Protein AF-0000000087746654 (afdb_homodimer)

Organism: NCBI:txid2094150

InterPro domains:
  IPR013449 Rhamnulokinase [cd07771] (8-468)
  IPR018484 Carbohydrate kinase FGGY, N-terminal [PF00370] (8-254)
  IPR018485 Carbohydrate kinase FGGY, C-terminal [PF02782] (263-451)
  IPR043129 ATPase, nucleotide binding domain [SSF53067] (8-256)
  IPR043129 ATPase, nucleotide binding domain [SSF53067] (260-476)

pLDDT: mean 94.72, std 6.48, range [24.34, 98.94]

Solvent-accessible surface area (backbone atoms only — not comparable to full-atom values): 47956 Å² total; per-residue (Å²): 128,82,76,60,76,71,44,34,35,37,29,35,43,32,55,84,58,38,35,36,28,31,44,32,40,38,57,83,58,36,53,48,77,42,83,74,32,75,48,75,56,69,73,41,76,47,70,95,38,34,24,40,47,59,65,47,53,51,49,53,50,47,54,30,45,25,53,48,29,54,54,28,55,77,68,74,51,64,61,68,33,35,27,40,22,13,60,60,30,42,44,33,30,19,18,73,69,60,43,48,13,28,64,22,58,34,66,75,33,69,82,22,70,63,27,55,64,60,58,32,72,81,43,48,65,66,59,54,30,70,52,22,24,38,45,87,51,35,46,27,27,48,30,40,48,42,52,57,57,74,51,76,56,41,34,79,73,60,27,48,36,46,22,42,52,37,32,39,54,45,20,57,43,36,72,40,66,34,33,42,42,30,27,46,27,49,16,58,41,26,16,71,85,80,71,39,70,36,63,68,63,30,49,72,51,74,45,57,73,80,34,38,34,54,78,38,54,63,36,38,72,63,39,35,40,30,72,68,55,17,64,73,22,61,37,64,75,39,35,33,33,37,19,37,23,14,32,66,43,8,24,58,58,24,46,57,60,91,63,85,43,40,32,39,29,45,25,37,59,45,27,37,41,31,38,79,34,77,59,76,76,72,50,71,65,37,58,76,71,42,34,23,38,24,38,45,72,96,66,25,18,38,40,29,36,86,35,54,30,43,42,61,55,58,51,29,55,77,68,43,87,88,50,59,89,47,67,68,60,40,57,59,29,33,77,74,38,82,69,79,40,67,56,66,58,69,42,75,68,62,71,73,46,98,45,50,58,56,42,52,38,50,51,20,54,76,70,74,38,68,62,68,80,50,69,28,26,49,44,30,23,52,45,50,20,49,30,53,50,49,36,54,52,49,54,55,44,60,73,68,44,96,58,66,70,64,34,36,37,26,23,24,68,49,37,71,38,60,64,54,47,42,47,31,7,38,66,56,66,33,43,26,36,26,35,37,55,58,14,36,51,47,15,28,46,48,32,48,34,37,56,66,68,74,35,86,50,71,66,53,42,24,52,30,33,43,64,44,50,69,71,48,78,29,63,52,117,128,83,76,60,76,72,45,33,35,37,27,36,44,32,54,85,58,37,35,36,28,30,44,32,39,36,57,84,59,35,54,47,77,43,83,74,32,75,48,75,54,70,74,40,74,45,68,94,37,34,23,40,47,57,66,46,53,52,49,52,49,48,54,29,47,25,54,49,30,54,53,29,54,77,68,74,50,65,62,66,34,35,28,41,22,14,62,60,30,40,45,33,29,20,17,73,70,60,42,50,14,27,65,22,57,35,66,74,32,70,83,23,72,62,27,55,63,62,58,32,72,82,46,48,65,67,58,55,30,69,52,21,25,38,45,87,51,34,46,27,25,48,31,38,48,44,53,57,57,73,50,75,55,41,35,79,73,59,29,49,36,47,22,43,52,36,33,40,56,44,20,58,44,35,73,40,64,34,31,44,42,30,28,44,28,49,16,58,41,26,16,72,88,80,71,40,70,35,65,68,62,31,49,74,52,75,46,57,74,79,35,38,33,54,78,38,55,63,38,38,74,62,39,35,40,31,71,68,53,17,66,73,24,65,37,66,76,38,36,34,32,38,18,38,23,14,31,65,44,7,24,58,57,24,46,58,62,91,64,85,44,40,32,40,30,44,25,36,58,45,27,39,41,30,36,77,33,78,58,77,75,72,50,71,64,38,59,75,70,44,35,24,36,24,38,46,71,96,67,26,17,37,41,28,36,86,34,56,29,43,43,60,56,57,52,30,56,78,67,42,86,86,51,58,88,48,65,70,61,41,57,59,29,33,76,74,39,83,68,79,42,64,57,66,58,71,42,75,70,62,70,74,48,98,44,50,57,57,43,51,38,51,53,21,54,76,70,74,38,70,62,68,81,50,68,27,26,49,46,31,24,52,48,51,21,50,30,54,50,49,37,54,53,49,54,54,45,60,74,69,45,95,58,65,70,64,34,36,38,27,24,23,66,47,37,72,39,59,66,53,46,41,47,32,6,39,66,57,65,33,41,26,36,25,35,36,58,60,15,36,51,47,15,28,46,46,33,48,34,37,56,68,66,74,36,86,48,71,68,52,42,24,51,31,31,43,62,44,50,69,71,49,77,31,63,54,114

Foldseek 3Di:
DPQPDKAKAWEWEAEPFKIWIWIWIDRLFAIDIDTQAIDTWDWDDDPLFTFGPLVVVLVRVLVSLLSVLVVQVVVVHAHQAYEYAYAAQWKFFAAPVLHGLDTIGDLLTCLLPCLLVVLCVVPPLLRLCLQQVAFDDSSANLSVLLSVLVDPDGRSNRGQAIEISRQSSVCVFFVFFEHEQQRVSSRSQAGLVVSGGHQVSQVSSPHGPSNGHHYDYFLDFRGFGDPVSCVSSVHPGHTYTHHNRHLVLLLVLLFLDPDQQAWEWAADQKTKIFHKAQGDQRDDLSSVVRWGWGDHHPNITTIIDIFRHCVLVVQQQVVAPPADPDPQRLLVLLVVDDFPAEDRRPPPLCSDHPHSLVSQQVRCVVVVGDRDDHSNSSSNRRLLNRLLVNQVRVVSNCVRPPHHHAEYEYEADCLVSPVSQQSNQQSNQHKYKGDDRPSSSLSRVLSVCCSVVSAPDSVRSSSNSNVHIDIDIHHHD/DPQPDKAWAWEWEAEPFKIWIWIWIDRLFAIDIDTQAIDTWDWDDDPLFTFGPLVVVLVRVLVSLLSVLVVQVVVVHAHQAYEYAYAAQWKFFAAPVLHGLDTIGDLLICLQPCLLVVLCVVPPLLRLCLQQVAFDDSSANLSVLLSVLVDPDGRSNRGQAIEISRQSSVCVFFVFFEHEQQRVSNRSQAGLVVSGGHQVSQVSSPHGPSNGHHYDYFLDFRGFGDPVSCVSSVHPGHTYTHHNRHLVLLLVLLFLDPDQQAWEWAADQKTKIFHKDQGDQRDDLSSVVRWGWGDHHPNITTTIDIFRHCVLVVQQQVVAPPADPDPQRLLVLLVVDDFPAEDRRPPPLCSDHPHSLVSQQVRCVVVVGDRDDHSNSSSNRRLLNRLLVNQVRVVSNCVRDPHHHAEYEYEADCLVSPVSQQSNQQSNQHKYKGDDRPSSSLSRVLSVCCSVVSAPDSVRSSSNSNVHIDIDIHHHD

Nearest PDB structures (foldseek):
  2cgk-assembly1_A  TM=9.360E-01  e=9.079E-51  Escherichia coli BL21(DE3)
  3gbt-assembly1_A  TM=8.347E-01  e=9.481E-30  Lactobacillus acidophilus NCFM
  3ll3-assembly1_B  TM=8.205E-01  e=1.567E-28  Lactobacillus acidophilus
  3ifr-assembly3_A  TM=8.026E-01  e=4.079E-25  Rhodospirillum rubrum ATCC 11170
  3ifr-assembly3_B-2  TM=7.801E-01  e=1.234E-23  Rhodospirillum rubrum ATCC 11170

Secondary structure (DSSP, 8-state):
------EEEEEEEE-SSEEEEEEEEE-SS-EEEEEEEEEE---EEETTEEE--HHHHHHHHHHHHHHHHHHHHHHT--EEEEEEEB-SS-EEEE-TTSSEEEPPBPTT-GGGTTHHHHHTTTS-HHHHHHHH-----TTSHHHHHHHHTTSSSSHHHH-SEEEEHHHHHHHHHHS--EEEHHHHTTSS-EETTTTEE-HHHHHHTT--GGGS-EEE-TTEEEEE--HHHHHHH---SPEEEE---BHHHHHHHT---SSS-EEEEEESSEEEEEEEESS---SHHHHHHT-EEEE-STT-EEEEEEEE-THHHHHHHHH-TTS-SSHHHHHHGGGG--------TT-GGGSS-S-HHHHHHHHHHHTT-PPP-SHHHHHHHHHHHHHHHHHHHHHHHHHH-SS---EEEEESGGGG-HHHHHHHHHHHTS-EEE--TTHHHHHHHHHHHHHTTSS-SHHHHHHHHHHT---EEE---/------EEEEEEEE-SSEEEEEEEEE-SS-EEEEEEEEEE---EEETTEEE--HHHHHHHHHHHHHHHHHHHHHHT--EEEEEEEB-SS-EEEE-TTSSEEEPPBPTT-GGGTTHHHHHTTTS-HHHHHHHH-----TTSHHHHHHHHTTSSSSHHHH-SEEEEHHHHHHHHHHS--EEEHHHHTTSS-EETTTTEE-HHHHHHTT--GGGS-EEE-TTEEEEE--HHHHHHH---SPEEEE---BHHHHHHHT---SSS-EEEEEESSEEEEEEEESS---SHHHHHHT-EEEE-STT-EEEEEEEE-THHHHHHHHH-TTS-SSHHHHHHGGGG--------TT-GGGSS-S-HHHHHHHHHHHTT-PPP-SHHHHHHHHHHHHHHHHHHHHHHHHHH-SS---EEEEESGGGG-HHHHHHHHHHHTS-EEE--TTHHHHHHHHHHHHHTTSS-SHHHHHHHHHHT---EEE---

Structure (mmCIF, N/CA/C/O backbone):
data_AF-0000000087746654-model_v1
#
loop_
_entity.id
_entity.type
_entity.pdbx_description
1 polymer Rhamnulokinase
#
loop_
_atom_site.group_PDB
_atom_site.id
_atom_site.type_symbol
_atom_site.label_atom_id
_atom_site.label_alt_id
_atom_site.label_comp_id
_atom_site.label_asym_id
_atom_site.label_entity_id
_atom_site.label_seq_id
_atom_site.pdbx_PDB_ins_code
_atom_site.Cartn_x
_atom_site.Cartn_y
_atom_site.Cartn_z
_atom_site.occupancy
_atom_site.B_iso_or_equiv
_atom_site.auth_seq_id
_atom_site.auth_comp_id
_atom_site.auth_asym_id
_atom_site.auth_atom_id
_atom_site.pdbx_PDB_model_num
ATOM 1 N N . MET A 1 1 ? 26.562 40.656 -13.406 1 24.64 1 MET A N 1
ATOM 2 C CA . MET A 1 1 ? 25.766 39.906 -12.438 1 24.64 1 MET A CA 1
ATOM 3 C C . MET A 1 1 ? 25.656 38.438 -12.836 1 24.64 1 MET A C 1
ATOM 5 O O . MET A 1 1 ? 25.188 38.125 -13.922 1 24.64 1 MET A O 1
ATOM 9 N N . LYS A 1 2 ? 26.484 37.531 -12.555 1 35.69 2 LYS A N 1
ATOM 10 C CA . LYS A 1 2 ? 26.578 36.156 -13.008 1 35.69 2 LYS A CA 1
ATOM 11 C C . LYS A 1 2 ? 25.219 35.469 -12.969 1 35.69 2 LYS A C 1
ATOM 13 O O . LYS A 1 2 ? 24.547 35.438 -11.938 1 35.69 2 LYS A O 1
ATOM 18 N N . THR A 1 3 ? 24.359 35.5 -13.898 1 41.47 3 THR A N 1
ATOM 19 C CA . THR A 1 3 ? 23.078 34.812 -14.07 1 41.47 3 THR A CA 1
ATOM 20 C C . THR A 1 3 ? 23.062 33.469 -13.328 1 41.47 3 THR A C 1
ATOM 22 O O . THR A 1 3 ? 23.766 32.531 -13.719 1 41.47 3 THR A O 1
ATOM 25 N N . GLU A 1 4 ? 22.906 33.469 -12.094 1 54.59 4 GLU A N 1
ATOM 26 C CA . GLU A 1 4 ? 23.016 32.219 -11.352 1 54.59 4 GLU A CA 1
ATOM 27 C C . GLU A 1 4 ? 22.141 31.141 -11.969 1 54.59 4 GLU A C 1
ATOM 29 O O . GLU A 1 4 ? 21.016 31.406 -12.398 1 54.59 4 GLU A O 1
ATOM 34 N N . SER A 1 5 ? 22.688 29.953 -12.469 1 75.19 5 SER A N 1
ATOM 35 C CA . SER A 1 5 ? 22.109 28.828 -13.188 1 75.19 5 SER A CA 1
ATOM 36 C C . SER A 1 5 ? 20.938 28.234 -12.43 1 75.19 5 SER A C 1
ATOM 38 O O . SER A 1 5 ? 20.922 28.203 -11.195 1 75.19 5 SER A O 1
ATOM 40 N N . ALA A 1 6 ? 19.703 28.141 -13.008 1 90.88 6 ALA A N 1
ATOM 41 C CA . ALA A 1 6 ? 18.469 27.547 -12.523 1 90.88 6 ALA A CA 1
ATOM 42 C C . ALA A 1 6 ? 18.734 26.219 -11.828 1 90.88 6 ALA A C 1
ATOM 44 O O . ALA A 1 6 ? 19.594 25.438 -12.258 1 90.88 6 ALA A O 1
ATOM 45 N N . THR A 1 7 ? 18.234 26.156 -10.578 1 96.94 7 THR A N 1
ATOM 46 C CA . THR A 1 7 ? 18.391 24.922 -9.82 1 96.94 7 THR A CA 1
ATOM 47 C C . THR A 1 7 ? 17.031 24.266 -9.602 1 96.94 7 THR A C 1
ATOM 49 O O . THR A 1 7 ? 16 24.938 -9.586 1 96.94 7 THR A O 1
ATOM 52 N N . TYR A 1 8 ? 17.016 22.938 -9.453 1 98.31 8 TYR A N 1
ATOM 53 C CA . TYR A 1 8 ? 15.773 22.172 -9.344 1 98.31 8 TYR A CA 1
ATOM 54 C C . TYR A 1 8 ? 15.68 21.469 -7.992 1 98.31 8 TYR A C 1
ATOM 56 O O . TYR A 1 8 ? 16.688 20.953 -7.48 1 98.31 8 TYR A O 1
ATOM 64 N N . TYR A 1 9 ? 14.516 21.453 -7.418 1 98.75 9 TYR A N 1
ATOM 65 C CA . TYR A 1 9 ? 14.195 20.812 -6.148 1 98.75 9 TYR A CA 1
ATOM 66 C C . TYR A 1 9 ? 12.906 20.016 -6.254 1 98.75 9 TYR A C 1
ATOM 68 O O . TYR A 1 9 ? 12.023 20.344 -7.055 1 98.75 9 TYR A O 1
ATOM 76 N N . ILE A 1 10 ? 12.789 18.953 -5.484 1 98.88 10 ILE A N 1
ATOM 77 C CA . ILE A 1 10 ? 11.578 18.141 -5.484 1 98.88 10 ILE A CA 1
ATOM 78 C C . ILE A 1 10 ? 10.898 18.234 -4.125 1 98.88 10 ILE A C 1
ATOM 80 O O . ILE A 1 10 ? 11.523 17.984 -3.09 1 98.88 10 ILE A O 1
ATOM 84 N N . ALA A 1 11 ? 9.633 18.594 -4.102 1 98.81 11 ALA A N 1
ATOM 85 C CA . ALA A 1 11 ? 8.82 18.656 -2.885 1 98.81 11 ALA A CA 1
ATOM 86 C C . ALA A 1 11 ? 7.754 17.562 -2.881 1 98.81 11 ALA A C 1
ATOM 88 O O . ALA A 1 11 ? 7.004 17.422 -3.85 1 98.81 11 ALA A O 1
ATOM 89 N N . VAL A 1 12 ? 7.734 16.766 -1.838 1 98.75 12 VAL A N 1
ATOM 90 C CA . VAL A 1 12 ? 6.66 15.82 -1.565 1 98.75 12 VAL A CA 1
ATOM 91 C C . VAL A 1 12 ? 5.723 16.391 -0.505 1 98.75 12 VAL A C 1
ATOM 93 O O . VAL A 1 12 ? 6.121 16.594 0.643 1 98.75 12 VAL A O 1
ATOM 96 N N . ASP A 1 13 ? 4.523 16.656 -0.899 1 97.31 13 ASP A N 1
ATOM 97 C CA . ASP A 1 13 ? 3.512 17.234 -0.02 1 97.31 13 ASP A CA 1
ATOM 98 C C . ASP A 1 13 ? 2.359 16.25 0.202 1 97.31 13 ASP A C 1
ATOM 100 O O . ASP A 1 13 ? 1.564 16 -0.708 1 97.31 13 ASP A O 1
ATOM 104 N N . LEU A 1 14 ? 2.299 15.75 1.446 1 96.62 14 LEU A N 1
ATOM 105 C CA . LEU A 1 14 ? 1.273 14.766 1.77 1 96.62 14 LEU A CA 1
ATOM 106 C C . LEU A 1 14 ? 0.285 15.32 2.789 1 96.62 14 LEU A C 1
ATOM 108 O O . LEU A 1 14 ? 0.62 15.469 3.967 1 96.62 14 LEU A O 1
ATOM 112 N N . GLY A 1 15 ? -0.923 15.57 2.348 1 90 15 GLY A N 1
ATOM 113 C CA . GLY A 1 15 ? -2.014 15.852 3.268 1 90 15 GLY A CA 1
ATOM 114 C C . GLY A 1 15 ? -2.725 14.602 3.752 1 90 15 GLY A C 1
ATOM 115 O O . GLY A 1 15 ? -2.322 13.484 3.426 1 90 15 GLY A O 1
ATOM 116 N N . ALA A 1 16 ? -3.775 14.758 4.477 1 82.5 16 ALA A N 1
ATOM 117 C CA . ALA A 1 16 ? -4.48 13.633 5.074 1 82.5 16 ALA A CA 1
ATOM 118 C C . ALA A 1 16 ? -5.332 12.906 4.035 1 82.5 16 ALA A C 1
ATOM 120 O O . ALA A 1 16 ? -5.742 11.766 4.25 1 82.5 16 ALA A O 1
ATOM 121 N N . THR A 1 17 ? -5.57 13.5 2.902 1 83.12 17 THR A N 1
ATOM 122 C CA . THR A 1 17 ? -6.453 12.852 1.935 1 83.12 17 THR A CA 1
ATOM 123 C C . THR A 1 17 ? -5.719 12.602 0.618 1 83.12 17 THR A C 1
ATOM 125 O O . THR A 1 17 ? -6.094 11.711 -0.146 1 83.12 17 THR A O 1
ATOM 128 N N . SER A 1 18 ? -4.773 13.484 0.338 1 90.19 18 SER A N 1
ATOM 129 C CA . SER A 1 18 ? -4.082 13.359 -0.942 1 90.19 18 SER A CA 1
ATOM 130 C C . SER A 1 18 ? -2.613 13.742 -0.816 1 90.19 18 SER A C 1
ATOM 132 O O . SER A 1 18 ? -2.205 14.344 0.183 1 90.19 18 SER A O 1
ATOM 134 N N . GLY A 1 19 ? -1.846 13.328 -1.785 1 94.69 19 GLY A N 1
ATOM 135 C CA . GLY A 1 19 ? -0.432 13.656 -1.878 1 94.69 19 GLY A CA 1
ATOM 136 C C . GLY A 1 19 ? -0.018 14.133 -3.258 1 94.69 19 GLY A C 1
ATOM 137 O O . GLY A 1 19 ? -0.709 13.867 -4.242 1 94.69 19 GLY A O 1
ATOM 138 N N . ARG A 1 20 ? 1.024 14.867 -3.291 1 96.5 20 ARG A N 1
ATOM 139 C CA . ARG A 1 20 ? 1.541 15.336 -4.574 1 96.5 20 ARG A CA 1
ATOM 140 C C . ARG A 1 20 ? 3.061 15.461 -4.539 1 96.5 20 ARG A C 1
ATOM 142 O O . ARG A 1 20 ? 3.65 15.656 -3.477 1 96.5 20 ARG A O 1
ATOM 149 N N . LEU A 1 21 ? 3.633 15.289 -5.664 1 98.31 21 LEU A N 1
ATOM 150 C CA . LEU A 1 21 ? 5.047 15.555 -5.898 1 98.31 21 LEU A CA 1
ATOM 151 C C . LEU A 1 21 ? 5.23 16.719 -6.871 1 98.31 21 LEU A C 1
ATOM 153 O O . LEU A 1 21 ? 4.629 16.719 -7.949 1 98.31 21 LEU A O 1
ATOM 157 N N . ILE A 1 22 ? 6.039 17.656 -6.48 1 98.19 22 ILE A N 1
ATOM 158 C CA . ILE A 1 22 ? 6.195 18.906 -7.203 1 98.19 22 ILE A CA 1
ATOM 159 C C . ILE A 1 22 ? 7.668 19.125 -7.566 1 98.19 22 ILE A C 1
ATOM 161 O O . ILE A 1 22 ? 8.555 18.922 -6.73 1 98.19 22 ILE A O 1
ATOM 165 N N . LEU A 1 23 ? 7.922 19.422 -8.766 1 98.56 23 LEU A N 1
ATOM 166 C CA . LEU A 1 23 ? 9.234 19.891 -9.195 1 98.56 23 LEU A CA 1
ATOM 167 C C . LEU A 1 23 ? 9.297 21.422 -9.156 1 98.56 23 LEU A C 1
ATOM 169 O O . LEU A 1 23 ? 8.461 22.094 -9.75 1 98.56 23 LEU A O 1
ATOM 173 N N . ALA A 1 24 ? 10.242 21.953 -8.461 1 98.19 24 ALA A N 1
ATOM 174 C CA . ALA A 1 24 ? 10.398 23.391 -8.32 1 98.19 24 ALA A CA 1
ATOM 175 C C . ALA A 1 24 ? 11.68 23.875 -8.992 1 98.19 24 ALA A C 1
ATOM 177 O O . ALA A 1 24 ? 12.727 23.234 -8.875 1 98.19 24 ALA A O 1
ATOM 178 N N . LEU A 1 25 ? 11.531 24.938 -9.75 1 97.94 25 LEU A N 1
ATOM 179 C CA . LEU A 1 25 ? 12.656 25.641 -10.359 1 97.94 25 LEU A CA 1
ATOM 180 C C . LEU A 1 25 ? 12.914 26.969 -9.656 1 97.94 25 LEU A C 1
ATOM 182 O O . LEU A 1 25 ? 11.992 27.766 -9.469 1 97.94 25 LEU A O 1
ATOM 186 N N . PHE A 1 26 ? 14.117 27.172 -9.172 1 97.75 26 PHE A N 1
ATOM 187 C CA . PHE A 1 26 ? 14.539 28.438 -8.602 1 97.75 26 PHE A CA 1
ATOM 188 C C . PHE A 1 26 ? 15.508 29.156 -9.539 1 97.75 26 PHE A C 1
ATOM 190 O O . PHE A 1 26 ? 16.562 28.609 -9.875 1 97.75 26 PHE A O 1
ATOM 197 N N . ASP A 1 27 ? 15.18 30.375 -9.938 1 96.25 27 ASP A N 1
ATOM 198 C CA . ASP A 1 27 ? 16 31.078 -10.922 1 96.25 27 ASP A CA 1
ATOM 199 C C . ASP A 1 27 ? 16.859 32.156 -10.258 1 96.25 27 ASP A C 1
ATOM 201 O O . ASP A 1 27 ? 17.453 33 -10.945 1 96.25 27 ASP A O 1
ATOM 205 N N . GLY A 1 28 ? 16.828 32.125 -8.953 1 94 28 GLY A N 1
ATOM 206 C CA . GLY A 1 28 ? 17.594 33.125 -8.227 1 94 28 GLY A CA 1
ATOM 207 C C . GLY A 1 28 ? 16.719 34.188 -7.594 1 94 28 GLY A C 1
ATOM 208 O O . GLY A 1 28 ? 17.156 34.938 -6.695 1 94 28 GLY A O 1
ATOM 209 N N . GLU A 1 29 ? 15.477 34.281 -8.07 1 93.69 29 GLU A N 1
ATOM 210 C CA . GLU A 1 29 ? 14.57 35.312 -7.57 1 93.69 29 GLU A CA 1
ATOM 211 C C . GLU A 1 29 ? 13.211 34.719 -7.188 1 93.69 29 GLU A C 1
ATOM 213 O O . GLU A 1 29 ? 12.625 35.094 -6.18 1 93.69 29 GLU A O 1
ATOM 218 N N . LYS A 1 30 ? 12.758 33.875 -8.031 1 95.06 30 LYS A N 1
ATOM 219 C CA . LYS A 1 30 ? 11.43 33.312 -7.805 1 95.06 30 LYS A CA 1
ATOM 220 C C . LYS A 1 30 ? 11.438 31.812 -8 1 95.06 30 LYS A C 1
ATOM 222 O O . LYS A 1 30 ? 12.344 31.266 -8.625 1 95.06 30 LYS A O 1
ATOM 227 N N . ILE A 1 31 ? 10.438 31.156 -7.406 1 96.69 31 ILE A N 1
ATOM 228 C CA . ILE A 1 31 ? 10.219 29.719 -7.527 1 96.69 31 ILE A CA 1
ATOM 229 C C . ILE A 1 31 ? 9.031 29.453 -8.453 1 96.69 31 ILE A C 1
ATOM 231 O O . ILE A 1 31 ? 7.965 30.047 -8.297 1 96.69 31 ILE A O 1
ATOM 235 N N . SER A 1 32 ? 9.25 28.672 -9.445 1 96.38 32 SER A N 1
ATOM 236 C CA . SER A 1 32 ? 8.172 28.141 -10.273 1 96.38 32 SER A CA 1
ATOM 237 C C . SER A 1 32 ? 7.984 26.641 -10.039 1 96.38 32 SER A C 1
ATOM 239 O O . SER A 1 32 ? 8.961 25.906 -9.883 1 96.38 32 SER A O 1
ATOM 241 N N . THR A 1 33 ? 6.746 26.25 -10.016 1 95.94 33 THR A N 1
ATOM 242 C CA . THR A 1 33 ? 6.492 24.859 -9.648 1 95.94 33 THR A CA 1
ATOM 243 C C . THR A 1 33 ? 5.703 24.141 -10.742 1 95.94 33 THR A C 1
ATOM 245 O O . THR A 1 33 ? 4.98 24.781 -11.508 1 95.94 33 THR A O 1
ATOM 248 N N . GLU A 1 34 ? 5.902 22.922 -10.836 1 96.75 34 GLU A N 1
ATOM 249 C CA . GLU A 1 34 ? 5.168 22.016 -11.711 1 96.75 34 GLU A CA 1
ATOM 250 C C . GLU A 1 34 ? 4.762 20.734 -10.977 1 96.75 34 GLU A C 1
ATOM 252 O O . GLU A 1 34 ? 5.613 20.031 -10.438 1 96.75 34 GLU A O 1
ATOM 257 N N . GLU A 1 35 ? 3.475 20.516 -10.906 1 97 35 GLU A N 1
ATOM 258 C CA . GLU A 1 35 ? 2.992 19.266 -10.32 1 97 35 GLU A CA 1
ATOM 259 C C . GLU A 1 35 ? 3.26 18.078 -11.25 1 97 35 GLU A C 1
ATOM 261 O O . GLU A 1 35 ? 2.789 18.062 -12.391 1 97 35 GLU A O 1
ATOM 266 N N . LEU A 1 36 ? 4.004 17.078 -10.734 1 97.94 36 LEU A N 1
ATOM 267 C CA . LEU A 1 36 ? 4.418 15.953 -11.57 1 97.94 36 LEU A CA 1
ATOM 268 C C . LEU A 1 36 ? 3.531 14.734 -11.312 1 97.94 36 LEU A C 1
ATOM 270 O O . LEU A 1 36 ? 3.387 13.875 -12.18 1 97.94 36 LEU A O 1
ATOM 274 N N . HIS A 1 37 ? 3.078 14.617 -10.117 1 97.62 37 HIS A N 1
ATOM 275 C CA . HIS A 1 37 ? 2.332 13.438 -9.688 1 97.62 37 HIS A CA 1
ATOM 276 C C . HIS A 1 37 ? 1.358 13.781 -8.562 1 97.62 37 HIS A C 1
ATOM 278 O O . HIS A 1 37 ? 1.709 14.516 -7.637 1 97.62 37 HIS A O 1
ATOM 284 N N . ARG A 1 38 ? 0.123 13.391 -8.648 1 96.5 38 ARG A N 1
ATOM 285 C CA . ARG A 1 38 ? -0.919 13.539 -7.645 1 96.5 38 ARG A CA 1
ATOM 286 C C . ARG A 1 38 ? -1.633 12.219 -7.383 1 96.5 38 ARG A C 1
ATOM 288 O O . ARG A 1 38 ? -1.876 11.445 -8.312 1 96.5 38 ARG A O 1
ATOM 295 N N . PHE A 1 39 ? -1.962 11.914 -6.129 1 94.75 39 PHE A N 1
ATOM 296 C CA . PHE A 1 39 ? -2.623 10.656 -5.801 1 94.75 39 PHE A CA 1
ATOM 297 C C . PHE A 1 39 ? -3.459 10.797 -4.535 1 94.75 39 PHE A C 1
ATOM 299 O O . PHE A 1 39 ? -3.186 11.664 -3.695 1 94.75 39 PHE A O 1
ATOM 306 N N . LYS A 1 40 ? -4.449 9.969 -4.383 1 91.12 40 LYS A N 1
ATOM 307 C CA . LYS A 1 40 ? -5.207 9.812 -3.146 1 91.12 40 LYS A CA 1
ATOM 308 C C . LYS A 1 40 ? -4.645 8.68 -2.297 1 91.12 40 LYS A C 1
ATOM 310 O O . LYS A 1 40 ? -3.975 7.781 -2.814 1 91.12 40 LYS A O 1
ATOM 315 N N . HIS A 1 41 ? -4.75 8.758 -1.062 1 90.06 41 HIS A N 1
ATOM 316 C CA . HIS A 1 41 ? -4.363 7.656 -0.188 1 90.06 41 HIS A CA 1
ATOM 317 C C . HIS A 1 41 ? -5.379 7.453 0.93 1 90.06 41 HIS A C 1
ATOM 319 O O . HIS A 1 41 ? -5.238 8.023 2.014 1 90.06 41 HIS A O 1
ATOM 325 N N . PRO A 1 42 ? -6.316 6.594 0.728 1 88.88 42 PRO A N 1
ATOM 326 C CA . PRO A 1 42 ? -7.398 6.34 1.685 1 88.88 42 PRO A CA 1
ATOM 327 C C . PRO A 1 42 ? -6.93 5.547 2.904 1 88.88 42 PRO A C 1
ATOM 329 O O . PRO A 1 42 ? -5.852 4.949 2.879 1 88.88 42 PRO A O 1
ATOM 332 N N . MET A 1 43 ? -7.723 5.629 3.924 1 92.5 43 MET A N 1
ATOM 333 C CA . MET A 1 43 ? -7.516 4.793 5.102 1 92.5 43 MET A CA 1
ATOM 334 C C . MET A 1 43 ? -7.918 3.35 4.824 1 92.5 43 MET A C 1
ATOM 336 O O . MET A 1 43 ? -8.852 3.096 4.059 1 92.5 43 MET A O 1
ATOM 340 N N . LEU A 1 44 ? -7.246 2.453 5.434 1 95.69 44 LEU A N 1
ATOM 341 C CA . LEU A 1 44 ? -7.523 1.034 5.238 1 95.69 44 LEU A CA 1
ATOM 342 C C . LEU A 1 44 ? -8.117 0.419 6.504 1 95.69 44 LEU A C 1
ATOM 344 O O . LEU A 1 44 ? -7.508 0.484 7.574 1 95.69 44 LEU A O 1
ATOM 348 N N . PRO A 1 45 ? -9.305 -0.169 6.406 1 95.75 45 PRO A N 1
ATOM 349 C CA . PRO A 1 45 ? -9.828 -0.91 7.555 1 95.75 45 PRO A CA 1
ATOM 350 C C . PRO A 1 45 ? -9.188 -2.287 7.711 1 95.75 45 PRO A C 1
ATOM 352 O O . PRO A 1 45 ? -9.305 -3.129 6.816 1 95.75 45 PRO A O 1
ATOM 355 N N . ILE A 1 46 ? -8.492 -2.527 8.742 1 94.69 46 ILE A N 1
ATOM 356 C CA . ILE A 1 46 ? -7.852 -3.799 9.055 1 94.69 46 ILE A CA 1
ATOM 357 C C . ILE A 1 46 ? -8.062 -4.133 10.531 1 94.69 46 ILE A C 1
ATOM 359 O O . ILE A 1 46 ? -7.75 -3.324 11.406 1 94.69 46 ILE A O 1
ATOM 363 N N . ALA A 1 47 ? -8.602 -5.305 10.859 1 93.5 47 ALA A N 1
ATOM 364 C CA . ALA A 1 47 ? -8.773 -5.801 12.227 1 93.5 47 ALA A CA 1
ATOM 365 C C . ALA A 1 47 ? -9.477 -4.773 13.102 1 93.5 47 ALA A C 1
ATOM 367 O O . ALA A 1 47 ? -9 -4.441 14.188 1 93.5 47 ALA A O 1
ATOM 368 N N . ASP A 1 48 ? -10.492 -4.113 12.625 1 91.88 48 ASP A N 1
ATOM 369 C CA . ASP A 1 48 ? -11.406 -3.223 13.328 1 91.88 48 ASP A CA 1
ATOM 370 C C . ASP A 1 48 ? -10.742 -1.877 13.617 1 91.88 48 ASP A C 1
ATOM 372 O O . ASP A 1 48 ? -11.18 -1.147 14.516 1 91.88 48 ASP A O 1
ATOM 376 N N . HIS A 1 49 ? -9.648 -1.608 12.938 1 95.06 49 HIS A N 1
ATOM 377 C CA . HIS A 1 49 ? -8.969 -0.322 13.031 1 95.06 49 HIS A CA 1
ATOM 378 C C . HIS A 1 49 ? -8.75 0.295 11.656 1 95.06 49 HIS A C 1
ATOM 380 O O . HIS A 1 49 ? -8.969 -0.362 10.633 1 95.06 49 HIS A O 1
ATOM 386 N N . LEU A 1 50 ? -8.414 1.531 11.648 1 95.5 50 LEU A N 1
ATOM 387 C CA . LEU A 1 50 ? -8.086 2.252 10.43 1 95.5 50 LEU A CA 1
ATOM 388 C C . LEU A 1 50 ? -6.586 2.543 10.359 1 95.5 50 LEU A C 1
ATOM 390 O O . LEU A 1 50 ? -6.004 3.043 11.32 1 95.5 50 LEU A O 1
ATOM 394 N N . PHE A 1 51 ? -5.973 2.207 9.188 1 97.5 51 PHE A N 1
ATOM 395 C CA . PHE A 1 51 ? -4.527 2.354 9.047 1 97.5 51 PHE A CA 1
ATOM 396 C C . PHE A 1 51 ? -4.188 3.182 7.812 1 97.5 51 PHE A C 1
ATOM 398 O O . PHE A 1 51 ? -4.969 3.242 6.863 1 97.5 51 PHE A O 1
ATOM 405 N N . TRP A 1 52 ? -3.002 3.836 7.918 1 97.5 52 TRP A N 1
ATOM 406 C CA . TRP A 1 52 ? -2.395 4.41 6.723 1 97.5 52 TRP A CA 1
ATOM 407 C C . TRP A 1 52 ? -1.616 3.357 5.945 1 97.5 52 TRP A C 1
ATOM 409 O O . TRP A 1 52 ? -0.923 2.525 6.535 1 97.5 52 TRP A O 1
ATOM 419 N N . ASN A 1 53 ? -1.774 3.352 4.668 1 96.94 53 ASN A N 1
ATOM 420 C CA . ASN A 1 53 ? -0.985 2.5 3.783 1 96.94 53 ASN A CA 1
ATOM 421 C C . ASN A 1 53 ? 0.393 3.098 3.514 1 96.94 53 ASN A C 1
ATOM 423 O O . ASN A 1 53 ? 0.695 3.488 2.385 1 96.94 53 ASN A O 1
ATOM 427 N N . LEU A 1 54 ? 1.239 3.055 4.516 1 97.94 54 LEU A N 1
ATOM 428 C CA . LEU A 1 54 ? 2.562 3.66 4.43 1 97.94 54 LEU A CA 1
ATOM 429 C C . LEU A 1 54 ? 3.336 3.113 3.234 1 97.94 54 LEU A C 1
ATOM 431 O O . LEU A 1 54 ? 3.936 3.879 2.475 1 97.94 54 LEU A O 1
ATOM 435 N N . PRO A 1 55 ? 3.385 1.783 2.994 1 97.81 55 PRO A N 1
ATOM 436 C CA . PRO A 1 55 ? 4.062 1.318 1.782 1 97.81 55 PRO A CA 1
ATOM 437 C C . PRO A 1 55 ? 3.439 1.879 0.505 1 97.81 55 PRO A C 1
ATOM 439 O O . PRO A 1 55 ? 4.145 2.094 -0.486 1 97.81 55 PRO A O 1
ATOM 442 N N . GLY A 1 56 ? 2.152 2.064 0.527 1 97 56 GLY A N 1
ATOM 443 C CA . GLY A 1 56 ? 1.495 2.697 -0.604 1 97 56 GLY A CA 1
ATOM 444 C C . GLY A 1 56 ? 1.946 4.129 -0.833 1 97 56 GLY A C 1
ATOM 445 O O . GLY A 1 56 ? 2.162 4.543 -1.974 1 97 56 GLY A O 1
ATOM 446 N N . LEU A 1 57 ? 2.021 4.867 0.278 1 98.12 57 LEU A N 1
ATOM 447 C CA . LEU A 1 57 ? 2.559 6.223 0.186 1 98.12 57 LEU A CA 1
ATOM 448 C C . LEU A 1 57 ? 3.969 6.207 -0.394 1 98.12 57 LEU A C 1
ATOM 450 O O . LEU A 1 57 ? 4.289 7.008 -1.276 1 98.12 57 LEU A O 1
ATOM 454 N N . TYR A 1 58 ? 4.766 5.336 0.102 1 98.56 58 TYR A N 1
ATOM 455 C CA . TYR A 1 58 ? 6.137 5.172 -0.366 1 98.56 58 TYR A CA 1
ATOM 456 C C . TYR A 1 58 ? 6.172 4.871 -1.859 1 98.56 58 TYR A C 1
ATOM 458 O O . TYR A 1 58 ? 6.949 5.473 -2.604 1 98.56 58 TYR A O 1
ATOM 466 N N . HIS A 1 59 ? 5.316 4 -2.303 1 97.44 59 HIS A N 1
ATOM 467 C CA . HIS A 1 59 ? 5.234 3.646 -3.715 1 97.44 59 HIS A CA 1
ATOM 468 C C . HIS A 1 59 ? 4.887 4.859 -4.57 1 97.44 59 HIS A C 1
ATOM 470 O O . HIS A 1 59 ? 5.465 5.059 -5.641 1 97.44 59 HIS A O 1
ATOM 476 N N . GLU A 1 60 ? 3.893 5.613 -4.137 1 97.75 60 GLU A N 1
ATOM 477 C CA . GLU A 1 60 ? 3.49 6.805 -4.875 1 97.75 60 GLU A CA 1
ATOM 478 C C . GLU A 1 60 ? 4.633 7.816 -4.957 1 97.75 60 GLU A C 1
ATOM 480 O O . GLU A 1 60 ? 4.809 8.477 -5.98 1 97.75 60 GLU A O 1
ATOM 485 N N . ILE A 1 61 ? 5.359 7.945 -3.881 1 98.62 61 ILE A N 1
ATOM 486 C CA . ILE A 1 61 ? 6.516 8.836 -3.877 1 98.62 61 ILE A CA 1
ATOM 487 C C . ILE A 1 61 ? 7.543 8.352 -4.895 1 98.62 61 ILE A C 1
ATOM 489 O O . ILE A 1 61 ? 8.062 9.141 -5.684 1 98.62 61 ILE A O 1
ATOM 493 N N . LEU A 1 62 ? 7.863 7.066 -4.93 1 98.25 62 LEU A N 1
ATOM 494 C CA . LEU A 1 62 ? 8.812 6.504 -5.883 1 98.25 62 LEU A CA 1
ATOM 495 C C . LEU A 1 62 ? 8.359 6.754 -7.316 1 98.25 62 LEU A C 1
ATOM 497 O O . LEU A 1 62 ? 9.172 7.066 -8.188 1 98.25 62 LEU A O 1
ATOM 501 N N . THR A 1 63 ? 7.102 6.57 -7.535 1 97.38 63 THR A N 1
ATOM 502 C CA . THR A 1 63 ? 6.527 6.82 -8.852 1 97.38 63 THR A CA 1
ATOM 503 C C . THR A 1 63 ? 6.75 8.273 -9.266 1 97.38 63 THR A C 1
ATOM 505 O O . THR A 1 63 ? 7.156 8.547 -10.398 1 97.38 63 THR A O 1
ATOM 508 N N . GLY A 1 64 ? 6.434 9.188 -8.352 1 98.31 64 GLY A N 1
ATOM 509 C CA . GLY A 1 64 ? 6.664 10.594 -8.625 1 98.31 64 GLY A CA 1
ATOM 510 C C . GLY A 1 64 ? 8.125 10.93 -8.852 1 98.31 64 GLY A C 1
ATOM 511 O O . GLY A 1 64 ? 8.461 11.75 -9.703 1 98.31 64 GLY A O 1
ATOM 512 N N . LEU A 1 65 ? 9 10.336 -8.07 1 98.69 65 LEU A N 1
ATOM 513 C CA . LEU A 1 65 ? 10.438 10.57 -8.211 1 98.69 65 LEU A CA 1
ATOM 514 C C . LEU A 1 65 ? 10.938 10.062 -9.555 1 98.69 65 LEU A C 1
ATOM 516 O O . LEU A 1 65 ? 11.82 10.672 -10.164 1 98.69 65 LEU A O 1
ATOM 520 N N . LYS A 1 66 ? 10.477 8.938 -9.984 1 97.44 66 LYS A N 1
ATOM 521 C CA . LYS A 1 66 ? 10.828 8.438 -11.305 1 97.44 66 LYS A CA 1
ATOM 522 C C . LYS A 1 66 ? 10.422 9.422 -12.398 1 97.44 66 LYS A C 1
ATOM 524 O O . LYS A 1 66 ? 11.195 9.688 -13.32 1 97.44 66 LYS A O 1
ATOM 529 N N . THR A 1 67 ? 9.203 9.953 -12.305 1 98 67 THR A N 1
ATOM 530 C CA . THR A 1 67 ? 8.719 10.961 -13.242 1 98 67 THR A CA 1
ATOM 531 C C . THR A 1 67 ? 9.602 12.203 -13.219 1 98 67 THR A C 1
ATOM 533 O O . THR A 1 67 ? 9.906 12.781 -14.266 1 98 67 THR A O 1
ATOM 536 N N . ALA A 1 68 ? 9.992 12.578 -12.031 1 98.5 68 ALA A N 1
ATOM 537 C CA . ALA A 1 68 ? 10.883 13.727 -11.883 1 98.5 68 ALA A CA 1
ATOM 538 C C . ALA A 1 68 ? 12.219 13.469 -12.586 1 98.5 68 ALA A C 1
ATOM 540 O O . ALA A 1 68 ? 12.766 14.359 -13.234 1 98.5 68 ALA A O 1
ATOM 541 N N . ALA A 1 69 ? 12.734 12.305 -12.406 1 98.06 69 ALA A N 1
ATOM 542 C CA . ALA A 1 69 ? 13.992 11.938 -13.047 1 98.06 69 ALA A CA 1
ATOM 543 C C . ALA A 1 69 ? 13.898 12.055 -14.562 1 98.06 69 ALA A C 1
ATOM 545 O O . ALA A 1 69 ? 14.805 12.578 -15.211 1 98.06 69 ALA A O 1
ATOM 546 N N . GLU A 1 70 ? 12.859 11.516 -15.117 1 96.62 70 GLU A N 1
ATOM 547 C CA . GLU A 1 70 ? 12.641 11.586 -16.562 1 96.62 70 GLU A CA 1
ATOM 548 C C . GLU A 1 70 ? 12.594 13.031 -17.031 1 96.62 70 GLU A C 1
ATOM 550 O O . GLU A 1 70 ? 13.211 13.375 -18.047 1 96.62 70 GLU A O 1
ATOM 555 N N . LYS A 1 71 ? 11.828 13.836 -16.328 1 97.38 71 LYS A N 1
ATOM 556 C CA . LYS A 1 71 ? 11.711 15.25 -16.672 1 97.38 71 LYS A CA 1
ATOM 557 C C . LYS A 1 71 ? 13.062 15.945 -16.594 1 97.38 71 LYS A C 1
ATOM 559 O O . LYS A 1 71 ? 13.438 16.703 -17.484 1 97.38 71 LYS A O 1
ATOM 564 N N . LEU A 1 72 ? 13.773 15.758 -15.539 1 97.75 72 LEU A N 1
ATOM 565 C CA . LEU A 1 72 ? 15.078 16.375 -15.328 1 97.75 72 LEU A CA 1
ATOM 566 C C . LEU A 1 72 ? 16.078 15.938 -16.391 1 97.75 72 LEU A C 1
ATOM 568 O O . LEU A 1 72 ? 16.844 16.75 -16.906 1 97.75 72 LEU A O 1
ATOM 572 N N . ASN A 1 73 ? 16.047 14.672 -16.734 1 95.56 73 ASN A N 1
ATOM 573 C CA . ASN A 1 73 ? 16.906 14.164 -17.797 1 95.56 73 ASN A CA 1
ATOM 574 C C . ASN A 1 73 ? 16.641 14.867 -19.125 1 95.56 73 ASN A C 1
ATOM 576 O O . ASN A 1 73 ? 17.562 15.195 -19.859 1 95.56 73 ASN A O 1
ATOM 580 N N . SER A 1 74 ? 15.383 15.062 -19.438 1 96.12 74 SER A N 1
ATOM 581 C CA . SER A 1 74 ? 15.016 15.742 -20.672 1 96.12 74 SER A CA 1
ATOM 582 C C . SER A 1 74 ? 15.508 17.188 -20.688 1 96.12 74 SER A C 1
ATOM 584 O O . SER A 1 74 ? 15.742 17.766 -21.75 1 96.12 74 SER A O 1
ATOM 586 N N . LEU A 1 75 ? 15.711 17.75 -19.531 1 94.81 75 LEU A N 1
ATOM 587 C CA . LEU A 1 75 ? 16.172 19.125 -19.406 1 94.81 75 LEU A CA 1
ATOM 588 C C . LEU A 1 75 ? 17.688 19.188 -19.234 1 94.81 75 LEU A C 1
ATOM 590 O O . LEU A 1 75 ? 18.266 20.266 -19.188 1 94.81 75 LEU A O 1
ATOM 594 N N . GLY A 1 76 ? 18.312 18.016 -19.109 1 95.19 76 GLY A N 1
ATOM 595 C CA . GLY A 1 76 ? 19.734 17.984 -18.828 1 95.19 76 GLY A CA 1
ATOM 596 C C . GLY A 1 76 ? 20.078 18.547 -17.453 1 95.19 76 GLY A C 1
ATOM 597 O O . GLY A 1 76 ? 21.125 19.188 -17.281 1 95.19 76 GLY A O 1
ATOM 598 N N . ALA A 1 77 ? 19.188 18.406 -16.516 1 96.25 77 ALA A N 1
ATOM 599 C CA . ALA A 1 77 ? 19.359 18.953 -15.172 1 96.25 77 ALA A CA 1
ATOM 600 C C . ALA A 1 77 ? 19.328 17.859 -14.109 1 96.25 77 ALA A C 1
ATOM 602 O O . ALA A 1 77 ? 19.094 16.688 -14.43 1 96.25 77 ALA A O 1
ATOM 603 N N . LYS A 1 78 ? 19.656 18.219 -12.867 1 96.44 78 LYS A N 1
ATOM 604 C CA . LYS A 1 78 ? 19.594 17.328 -11.711 1 96.44 78 LYS A CA 1
ATOM 605 C C . LYS A 1 78 ? 18.875 17.984 -10.539 1 96.44 78 LYS A C 1
ATOM 607 O O . LYS A 1 78 ? 18.922 19.219 -10.391 1 96.44 78 LYS A O 1
ATOM 612 N N . ALA A 1 79 ? 18.25 17.219 -9.797 1 97.88 79 ALA A N 1
ATOM 613 C CA . ALA A 1 79 ? 17.656 17.75 -8.578 1 97.88 79 ALA A CA 1
ATOM 614 C C . ALA A 1 79 ? 18.703 18 -7.508 1 97.88 79 ALA A C 1
ATOM 616 O O . ALA A 1 79 ? 19.609 17.188 -7.312 1 97.88 79 ALA A O 1
ATOM 617 N N . ARG A 1 80 ? 18.578 19.125 -6.812 1 98.06 80 ARG A N 1
ATOM 618 C CA . ARG A 1 80 ? 19.516 19.469 -5.742 1 98.06 80 ARG A CA 1
ATOM 619 C C . ARG A 1 80 ? 19.156 18.734 -4.449 1 98.06 80 ARG A C 1
ATOM 621 O O . ARG A 1 80 ? 20.031 18.359 -3.676 1 98.06 80 ARG A O 1
ATOM 628 N N . SER A 1 81 ? 17.859 18.547 -4.211 1 98.81 81 SER A N 1
ATOM 629 C CA . SER A 1 81 ? 17.422 17.875 -2.998 1 98.81 81 SER A CA 1
ATOM 630 C C . SER A 1 81 ? 15.938 17.531 -3.066 1 98.81 81 SER A C 1
ATOM 632 O O . SER A 1 81 ? 15.242 17.953 -3.988 1 98.81 81 SER A O 1
ATOM 634 N N . ILE A 1 82 ? 15.508 16.688 -2.133 1 98.94 82 ILE A N 1
ATOM 635 C CA . ILE A 1 82 ? 14.125 16.266 -1.942 1 98.94 82 ILE A CA 1
ATOM 636 C C . ILE A 1 82 ? 13.672 16.625 -0.527 1 98.94 82 ILE A C 1
ATOM 638 O O . ILE A 1 82 ? 14.414 16.422 0.437 1 98.94 82 ILE A O 1
ATOM 642 N N . GLY A 1 83 ? 12.516 17.172 -0.357 1 98.88 83 GLY A N 1
ATOM 643 C CA . GLY A 1 83 ? 11.898 17.422 0.937 1 98.88 83 GLY A CA 1
ATOM 644 C C . GLY A 1 83 ? 10.516 16.797 1.066 1 98.88 83 GLY A C 1
ATOM 645 O O . GLY A 1 83 ? 9.742 16.797 0.11 1 98.88 83 GLY A O 1
ATOM 646 N N . ILE A 1 84 ? 10.164 16.297 2.262 1 98.94 84 ILE A N 1
ATOM 647 C CA . ILE A 1 84 ? 8.891 15.625 2.49 1 98.94 84 ILE A CA 1
ATOM 648 C C . ILE A 1 84 ? 8.172 16.281 3.672 1 98.94 84 ILE A C 1
ATOM 650 O O . ILE A 1 84 ? 8.742 16.406 4.758 1 98.94 84 ILE A O 1
ATOM 654 N N . ASP A 1 85 ? 6.961 16.703 3.496 1 98.62 85 ASP A N 1
ATOM 655 C CA . ASP A 1 85 ? 6.102 17.156 4.586 1 98.62 85 ASP A CA 1
ATOM 656 C C . ASP A 1 85 ? 4.785 16.375 4.605 1 98.62 85 ASP A C 1
ATOM 658 O O . ASP A 1 85 ? 4.336 15.875 3.572 1 98.62 85 ASP A O 1
ATOM 662 N N . THR A 1 86 ? 4.262 16.156 5.746 1 98 86 THR A N 1
ATOM 663 C CA . THR A 1 86 ? 3.01 15.43 5.918 1 98 86 THR A CA 1
ATOM 664 C C . THR A 1 86 ? 2.16 16.062 7.016 1 98 86 THR A C 1
ATOM 666 O O . THR A 1 86 ? 2.555 17.062 7.609 1 98 86 THR A O 1
ATOM 669 N N . TRP A 1 87 ? 0.979 15.453 7.281 1 96.25 87 TRP A N 1
ATOM 670 C CA . TRP A 1 87 ? 0.194 15.797 8.461 1 96.25 87 TRP A CA 1
ATOM 671 C C . TRP A 1 87 ? 0.926 15.391 9.734 1 96.25 87 TRP A C 1
ATOM 673 O O . TRP A 1 87 ? 1.943 14.695 9.68 1 96.25 87 TRP A O 1
ATOM 683 N N . GLY A 1 88 ? 0.45 15.789 10.867 1 96.62 88 GLY A N 1
ATOM 684 C CA . GLY A 1 88 ? 1.138 15.555 12.133 1 96.62 88 GLY A CA 1
ATOM 685 C C . GLY A 1 88 ? 0.542 14.422 12.938 1 96.62 88 GLY A C 1
ATOM 686 O O . GLY A 1 88 ? -0.432 13.797 12.516 1 96.62 88 GLY A O 1
ATOM 687 N N . CYS A 1 89 ? 1.21 14.039 14.008 1 97.88 89 CYS A N 1
ATOM 688 C CA . CYS A 1 89 ? 0.75 13.234 15.133 1 97.88 89 CYS A CA 1
ATOM 689 C C . CYS A 1 89 ? 0.949 11.75 14.859 1 97.88 89 CYS A C 1
ATOM 691 O O . CYS A 1 89 ? 1.321 10.992 15.758 1 97.88 89 CYS A O 1
ATOM 693 N N . ASP A 1 90 ? 0.669 11.258 13.648 1 98.31 90 ASP A N 1
ATOM 694 C CA . ASP A 1 90 ? 0.736 9.82 13.391 1 98.31 90 ASP A CA 1
ATOM 695 C C . ASP A 1 90 ? 2.186 9.352 13.281 1 98.31 90 ASP A C 1
ATOM 697 O O . ASP A 1 90 ? 3.059 10.102 12.852 1 98.31 90 ASP A O 1
ATOM 701 N N . VAL A 1 91 ? 2.416 8.117 13.648 1 98.69 91 VAL A N 1
ATOM 702 C CA . VAL A 1 91 ? 3.771 7.578 13.672 1 98.69 91 VAL A CA 1
ATOM 703 C C . VAL A 1 91 ? 3.787 6.191 13.031 1 98.69 91 VAL A C 1
ATOM 705 O O . VAL A 1 91 ? 2.764 5.504 12.992 1 98.69 91 VAL A O 1
ATOM 708 N N . ALA A 1 92 ? 4.898 5.824 12.539 1 98.56 92 ALA A N 1
ATOM 709 C CA . ALA A 1 92 ? 5.168 4.512 11.953 1 98.56 92 ALA A CA 1
ATOM 710 C C . ALA A 1 92 ? 6.141 3.717 12.812 1 98.56 92 ALA A C 1
ATOM 712 O O . ALA A 1 92 ? 6.855 4.289 13.641 1 98.56 92 ALA A O 1
ATOM 713 N N . TYR A 1 93 ? 6.18 2.42 12.641 1 98.31 93 TYR A N 1
ATOM 714 C CA . TYR A 1 93 ? 6.949 1.497 13.469 1 98.31 93 TYR A CA 1
ATOM 715 C C . TYR A 1 93 ? 7.91 0.674 12.617 1 98.31 93 TYR A C 1
ATOM 717 O O . TYR A 1 93 ? 7.527 0.143 11.57 1 98.31 93 TYR A O 1
ATOM 725 N N . PHE A 1 94 ? 9.141 0.549 13.07 1 98.19 94 PHE A N 1
ATOM 726 C CA . PHE A 1 94 ? 10.148 -0.185 12.312 1 98.19 94 PHE A CA 1
ATOM 727 C C . PHE A 1 94 ? 10.875 -1.181 13.203 1 98.19 94 PHE A C 1
ATOM 729 O O . PHE A 1 94 ? 11.172 -0.884 14.359 1 98.19 94 PHE A O 1
ATOM 736 N N . HIS A 1 95 ? 11.164 -2.381 12.664 1 96.88 95 HIS A N 1
ATOM 737 C CA . HIS A 1 95 ? 12.031 -3.348 13.336 1 96.88 95 HIS A CA 1
ATOM 738 C C . HIS A 1 95 ? 13.477 -2.865 13.367 1 96.88 95 HIS A C 1
ATOM 740 O O . HIS A 1 95 ? 13.82 -1.875 12.719 1 96.88 95 HIS A O 1
ATOM 746 N N . ALA A 1 96 ? 14.273 -3.598 14.078 1 94.12 96 ALA A N 1
ATOM 747 C CA . ALA A 1 96 ? 15.688 -3.242 14.234 1 94.12 96 ALA A CA 1
ATOM 748 C C . ALA A 1 96 ? 16.438 -3.334 12.906 1 94.12 96 ALA A C 1
ATOM 750 O O . ALA A 1 96 ? 17.406 -2.619 12.688 1 94.12 96 ALA A O 1
ATOM 751 N N . ASP A 1 97 ? 15.922 -4.121 11.945 1 92.62 97 ASP A N 1
ATOM 752 C CA . ASP A 1 97 ? 16.609 -4.32 10.672 1 92.62 97 ASP A CA 1
ATOM 753 C C . ASP A 1 97 ? 16.188 -3.273 9.648 1 92.62 97 ASP A C 1
ATOM 755 O O . ASP A 1 97 ? 16.594 -3.336 8.484 1 92.62 97 ASP A O 1
ATOM 759 N N . GLY A 1 98 ? 15.336 -2.352 10.062 1 94.75 98 GLY A N 1
ATOM 760 C CA . GLY A 1 98 ? 14.945 -1.252 9.195 1 94.75 98 GLY A CA 1
ATOM 761 C C . GLY A 1 98 ? 13.664 -1.52 8.438 1 94.75 98 GLY A C 1
ATOM 762 O O . GLY A 1 98 ? 13.172 -0.654 7.703 1 94.75 98 GLY A O 1
ATOM 763 N N . THR A 1 99 ? 13.062 -2.721 8.617 1 95.56 99 THR A N 1
ATOM 764 C CA . THR A 1 99 ? 11.828 -3.053 7.922 1 95.56 99 THR A CA 1
ATOM 765 C C . THR A 1 99 ? 10.617 -2.629 8.742 1 95.56 99 THR A C 1
ATOM 767 O O . THR A 1 99 ? 10.75 -2.281 9.922 1 95.56 99 THR A O 1
ATOM 770 N N . LEU A 1 100 ? 9.469 -2.572 8.148 1 97.38 100 LEU A N 1
ATOM 771 C CA . LEU A 1 100 ? 8.242 -2.119 8.797 1 97.38 100 LEU A CA 1
ATOM 772 C C . LEU A 1 100 ? 7.785 -3.121 9.852 1 97.38 100 LEU A C 1
ATOM 774 O O . LEU A 1 100 ? 7.797 -4.332 9.609 1 97.38 100 LEU A O 1
ATOM 778 N N . ALA A 1 101 ? 7.375 -2.684 10.984 1 97.31 101 ALA A N 1
ATOM 779 C CA . ALA A 1 101 ? 6.906 -3.539 12.07 1 97.31 101 ALA A CA 1
ATOM 780 C C . ALA A 1 101 ? 5.387 -3.48 12.195 1 97.31 101 ALA A C 1
ATOM 782 O O . ALA A 1 101 ? 4.812 -4.094 13.102 1 97.31 101 ALA A O 1
ATOM 783 N N . GLY A 1 102 ? 4.766 -2.807 11.352 1 96.25 102 GLY A N 1
ATOM 784 C CA . GLY A 1 102 ? 3.326 -2.596 11.305 1 96.25 102 GLY A CA 1
ATOM 785 C C . GLY A 1 102 ? 2.928 -1.358 10.523 1 96.25 102 GLY A C 1
ATOM 786 O O . GLY A 1 102 ? 3.789 -0.629 10.023 1 96.25 102 GLY A O 1
ATOM 787 N N . LEU A 1 103 ? 1.615 -1.146 10.383 1 97.44 103 LEU A N 1
ATOM 788 C CA . LEU A 1 103 ? 1.118 0.045 9.703 1 97.44 103 LEU A CA 1
ATOM 789 C C . LEU A 1 103 ? 0.798 1.148 10.703 1 97.44 103 LEU A C 1
ATOM 791 O O . LEU A 1 103 ? 0.437 0.867 11.852 1 97.44 103 LEU A O 1
ATOM 795 N N . PRO A 1 104 ? 0.973 2.41 10.297 1 97.75 104 PRO A N 1
ATOM 796 C CA . PRO A 1 104 ? 0.557 3.504 11.18 1 97.75 104 PRO A CA 1
ATOM 797 C C . PRO A 1 104 ? -0.956 3.559 11.375 1 97.75 104 PRO A C 1
ATO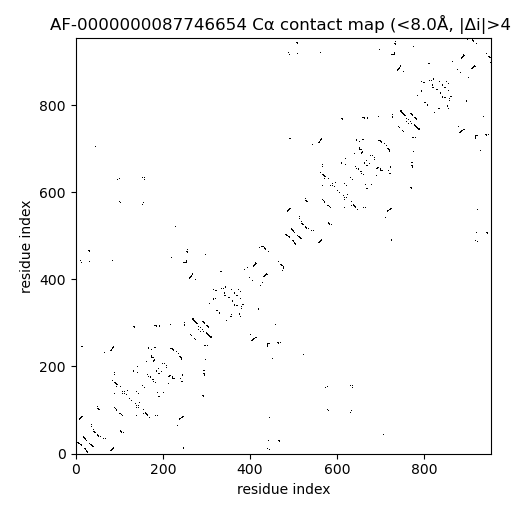M 799 O O . PRO A 1 104 ? -1.711 3.553 10.398 1 97.75 104 PRO A O 1
ATOM 802 N N . TYR A 1 105 ? -1.37 3.637 12.625 1 97.12 105 TYR A N 1
ATOM 803 C CA . TYR A 1 105 ? -2.771 3.936 12.891 1 97.12 105 TYR A CA 1
ATOM 804 C C . TYR A 1 105 ? -3.16 5.293 12.32 1 97.12 105 TYR A C 1
ATOM 806 O O . TYR A 1 105 ? -2.385 6.25 12.391 1 97.12 105 TYR A O 1
ATOM 814 N N . CYS A 1 106 ? -4.324 5.363 11.773 1 96.25 106 CYS A N 1
ATOM 815 C CA . CYS A 1 106 ? -4.887 6.656 11.398 1 96.25 106 CYS A CA 1
ATOM 816 C C . CYS A 1 106 ? -5.379 7.418 12.625 1 96.25 106 CYS A C 1
ATOM 818 O O . CYS A 1 106 ? -6.043 6.848 13.484 1 96.25 106 CYS A O 1
ATOM 820 N N . TYR A 1 107 ? -5.059 8.711 12.648 1 94.56 107 TYR A N 1
ATOM 821 C CA . TYR A 1 107 ? -5.508 9.523 13.773 1 94.56 107 TYR A CA 1
ATOM 822 C C . TYR A 1 107 ? -7.031 9.578 13.836 1 94.56 107 TYR A C 1
ATOM 824 O O . TYR A 1 107 ? -7.605 9.977 14.852 1 94.56 107 TYR A O 1
ATOM 832 N N . ARG A 1 108 ? -7.715 9.148 12.812 1 91.56 108 ARG A N 1
ATOM 833 C CA . ARG A 1 108 ? -9.172 9.141 12.773 1 91.56 108 ARG A CA 1
ATOM 834 C C . ARG A 1 108 ? -9.734 7.844 13.359 1 91.56 108 ARG A C 1
ATOM 836 O O . ARG A 1 108 ? -10.945 7.699 13.516 1 91.56 108 ARG A O 1
ATOM 843 N N . ASP A 1 109 ? -8.852 6.863 13.625 1 93.31 109 ASP A N 1
ATOM 844 C CA . ASP A 1 109 ? -9.312 5.625 14.258 1 93.31 109 ASP A CA 1
ATOM 845 C C . ASP A 1 109 ? -9.922 5.898 15.625 1 93.31 109 ASP A C 1
ATOM 847 O O . ASP A 1 109 ? -9.383 6.68 16.406 1 93.31 109 ASP A O 1
ATOM 851 N N . PRO A 1 110 ? -10.992 5.281 15.969 1 90.94 110 PRO A N 1
ATOM 852 C CA . PRO A 1 110 ? -11.688 5.582 17.219 1 90.94 110 PRO A CA 1
ATOM 853 C C . PRO A 1 110 ? -11 4.973 18.438 1 90.94 110 PRO A C 1
ATOM 855 O O . PRO A 1 110 ? -11.445 5.176 19.578 1 90.94 110 PRO A O 1
ATOM 858 N N . HIS A 1 111 ? -9.945 4.258 18.266 1 91.62 111 HIS A N 1
ATOM 859 C CA . HIS A 1 111 ? -9.312 3.549 19.375 1 91.62 111 HIS A CA 1
ATOM 860 C C . HIS A 1 111 ? -8.805 4.523 20.438 1 91.62 111 HIS A C 1
ATOM 862 O O . HIS A 1 111 ? -8.555 4.137 21.578 1 91.62 111 HIS A O 1
ATOM 868 N N . THR A 1 112 ? -8.68 5.828 20.109 1 94.75 112 THR A N 1
ATOM 869 C CA . THR A 1 112 ? -8.141 6.797 21.062 1 94.75 112 THR A CA 1
ATOM 870 C C . THR A 1 112 ? -9.266 7.609 21.703 1 94.75 112 THR A C 1
ATOM 872 O O . THR A 1 112 ? -9.008 8.555 22.453 1 94.75 112 THR A O 1
ATOM 875 N N . THR A 1 113 ? -10.516 7.301 21.391 1 92.88 113 THR A N 1
ATOM 876 C CA . THR A 1 113 ? -11.625 8.039 21.984 1 92.88 113 THR A CA 1
ATOM 877 C C . THR A 1 113 ? -11.547 8.023 23.5 1 92.88 113 THR A C 1
ATOM 879 O O . THR A 1 113 ? -11.508 6.949 24.109 1 92.88 113 THR A O 1
ATOM 882 N N . GLY A 1 114 ? -11.422 9.133 24.125 1 94.88 114 GLY A N 1
ATOM 883 C CA . GLY A 1 114 ? -11.375 9.266 25.578 1 94.88 114 GLY A CA 1
ATOM 884 C C . GLY A 1 114 ? -9.977 9.117 26.141 1 94.88 114 GLY A C 1
ATOM 885 O O . GLY A 1 114 ? -9.789 9.102 27.359 1 94.88 114 GLY A O 1
ATOM 886 N N . ALA A 1 115 ? -9.023 9.031 25.297 1 96.06 115 ALA A N 1
ATOM 887 C CA . ALA A 1 115 ? -7.66 8.734 25.719 1 96.06 115 ALA A CA 1
ATOM 888 C C . ALA A 1 115 ? -7.086 9.867 26.578 1 96.06 115 ALA A C 1
ATOM 890 O O . ALA A 1 115 ? -6.309 9.617 27.5 1 96.06 115 ALA A O 1
ATOM 891 N N . VAL A 1 116 ? -7.406 11.156 26.281 1 97.25 116 VAL A N 1
ATOM 892 C CA . VAL A 1 116 ? -6.922 12.289 27.062 1 97.25 116 VAL A CA 1
ATOM 893 C C . VAL A 1 116 ? -7.34 12.133 28.516 1 97.25 116 VAL A C 1
ATOM 895 O O . VAL A 1 116 ? -6.504 12.219 29.422 1 97.25 116 VAL A O 1
ATOM 898 N N . ASP A 1 117 ? -8.633 11.836 28.719 1 97.06 117 ASP A N 1
ATOM 899 C CA . ASP A 1 117 ? -9.156 11.703 30.062 1 97.06 117 ASP A CA 1
ATOM 900 C C . ASP A 1 117 ? -8.523 10.516 30.797 1 97.06 117 ASP A C 1
ATOM 902 O O . ASP A 1 117 ? -8.172 10.617 31.969 1 97.06 117 ASP A O 1
ATOM 906 N N . LYS A 1 118 ? -8.375 9.422 30.094 1 96.94 118 LYS A N 1
ATOM 907 C CA . LYS A 1 118 ? -7.785 8.227 30.703 1 96.94 118 LYS A CA 1
ATOM 908 C C . LYS A 1 118 ? -6.336 8.469 31.109 1 96.94 118 LYS A C 1
ATOM 910 O O . LYS A 1 118 ? -5.926 8.109 32.219 1 96.94 118 LYS A O 1
ATOM 915 N N . PHE A 1 119 ? -5.543 9.016 30.266 1 97.81 119 PHE A N 1
ATOM 916 C CA . PHE A 1 119 ? -4.145 9.32 30.547 1 97.81 119 PHE A CA 1
ATOM 917 C C . PHE A 1 119 ? -4.027 10.281 31.719 1 97.81 119 PHE A C 1
ATOM 919 O O . PHE A 1 119 ? -3.154 10.125 32.562 1 97.81 119 PHE A O 1
ATOM 926 N N . CYS A 1 120 ? -4.898 11.289 31.766 1 97.12 120 CYS A N 1
ATOM 927 C CA . CYS A 1 120 ? -4.789 12.383 32.719 1 97.12 120 CYS A CA 1
ATOM 928 C C . CYS A 1 120 ? -5.336 11.977 34.094 1 97.12 120 CYS A C 1
ATOM 930 O O . CYS A 1 120 ? -5.324 12.773 35.031 1 97.12 120 CYS A O 1
ATOM 932 N N . GLU A 1 121 ? -5.82 10.773 34.188 1 96.31 121 GLU A N 1
ATOM 933 C CA . GLU A 1 121 ? -6.129 10.234 35.5 1 96.31 121 GLU A CA 1
ATOM 934 C C . GLU A 1 121 ? -4.875 10.164 36.375 1 96.31 121 GLU A C 1
ATOM 936 O O . GLU A 1 121 ? -4.949 10.32 37.594 1 96.31 121 GLU A O 1
ATOM 941 N N . ASP A 1 122 ? -3.734 9.992 35.781 1 93.19 122 ASP A N 1
ATOM 942 C CA . ASP A 1 122 ? -2.482 9.812 36.5 1 93.19 122 ASP A CA 1
ATOM 943 C C . ASP A 1 122 ? -1.628 11.078 36.469 1 93.19 122 ASP A C 1
ATOM 945 O O . ASP A 1 122 ? -0.707 11.25 37.25 1 93.19 122 ASP A O 1
ATOM 949 N N . MET A 1 123 ? -1.845 11.93 35.531 1 96.56 123 MET A N 1
ATOM 950 C CA . MET A 1 123 ? -1.176 13.219 35.344 1 96.56 123 MET A CA 1
ATOM 951 C C . MET A 1 123 ? -2.164 14.289 34.906 1 96.56 123 MET A C 1
ATOM 953 O O . MET A 1 123 ? -2.779 14.172 33.844 1 96.56 123 MET A O 1
ATOM 957 N N . SER A 1 124 ? -2.283 15.281 35.625 1 97.25 124 SER A N 1
ATOM 958 C CA . SER A 1 124 ? -3.326 16.266 35.344 1 97.25 124 SER A CA 1
ATOM 959 C C . SER A 1 124 ? -3.133 16.922 33.969 1 97.25 124 SER A C 1
ATOM 961 O O . SER A 1 124 ? -2.004 17.031 33.5 1 97.25 124 SER A O 1
ATOM 963 N N . LYS A 1 125 ? -4.203 17.406 33.375 1 97.94 125 LYS A N 1
ATOM 964 C CA . LYS A 1 125 ? -4.148 18.141 32.125 1 97.94 125 LYS A CA 1
ATOM 965 C C . LYS A 1 125 ? -3.281 19.391 32.25 1 97.94 125 LYS A C 1
ATOM 967 O O . LYS A 1 125 ? -2.561 19.75 31.328 1 97.94 125 LYS A O 1
ATOM 972 N N . GLU A 1 126 ? -3.334 20.047 33.375 1 97.75 126 GLU A N 1
ATOM 973 C CA . GLU A 1 126 ? -2.541 21.25 33.625 1 97.75 126 GLU A CA 1
ATOM 974 C C . GLU A 1 126 ? -1.047 20.953 33.562 1 97.75 126 GLU A C 1
ATOM 976 O O . GLU A 1 126 ? -0.286 21.703 32.938 1 97.75 126 GLU A O 1
ATOM 981 N N . THR A 1 127 ? -0.695 19.844 34.156 1 98 127 THR A N 1
ATOM 982 C CA . THR A 1 127 ? 0.71 19.453 34.156 1 98 127 THR A CA 1
ATOM 983 C C . THR A 1 127 ? 1.179 19.141 32.719 1 98 127 THR A C 1
ATOM 985 O O . THR A 1 127 ? 2.248 19.578 32.312 1 98 127 THR A O 1
ATOM 988 N N . VAL A 1 128 ? 0.366 18.328 32 1 98.38 128 VAL A N 1
ATOM 989 C CA . VAL A 1 128 ? 0.714 17.953 30.656 1 98.38 128 VAL A CA 1
ATOM 990 C C . VAL A 1 128 ? 0.82 19.188 29.766 1 98.38 128 VAL A C 1
ATOM 992 O O . VAL A 1 128 ? 1.784 19.344 29.016 1 98.38 128 VAL A O 1
ATOM 995 N N . TYR A 1 129 ? -0.154 20.094 29.859 1 98.44 129 TYR A N 1
ATOM 996 C CA . TYR A 1 129 ? -0.135 21.328 29.078 1 98.44 129 TYR A CA 1
ATOM 997 C C . TYR A 1 129 ? 1.057 22.188 29.469 1 98.44 129 TYR A C 1
ATOM 999 O O . TYR A 1 129 ? 1.667 22.844 28.625 1 98.44 129 TYR A O 1
ATOM 1007 N N . GLY A 1 130 ? 1.354 22.25 30.734 1 98.25 130 GLY A N 1
ATOM 1008 C CA . GLY A 1 130 ? 2.498 23.016 31.203 1 98.25 130 GLY A CA 1
ATOM 1009 C C . GLY A 1 130 ? 3.811 22.562 30.594 1 98.25 130 GLY A C 1
ATOM 1010 O O . GLY A 1 130 ? 4.707 23.391 30.375 1 98.25 130 GLY A O 1
ATOM 1011 N N . LYS A 1 131 ? 3.883 21.297 30.359 1 97.94 131 LYS A N 1
ATOM 1012 C CA . LYS A 1 131 ? 5.109 20.734 29.812 1 97.94 131 LYS A CA 1
ATOM 1013 C C . LYS A 1 131 ? 5.18 20.953 28.297 1 97.94 131 LYS A C 1
ATOM 1015 O O . LYS A 1 131 ? 6.262 21.156 27.75 1 97.94 131 LYS A O 1
ATOM 1020 N N . THR A 1 132 ? 4.016 20.875 27.641 1 98.31 132 THR A N 1
ATOM 1021 C CA . THR A 1 132 ? 4.082 20.75 26.188 1 98.31 132 THR A CA 1
ATOM 1022 C C . THR A 1 132 ? 3.387 21.922 25.5 1 98.31 132 THR A C 1
ATOM 1024 O O . THR A 1 132 ? 3.703 22.25 24.359 1 98.31 132 THR A O 1
ATOM 1027 N N . GLY A 1 133 ? 2.344 22.5 26.234 1 98.38 133 GLY A N 1
ATOM 1028 C CA . GLY A 1 133 ? 1.563 23.578 25.656 1 98.38 133 GLY A CA 1
ATOM 1029 C C . GLY A 1 133 ? 0.777 23.156 24.422 1 98.38 133 GLY A C 1
ATOM 1030 O O . GLY A 1 133 ? 0.518 23.969 23.531 1 98.38 133 GLY A O 1
ATOM 1031 N N . ILE A 1 134 ? 0.408 21.906 24.281 1 98.5 134 ILE A N 1
ATOM 1032 C CA . ILE A 1 134 ? -0.246 21.391 23.078 1 98.5 134 ILE A CA 1
ATOM 1033 C C . ILE A 1 134 ? -1.735 21.188 23.344 1 98.5 134 ILE A C 1
ATOM 1035 O O . ILE A 1 134 ? -2.121 20.719 24.422 1 98.5 134 ILE A O 1
ATOM 1039 N N . GLN A 1 135 ? -2.549 21.625 22.391 1 97.38 135 GLN A N 1
ATOM 1040 C CA . GLN A 1 135 ? -3.988 21.391 22.422 1 97.38 135 GLN A CA 1
ATOM 1041 C C . GLN A 1 135 ? -4.301 19.922 22.672 1 97.38 135 GLN A C 1
ATOM 1043 O O . GLN A 1 135 ? -3.678 19.031 22.078 1 97.38 135 GLN A O 1
ATOM 1048 N N . PHE A 1 136 ? -5.262 19.719 23.578 1 97 136 PHE A N 1
ATOM 1049 C CA . PHE A 1 136 ? -5.656 18.359 23.891 1 97 136 PHE A CA 1
ATOM 1050 C C . PHE A 1 136 ? -6.59 17.812 22.812 1 97 136 PHE A C 1
ATOM 1052 O O . PHE A 1 136 ? -7.68 18.344 22.594 1 97 136 PHE A O 1
ATOM 1059 N N . MET A 1 137 ? -6.121 16.906 22.172 1 94.94 137 MET A N 1
ATOM 1060 C CA . MET A 1 137 ? -6.895 16.094 21.234 1 94.94 137 MET A CA 1
ATOM 1061 C C . MET A 1 137 ? -6.613 14.609 21.453 1 94.94 137 MET A C 1
ATOM 1063 O O . MET A 1 137 ? -5.465 14.211 21.672 1 94.94 137 MET A O 1
ATOM 1067 N N . ASP A 1 138 ? -7.582 13.781 21.328 1 95.19 138 ASP A N 1
ATOM 1068 C CA . ASP A 1 138 ? -7.48 12.359 21.656 1 95.19 138 ASP A CA 1
ATOM 1069 C C . ASP A 1 138 ? -6.434 11.672 20.766 1 95.19 138 ASP A C 1
ATOM 1071 O O . ASP A 1 138 ? -5.828 10.68 21.172 1 95.19 138 ASP A O 1
ATOM 1075 N N . PHE A 1 139 ? -6.164 12.281 19.609 1 95.31 139 PHE A N 1
ATOM 1076 C CA . PHE A 1 139 ? -5.324 11.562 18.656 1 95.31 139 PHE A CA 1
ATOM 1077 C C . PHE A 1 139 ? -3.895 12.086 18.703 1 95.31 139 PHE A C 1
ATOM 1079 O O . PHE A 1 139 ? -3.078 11.742 17.828 1 95.31 139 PHE A O 1
ATOM 1086 N N . ASN A 1 140 ? -3.574 12.984 19.656 1 98.25 140 ASN A N 1
ATOM 1087 C CA . ASN A 1 140 ? -2.166 13.344 19.781 1 98.25 140 ASN A CA 1
ATOM 1088 C C . ASN A 1 140 ? -1.286 12.102 19.938 1 98.25 140 ASN A C 1
ATOM 1090 O O . ASN A 1 140 ? -1.737 11.078 20.438 1 98.25 140 ASN A O 1
ATOM 1094 N N . THR A 1 141 ? -0.042 12.188 19.531 1 98.69 141 THR A N 1
ATOM 1095 C CA . THR A 1 141 ? 0.873 11.047 19.531 1 98.69 141 THR A CA 1
ATOM 1096 C C . THR A 1 141 ? 0.96 10.422 20.906 1 98.69 141 THR A C 1
ATOM 1098 O O . THR A 1 141 ? 0.936 9.195 21.047 1 98.69 141 THR A O 1
ATOM 1101 N N . LEU A 1 142 ? 1.078 11.25 21.938 1 98.69 142 LEU A N 1
ATOM 1102 C CA . LEU A 1 142 ? 1.166 10.781 23.312 1 98.69 142 LEU A CA 1
ATOM 1103 C C . LEU A 1 142 ? 0.016 9.836 23.641 1 98.69 142 LEU A C 1
ATOM 1105 O O . LEU A 1 142 ? 0.235 8.75 24.188 1 98.69 142 LEU A O 1
ATOM 1109 N N . PHE A 1 143 ? -1.164 10.188 23.312 1 98.38 143 PHE A N 1
ATOM 1110 C CA . PHE A 1 143 ? -2.35 9.43 23.688 1 98.38 143 PHE A CA 1
ATOM 1111 C C . PHE A 1 143 ? -2.516 8.211 22.781 1 98.38 143 PHE A C 1
ATOM 1113 O O . PHE A 1 143 ? -3.008 7.168 23.219 1 98.38 143 PHE A O 1
ATOM 1120 N N . GLN A 1 144 ? -2.146 8.367 21.5 1 98 144 GLN A N 1
ATOM 1121 C CA . GLN A 1 144 ? -2.119 7.191 20.625 1 98 144 GLN A CA 1
ATOM 1122 C C . GLN A 1 144 ? -1.202 6.113 21.203 1 98 144 GLN A C 1
ATOM 1124 O O . GLN A 1 144 ? -1.608 4.957 21.344 1 98 144 GLN A O 1
ATOM 1129 N N . LEU A 1 145 ? 0.043 6.48 21.531 1 98.31 145 LEU A N 1
ATOM 1130 C CA . LEU A 1 145 ? 1.028 5.527 22.031 1 98.31 145 LEU A CA 1
ATOM 1131 C C . LEU A 1 145 ? 0.616 4.973 23.391 1 98.31 145 LEU A C 1
ATOM 1133 O O . LEU A 1 145 ? 0.852 3.799 23.688 1 98.31 145 LEU A O 1
ATOM 1137 N N . TYR A 1 146 ? 0.008 5.836 24.234 1 98 146 TYR A N 1
ATOM 1138 C CA . TYR A 1 146 ? -0.541 5.398 25.5 1 98 146 TYR A CA 1
ATOM 1139 C C . TYR A 1 146 ? -1.583 4.305 25.312 1 98 146 TYR A C 1
ATOM 1141 O O . TYR A 1 146 ? -1.56 3.281 26 1 98 146 TYR A O 1
ATOM 1149 N N . THR A 1 147 ? -2.49 4.523 24.344 1 96.94 147 THR A N 1
ATOM 1150 C CA . THR A 1 147 ? -3.592 3.607 24.078 1 96.94 147 THR A CA 1
ATOM 1151 C C . THR A 1 147 ? -3.076 2.301 23.484 1 96.94 147 THR A C 1
ATOM 1153 O O . THR A 1 147 ? -3.438 1.217 23.953 1 96.94 147 THR A O 1
ATOM 1156 N N . ILE A 1 148 ? -2.205 2.361 22.516 1 95.56 148 ILE A N 1
ATOM 1157 C CA . ILE A 1 148 ? -1.672 1.195 21.812 1 95.56 148 ILE A CA 1
ATOM 1158 C C . ILE A 1 148 ? -0.78 0.392 22.75 1 95.56 148 ILE A C 1
ATOM 1160 O O . ILE A 1 148 ? -0.76 -0.84 22.703 1 95.56 148 ILE A O 1
ATOM 1164 N N . GLY A 1 149 ? -0.097 1.075 23.672 1 95.06 149 GLY A N 1
ATOM 1165 C CA . GLY A 1 149 ? 0.875 0.459 24.562 1 95.06 149 GLY A CA 1
ATOM 1166 C C . GLY A 1 149 ? 0.238 -0.397 25.641 1 95.06 149 GLY A C 1
ATOM 1167 O O . GLY A 1 149 ? 0.919 -1.191 26.281 1 95.06 149 GLY A O 1
ATOM 1168 N N . LYS A 1 150 ? -1.058 -0.32 25.797 1 91.81 150 LYS A N 1
ATOM 1169 C CA . LYS A 1 150 ? -1.757 -1.089 26.828 1 91.81 150 LYS A CA 1
ATOM 1170 C C . LYS A 1 150 ? -1.843 -2.564 26.438 1 91.81 150 LYS A C 1
ATOM 1172 O O . LYS A 1 150 ? -1.939 -3.432 27.312 1 91.81 150 LYS A O 1
ATOM 1177 N N . ASP A 1 151 ? -1.839 -2.766 25.141 1 86.62 151 ASP A N 1
ATOM 1178 C CA . ASP A 1 151 ? -1.9 -4.141 24.656 1 86.62 151 ASP A CA 1
ATOM 1179 C C . ASP A 1 151 ? -0.523 -4.625 24.219 1 86.62 151 ASP A C 1
ATOM 1181 O O . ASP A 1 151 ? 0.321 -3.826 23.797 1 86.62 151 ASP A O 1
ATOM 1185 N N . GLN A 1 152 ? -0.397 -5.945 24.359 1 84.75 152 GLN A N 1
ATOM 1186 C CA . GLN A 1 152 ? 0.855 -6.555 23.922 1 84.75 152 GLN A CA 1
ATOM 1187 C C . GLN A 1 152 ? 0.7 -7.219 22.547 1 84.75 152 GLN A C 1
ATOM 1189 O O . GLN A 1 152 ? -0.418 -7.387 22.062 1 84.75 152 GLN A O 1
ATOM 1194 N N . GLY A 1 153 ? 1.803 -7.504 22.016 1 86 153 GLY A N 1
ATOM 1195 C CA . GLY A 1 153 ? 1.777 -8.25 20.766 1 86 153 GLY A CA 1
ATOM 1196 C C . GLY A 1 153 ? 1.342 -7.414 19.578 1 86 153 GLY A C 1
ATOM 1197 O O . GLY A 1 153 ? 0.638 -7.902 18.688 1 86 153 GLY A O 1
ATOM 1198 N N . ASN A 1 154 ? 1.595 -6.125 19.594 1 91.5 154 ASN A N 1
ATOM 1199 C CA . ASN A 1 154 ? 1.291 -5.211 18.5 1 91.5 154 ASN A CA 1
ATOM 1200 C C . ASN A 1 154 ? 2.549 -4.52 17.969 1 91.5 154 ASN A C 1
ATOM 1202 O O . ASN A 1 154 ? 3.662 -4.871 18.375 1 91.5 154 ASN A O 1
ATOM 1206 N N . ALA A 1 155 ? 2.389 -3.639 17.062 1 93.81 155 ALA A N 1
ATOM 1207 C CA . ALA A 1 155 ? 3.498 -3.002 16.359 1 93.81 155 ALA A CA 1
ATOM 1208 C C . ALA A 1 155 ? 4.383 -2.215 17.328 1 93.81 155 ALA A C 1
ATOM 1210 O O . ALA A 1 155 ? 5.609 -2.215 17.188 1 93.81 155 ALA A O 1
ATOM 1211 N N . LEU A 1 156 ? 3.764 -1.538 18.312 1 95.69 156 LEU A N 1
ATOM 1212 C CA . LEU A 1 156 ? 4.52 -0.701 19.25 1 95.69 156 LEU A CA 1
ATOM 1213 C C . LEU A 1 156 ? 5.48 -1.544 20.078 1 95.69 156 LEU A C 1
ATOM 1215 O O . LEU A 1 156 ? 6.656 -1.201 20.219 1 95.69 156 LEU A O 1
ATOM 1219 N N . HIS A 1 157 ? 5.043 -2.658 20.594 1 93.12 157 HIS A N 1
ATOM 1220 C CA . HIS A 1 157 ? 5.84 -3.523 21.453 1 93.12 157 HIS A CA 1
ATOM 1221 C C . HIS A 1 157 ? 6.953 -4.203 20.672 1 93.12 157 HIS A C 1
ATOM 1223 O O . HIS A 1 157 ? 8.039 -4.449 21.203 1 93.12 157 HIS A O 1
ATOM 1229 N N . ASN A 1 158 ? 6.707 -4.469 19.453 1 92.38 158 ASN A N 1
ATOM 1230 C CA . ASN A 1 158 ? 7.617 -5.312 18.688 1 92.38 158 ASN A CA 1
ATOM 1231 C C . ASN A 1 158 ? 8.523 -4.48 17.781 1 92.38 158 ASN A C 1
ATOM 1233 O O . ASN A 1 158 ? 9.305 -5.035 17 1 92.38 158 ASN A O 1
ATOM 1237 N N . SER A 1 159 ? 8.453 -3.16 17.859 1 95.12 159 SER A N 1
ATOM 1238 C CA . SER A 1 159 ? 9.273 -2.307 17.016 1 95.12 159 SER A CA 1
ATOM 1239 C C . SER A 1 159 ? 10.508 -1.811 17.75 1 95.12 159 SER A C 1
ATOM 1241 O O . SER A 1 159 ? 10.547 -1.81 18.984 1 95.12 159 SER A O 1
ATOM 1243 N N . ASP A 1 160 ? 11.516 -1.459 16.984 1 96.31 160 ASP A N 1
ATOM 1244 C CA . ASP A 1 160 ? 12.734 -0.828 17.484 1 96.31 160 ASP A CA 1
ATOM 1245 C C . ASP A 1 160 ? 12.633 0.694 17.406 1 96.31 160 ASP A C 1
ATOM 1247 O O . ASP A 1 160 ? 13.016 1.393 18.344 1 96.31 160 ASP A O 1
ATOM 1251 N N . LYS A 1 161 ? 12.094 1.241 16.312 1 98 161 LYS A N 1
ATOM 1252 C CA . LYS A 1 161 ? 12 2.684 16.109 1 98 161 LYS A CA 1
ATOM 1253 C C . LYS A 1 161 ? 10.555 3.115 15.875 1 98 161 LYS A C 1
ATOM 1255 O O . LYS A 1 161 ? 9.789 2.414 15.211 1 98 161 LYS A O 1
ATOM 1260 N N . ILE A 1 162 ? 10.25 4.234 16.391 1 98.75 162 ILE A N 1
ATOM 1261 C CA . ILE A 1 162 ? 9.008 4.961 16.172 1 98.75 162 ILE A CA 1
ATOM 1262 C C . ILE A 1 162 ? 9.289 6.273 15.453 1 98.75 162 ILE A C 1
ATOM 1264 O O . ILE A 1 162 ? 10.016 7.129 15.969 1 98.75 162 ILE A O 1
ATOM 1268 N N . LEU A 1 163 ? 8.773 6.445 14.266 1 98.88 163 LEU A N 1
ATOM 1269 C CA . LEU A 1 163 ? 9.078 7.629 13.469 1 98.88 163 LEU A CA 1
ATOM 1270 C C . LEU A 1 163 ? 7.793 8.312 12.992 1 98.88 163 LEU A C 1
ATOM 1272 O O . LEU A 1 163 ? 6.828 7.637 12.625 1 98.88 163 LEU A O 1
ATOM 1276 N N . PHE A 1 164 ? 7.797 9.641 13.047 1 98.88 164 PHE A N 1
ATOM 1277 C CA . PHE A 1 164 ? 6.68 10.359 12.453 1 98.88 164 PHE A CA 1
ATOM 1278 C C . PHE A 1 164 ? 6.621 10.117 10.945 1 98.88 164 PHE A C 1
ATOM 1280 O O . PHE A 1 164 ? 7.625 9.742 10.336 1 98.88 164 PHE A O 1
ATOM 1287 N N . ILE A 1 165 ? 5.551 10.383 10.289 1 98.75 165 ILE A N 1
ATOM 1288 C CA . ILE A 1 165 ? 5.277 9.93 8.93 1 98.75 165 ILE A CA 1
ATOM 1289 C C . ILE A 1 165 ? 6.305 10.523 7.969 1 98.75 165 ILE A C 1
ATOM 1291 O O . ILE A 1 165 ? 6.879 9.812 7.141 1 98.75 165 ILE A O 1
ATOM 1295 N N . PRO A 1 166 ? 6.617 11.875 7.957 1 98.81 166 PRO A N 1
ATOM 1296 C CA . PRO A 1 166 ? 7.629 12.359 7.016 1 98.81 166 PRO A CA 1
ATOM 1297 C C . PRO A 1 166 ? 9.008 11.758 7.27 1 98.81 166 PRO A C 1
ATOM 1299 O O . PRO A 1 166 ? 9.766 11.523 6.324 1 98.81 166 PRO A O 1
ATOM 1302 N N . ASP A 1 167 ? 9.312 11.5 8.523 1 98.88 167 ASP A N 1
ATOM 1303 C CA . ASP A 1 167 ? 10.594 10.906 8.898 1 98.88 167 ASP A CA 1
ATOM 1304 C C . ASP A 1 167 ? 10.656 9.43 8.508 1 98.88 167 ASP A C 1
ATOM 1306 O O . ASP A 1 167 ? 11.711 8.922 8.133 1 98.88 167 ASP A O 1
ATOM 1310 N N . ALA A 1 168 ? 9.523 8.773 8.711 1 98.81 168 ALA A N 1
ATOM 1311 C CA . ALA A 1 168 ? 9.43 7.383 8.289 1 98.81 168 ALA A CA 1
ATOM 1312 C C . ALA A 1 168 ? 9.703 7.25 6.789 1 98.81 168 ALA A C 1
ATOM 1314 O O . ALA A 1 168 ? 10.445 6.359 6.367 1 98.81 168 ALA A O 1
ATOM 1315 N N . LEU A 1 169 ? 9.094 8.117 6 1 98.88 169 LEU A N 1
ATOM 1316 C CA . LEU A 1 169 ? 9.273 8.086 4.555 1 98.88 169 LEU A CA 1
ATOM 1317 C C . LEU A 1 169 ? 10.711 8.43 4.18 1 98.88 169 LEU A C 1
ATOM 1319 O O . LEU A 1 169 ? 11.289 7.805 3.287 1 98.88 169 LEU A O 1
ATOM 1323 N N . ALA A 1 170 ? 11.297 9.375 4.871 1 98.88 170 ALA A N 1
ATOM 1324 C CA . ALA A 1 170 ? 12.703 9.703 4.652 1 98.88 170 ALA A CA 1
ATOM 1325 C C . ALA A 1 170 ? 13.602 8.516 5.016 1 98.88 170 ALA A C 1
ATOM 1327 O O . ALA A 1 170 ? 14.578 8.242 4.324 1 98.88 170 ALA A O 1
ATOM 1328 N N . TYR A 1 171 ? 13.289 7.883 6.145 1 98.69 171 TYR A N 1
ATOM 1329 C CA . TYR A 1 171 ? 14.031 6.703 6.574 1 98.69 171 TYR A CA 1
ATOM 1330 C C . TYR A 1 171 ? 14 5.617 5.504 1 98.69 171 TYR A C 1
ATOM 1332 O O . TYR A 1 171 ? 15.016 4.984 5.219 1 98.69 171 TYR A O 1
ATOM 1340 N N . MET A 1 172 ? 12.875 5.391 4.902 1 98.44 172 MET A N 1
ATOM 1341 C CA . MET A 1 172 ? 12.695 4.371 3.871 1 98.44 172 MET A CA 1
ATOM 1342 C C . MET A 1 172 ? 13.461 4.734 2.605 1 98.44 172 MET A C 1
ATOM 1344 O O . MET A 1 172 ? 13.922 3.85 1.879 1 98.44 172 MET A O 1
ATOM 1348 N N . LEU A 1 173 ? 13.656 6.031 2.314 1 98.56 173 LEU A N 1
ATOM 1349 C CA . LEU A 1 173 ? 14.367 6.492 1.125 1 98.56 173 LEU A CA 1
ATOM 1350 C C . LEU A 1 173 ? 15.875 6.473 1.347 1 98.56 173 LEU A C 1
ATOM 1352 O O . LEU A 1 173 ? 16.641 6.312 0.397 1 98.56 173 LEU A O 1
ATOM 1356 N N . THR A 1 174 ? 16.359 6.656 2.643 1 98.25 174 THR A N 1
ATOM 1357 C CA . THR A 1 174 ? 17.766 6.977 2.85 1 98.25 174 THR A CA 1
ATOM 1358 C C . THR A 1 174 ? 18.422 5.957 3.777 1 98.25 174 THR A C 1
ATOM 1360 O O . THR A 1 174 ? 19.656 5.84 3.807 1 98.25 174 THR A O 1
ATOM 1363 N N . GLY A 1 175 ? 17.609 5.371 4.66 1 97.44 175 GLY A N 1
ATOM 1364 C CA . GLY A 1 175 ? 18.156 4.484 5.672 1 97.44 175 GLY A CA 1
ATOM 1365 C C . GLY A 1 175 ? 18.531 5.203 6.957 1 97.44 175 GLY A C 1
ATOM 1366 O O . GLY A 1 175 ? 18.984 4.574 7.918 1 97.44 175 GLY A O 1
ATOM 1367 N N . GLU A 1 176 ? 18.25 6.547 7.023 1 98.19 176 GLU A N 1
ATOM 1368 C CA . GLU A 1 176 ? 18.625 7.328 8.195 1 98.19 176 GLU A CA 1
ATOM 1369 C C . GLU A 1 176 ? 17.391 7.766 8.984 1 98.19 176 GLU A C 1
ATOM 1371 O O . GLU A 1 176 ? 16.516 8.445 8.445 1 98.19 176 GLU A O 1
ATOM 1376 N N . ALA A 1 177 ? 17.359 7.395 10.242 1 98.31 177 ALA A N 1
ATOM 1377 C CA . ALA A 1 177 ? 16.219 7.711 11.086 1 98.31 177 ALA A CA 1
ATOM 1378 C C . ALA A 1 177 ? 16.422 9.039 11.82 1 98.31 177 ALA A C 1
ATOM 1380 O O . ALA A 1 177 ? 17.406 9.211 12.539 1 98.31 177 ALA A O 1
ATOM 1381 N N . VAL A 1 178 ? 15.547 9.945 11.625 1 98.75 178 VAL A N 1
ATOM 1382 C CA . VAL A 1 178 ? 15.57 11.219 12.336 1 98.75 178 VAL A CA 1
ATOM 1383 C C . VAL A 1 178 ? 14.188 11.5 12.93 1 98.75 178 VAL A C 1
ATOM 1385 O O . VAL A 1 178 ? 13.234 10.766 12.664 1 98.75 178 VAL A O 1
ATOM 1388 N N . THR A 1 179 ? 14.086 12.422 13.805 1 98.75 179 THR A N 1
ATOM 1389 C CA . THR A 1 179 ? 12.875 13.039 14.336 1 98.75 179 THR A CA 1
ATOM 1390 C C . THR A 1 179 ? 12.898 14.555 14.117 1 98.75 179 THR A C 1
ATOM 1392 O O . THR A 1 179 ? 13.547 15.281 14.867 1 98.75 179 THR A O 1
ATOM 1395 N N . GLU A 1 180 ? 12.25 14.992 13.078 1 98.75 180 GLU A N 1
ATOM 1396 C CA . GLU A 1 180 ? 12.281 16.406 12.727 1 98.75 180 GLU A CA 1
ATOM 1397 C C . GLU A 1 180 ? 11.422 17.234 13.688 1 98.75 180 GLU A C 1
ATOM 1399 O O . GLU A 1 180 ? 10.336 16.797 14.078 1 98.75 180 GLU A O 1
ATOM 1404 N N . TYR A 1 181 ? 11.812 18.344 14.031 1 98.56 181 TYR A N 1
ATOM 1405 C CA . TYR A 1 181 ? 11.344 19.125 15.164 1 98.56 181 TYR A CA 1
ATOM 1406 C C . TYR A 1 181 ? 9.891 19.547 14.977 1 98.56 181 TYR A C 1
ATOM 1408 O O . TYR A 1 181 ? 9.078 19.422 15.898 1 98.56 181 TYR A O 1
ATOM 1416 N N . THR A 1 182 ? 9.5 20.062 13.836 1 98.56 182 THR A N 1
ATOM 1417 C CA . THR A 1 182 ? 8.172 20.625 13.656 1 98.56 182 THR A CA 1
ATOM 1418 C C . THR A 1 182 ? 7.102 19.547 13.773 1 98.56 182 THR A C 1
ATOM 1420 O O . THR A 1 182 ? 6.062 19.75 14.398 1 98.56 182 THR A O 1
ATOM 1423 N N . VAL A 1 183 ? 7.355 18.422 13.219 1 98.62 183 VAL A N 1
ATOM 1424 C CA . VAL A 1 183 ? 6.367 17.359 13.305 1 98.62 183 VAL A CA 1
ATOM 1425 C C . VAL A 1 183 ? 6.383 16.75 14.703 1 98.62 183 VAL A C 1
ATOM 1427 O O . VAL A 1 183 ? 5.336 16.359 15.227 1 98.62 183 VAL A O 1
ATOM 1430 N N . ALA A 1 184 ? 7.547 16.641 15.312 1 98.75 184 ALA A N 1
ATOM 1431 C CA . ALA A 1 184 ? 7.641 16.156 16.688 1 98.75 184 ALA A CA 1
ATOM 1432 C C . ALA A 1 184 ? 6.867 17.078 17.641 1 98.75 184 ALA A C 1
ATOM 1434 O O . ALA A 1 184 ? 6.305 16.609 18.641 1 98.75 184 ALA A O 1
ATOM 1435 N N . SER A 1 185 ? 6.809 18.328 17.312 1 98.56 185 SER A N 1
ATOM 1436 C CA . SER A 1 185 ? 6.176 19.297 18.203 1 98.56 185 SER A CA 1
ATOM 1437 C C . SER A 1 185 ? 4.664 19.125 18.219 1 98.56 185 SER A C 1
ATOM 1439 O O . SER A 1 185 ? 3.984 19.656 19.109 1 98.56 185 SER A O 1
ATOM 1441 N N . THR A 1 186 ? 4.09 18.375 17.297 1 98.44 186 THR A N 1
ATOM 1442 C CA . THR A 1 186 ? 2.654 18.125 17.281 1 98.44 186 THR A CA 1
ATOM 1443 C C . THR A 1 186 ? 2.293 16.984 18.234 1 98.44 186 THR A C 1
ATOM 1445 O O . THR A 1 186 ? 1.114 16.75 18.5 1 98.44 186 THR A O 1
ATOM 1448 N N . SER A 1 187 ? 3.189 16.344 18.891 1 98.69 187 SER A N 1
ATOM 1449 C CA . SER A 1 187 ? 3.059 15.008 19.469 1 98.69 187 SER A CA 1
ATOM 1450 C C . SER A 1 187 ? 2.447 15.07 20.875 1 98.69 187 SER A C 1
ATOM 1452 O O . SER A 1 187 ? 1.968 14.055 21.391 1 98.69 187 SER A O 1
ATOM 1454 N N . GLN A 1 188 ? 2.496 16.266 21.531 1 98.69 188 GLN A N 1
ATOM 1455 C CA . GLN A 1 188 ? 2.199 16.391 22.953 1 98.69 188 GLN A CA 1
ATOM 1456 C C . GLN A 1 188 ? 3.219 15.625 23.797 1 98.69 188 GLN A C 1
ATOM 1458 O O . GLN A 1 188 ? 2.91 15.18 24.906 1 98.69 188 GLN A O 1
ATOM 1463 N N . ILE A 1 189 ? 4.406 15.422 23.25 1 98.75 189 ILE A N 1
ATOM 1464 C CA . ILE A 1 189 ? 5.523 14.82 23.969 1 98.75 189 ILE A CA 1
ATOM 1465 C C . ILE A 1 189 ? 6.691 15.805 24.031 1 98.75 189 ILE A C 1
ATOM 1467 O O . ILE A 1 189 ? 7.406 15.875 25.031 1 98.75 189 ILE A O 1
ATOM 1471 N N . LEU A 1 190 ? 6.883 16.562 22.969 1 98.56 190 LEU A N 1
ATOM 1472 C CA . LEU A 1 190 ? 7.984 17.5 22.875 1 98.56 190 LEU A CA 1
ATOM 1473 C C . LEU A 1 190 ? 7.742 18.703 23.797 1 98.56 190 LEU A C 1
ATOM 1475 O O . LEU A 1 190 ? 6.637 19.25 23.828 1 98.56 190 LEU A O 1
ATOM 1479 N N . ASN A 1 191 ? 8.711 19.016 24.562 1 97.81 191 ASN A N 1
ATOM 1480 C CA . ASN A 1 191 ? 8.727 20.203 25.391 1 97.81 191 ASN A CA 1
ATOM 1481 C C . ASN A 1 191 ? 9.32 21.406 24.641 1 97.81 191 ASN A C 1
ATOM 1483 O O . ASN A 1 191 ? 10.523 21.438 24.375 1 97.81 191 ASN A O 1
ATOM 1487 N N . PRO A 1 192 ? 8.469 22.359 24.312 1 96.69 192 PRO A N 1
ATOM 1488 C CA . PRO A 1 192 ? 8.961 23.469 23.469 1 96.69 192 PRO A CA 1
ATOM 1489 C C . PRO A 1 192 ? 9.961 24.359 24.188 1 96.69 192 PRO A C 1
ATOM 1491 O O . PRO A 1 192 ? 10.68 25.125 23.547 1 96.69 192 PRO A O 1
ATOM 1494 N N . THR A 1 193 ? 10.023 24.312 25.484 1 93.38 193 THR A N 1
ATOM 1495 C CA . THR A 1 193 ? 10.977 25.094 26.25 1 93.38 193 THR A CA 1
ATOM 1496 C C . THR A 1 193 ? 12.375 24.484 26.188 1 93.38 193 THR A C 1
ATOM 1498 O O . THR A 1 193 ? 13.359 25.203 26 1 93.38 193 THR A O 1
ATOM 1501 N N . THR A 1 194 ? 12.469 23.203 26.281 1 93.88 194 THR A N 1
ATOM 1502 C CA . THR A 1 194 ? 13.766 22.531 26.25 1 93.88 194 THR A CA 1
ATOM 1503 C C . THR A 1 194 ? 14.148 22.141 24.828 1 93.88 194 THR A C 1
ATOM 1505 O O . THR A 1 194 ? 15.32 21.906 24.531 1 93.88 194 THR A O 1
ATOM 1508 N N . GLY A 1 195 ? 13.125 22.016 24.031 1 94.44 195 GLY A N 1
ATOM 1509 C CA . GLY A 1 195 ? 13.359 21.594 22.656 1 94.44 195 GLY A CA 1
ATOM 1510 C C . GLY A 1 195 ? 13.586 20.094 22.531 1 94.44 195 GLY A C 1
ATOM 1511 O O . GLY A 1 195 ? 14.07 19.625 21.5 1 94.44 195 GLY A O 1
ATOM 1512 N N . ARG A 1 196 ? 13.273 19.312 23.562 1 96.25 196 ARG A N 1
ATOM 1513 C CA . ARG A 1 196 ? 13.484 17.875 23.594 1 96.25 196 ARG A CA 1
ATOM 1514 C C . ARG A 1 196 ? 12.188 17.141 23.922 1 96.25 196 ARG A C 1
ATOM 1516 O O . ARG A 1 196 ? 11.219 17.75 24.375 1 96.25 196 ARG A O 1
ATOM 1523 N N . LEU A 1 197 ? 12.203 15.836 23.641 1 98.25 197 LEU A N 1
ATOM 1524 C CA . LEU A 1 197 ? 11.078 15.031 24.109 1 98.25 197 LEU A CA 1
ATOM 1525 C C . LEU A 1 197 ? 11.078 14.938 25.625 1 98.25 197 LEU A C 1
ATOM 1527 O O . LEU A 1 197 ? 12.133 14.773 26.25 1 98.25 197 LEU A O 1
ATOM 1531 N N . ASP A 1 198 ? 9.93 15.102 26.203 1 98.44 198 ASP A N 1
ATOM 1532 C CA . ASP A 1 198 ? 9.812 15.133 27.656 1 98.44 198 ASP A CA 1
ATOM 1533 C C . ASP A 1 198 ? 10.008 13.742 28.25 1 98.44 198 ASP A C 1
ATOM 1535 O O . ASP A 1 198 ? 9.195 12.844 28.016 1 98.44 198 ASP A O 1
ATOM 1539 N N . ASP A 1 199 ? 10.977 13.562 29.109 1 97.69 199 ASP A N 1
ATOM 1540 C CA . ASP A 1 199 ? 11.359 12.266 29.641 1 97.69 199 ASP A CA 1
ATOM 1541 C C . ASP A 1 199 ? 10.258 11.695 30.531 1 97.69 199 ASP A C 1
ATOM 1543 O O . ASP A 1 199 ? 10.031 10.484 30.562 1 97.69 199 ASP A O 1
ATOM 1547 N N . GLU A 1 200 ? 9.656 12.531 31.328 1 97.81 200 GLU A N 1
ATOM 1548 C CA . GLU A 1 200 ? 8.609 12.062 32.219 1 97.81 200 GLU A CA 1
ATOM 1549 C C . GLU A 1 200 ? 7.398 11.555 31.453 1 97.81 200 GLU A C 1
ATOM 1551 O O . GLU A 1 200 ? 6.812 10.531 31.812 1 97.81 200 GLU A O 1
ATOM 1556 N N . LEU A 1 201 ? 6.992 12.281 30.422 1 98.44 201 LEU A N 1
ATOM 1557 C CA . LEU A 1 201 ? 5.875 11.844 29.594 1 98.44 201 LEU A CA 1
ATOM 1558 C C . LEU A 1 201 ? 6.203 10.523 28.891 1 98.44 201 LEU A C 1
ATOM 1560 O O . LEU A 1 201 ? 5.363 9.625 28.828 1 98.44 201 LEU A O 1
ATOM 1564 N N . LEU A 1 202 ? 7.406 10.398 28.359 1 98.31 202 LEU A N 1
ATOM 1565 C CA . LEU A 1 202 ? 7.836 9.156 27.703 1 98.31 202 LEU A CA 1
ATOM 1566 C C . LEU A 1 202 ? 7.809 7.996 28.703 1 98.31 202 LEU A C 1
ATOM 1568 O O . LEU A 1 202 ? 7.297 6.918 28.375 1 98.31 202 LEU A O 1
ATOM 1572 N N . ALA A 1 203 ? 8.328 8.227 29.891 1 97.5 203 ALA A N 1
ATOM 1573 C CA . ALA A 1 203 ? 8.367 7.188 30.906 1 97.5 203 ALA A CA 1
ATOM 1574 C C . ALA A 1 203 ? 6.965 6.719 31.266 1 97.5 203 ALA A C 1
ATOM 1576 O O . ALA A 1 203 ? 6.746 5.535 31.531 1 97.5 203 ALA A O 1
ATOM 1577 N N . ARG A 1 204 ? 6.047 7.613 31.25 1 96.62 204 ARG A N 1
ATOM 1578 C CA . ARG A 1 204 ? 4.672 7.309 31.625 1 96.62 204 ARG A CA 1
ATOM 1579 C C . ARG A 1 204 ? 4.031 6.348 30.625 1 96.62 204 ARG A C 1
ATOM 1581 O O . ARG A 1 204 ? 3.113 5.602 30.984 1 96.62 204 ARG A O 1
ATOM 1588 N N . ILE A 1 205 ? 4.516 6.371 29.406 1 96.62 205 ILE A N 1
ATOM 1589 C CA . ILE A 1 205 ? 3.932 5.477 28.422 1 96.62 205 ILE A CA 1
ATOM 1590 C C . ILE A 1 205 ? 4.914 4.355 28.094 1 96.62 205 ILE A C 1
ATOM 1592 O O . ILE A 1 205 ? 4.785 3.682 27.062 1 96.62 205 ILE A O 1
ATOM 1596 N N . GLY A 1 206 ? 5.941 4.207 28.922 1 95.75 206 GLY A N 1
ATOM 1597 C CA . GLY A 1 206 ? 6.859 3.086 28.828 1 95.75 206 GLY A CA 1
ATOM 1598 C C . GLY A 1 206 ? 7.844 3.213 27.688 1 95.75 206 GLY A C 1
ATOM 1599 O O . GLY A 1 206 ? 8.297 2.207 27.141 1 95.75 206 GLY A O 1
ATOM 1600 N N . LEU A 1 207 ? 8.117 4.43 27.281 1 97.56 207 LEU A N 1
ATOM 1601 C CA . LEU A 1 207 ? 9.023 4.656 26.156 1 97.56 207 LEU A CA 1
ATOM 1602 C C . LEU A 1 207 ? 10.203 5.523 26.594 1 97.56 207 LEU A C 1
ATOM 1604 O O . LEU A 1 207 ? 10.227 6.039 27.703 1 97.56 207 LEU A O 1
ATOM 1608 N N . SER A 1 208 ? 11.219 5.578 25.812 1 97.38 208 SER A N 1
ATOM 1609 C CA . SER A 1 208 ? 12.383 6.441 25.984 1 97.38 208 SER A CA 1
ATOM 1610 C C . SER A 1 208 ? 12.789 7.086 24.656 1 97.38 208 SER A C 1
ATOM 1612 O O . SER A 1 208 ? 12.312 6.684 23.594 1 97.38 208 SER A O 1
ATOM 1614 N N . GLU A 1 209 ? 13.562 8.07 24.75 1 96.38 209 GLU A N 1
ATOM 1615 C CA . GLU A 1 209 ? 13.945 8.859 23.594 1 96.38 209 GLU A CA 1
ATOM 1616 C C . GLU A 1 209 ? 14.641 8 22.531 1 96.38 209 GLU A C 1
ATOM 1618 O O . GLU A 1 209 ? 14.523 8.266 21.344 1 96.38 209 GLU A O 1
ATOM 1623 N N . ASP A 1 210 ? 15.312 6.922 22.969 1 96.06 210 ASP A N 1
ATOM 1624 C CA . ASP A 1 210 ? 16.094 6.09 22.047 1 96.06 210 ASP A CA 1
ATOM 1625 C C . ASP A 1 210 ? 15.18 5.309 21.109 1 96.06 210 ASP A C 1
ATOM 1627 O O . ASP A 1 210 ? 15.641 4.754 20.109 1 96.06 210 ASP A O 1
ATOM 1631 N N . ARG A 1 211 ? 13.867 5.285 21.422 1 97.69 211 ARG A N 1
ATOM 1632 C CA . ARG A 1 211 ? 12.891 4.609 20.562 1 97.69 211 ARG A CA 1
ATOM 1633 C C . ARG A 1 211 ? 12.578 5.445 19.328 1 97.69 211 ARG A C 1
ATOM 1635 O O . ARG A 1 211 ? 11.961 4.953 18.391 1 97.69 211 ARG A O 1
ATOM 1642 N N . PHE A 1 212 ? 13.023 6.68 19.359 1 98.38 212 PHE A N 1
ATOM 1643 C CA . PHE A 1 212 ? 12.797 7.594 18.25 1 98.38 212 PHE A CA 1
ATOM 1644 C C . PHE A 1 212 ? 14.094 7.848 17.484 1 98.38 212 PHE A C 1
ATOM 1646 O O . PHE A 1 212 ? 15.125 7.238 17.781 1 98.38 212 PHE A O 1
ATOM 1653 N N . GLY A 1 213 ? 14.094 8.594 16.422 1 97.81 213 GLY A N 1
ATOM 1654 C CA . GLY A 1 213 ? 15.289 9.016 15.719 1 97.81 213 GLY A CA 1
ATOM 1655 C C . GLY A 1 213 ? 15.961 10.219 16.359 1 97.81 213 GLY A C 1
ATOM 1656 O O . GLY A 1 213 ? 15.438 10.797 17.312 1 97.81 213 GLY A O 1
ATOM 1657 N N . LYS A 1 214 ? 17.078 10.602 15.852 1 97.81 214 LYS A N 1
ATOM 1658 C CA . LYS A 1 214 ? 17.766 11.805 16.297 1 97.81 214 LYS A CA 1
ATOM 1659 C C . LYS A 1 214 ? 16.938 13.055 16.031 1 97.81 214 LYS A C 1
ATOM 1661 O O . LYS A 1 214 ? 16.438 13.25 14.922 1 97.81 214 LYS A O 1
ATOM 1666 N N . LEU A 1 215 ? 16.75 13.852 17.078 1 98.19 215 LEU A N 1
ATOM 1667 C CA . LEU A 1 215 ? 16.031 15.109 16.922 1 98.19 215 LEU A CA 1
ATOM 1668 C C . LEU A 1 215 ? 16.828 16.078 16.047 1 98.19 215 LEU A C 1
ATOM 1670 O O . LEU A 1 215 ? 18 16.312 16.297 1 98.19 215 LEU A O 1
ATOM 1674 N N . VAL A 1 216 ? 16.219 16.594 15 1 98.25 216 VAL A N 1
ATOM 1675 C CA . VAL A 1 216 ? 16.891 17.516 14.086 1 98.25 216 VAL A CA 1
ATOM 1676 C C . VAL A 1 216 ? 15.977 18.688 13.758 1 98.25 216 VAL A C 1
ATOM 1678 O O . VAL A 1 216 ? 14.758 18.594 13.93 1 98.25 216 VAL A O 1
ATOM 1681 N N . ASN A 1 217 ? 16.547 19.781 13.32 1 97.44 217 ASN A N 1
ATOM 1682 C CA . ASN A 1 217 ? 15.797 20.953 12.906 1 97.44 217 ASN A CA 1
ATOM 1683 C C . ASN A 1 217 ? 15.602 21 11.391 1 97.44 217 ASN A C 1
ATOM 1685 O O . ASN A 1 217 ? 16.312 20.312 10.656 1 97.44 217 ASN A O 1
ATOM 1689 N N . PRO A 1 218 ? 14.57 21.781 10.906 1 97.5 218 PRO A N 1
ATOM 1690 C CA . PRO A 1 218 ? 14.438 21.953 9.453 1 97.5 218 PRO A CA 1
ATOM 1691 C C . PRO A 1 218 ? 15.734 22.422 8.797 1 97.5 218 PRO A C 1
ATOM 1693 O O . PRO A 1 218 ? 16.438 23.281 9.352 1 97.5 218 PRO A O 1
ATOM 1696 N N . GLY A 1 219 ? 16.031 21.859 7.652 1 97.06 219 GLY A N 1
ATOM 1697 C CA . GLY A 1 219 ? 17.25 22.188 6.949 1 97.06 219 GLY A CA 1
ATOM 1698 C C . GLY A 1 219 ? 18.328 21.125 7.09 1 97.06 219 GLY A C 1
ATOM 1699 O O . GLY A 1 219 ? 19.312 21.125 6.34 1 97.06 219 GLY A O 1
ATOM 1700 N N . HIS A 1 220 ? 18.156 20.219 7.98 1 98.06 220 HIS A N 1
ATOM 1701 C CA . HIS A 1 220 ? 19.125 19.156 8.219 1 98.06 220 HIS A CA 1
ATOM 1702 C C . HIS A 1 220 ? 19.156 18.172 7.047 1 98.06 220 HIS A C 1
ATOM 1704 O O . HIS A 1 220 ? 18.109 17.75 6.547 1 98.06 220 HIS A O 1
ATOM 1710 N N . ARG A 1 221 ? 20.344 17.875 6.594 1 98.62 221 ARG A N 1
ATOM 1711 C CA . ARG A 1 221 ? 20.5 16.812 5.605 1 98.62 221 ARG A CA 1
ATOM 1712 C C . ARG A 1 221 ? 20.359 15.438 6.25 1 98.62 221 ARG A C 1
ATOM 1714 O O . ARG A 1 221 ? 21.219 15.008 7.012 1 98.62 221 ARG A O 1
ATOM 1721 N N . ILE A 1 222 ? 19.359 14.703 5.969 1 98.69 222 ILE A N 1
ATOM 1722 C CA . ILE A 1 222 ? 19.078 13.406 6.574 1 98.69 222 ILE A CA 1
ATOM 1723 C C . ILE A 1 222 ? 20.031 12.359 6.004 1 98.69 222 ILE A C 1
ATOM 1725 O O . ILE A 1 222 ? 20.703 11.648 6.754 1 98.69 222 ILE A O 1
ATOM 1729 N N . GLY A 1 223 ? 20.109 12.281 4.715 1 98.38 223 GLY A N 1
ATOM 1730 C CA . GLY A 1 223 ? 20.891 11.344 3.93 1 98.38 223 GLY A CA 1
ATOM 1731 C C . GLY A 1 223 ? 20.641 11.445 2.439 1 98.38 223 GLY A C 1
ATOM 1732 O O . GLY A 1 223 ? 20.031 12.414 1.975 1 98.38 223 GLY A O 1
ATOM 1733 N N . SER A 1 224 ? 21.172 10.492 1.723 1 98.25 224 SER A N 1
ATOM 1734 C CA . SER A 1 224 ? 20.938 10.422 0.284 1 98.25 224 SER A CA 1
ATOM 1735 C C . SER A 1 224 ? 20.109 9.195 -0.08 1 98.25 224 SER A C 1
ATOM 1737 O O . SER A 1 224 ? 20 8.25 0.704 1 98.25 224 SER A O 1
ATOM 1739 N N . LEU A 1 225 ? 19.438 9.281 -1.248 1 98.44 225 LEU A N 1
ATOM 1740 C CA . LEU A 1 225 ? 18.672 8.133 -1.723 1 98.44 225 LEU A CA 1
ATOM 1741 C C . LEU A 1 225 ? 19.516 6.867 -1.719 1 98.44 225 LEU A C 1
ATOM 1743 O O . LEU A 1 225 ? 20.688 6.902 -2.109 1 98.44 225 LEU A O 1
ATOM 1747 N N . THR A 1 226 ? 19.016 5.738 -1.248 1 97.25 226 THR A N 1
ATOM 1748 C CA . THR A 1 226 ? 19.719 4.461 -1.254 1 97.25 226 THR A CA 1
ATOM 1749 C C . THR A 1 226 ? 20.016 4.012 -2.682 1 97.25 226 THR A C 1
ATOM 1751 O O . THR A 1 226 ? 19.359 4.449 -3.625 1 97.25 226 THR A O 1
ATOM 1754 N N . PRO A 1 227 ? 20.984 3.066 -2.863 1 95.19 227 PRO A N 1
ATOM 1755 C CA . PRO A 1 227 ? 21.297 2.568 -4.203 1 95.19 227 PRO A CA 1
ATOM 1756 C C . PRO A 1 227 ? 20.078 1.961 -4.906 1 95.19 227 PRO A C 1
ATOM 1758 O O . PRO A 1 227 ? 19.875 2.18 -6.102 1 95.19 227 PRO A O 1
ATOM 1761 N N . ALA A 1 228 ? 19.297 1.244 -4.223 1 93.56 228 ALA A N 1
ATOM 1762 C CA . ALA A 1 228 ? 18.109 0.618 -4.805 1 93.56 228 ALA A CA 1
ATOM 1763 C C . ALA A 1 228 ? 17.125 1.669 -5.305 1 93.56 228 ALA A C 1
ATOM 1765 O O . ALA A 1 228 ? 16.531 1.519 -6.375 1 93.56 228 ALA A O 1
ATOM 1766 N N . VAL A 1 229 ? 16.938 2.723 -4.477 1 96.62 229 VAL A N 1
ATOM 1767 C CA . VAL A 1 229 ? 16.016 3.793 -4.855 1 96.62 229 VAL A CA 1
ATOM 1768 C C . VAL A 1 229 ? 16.578 4.559 -6.051 1 96.62 229 VAL A C 1
ATOM 1770 O O . VAL A 1 229 ? 15.828 4.941 -6.957 1 96.62 229 VAL A O 1
ATOM 1773 N N . GLN A 1 230 ? 17.922 4.766 -6.047 1 96.69 230 GLN A N 1
ATOM 1774 C CA . GLN A 1 230 ? 18.578 5.414 -7.18 1 96.69 230 GLN A CA 1
ATOM 1775 C C . GLN A 1 230 ? 18.312 4.652 -8.477 1 96.69 230 GLN A C 1
ATOM 1777 O O . GLN A 1 230 ? 17.938 5.25 -9.484 1 96.69 230 GLN A O 1
ATOM 1782 N N . GLN A 1 231 ? 18.453 3.408 -8.438 1 90.94 231 GLN A N 1
ATOM 1783 C CA . GLN A 1 231 ? 18.281 2.564 -9.617 1 90.94 231 GLN A CA 1
ATOM 1784 C C . GLN A 1 231 ? 16.828 2.568 -10.094 1 90.94 231 GLN A C 1
ATOM 1786 O O . GLN A 1 231 ? 16.562 2.691 -11.289 1 90.94 231 GLN A O 1
ATOM 1791 N N . LEU A 1 232 ? 15.938 2.469 -9.211 1 91.94 232 LEU A N 1
ATOM 1792 C CA . LEU A 1 232 ? 14.516 2.383 -9.531 1 91.94 232 LEU A CA 1
ATOM 1793 C C . LEU A 1 232 ? 14.016 3.695 -10.125 1 91.94 232 LEU A C 1
ATOM 1795 O O . LEU A 1 232 ? 13.203 3.691 -11.055 1 91.94 232 LEU A O 1
ATOM 1799 N N . THR A 1 233 ? 14.422 4.805 -9.555 1 95.31 233 THR A N 1
ATOM 1800 C CA . THR A 1 233 ? 13.867 6.098 -9.938 1 95.31 233 THR A CA 1
ATOM 1801 C C . THR A 1 233 ? 14.672 6.715 -11.078 1 95.31 233 THR A C 1
ATOM 1803 O O . THR A 1 233 ? 14.164 7.566 -11.812 1 95.31 233 THR A O 1
ATOM 1806 N N . GLY A 1 234 ? 15.898 6.293 -11.148 1 93.94 234 GLY A N 1
ATOM 1807 C CA . GLY A 1 234 ? 16.781 6.938 -12.102 1 93.94 234 GLY A CA 1
ATOM 1808 C C . GLY A 1 234 ? 17.375 8.242 -11.586 1 93.94 234 GLY A C 1
ATOM 1809 O O . GLY A 1 234 ? 18.016 8.977 -12.344 1 93.94 234 GLY A O 1
ATOM 1810 N N . LEU A 1 235 ? 17.094 8.25 -10.219 1 93.75 235 LEU A N 1
ATOM 1811 C CA . LEU A 1 235 ? 17.656 9.438 -9.594 1 93.75 235 LEU A CA 1
ATOM 1812 C C . LEU A 1 235 ? 19.047 9.133 -9.016 1 93.75 235 LEU A C 1
ATOM 1814 O O . LEU A 1 235 ? 19.312 7.996 -8.617 1 93.75 235 LEU A O 1
ATOM 1818 N N . GLY A 1 236 ? 20.141 9.703 -9.203 1 94.12 236 GLY A N 1
ATOM 1819 C CA . GLY A 1 236 ? 21.438 9.609 -8.562 1 94.12 236 GLY A CA 1
ATOM 1820 C C . GLY A 1 236 ? 21.391 9.812 -7.062 1 94.12 236 GLY A C 1
ATOM 1821 O O . GLY A 1 236 ? 20.359 9.57 -6.43 1 94.12 236 GLY A O 1
ATOM 1822 N N . GLU A 1 237 ? 22.375 10.117 -6.48 1 96.56 237 GLU A N 1
ATOM 1823 C CA . GLU A 1 237 ? 22.516 10.281 -5.035 1 96.56 237 GLU A CA 1
ATOM 1824 C C . GLU A 1 237 ? 21.969 11.625 -4.574 1 96.56 237 GLU A C 1
ATOM 1826 O O . GLU A 1 237 ? 22.656 12.391 -3.906 1 96.56 237 GLU A O 1
ATOM 1831 N N . VAL A 1 238 ? 20.734 11.836 -4.77 1 98.25 238 VAL A N 1
ATOM 1832 C CA . VAL A 1 238 ? 20.094 13.086 -4.402 1 98.25 238 VAL A CA 1
ATOM 1833 C C . VAL A 1 238 ? 19.891 13.141 -2.889 1 98.25 238 VAL A C 1
ATOM 1835 O O . VAL A 1 238 ? 19.359 12.195 -2.295 1 98.25 238 VAL A O 1
ATOM 1838 N N . PRO A 1 239 ? 20.281 14.203 -2.201 1 98.62 239 PRO A N 1
ATOM 1839 C CA . PRO A 1 239 ? 20.062 14.328 -0.756 1 98.62 239 PRO A CA 1
ATOM 1840 C C . PRO A 1 239 ? 18.609 14.539 -0.388 1 98.62 239 PRO A C 1
ATOM 1842 O O . PRO A 1 239 ? 17.875 15.219 -1.108 1 98.62 239 PRO A O 1
ATOM 1845 N N . VAL A 1 240 ? 18.203 13.977 0.714 1 98.88 240 VAL A N 1
ATOM 1846 C CA . VAL A 1 240 ? 16.906 14.242 1.331 1 98.88 240 VAL A CA 1
ATOM 1847 C C . VAL A 1 240 ? 17.078 15.18 2.523 1 98.88 240 VAL A C 1
ATOM 1849 O O . VAL A 1 240 ? 17.906 14.922 3.408 1 98.88 240 VAL A O 1
ATOM 1852 N N . ILE A 1 241 ? 16.312 16.281 2.504 1 98.88 241 ILE A N 1
ATOM 1853 C CA . ILE A 1 241 ? 16.438 17.312 3.516 1 98.88 241 ILE A CA 1
ATOM 1854 C C . ILE A 1 241 ? 15.219 17.281 4.438 1 98.88 241 ILE A C 1
ATOM 1856 O O . ILE A 1 241 ? 14.078 17.156 3.975 1 98.88 241 ILE A O 1
ATOM 1860 N N . ALA A 1 242 ? 15.516 17.25 5.75 1 98.69 242 ALA A N 1
ATOM 1861 C CA . ALA A 1 242 ? 14.422 17.5 6.688 1 98.69 242 ALA A CA 1
ATOM 1862 C C . ALA A 1 242 ? 13.883 18.922 6.535 1 98.69 242 ALA A C 1
ATOM 1864 O O . ALA A 1 242 ? 14.469 19.875 7.051 1 98.69 242 ALA A O 1
ATOM 1865 N N . VAL A 1 243 ? 12.859 19.031 5.84 1 98.5 243 VAL A N 1
ATOM 1866 C CA . VAL A 1 243 ? 12.219 20.344 5.789 1 98.5 243 VAL A CA 1
ATOM 1867 C C . VAL A 1 243 ? 11.344 20.547 7.023 1 98.5 243 VAL A C 1
ATOM 1869 O O . VAL A 1 243 ? 11.586 19.938 8.07 1 98.5 243 VAL A O 1
ATOM 1872 N N . ALA A 1 244 ? 10.414 21.531 7.043 1 98.12 244 ALA A N 1
ATOM 1873 C CA . ALA A 1 244 ? 9.375 21.5 8.07 1 98.12 244 ALA A CA 1
ATOM 1874 C C . ALA A 1 244 ? 8.406 20.344 7.848 1 98.12 244 ALA A C 1
ATOM 1876 O O . ALA A 1 244 ? 7.48 20.453 7.043 1 98.12 244 ALA A O 1
ATOM 1877 N N . GLY A 1 245 ? 8.672 19.312 8.602 1 98.19 245 GLY A N 1
ATOM 1878 C CA . GLY A 1 245 ? 8.016 18.047 8.344 1 98.19 245 GLY A CA 1
ATOM 1879 C C . GLY A 1 245 ? 6.508 18.109 8.508 1 98.19 245 GLY A C 1
ATOM 1880 O O . GLY A 1 245 ? 5.773 17.344 7.871 1 98.19 245 GLY A O 1
ATOM 1881 N N . HIS A 1 246 ? 6.027 18.938 9.414 1 98.25 246 HIS A N 1
ATOM 1882 C CA . HIS A 1 246 ? 4.594 19.203 9.5 1 98.25 246 HIS A CA 1
ATOM 1883 C C . HIS A 1 246 ? 4.133 20.109 8.367 1 98.25 246 HIS A C 1
ATOM 1885 O O . HIS A 1 246 ? 4.637 21.219 8.211 1 98.25 246 HIS A O 1
ATOM 1891 N N . ASP A 1 247 ? 3.207 19.688 7.582 1 96.44 247 ASP A N 1
ATOM 1892 C CA . ASP A 1 247 ? 2.799 20.406 6.379 1 96.44 247 ASP A CA 1
ATOM 1893 C C . ASP A 1 247 ? 2.338 21.828 6.719 1 96.44 247 ASP A C 1
ATOM 1895 O O . ASP A 1 247 ? 2.607 22.766 5.969 1 96.44 247 ASP A O 1
ATOM 1899 N N . THR A 1 248 ? 1.719 22 7.879 1 95.69 248 THR A N 1
ATOM 1900 C CA . THR A 1 248 ? 1.302 23.344 8.273 1 95.69 248 THR A CA 1
ATOM 1901 C C . THR A 1 248 ? 2.516 24.234 8.531 1 95.69 248 THR A C 1
ATOM 1903 O O . THR A 1 248 ? 2.479 25.438 8.258 1 95.69 248 THR A O 1
ATOM 1906 N N . ALA A 1 249 ? 3.543 23.688 9.133 1 97.19 249 ALA A N 1
ATOM 1907 C CA . ALA A 1 249 ? 4.766 24.469 9.344 1 97.19 249 ALA A CA 1
ATOM 1908 C C . ALA A 1 249 ? 5.371 24.906 8.016 1 97.19 249 ALA A C 1
ATOM 1910 O O . ALA A 1 249 ? 5.812 26.047 7.871 1 97.19 249 ALA A O 1
ATOM 1911 N N . SER A 1 250 ? 5.406 24 7.086 1 96.94 250 SER A N 1
ATOM 1912 C CA . SER A 1 250 ? 5.859 24.359 5.746 1 96.94 250 SER A CA 1
ATOM 1913 C C . SER A 1 250 ? 4.969 25.438 5.133 1 96.94 250 SER A C 1
ATOM 1915 O O . SER A 1 250 ? 5.465 26.391 4.527 1 96.94 250 SER A O 1
ATOM 1917 N N . ALA A 1 251 ? 3.684 25.297 5.285 1 95.31 251 ALA A N 1
ATOM 1918 C CA . ALA A 1 251 ? 2.744 26.281 4.734 1 95.31 251 ALA A CA 1
ATOM 1919 C C . ALA A 1 251 ? 2.982 27.656 5.324 1 95.31 251 ALA A C 1
ATOM 1921 O O . ALA A 1 251 ? 2.945 28.672 4.605 1 95.31 251 ALA A O 1
ATOM 1922 N N . VAL A 1 252 ? 3.211 27.719 6.605 1 94.56 252 VAL A N 1
ATOM 1923 C CA . VAL A 1 252 ? 3.4 28.984 7.301 1 94.56 252 VAL A CA 1
ATOM 1924 C C . VAL A 1 252 ? 4.688 29.656 6.82 1 94.56 252 VAL A C 1
ATOM 1926 O O . VAL A 1 252 ? 4.738 30.875 6.66 1 94.56 252 VAL A O 1
ATOM 1929 N N . ILE A 1 253 ? 5.695 28.891 6.609 1 94.25 253 ILE A N 1
ATOM 1930 C CA . ILE A 1 253 ? 6.961 29.406 6.098 1 94.25 253 ILE A CA 1
ATOM 1931 C C . ILE A 1 253 ? 6.738 30.062 4.73 1 94.25 253 ILE A C 1
ATOM 1933 O O . ILE A 1 253 ? 7.383 31.062 4.398 1 94.25 253 ILE A O 1
ATOM 1937 N N . GLY A 1 254 ? 5.797 29.562 3.959 1 92.75 254 GLY A N 1
ATOM 1938 C CA . GLY A 1 254 ? 5.527 30.031 2.611 1 92.75 254 GLY A CA 1
ATOM 1939 C C . GLY A 1 254 ? 4.578 31.219 2.572 1 92.75 254 GLY A C 1
ATOM 1940 O O . GLY A 1 254 ? 4.27 31.734 1.497 1 92.75 254 GLY A O 1
ATOM 1941 N N . VAL A 1 255 ? 4.074 31.672 3.693 1 91.94 255 VAL A N 1
ATOM 1942 C CA . VAL A 1 255 ? 3.145 32.812 3.725 1 91.94 255 VAL A CA 1
ATOM 1943 C C . VAL A 1 255 ? 3.844 34.062 3.232 1 91.94 255 VAL A C 1
ATOM 1945 O O . VAL A 1 255 ? 4.898 34.438 3.748 1 91.94 255 VAL A O 1
ATOM 1948 N N . PRO A 1 256 ? 3.291 34.719 2.223 1 89.94 256 PRO A N 1
ATOM 1949 C CA . PRO A 1 256 ? 3.9 35.938 1.711 1 89.94 256 PRO A CA 1
ATOM 1950 C C . PRO A 1 256 ? 3.555 37.156 2.555 1 89.94 256 PRO A C 1
ATOM 1952 O O . PRO A 1 256 ? 2.98 38.125 2.043 1 89.94 256 PRO A O 1
ATOM 1955 N N . ALA A 1 257 ? 3.957 37.188 3.762 1 86.75 257 ALA A N 1
ATOM 1956 C CA . ALA A 1 257 ? 3.629 38.25 4.684 1 86.75 257 ALA A CA 1
ATOM 1957 C C . ALA A 1 257 ? 4.594 39.438 4.52 1 86.75 257 ALA A C 1
ATOM 1959 O O . ALA A 1 257 ? 5.797 39.219 4.328 1 86.75 257 ALA A O 1
ATOM 1960 N N . LYS A 1 258 ? 4.039 40.562 4.602 1 82.75 258 LYS A N 1
ATOM 1961 C CA . LYS A 1 258 ? 4.836 41.781 4.441 1 82.75 258 LYS A CA 1
ATOM 1962 C C . LYS A 1 258 ? 5.445 42.219 5.77 1 82.75 258 LYS A C 1
ATOM 1964 O O . LYS A 1 258 ? 6.453 42.938 5.789 1 82.75 258 LYS A O 1
ATOM 1969 N N . ASP A 1 259 ? 4.82 41.875 6.809 1 85.06 259 ASP A N 1
ATOM 1970 C CA . ASP A 1 259 ? 5.305 42.188 8.148 1 85.06 259 ASP A CA 1
ATOM 1971 C C . ASP A 1 259 ? 4.871 41.094 9.148 1 85.06 259 ASP A C 1
ATOM 1973 O O . ASP A 1 259 ? 4.391 40.031 8.766 1 85.06 259 ASP A O 1
ATOM 1977 N N . ALA A 1 260 ? 5.125 41.438 10.438 1 85.5 260 ALA A N 1
ATOM 1978 C CA . ALA A 1 260 ? 4.898 40.406 11.461 1 85.5 260 ALA A CA 1
ATOM 1979 C C . ALA A 1 260 ? 3.506 40.562 12.07 1 85.5 260 ALA A C 1
ATOM 1981 O O . ALA A 1 260 ? 3.109 39.75 12.914 1 85.5 260 ALA A O 1
ATOM 1982 N N . ASN A 1 261 ? 2.672 41.469 11.648 1 92 261 ASN A N 1
ATOM 1983 C CA . ASN A 1 261 ? 1.375 41.719 12.266 1 92 261 ASN A CA 1
ATOM 1984 C C . ASN A 1 261 ? 0.246 41.031 11.523 1 92 261 ASN A C 1
ATOM 1986 O O . ASN A 1 261 ? -0.7 41.656 11.062 1 92 261 ASN A O 1
ATOM 1990 N N . PHE A 1 262 ? 0.339 39.781 11.438 1 93.75 262 PHE A N 1
ATOM 1991 C CA . PHE A 1 262 ? -0.673 39 10.742 1 93.75 262 PHE A CA 1
ATOM 1992 C C . PHE A 1 262 ? -0.944 37.688 11.477 1 93.75 262 PHE A C 1
ATOM 1994 O O . PHE A 1 262 ? -0.142 37.281 12.312 1 93.75 262 PHE A O 1
ATOM 2001 N N . ALA A 1 263 ? -2.107 37.125 11.258 1 97 263 ALA A N 1
ATOM 2002 C CA . ALA A 1 263 ? -2.426 35.75 11.555 1 97 263 ALA A CA 1
ATOM 2003 C C . ALA A 1 263 ? -2.516 34.906 10.273 1 97 263 ALA A C 1
ATOM 2005 O O . ALA A 1 263 ? -2.627 35.469 9.18 1 97 263 ALA A O 1
ATOM 2006 N N . TYR A 1 264 ? -2.299 33.688 10.414 1 96.69 264 TYR A N 1
ATOM 2007 C CA . TYR A 1 264 ? -2.465 32.781 9.266 1 96.69 264 TYR A CA 1
ATOM 2008 C C . TYR A 1 264 ? -3.568 31.766 9.523 1 96.69 264 TYR A C 1
ATOM 2010 O O . TYR A 1 264 ? -3.857 31.438 10.68 1 96.69 264 TYR A O 1
ATOM 2018 N N . LEU A 1 265 ? -4.219 31.359 8.484 1 97.25 265 LEU A N 1
ATOM 2019 C CA . LEU A 1 265 ? -5.172 30.25 8.445 1 97.25 265 LEU A CA 1
ATOM 2020 C C . LEU A 1 265 ? -4.805 29.25 7.363 1 97.25 265 LEU A C 1
ATOM 2022 O O . LEU A 1 265 ? -4.961 29.531 6.172 1 97.25 265 LEU A O 1
ATOM 2026 N N . SER A 1 266 ? -4.191 28.141 7.785 1 95.12 266 SER A N 1
ATOM 2027 C CA . SER A 1 266 ? -4.012 27.047 6.852 1 95.12 266 SER A CA 1
ATOM 2028 C C . SER A 1 266 ? -5.312 26.281 6.637 1 95.12 266 SER A C 1
ATOM 2030 O O . SER A 1 266 ? -5.742 25.516 7.504 1 95.12 266 SER A O 1
ATOM 2032 N N . CYS A 1 267 ? -5.895 26.516 5.508 1 91.69 267 CYS A N 1
ATOM 2033 C CA . CYS A 1 267 ? -7.277 26.109 5.262 1 91.69 267 CYS A CA 1
ATOM 2034 C C . CYS A 1 267 ? -7.336 24.891 4.363 1 91.69 267 CYS A C 1
ATOM 2036 O O . CYS A 1 267 ? -7.234 25 3.139 1 91.69 267 CYS A O 1
ATOM 2038 N N . GLY A 1 268 ? -7.543 23.703 4.914 1 88.19 268 GLY A N 1
ATOM 2039 C CA . GLY A 1 268 ? -7.738 22.406 4.258 1 88.19 268 GLY A CA 1
ATOM 2040 C C . GLY A 1 268 ? -8.68 21.5 5.012 1 88.19 268 GLY A C 1
ATOM 2041 O O . GLY A 1 268 ? -9.719 21.938 5.512 1 88.19 268 GLY A O 1
ATOM 2042 N N . THR A 1 269 ? -8.305 20.219 5.039 1 85.31 269 THR A N 1
ATOM 2043 C CA . THR A 1 269 ? -9.094 19.281 5.844 1 85.31 269 THR A CA 1
ATOM 2044 C C . THR A 1 269 ? -9.234 19.797 7.273 1 85.31 269 THR A C 1
ATOM 2046 O O . THR A 1 269 ? -10.32 19.719 7.859 1 85.31 269 THR A O 1
ATOM 2049 N N . TRP A 1 270 ? -8.148 20.281 7.703 1 88.44 270 TRP A N 1
ATOM 2050 C CA . TRP A 1 270 ? -8.109 21.031 8.961 1 88.44 270 TRP A CA 1
ATOM 2051 C C . TRP A 1 270 ? -7.945 22.516 8.703 1 88.44 270 TRP A C 1
ATOM 2053 O O . TRP A 1 270 ? -7.402 22.922 7.672 1 88.44 270 TRP A O 1
ATOM 2063 N N . SER A 1 271 ? -8.492 23.328 9.625 1 93.38 271 SER A N 1
ATOM 2064 C CA . SER A 1 271 ? -8.234 24.766 9.648 1 93.38 271 SER A CA 1
ATOM 2065 C C . SER A 1 271 ? -7.379 25.156 10.844 1 93.38 271 SER A C 1
ATOM 2067 O O . SER A 1 271 ? -7.883 25.234 11.969 1 93.38 271 SER A O 1
ATOM 2069 N N . LEU A 1 272 ? -6.18 25.406 10.555 1 96.44 272 LEU A N 1
ATOM 2070 C CA . LEU A 1 272 ? -5.273 25.812 11.633 1 96.44 272 LEU A CA 1
ATOM 2071 C C . LEU A 1 272 ? -5.07 27.312 11.641 1 96.44 272 LEU A C 1
ATOM 2073 O O . LEU A 1 272 ? -4.469 27.875 10.719 1 96.44 272 LEU A O 1
ATOM 2077 N N . LEU A 1 273 ? -5.562 27.953 12.633 1 97.75 273 LEU A N 1
ATOM 2078 C CA . LEU A 1 273 ? -5.508 29.406 12.781 1 97.75 273 LEU A CA 1
ATOM 2079 C C . LEU A 1 273 ? -4.523 29.797 13.875 1 97.75 273 LEU A C 1
ATOM 2081 O O . LEU A 1 273 ? -4.645 29.359 15.016 1 97.75 273 LEU A O 1
ATOM 2085 N N . GLY A 1 274 ? -3.537 30.609 13.445 1 97.5 274 GLY A N 1
ATOM 2086 C CA . GLY A 1 274 ? -2.545 30.938 14.461 1 97.5 274 GLY A CA 1
ATOM 2087 C C . GLY A 1 274 ? -1.629 32.062 14.047 1 97.5 274 GLY A C 1
ATOM 2088 O O . GLY A 1 274 ? -1.926 32.812 13.102 1 97.5 274 GLY A O 1
ATOM 2089 N N . ILE A 1 275 ? -0.616 32.312 14.875 1 96.88 275 ILE A N 1
ATOM 2090 C CA . ILE A 1 275 ? 0.441 33.312 14.68 1 96.88 275 ILE A CA 1
ATOM 2091 C C . ILE A 1 275 ? 1.802 32.656 14.945 1 96.88 275 ILE A C 1
ATOM 2093 O O . ILE A 1 275 ? 1.878 31.547 15.438 1 96.88 275 ILE A O 1
ATOM 2097 N N . GLU A 1 276 ? 2.801 33.312 14.477 1 94.69 276 GLU A N 1
ATOM 2098 C CA . GLU A 1 276 ? 4.164 32.906 14.82 1 94.69 276 GLU A CA 1
ATOM 2099 C C . GLU A 1 276 ? 4.707 33.75 15.977 1 94.69 276 GLU A C 1
ATOM 2101 O O . GLU A 1 276 ? 4.562 34.969 15.984 1 94.69 276 GLU A O 1
ATOM 2106 N N . THR A 1 277 ? 5.273 33.094 16.969 1 95.38 277 THR A N 1
ATOM 2107 C CA . THR A 1 277 ? 5.855 33.75 18.109 1 95.38 277 THR A CA 1
ATOM 2108 C C . THR A 1 277 ? 7.297 33.312 18.328 1 95.38 277 THR A C 1
ATOM 2110 O O . THR A 1 277 ? 7.676 32.219 17.938 1 95.38 277 THR A O 1
ATOM 2113 N N . PRO A 1 278 ? 8.141 34.156 18.953 1 93 278 PRO A N 1
ATOM 2114 C CA . PRO A 1 278 ? 9.523 33.75 19.203 1 93 278 PRO A CA 1
ATOM 2115 C C . PRO A 1 278 ? 9.648 32.75 20.359 1 93 278 PRO A C 1
ATOM 2117 O O . PRO A 1 278 ? 10.648 32.031 20.438 1 93 278 PRO A O 1
ATOM 2120 N N . LYS A 1 279 ? 8.664 32.781 21.266 1 94.88 279 LYS A N 1
ATOM 2121 C CA . LYS A 1 279 ? 8.633 31.875 22.406 1 94.88 279 LYS A CA 1
ATOM 2122 C C . LYS A 1 279 ? 7.258 31.234 22.578 1 94.88 279 LYS A C 1
ATOM 2124 O O . LYS A 1 279 ? 6.25 31.812 22.156 1 94.88 279 LYS A O 1
ATOM 2129 N N . PRO A 1 280 ? 7.258 30.047 23.188 1 97.25 280 PRO A N 1
ATOM 2130 C CA . PRO A 1 280 ? 5.945 29.453 23.438 1 97.25 280 PRO A CA 1
ATOM 2131 C C . PRO A 1 280 ? 5.094 30.281 24.406 1 97.25 280 PRO A C 1
ATOM 2133 O O . PRO A 1 280 ? 5.633 30.953 25.281 1 97.25 280 PRO A O 1
ATOM 2136 N N . ILE A 1 281 ? 3.811 30.234 24.203 1 97.38 281 ILE A N 1
ATOM 2137 C CA . ILE A 1 281 ? 2.846 30.859 25.094 1 97.38 281 ILE A CA 1
ATOM 2138 C C . ILE A 1 281 ? 2.133 29.781 25.922 1 97.38 281 ILE A C 1
ATOM 2140 O O . ILE A 1 281 ? 1.129 29.219 25.469 1 97.38 281 ILE A O 1
ATOM 2144 N N . ILE A 1 282 ? 2.604 29.547 27.125 1 97.62 282 ILE A N 1
ATOM 2145 C CA . ILE A 1 282 ? 2.047 28.547 28.016 1 97.62 282 ILE A CA 1
ATOM 2146 C C . ILE A 1 282 ? 1.61 29.203 29.328 1 97.62 282 ILE A C 1
ATOM 2148 O O . ILE A 1 282 ? 2.447 29.547 30.156 1 97.62 282 ILE A O 1
ATOM 2152 N N . ASN A 1 283 ? 0.377 29.453 29.484 1 96.69 283 ASN A N 1
ATOM 2153 C CA . ASN A 1 283 ? -0.221 30.078 30.656 1 96.69 283 ASN A CA 1
ATOM 2154 C C . ASN A 1 283 ? -1.663 29.625 30.859 1 96.69 283 ASN A C 1
ATOM 2156 O O . ASN A 1 283 ? -2.152 28.75 30.141 1 96.69 283 ASN A O 1
ATOM 2160 N N . GLU A 1 284 ? -2.336 30.109 31.828 1 96.88 284 GLU A N 1
ATOM 2161 C CA . GLU A 1 284 ? -3.672 29.672 32.219 1 96.88 284 GLU A CA 1
ATOM 2162 C C . GLU A 1 284 ? -4.684 29.922 31.109 1 96.88 284 GLU A C 1
ATOM 2164 O O . GLU A 1 284 ? -5.562 29.094 30.859 1 96.88 284 GLU A O 1
ATOM 2169 N N . LYS A 1 285 ? -4.586 31.047 30.469 1 96.69 285 LYS A N 1
ATOM 2170 C CA . LYS A 1 285 ? -5.523 31.375 29.391 1 96.69 285 LYS A CA 1
ATOM 2171 C C . LYS A 1 285 ? -5.332 30.453 28.203 1 96.69 285 LYS A C 1
ATOM 2173 O O . LYS A 1 285 ? -6.309 29.984 27.609 1 96.69 285 LYS A O 1
ATOM 2178 N N . GLY A 1 286 ? -4.047 30.281 27.828 1 97.06 286 GLY A N 1
ATOM 2179 C CA . GLY A 1 286 ? -3.768 29.344 26.75 1 97.06 286 GLY A CA 1
ATOM 2180 C C . GLY A 1 286 ? -4.312 27.953 27.016 1 97.06 286 GLY A C 1
ATOM 2181 O O . GLY A 1 286 ? -4.848 27.312 26.125 1 97.06 286 GLY A O 1
ATOM 2182 N N . PHE A 1 287 ? -4.156 27.516 28.25 1 97.69 287 PHE A N 1
ATOM 2183 C CA . PHE A 1 287 ? -4.688 26.219 28.672 1 97.69 287 PHE A CA 1
ATOM 2184 C C . PHE A 1 287 ? -6.207 26.203 28.578 1 97.69 287 PHE A C 1
ATOM 2186 O O . PHE A 1 287 ? -6.797 25.266 28.031 1 97.69 287 PHE A O 1
ATOM 2193 N N . ALA A 1 288 ? -6.867 27.25 29.094 1 97.19 288 ALA A N 1
ATOM 2194 C CA . ALA A 1 288 ? -8.32 27.328 29.125 1 97.19 288 ALA A CA 1
ATOM 2195 C C . ALA A 1 288 ? -8.906 27.344 27.719 1 97.19 288 ALA A C 1
ATOM 2197 O O . ALA A 1 288 ? -9.945 26.719 27.469 1 97.19 288 ALA A O 1
ATOM 2198 N N . TYR A 1 289 ? -8.219 28.047 26.812 1 96.69 289 TYR A N 1
ATOM 2199 C CA . TYR A 1 289 ? -8.688 28.141 25.438 1 96.69 289 TYR A CA 1
ATOM 2200 C C . TYR A 1 289 ? -8.203 26.953 24.625 1 96.69 289 TYR A C 1
ATOM 2202 O O . TYR A 1 289 ? -8.609 26.766 23.469 1 96.69 289 TYR A O 1
ATOM 2210 N N . ASN A 1 290 ? -7.344 26.109 25.172 1 96.81 290 ASN A N 1
ATOM 2211 C CA . ASN A 1 290 ? -6.848 24.891 24.562 1 96.81 290 ASN A CA 1
ATOM 2212 C C . ASN A 1 290 ? -6.109 25.156 23.266 1 96.81 290 ASN A C 1
ATOM 2214 O O . ASN A 1 290 ? -6.422 24.562 22.234 1 96.81 290 ASN A O 1
ATOM 2218 N N . PHE A 1 291 ? -5.129 26.109 23.312 1 97.44 291 PHE A N 1
ATOM 2219 C CA . PHE A 1 291 ? -4.27 26.438 22.188 1 97.44 291 PHE A CA 1
ATOM 2220 C C . PHE A 1 291 ? -3.07 25.5 22.125 1 97.44 291 PHE A C 1
ATOM 2222 O O . PHE A 1 291 ? -2.797 24.766 23.078 1 97.44 291 PHE A O 1
ATOM 2229 N N . THR A 1 292 ? -2.43 25.516 21 1 97.44 292 THR A N 1
ATOM 2230 C CA . THR A 1 292 ? -1.293 24.625 20.797 1 97.44 292 THR A CA 1
ATOM 2231 C C . THR A 1 292 ? -0.036 25.422 20.453 1 97.44 292 THR A C 1
ATOM 2233 O O . THR A 1 292 ? -0.111 26.453 19.781 1 97.44 292 THR A O 1
ATOM 2236 N N . ASN A 1 293 ? 1.153 25.062 21 1 98.25 293 ASN A N 1
ATOM 2237 C CA . ASN A 1 293 ? 2.488 25.547 20.672 1 98.25 293 ASN A CA 1
ATOM 2238 C C . ASN A 1 293 ? 3.256 24.547 19.812 1 98.25 293 ASN A C 1
ATOM 2240 O O . ASN A 1 293 ? 3.842 23.594 20.328 1 98.25 293 ASN A O 1
ATOM 2244 N N . GLU A 1 294 ? 3.324 24.766 18.484 1 98.12 294 GLU A N 1
ATOM 2245 C CA . GLU A 1 294 ? 4.07 23.891 17.578 1 98.12 294 GLU A CA 1
ATOM 2246 C C . GLU A 1 294 ? 5.312 24.578 17.031 1 98.12 294 GLU A C 1
ATOM 2248 O O . GLU A 1 294 ? 5.312 25.797 16.844 1 98.12 294 GLU A O 1
ATOM 2253 N N . GLY A 1 295 ? 6.316 23.844 16.828 1 97.06 295 GLY A N 1
ATOM 2254 C CA . GLY A 1 295 ? 7.574 24.406 16.359 1 97.06 295 GLY A CA 1
ATOM 2255 C C . GLY A 1 295 ? 7.52 24.906 14.938 1 97.06 295 GLY A C 1
ATOM 2256 O O . GLY A 1 295 ? 6.738 24.391 14.125 1 97.06 295 GLY A O 1
ATOM 2257 N N . GLY A 1 296 ? 8.297 25.875 14.594 1 94.5 296 GLY A N 1
ATOM 2258 C CA . GLY A 1 296 ? 8.523 26.406 13.25 1 94.5 296 GLY A CA 1
ATOM 2259 C C . GLY A 1 296 ? 9.992 26.453 12.867 1 94.5 296 GLY A C 1
ATOM 2260 O O . GLY A 1 296 ? 10.781 25.609 13.289 1 94.5 296 GLY A O 1
ATOM 2261 N N . LEU A 1 297 ? 10.273 27.344 11.992 1 93.06 297 LEU A N 1
ATOM 2262 C CA . LEU A 1 297 ? 11.641 27.516 11.516 1 93.06 297 LEU A CA 1
ATOM 2263 C C . LEU A 1 297 ? 12.43 28.453 12.43 1 93.06 297 LEU A C 1
ATOM 2265 O O . LEU A 1 297 ? 11.875 29.422 12.953 1 93.06 297 LEU A O 1
ATOM 2269 N N . ASP A 1 298 ? 13.727 28.188 12.68 1 89.69 298 ASP A N 1
ATOM 2270 C CA . ASP A 1 298 ? 14.68 29.031 13.383 1 89.69 298 ASP A CA 1
ATOM 2271 C C . ASP A 1 298 ? 14.195 29.359 14.797 1 89.69 298 ASP A C 1
ATOM 2273 O O . ASP A 1 298 ? 14.297 30.5 15.25 1 89.69 298 ASP A O 1
ATOM 2277 N N . GLY A 1 299 ? 13.562 28.422 15.406 1 89.31 299 GLY A N 1
ATOM 2278 C CA . GLY A 1 299 ? 13.195 28.547 16.812 1 89.31 299 GLY A CA 1
ATOM 2279 C C . GLY A 1 299 ? 11.852 29.219 17.016 1 89.31 299 GLY A C 1
ATOM 2280 O O . GLY A 1 299 ? 11.398 29.375 18.156 1 89.31 299 GLY A O 1
ATOM 2281 N N . THR A 1 300 ? 11.195 29.594 15.93 1 92.56 300 THR A N 1
ATOM 2282 C CA . THR A 1 300 ? 9.867 30.188 16.062 1 92.56 300 THR A CA 1
ATOM 2283 C C . THR A 1 300 ? 8.852 29.141 16.516 1 92.56 300 THR A C 1
ATOM 2285 O O . THR A 1 300 ? 9.07 27.938 16.328 1 92.56 300 THR A O 1
ATOM 2288 N N . ILE A 1 301 ? 7.785 29.641 17.141 1 96.44 301 ILE A N 1
ATOM 2289 C CA . ILE A 1 301 ? 6.668 28.812 17.578 1 96.44 301 ILE A CA 1
ATOM 2290 C C . ILE A 1 301 ? 5.418 29.156 16.766 1 96.44 301 ILE A C 1
ATOM 2292 O O . ILE A 1 301 ? 5.09 30.344 16.594 1 96.44 301 ILE A O 1
ATOM 2296 N N . ARG A 1 302 ? 4.832 28.141 16.188 1 97.25 302 ARG A N 1
ATOM 2297 C CA . ARG A 1 302 ? 3.486 28.328 15.656 1 97.25 302 ARG A CA 1
ATOM 2298 C C . ARG A 1 302 ? 2.434 28.156 16.75 1 97.25 302 ARG A C 1
ATOM 2300 O O . ARG A 1 302 ? 2.078 27.047 17.109 1 97.25 302 ARG A O 1
ATOM 2307 N N . TYR A 1 303 ? 1.965 29.266 17.297 1 98 303 TYR A N 1
ATOM 2308 C CA . TYR A 1 303 ? 0.893 29.281 18.281 1 98 303 TYR A CA 1
ATOM 2309 C C . TYR A 1 303 ? -0.472 29.328 17.609 1 98 303 TYR A C 1
ATOM 2311 O O . TYR A 1 303 ? -0.833 30.328 16.984 1 98 303 TYR A O 1
ATOM 2319 N N . LEU A 1 304 ? -1.208 28.203 17.766 1 98.06 304 LEU A N 1
ATOM 2320 C CA . LEU A 1 304 ? -2.375 28.078 16.891 1 98.06 304 LEU A CA 1
ATOM 2321 C C . LEU A 1 304 ? -3.439 27.188 17.547 1 98.06 304 LEU A C 1
ATOM 2323 O O . LEU A 1 304 ? -3.223 26.641 18.625 1 98.06 304 LEU A O 1
ATOM 2327 N N . LYS A 1 305 ? -4.582 27.219 17 1 96.94 305 LYS A N 1
ATOM 2328 C CA . LYS A 1 305 ? -5.688 26.328 17.328 1 96.94 305 LYS A CA 1
ATOM 2329 C C . LYS A 1 305 ? -6.094 25.469 16.125 1 96.94 305 LYS A C 1
ATOM 2331 O O . LYS A 1 305 ? -6.219 25.984 15.016 1 96.94 305 LYS A O 1
ATOM 2336 N N . ASN A 1 306 ? -6.203 24.156 16.375 1 94.88 306 ASN A N 1
ATOM 2337 C CA . ASN A 1 306 ? -6.719 23.25 15.367 1 94.88 306 ASN A CA 1
ATOM 2338 C C . ASN A 1 306 ? -8.242 23.281 15.305 1 94.88 306 ASN A C 1
ATOM 2340 O O . ASN A 1 306 ? -8.914 23 16.297 1 94.88 306 ASN A O 1
ATOM 2344 N N . ILE A 1 307 ? -8.773 23.656 14.203 1 93.5 307 ILE A N 1
ATOM 2345 C CA . ILE A 1 307 ? -10.203 23.672 13.945 1 93.5 307 ILE A CA 1
ATOM 2346 C C . ILE A 1 307 ? -10.547 22.625 12.891 1 93.5 307 ILE A C 1
ATOM 2348 O O . ILE A 1 307 ? -9.836 22.484 11.898 1 93.5 307 ILE A O 1
ATOM 2352 N N . CYS A 1 308 ? -11.609 21.828 13.219 1 89 308 CYS A N 1
ATOM 2353 C CA . CYS A 1 308 ? -12.062 20.922 12.156 1 89 308 CYS A CA 1
ATOM 2354 C C . CYS A 1 308 ? -12.5 21.719 10.93 1 89 308 CYS A C 1
ATOM 2356 O O . CYS A 1 308 ? -13.477 22.469 10.984 1 89 308 CYS A O 1
ATOM 2358 N N . GLY A 1 309 ? -11.883 21.672 9.891 1 90.19 309 GLY A N 1
ATOM 2359 C CA . GLY A 1 309 ? -12.023 22.562 8.742 1 90.19 309 GLY A CA 1
ATOM 2360 C C . GLY A 1 309 ? -12.906 21.984 7.656 1 90.19 309 GLY A C 1
ATOM 2361 O O . GLY A 1 309 ? -14.047 21.594 7.918 1 90.19 309 GLY A O 1
ATOM 2362 N N . MET A 1 310 ? -12.305 21.938 6.512 1 88.88 310 MET A N 1
ATOM 2363 C CA . MET A 1 310 ? -13.047 21.578 5.309 1 88.88 310 MET A CA 1
ATOM 2364 C C . MET A 1 310 ? -13.383 20.094 5.297 1 88.88 310 MET A C 1
ATOM 2366 O O . MET A 1 310 ? -14.156 19.625 4.457 1 88.88 310 MET A O 1
ATOM 2370 N N . TRP A 1 311 ? -12.945 19.438 6.297 1 89.75 311 TRP A N 1
ATOM 2371 C CA . TRP A 1 311 ? -13.289 18.031 6.477 1 89.75 311 TRP A CA 1
ATOM 2372 C C . TRP A 1 311 ? -14.805 17.844 6.457 1 89.75 311 TRP A C 1
ATOM 2374 O O . TRP A 1 311 ? -15.305 16.922 5.809 1 89.75 311 TRP A O 1
ATOM 2384 N N . ILE A 1 312 ? -15.508 18.688 7.145 1 93.75 312 ILE A N 1
ATOM 2385 C CA . ILE A 1 312 ? -16.953 18.594 7.25 1 93.75 312 ILE A CA 1
ATOM 2386 C C . ILE A 1 312 ? -17.594 18.781 5.875 1 93.75 312 ILE A C 1
ATOM 2388 O O . ILE A 1 312 ? -18.469 18.016 5.48 1 93.75 312 ILE A O 1
ATOM 2392 N N . PHE A 1 313 ? -17.062 19.719 5.156 1 92.25 313 PHE A N 1
ATOM 2393 C CA . PHE A 1 313 ? -17.562 20 3.816 1 92.25 313 PHE A CA 1
ATOM 2394 C C . PHE A 1 313 ? -17.281 18.859 2.865 1 92.25 313 PHE A C 1
ATOM 2396 O O . PHE A 1 313 ? -18.172 18.406 2.131 1 92.25 313 PHE A O 1
ATOM 2403 N N . GLU A 1 314 ? -16.062 18.359 2.895 1 89.12 314 GLU A N 1
ATOM 2404 C CA . GLU A 1 314 ? -15.641 17.281 1.996 1 89.12 314 GLU A CA 1
ATOM 2405 C C . GLU A 1 314 ? -16.438 16 2.24 1 89.12 314 GLU A C 1
ATOM 2407 O O . GLU A 1 314 ? -16.859 15.336 1.293 1 89.12 314 GLU A O 1
ATOM 2412 N N . ARG A 1 315 ? -16.672 15.641 3.467 1 90.06 315 ARG A N 1
ATOM 2413 C CA . ARG A 1 315 ? -17.438 14.453 3.814 1 90.06 315 ARG A CA 1
ATOM 2414 C C . ARG A 1 315 ? -18.906 14.617 3.428 1 90.06 315 ARG A C 1
ATOM 2416 O O . ARG A 1 315 ? -19.531 13.688 2.902 1 90.06 315 ARG A O 1
ATOM 2423 N N . ALA A 1 316 ? -19.453 15.781 3.666 1 93.25 316 ALA A N 1
ATOM 2424 C CA . ALA A 1 316 ? -20.859 16.047 3.346 1 93.25 316 ALA A CA 1
ATOM 2425 C C . ALA A 1 316 ? -21.094 16 1.84 1 93.25 316 ALA A C 1
ATOM 2427 O O . ALA A 1 316 ? -22.109 15.469 1.38 1 93.25 316 ALA A O 1
ATOM 2428 N N . ARG A 1 317 ? -20.172 16.531 1.124 1 91.25 317 ARG A N 1
ATOM 2429 C CA . ARG A 1 317 ? -20.297 16.625 -0.326 1 91.25 317 ARG A CA 1
ATOM 2430 C C . ARG A 1 317 ? -20.453 15.25 -0.954 1 91.25 317 ARG A C 1
ATOM 2432 O O . ARG A 1 317 ? -21.203 15.086 -1.928 1 91.25 317 ARG A O 1
ATOM 2439 N N . THR A 1 318 ? -19.734 14.273 -0.41 1 85.38 318 THR A N 1
ATOM 2440 C CA . THR A 1 318 ? -19.781 12.93 -0.976 1 85.38 318 THR A CA 1
ATOM 2441 C C . THR A 1 318 ? -21.125 12.273 -0.712 1 85.38 318 THR A C 1
ATOM 2443 O O . THR A 1 318 ? -21.484 11.289 -1.37 1 85.38 318 THR A O 1
ATOM 2446 N N . GLU A 1 319 ? -21.859 12.781 0.198 1 89.75 319 GLU A N 1
ATOM 2447 C CA . GLU A 1 319 ? -23.125 12.172 0.613 1 89.75 319 GLU A CA 1
ATOM 2448 C C . GLU A 1 319 ? -24.312 12.875 -0.037 1 89.75 319 GLU A C 1
ATOM 2450 O O . GLU A 1 319 ? -25.422 12.336 -0.054 1 89.75 319 GLU A O 1
ATOM 2455 N N . LEU A 1 320 ? -24.062 14.008 -0.538 1 90.75 320 LEU A N 1
ATOM 2456 C CA . LEU A 1 320 ? -25.156 14.805 -1.085 1 90.75 320 LEU A CA 1
ATOM 2457 C C . LEU A 1 320 ? -25.422 14.445 -2.545 1 90.75 320 LEU A C 1
ATOM 2459 O O . LEU A 1 320 ? -24.641 14.812 -3.426 1 90.75 320 LEU A O 1
ATOM 2463 N N . LYS A 1 321 ? -26.484 13.695 -2.955 1 80 321 LYS A N 1
ATOM 2464 C CA . LYS A 1 321 ? -26.797 13.133 -4.262 1 80 321 LYS A CA 1
ATOM 2465 C C . LYS A 1 321 ? -27.062 14.234 -5.285 1 80 321 LYS A C 1
ATOM 2467 O O . LYS A 1 321 ? -26.688 14.109 -6.453 1 80 321 LYS A O 1
ATOM 2472 N N . ASP A 1 322 ? -27.641 15.375 -4.883 1 82.12 322 ASP A N 1
ATOM 2473 C CA . ASP A 1 322 ? -28.031 16.422 -5.824 1 82.12 322 ASP A CA 1
ATOM 2474 C C . ASP A 1 322 ? -26.984 17.531 -5.875 1 82.12 322 ASP A C 1
ATOM 2476 O O . ASP A 1 322 ? -27.234 18.594 -6.434 1 82.12 322 ASP A O 1
ATOM 2480 N N . ALA A 1 323 ? -25.875 17.25 -5.398 1 84.5 323 ALA A N 1
ATOM 2481 C CA . ALA A 1 323 ? -24.828 18.266 -5.375 1 84.5 323 ALA A CA 1
ATOM 2482 C C . ALA A 1 323 ? -24.109 18.328 -6.719 1 84.5 323 ALA A C 1
ATOM 2484 O O . ALA A 1 323 ? -23.859 17.312 -7.355 1 84.5 323 ALA A O 1
ATOM 2485 N N . PRO A 1 324 ? -23.891 19.562 -7.195 1 87.75 324 PRO A N 1
ATOM 2486 C CA . PRO A 1 324 ? -23.078 19.688 -8.406 1 87.75 324 PRO A CA 1
ATOM 2487 C C . PRO A 1 324 ? -21.719 19.016 -8.281 1 87.75 324 PRO A C 1
ATOM 2489 O O . PRO A 1 324 ? -21.141 18.953 -7.191 1 87.75 324 PRO A O 1
ATOM 2492 N N . ALA A 1 325 ? -21.219 18.516 -9.445 1 78.88 325 ALA A N 1
ATOM 2493 C CA . ALA A 1 325 ? -19.938 17.812 -9.477 1 78.88 325 ALA A CA 1
ATOM 2494 C C . ALA A 1 325 ? -18.781 18.766 -9.227 1 78.88 325 ALA A C 1
ATOM 2496 O O . ALA A 1 325 ? -17.812 18.422 -8.555 1 78.88 325 ALA A O 1
ATOM 2497 N N . SER A 1 326 ? -18.938 19.969 -9.719 1 86.81 326 SER A N 1
ATOM 2498 C CA . SER A 1 326 ? -17.891 20.969 -9.547 1 86.81 326 SER A CA 1
ATOM 2499 C C . SER A 1 326 ? -17.938 21.578 -8.148 1 86.81 326 SER A C 1
ATOM 2501 O O . SER A 1 326 ? -19 22.031 -7.695 1 86.81 326 SER A O 1
ATOM 2503 N N . VAL A 1 327 ? -16.797 21.719 -7.469 1 84.31 327 VAL A N 1
ATOM 2504 C CA . VAL A 1 327 ? -16.719 22.297 -6.133 1 84.31 327 VAL A CA 1
ATOM 2505 C C . VAL A 1 327 ? -17.078 23.781 -6.188 1 84.31 327 VAL A C 1
ATOM 2507 O O . VAL A 1 327 ? -17.75 24.297 -5.285 1 84.31 327 VAL A O 1
ATOM 2510 N N . ALA A 1 328 ? -16.625 24.391 -7.246 1 84.25 328 ALA A N 1
ATOM 2511 C CA . ALA A 1 328 ? -16.922 25.812 -7.406 1 84.25 328 ALA A CA 1
ATOM 2512 C C . ALA A 1 328 ? -18.438 26.047 -7.488 1 84.25 328 ALA A C 1
ATOM 2514 O O . ALA A 1 328 ? -18.953 26.969 -6.867 1 84.25 328 ALA A O 1
ATOM 2515 N N . ASP A 1 329 ? -19.094 25.188 -8.266 1 89.75 329 ASP A N 1
ATOM 2516 C CA . ASP A 1 329 ? -20.531 25.297 -8.406 1 89.75 329 ASP A CA 1
ATOM 2517 C C . ASP A 1 329 ? -21.25 24.969 -7.09 1 89.75 329 ASP A C 1
ATOM 2519 O O . ASP A 1 329 ? -22.25 25.594 -6.754 1 89.75 329 ASP A O 1
ATOM 2523 N N . LEU A 1 330 ? -20.734 24.016 -6.43 1 91 330 LEU A N 1
ATOM 2524 C CA . LEU A 1 330 ? -21.281 23.656 -5.133 1 91 330 LEU A CA 1
ATOM 2525 C C . LEU A 1 330 ? -21.156 24.812 -4.145 1 91 330 LEU A C 1
ATOM 2527 O O . LEU A 1 330 ? -22.109 25.141 -3.438 1 91 330 LEU A O 1
ATOM 2531 N N . CYS A 1 331 ? -20.062 25.469 -4.105 1 89.88 331 CYS A N 1
ATOM 2532 C CA . CYS A 1 331 ? -19.797 26.578 -3.193 1 89.88 331 CYS A CA 1
ATOM 2533 C C . CYS A 1 331 ? -20.719 27.766 -3.506 1 89.88 331 CYS A C 1
ATOM 2535 O O . CYS A 1 331 ? -21.125 28.484 -2.6 1 89.88 331 CYS A O 1
ATOM 2537 N N . ALA A 1 332 ? -21.078 27.906 -4.727 1 89.44 332 ALA A N 1
ATOM 2538 C CA . ALA A 1 332 ? -21.906 29.031 -5.16 1 89.44 332 ALA A CA 1
ATOM 2539 C C . ALA A 1 332 ? -23.328 28.891 -4.609 1 89.44 332 ALA A C 1
ATOM 2541 O O . ALA A 1 332 ? -24.062 29.875 -4.52 1 89.44 332 ALA A O 1
ATOM 2542 N N . LEU A 1 333 ? -23.656 27.719 -4.207 1 91.31 333 LEU A N 1
ATOM 2543 C CA . LEU A 1 333 ? -25 27.484 -3.676 1 91.31 333 LEU A CA 1
ATOM 2544 C C . LEU A 1 333 ? -25.172 28.156 -2.324 1 91.31 333 LEU A C 1
ATOM 2546 O O . LEU A 1 333 ? -26.297 28.312 -1.842 1 91.31 333 LEU A O 1
ATOM 2550 N N . TYR A 1 334 ? -24.094 28.594 -1.798 1 90.81 334 TYR A N 1
ATOM 2551 C CA . TYR A 1 334 ? -24.094 29.266 -0.506 1 90.81 334 TYR A CA 1
ATOM 2552 C C . TYR A 1 334 ? -25.109 30.406 -0.49 1 90.81 334 TYR A C 1
ATOM 2554 O O . TYR A 1 334 ? -25.766 30.656 0.523 1 90.81 334 TYR A O 1
ATOM 2562 N N . THR A 1 335 ? -25.344 31.062 -1.541 1 91.88 335 THR A N 1
ATOM 2563 C CA . THR A 1 335 ? -26.188 32.25 -1.612 1 91.88 335 THR A CA 1
ATOM 2564 C C . THR A 1 335 ? -27.641 31.891 -1.847 1 91.88 335 THR A C 1
ATOM 2566 O O . THR A 1 335 ? -28.516 32.75 -1.795 1 91.88 335 THR A O 1
ATOM 2569 N N . GLU A 1 336 ? -27.922 30.672 -2.025 1 93.62 336 GLU A N 1
ATOM 2570 C CA . GLU A 1 336 ? -29.266 30.266 -2.412 1 93.62 336 GLU A CA 1
ATOM 2571 C C . GLU A 1 336 ? -30.078 29.828 -1.197 1 93.62 336 GLU A C 1
ATOM 2573 O O . GLU A 1 336 ? -31.25 29.453 -1.327 1 93.62 336 GLU A O 1
ATOM 2578 N N . SER A 1 337 ? -29.469 29.828 -0.108 1 94.88 337 SER A N 1
ATOM 2579 C CA . SER A 1 337 ? -30.156 29.438 1.127 1 94.88 337 SER A CA 1
ATOM 2580 C C . SER A 1 337 ? -30.125 30.578 2.148 1 94.88 337 SER A C 1
ATOM 2582 O O . SER A 1 337 ? -29.219 31.406 2.137 1 94.88 337 SER A O 1
ATOM 2584 N N . ASP A 1 338 ? -31.172 30.547 3.064 1 94.31 338 ASP A N 1
ATOM 2585 C CA . ASP A 1 338 ? -31.219 31.562 4.125 1 94.31 338 ASP A CA 1
ATOM 2586 C C . ASP A 1 338 ? -31.141 30.906 5.504 1 94.31 338 ASP A C 1
ATOM 2588 O O . ASP A 1 338 ? -31.422 31.547 6.516 1 94.31 338 ASP A O 1
ATOM 2592 N N . ILE A 1 339 ? -30.734 29.656 5.488 1 96.25 339 ILE A N 1
ATOM 2593 C CA . ILE A 1 339 ? -30.656 28.969 6.77 1 96.25 339 ILE A CA 1
ATOM 2594 C C . ILE A 1 339 ? -29.656 29.672 7.672 1 96.25 339 ILE A C 1
ATOM 2596 O O . ILE A 1 339 ? -28.609 30.156 7.203 1 96.25 339 ILE A O 1
ATOM 2600 N N . ASP A 1 340 ? -30 29.812 8.914 1 95.06 340 ASP A N 1
ATOM 2601 C CA . ASP A 1 340 ? -29.141 30.531 9.844 1 95.06 340 ASP A CA 1
ATOM 2602 C C . ASP A 1 340 ? -28.562 29.594 10.898 1 95.06 340 ASP A C 1
ATOM 2604 O O . ASP A 1 340 ? -27.812 30.016 11.781 1 95.06 340 ASP A O 1
ATOM 2608 N N . SER A 1 341 ? -28.844 28.328 10.812 1 97.5 341 SER A N 1
ATOM 2609 C CA . SER A 1 341 ? -28.297 27.328 11.727 1 97.5 341 SER A CA 1
ATOM 2610 C C . SER A 1 341 ? -26.781 27.234 11.617 1 97.5 341 SER A C 1
ATOM 2612 O O . SER A 1 341 ? -26.219 27.5 10.547 1 97.5 341 SER A O 1
ATOM 2614 N N . THR A 1 342 ? -26.141 27.016 12.781 1 97.25 342 THR A N 1
ATOM 2615 C CA . THR A 1 342 ? -24.688 26.828 12.805 1 97.25 342 THR A CA 1
ATOM 2616 C C . THR A 1 342 ? -24.312 25.609 13.648 1 97.25 342 THR A C 1
ATOM 2618 O O . THR A 1 342 ? -25.109 25.125 14.445 1 97.25 342 THR A O 1
ATOM 2621 N N . ILE A 1 343 ? -23.156 25.109 13.391 1 97.62 343 ILE A N 1
ATOM 2622 C CA . ILE A 1 343 ? -22.594 24.031 14.188 1 97.62 343 ILE A CA 1
ATOM 2623 C C . ILE A 1 343 ? -21.234 24.453 14.742 1 97.62 343 ILE A C 1
ATOM 2625 O O . ILE A 1 343 ? -20.625 25.406 14.258 1 97.62 343 ILE A O 1
ATOM 2629 N N . ASN A 1 344 ? -20.844 23.797 15.859 1 96.75 344 ASN A N 1
ATOM 2630 C CA . ASN A 1 344 ? -19.438 23.859 16.281 1 96.75 344 ASN A CA 1
ATOM 2631 C C . ASN A 1 344 ? -18.594 22.828 15.531 1 96.75 344 ASN A C 1
ATOM 2633 O O . ASN A 1 344 ? -18.672 21.641 15.805 1 96.75 344 ASN A O 1
ATOM 2637 N N . PRO A 1 345 ? -17.75 23.344 14.672 1 95.38 345 PRO A N 1
ATOM 2638 C CA . PRO A 1 345 ? -16.984 22.406 13.844 1 95.38 345 PRO A CA 1
ATOM 2639 C C . PRO A 1 345 ? -16.141 21.453 14.68 1 95.38 345 PRO A C 1
ATOM 2641 O O . PRO A 1 345 ? -15.805 20.359 14.211 1 95.38 345 PRO A O 1
ATOM 2644 N N . ASP A 1 346 ? -15.805 21.797 15.844 1 93.25 346 ASP A N 1
ATOM 2645 C CA . ASP A 1 346 ? -14.891 21 16.656 1 93.25 346 ASP A CA 1
ATOM 2646 C C . ASP A 1 346 ? -15.664 19.969 17.5 1 93.25 346 ASP A C 1
ATOM 2648 O O . ASP A 1 346 ? -15.078 19.281 18.344 1 93.25 346 ASP A O 1
ATOM 2652 N N . ASP A 1 347 ? -16.953 19.969 17.328 1 93.69 347 ASP A N 1
ATOM 2653 C CA . ASP A 1 347 ? -17.734 18.969 18.047 1 93.69 347 ASP A CA 1
ATOM 2654 C C . ASP A 1 347 ? -17.266 17.562 17.75 1 93.69 347 ASP A C 1
ATOM 2656 O O . ASP A 1 347 ? -17.016 17.219 16.594 1 93.69 347 ASP A O 1
ATOM 2660 N N . PRO A 1 348 ? -17.125 16.719 18.797 1 88.5 348 PRO A N 1
ATOM 2661 C CA . PRO A 1 348 ? -16.594 15.359 18.609 1 88.5 348 PRO A CA 1
ATOM 2662 C C . PRO A 1 348 ? -17.422 14.547 17.609 1 88.5 348 PRO A C 1
ATOM 2664 O O . PRO A 1 348 ? -16.891 13.633 16.969 1 88.5 348 PRO A O 1
ATOM 2667 N N . SER A 1 349 ? -18.703 14.875 17.438 1 91.88 349 SER A N 1
ATOM 2668 C CA . SER A 1 349 ? -19.594 14.125 16.547 1 91.88 349 SER A CA 1
ATOM 2669 C C . SER A 1 349 ? -19.172 14.281 15.094 1 91.88 349 SER A C 1
ATOM 2671 O O . SER A 1 349 ? -19.609 13.516 14.227 1 91.88 349 SER A O 1
ATOM 2673 N N . PHE A 1 350 ? -18.234 15.227 14.805 1 92.88 350 PHE A N 1
ATOM 2674 C CA . PHE A 1 350 ? -17.844 15.492 13.422 1 92.88 350 PHE A CA 1
ATOM 2675 C C . PHE A 1 350 ? -16.484 14.891 13.125 1 92.88 350 PHE A C 1
ATOM 2677 O O . PHE A 1 350 ? -15.961 15.023 12.016 1 92.88 350 PHE A O 1
ATOM 2684 N N . ALA A 1 351 ? -15.82 14.25 14.148 1 87.44 351 ALA A N 1
ATOM 2685 C CA . ALA A 1 351 ? -14.484 13.695 13.953 1 87.44 351 ALA A CA 1
ATOM 2686 C C . ALA A 1 351 ? -14.469 12.672 12.828 1 87.44 351 ALA A C 1
ATOM 2688 O O . ALA A 1 351 ? -13.719 12.805 11.859 1 87.44 351 ALA A O 1
ATOM 2689 N N . ASN A 1 352 ? -15.266 11.625 12.852 1 86.31 352 ASN A N 1
ATOM 2690 C CA . ASN A 1 352 ? -15.398 10.617 11.805 1 86.31 352 ASN A CA 1
ATOM 2691 C C . ASN A 1 352 ? -16.719 9.859 11.922 1 86.31 352 ASN A C 1
ATOM 2693 O O . ASN A 1 352 ? -16.734 8.641 12.109 1 86.31 352 ASN A O 1
ATOM 2697 N N . PRO A 1 353 ? -17.812 10.555 11.609 1 89.38 353 PRO A N 1
ATOM 2698 C CA . PRO A 1 353 ? -19.109 9.891 11.711 1 89.38 353 PRO A CA 1
ATOM 2699 C C . PRO A 1 353 ? -19.391 8.969 10.523 1 89.38 353 PRO A C 1
ATOM 2701 O O . PRO A 1 353 ? -18.781 9.109 9.469 1 89.38 353 PRO A O 1
ATOM 2704 N N . ALA A 1 354 ? -20.312 7.996 10.805 1 86.38 354 ALA A N 1
ATOM 2705 C CA . ALA A 1 354 ? -20.766 7.148 9.703 1 86.38 354 ALA A CA 1
ATOM 2706 C C . ALA A 1 354 ? -21.328 7.988 8.562 1 86.38 354 ALA A C 1
ATOM 2708 O O . ALA A 1 354 ? -21.094 7.699 7.391 1 86.38 354 ALA A O 1
ATOM 2709 N N . SER A 1 355 ? -22.094 8.984 8.914 1 92.5 355 SER A N 1
ATOM 2710 C CA . SER A 1 355 ? -22.656 9.953 7.973 1 92.5 355 SER A CA 1
ATOM 2711 C C . SER A 1 355 ? -22.5 11.375 8.484 1 92.5 355 SER A C 1
ATOM 2713 O O . SER A 1 355 ? -23.016 11.727 9.547 1 92.5 355 SER A O 1
ATOM 2715 N N . MET A 1 356 ? -21.812 12.188 7.723 1 95.25 356 MET A N 1
ATOM 2716 C CA . MET A 1 356 ? -21.578 13.562 8.133 1 95.25 356 MET A CA 1
ATOM 2717 C C . MET A 1 356 ? -22.859 14.383 8.062 1 95.25 356 MET A C 1
ATOM 2719 O O . MET A 1 356 ? -23.141 15.195 8.953 1 95.25 356 MET A O 1
ATOM 2723 N N . THR A 1 357 ? -23.641 14.203 7.027 1 96.31 357 THR A N 1
ATOM 2724 C CA . THR A 1 357 ? -24.906 14.93 6.895 1 96.31 357 THR A CA 1
ATOM 2725 C C . THR A 1 357 ? -25.844 14.586 8.039 1 96.31 357 THR A C 1
ATOM 2727 O O . THR A 1 357 ? -26.5 15.477 8.594 1 96.31 357 THR A O 1
ATOM 2730 N N . GLN A 1 358 ? -25.875 13.32 8.398 1 96.5 358 GLN A N 1
ATOM 2731 C CA . GLN A 1 358 ? -26.703 12.922 9.523 1 96.5 358 GLN A CA 1
ATOM 2732 C C . GLN A 1 358 ? -26.203 13.531 10.828 1 96.5 358 GLN A C 1
ATOM 2734 O O . GLN A 1 358 ? -27 13.938 11.68 1 96.5 358 GLN A O 1
ATOM 2739 N N . ALA A 1 359 ? -24.922 13.539 10.984 1 96.94 359 ALA A N 1
ATOM 2740 C CA . ALA A 1 359 ? -24.344 14.141 12.18 1 96.94 359 ALA A CA 1
ATOM 2741 C C . ALA A 1 359 ? -24.719 15.617 12.297 1 96.94 359 ALA A C 1
ATOM 2743 O O . ALA A 1 359 ? -24.984 16.109 13.391 1 96.94 359 ALA A O 1
ATOM 2744 N N . ILE A 1 360 ? -24.734 16.312 11.18 1 97.81 360 ILE A N 1
ATOM 2745 C CA . ILE A 1 360 ? -25.109 17.734 11.141 1 97.81 360 ILE A CA 1
ATOM 2746 C C . ILE A 1 360 ? -26.578 17.875 11.539 1 97.81 360 ILE A C 1
ATOM 2748 O O . ILE A 1 360 ? -26.938 18.734 12.352 1 97.81 360 ILE A O 1
ATOM 2752 N N . CYS A 1 361 ? -27.406 17.047 11 1 97.94 361 CYS A N 1
ATOM 2753 C CA . CYS A 1 361 ? -28.828 17.062 11.328 1 97.94 361 CYS A CA 1
ATOM 2754 C C . CYS A 1 361 ? -29.047 16.812 12.82 1 97.94 361 CYS A C 1
ATOM 2756 O O . CYS A 1 361 ? -29.797 17.531 13.469 1 97.94 361 CYS A O 1
ATOM 2758 N N . ASP A 1 362 ? -28.406 15.812 13.281 1 98.12 362 ASP A N 1
ATOM 2759 C CA . ASP A 1 362 ? -28.547 15.461 14.688 1 98.12 362 ASP A CA 1
ATOM 2760 C C . ASP A 1 362 ? -28.109 16.625 15.586 1 98.12 362 ASP A C 1
ATOM 2762 O O . ASP A 1 362 ? -28.734 16.891 16.609 1 98.12 362 ASP A O 1
ATOM 2766 N N . TYR A 1 363 ? -27.031 17.266 15.234 1 98.12 363 TYR A N 1
ATOM 2767 C CA . TYR A 1 363 ? -26.531 18.406 16 1 98.12 363 TYR A CA 1
ATOM 2768 C C . TYR A 1 363 ? -27.562 19.531 16.031 1 98.12 363 TYR A C 1
ATOM 2770 O O . TYR A 1 363 ? -27.812 20.125 17.094 1 98.12 363 TYR A O 1
ATOM 2778 N N . CYS A 1 364 ? -28.156 19.859 14.906 1 98.12 364 CYS A N 1
ATOM 2779 C CA . CYS A 1 364 ? -29.141 20.922 14.82 1 98.12 364 CYS A CA 1
ATOM 2780 C C . CYS A 1 364 ? -30.375 20.578 15.641 1 98.12 364 CYS A C 1
ATOM 2782 O O . CYS A 1 364 ? -30.922 21.438 16.344 1 98.12 364 CYS A O 1
ATOM 2784 N N . GLU A 1 365 ? -30.766 19.328 15.547 1 97.81 365 GLU A N 1
ATOM 2785 C CA . GLU A 1 365 ? -31.922 18.891 16.312 1 97.81 365 GLU A CA 1
ATOM 2786 C C . GLU A 1 365 ? -31.672 19.016 17.812 1 97.81 365 GLU A C 1
ATOM 2788 O O . GLU A 1 365 ? -32.5 19.578 18.547 1 97.81 365 GLU A O 1
ATOM 2793 N N . ARG A 1 366 ? -30.594 18.5 18.219 1 97.06 366 ARG A N 1
ATOM 2794 C CA . ARG A 1 366 ? -30.312 18.453 19.641 1 97.06 366 ARG A CA 1
ATOM 2795 C C . ARG A 1 366 ? -30.094 19.859 20.203 1 97.06 366 ARG A C 1
ATOM 2797 O O . ARG A 1 366 ? -30.312 20.094 21.391 1 97.06 366 ARG A O 1
ATOM 2804 N N . THR A 1 367 ? -29.688 20.844 19.391 1 97.38 367 THR A N 1
ATOM 2805 C CA . THR A 1 367 ? -29.438 22.203 19.859 1 97.38 367 THR A CA 1
ATOM 2806 C C . THR A 1 367 ? -30.641 23.094 19.562 1 97.38 367 THR A C 1
ATOM 2808 O O . THR A 1 367 ? -30.562 24.312 19.75 1 97.38 367 THR A O 1
ATOM 2811 N N . GLY A 1 368 ? -31.688 22.578 19.016 1 97.25 368 GLY A N 1
ATOM 2812 C CA . GLY A 1 368 ? -32.938 23.312 18.781 1 97.25 368 GLY A CA 1
ATOM 2813 C C . GLY A 1 368 ? -32.875 24.25 17.594 1 97.25 368 GLY A C 1
ATOM 2814 O O . GLY A 1 368 ? -33.531 25.297 17.594 1 97.25 368 GLY A O 1
ATOM 2815 N N . GLN A 1 369 ? -32.031 23.922 16.594 1 98.06 369 GLN A N 1
ATOM 2816 C CA . GLN A 1 369 ? -31.891 24.766 15.398 1 98.06 369 GLN A CA 1
ATOM 2817 C C . GLN A 1 369 ? -32.594 24.156 14.203 1 98.06 369 GLN A C 1
ATOM 2819 O O . GLN A 1 369 ? -33 22.984 14.234 1 98.06 369 GLN A O 1
ATOM 2824 N N . LYS A 1 370 ? -32.844 24.969 13.227 1 97.75 370 LYS A N 1
ATOM 2825 C CA . LYS A 1 370 ? -33.438 24.469 11.984 1 97.75 370 LYS A CA 1
ATOM 2826 C C . LYS A 1 370 ? -32.531 23.453 11.32 1 97.75 370 LYS A C 1
ATOM 2828 O O . LYS A 1 370 ? -31.328 23.672 11.18 1 97.75 370 LYS A O 1
ATOM 2833 N N . VAL A 1 371 ? -33.156 22.375 10.922 1 98.12 371 VAL A N 1
ATOM 2834 C CA . VAL A 1 371 ? -32.406 21.297 10.273 1 98.12 371 VAL A CA 1
ATOM 2835 C C . VAL A 1 371 ? -32.25 21.594 8.789 1 98.12 371 VAL A C 1
ATOM 2837 O O . VAL A 1 371 ? -33.219 21.969 8.125 1 98.12 371 VAL A O 1
ATOM 2840 N N . PRO A 1 372 ? -30.984 21.469 8.227 1 97.62 372 PRO A N 1
ATOM 2841 C CA . PRO A 1 372 ? -30.797 21.688 6.793 1 97.62 372 PRO A CA 1
ATOM 2842 C C . PRO A 1 372 ? -31.5 20.641 5.941 1 97.62 372 PRO A C 1
ATOM 2844 O O . PRO A 1 372 ? -31.578 19.469 6.328 1 97.62 372 PRO A O 1
ATOM 2847 N N . VAL A 1 373 ? -31.969 21.047 4.785 1 94.88 373 VAL A N 1
ATOM 2848 C CA . VAL A 1 373 ? -32.719 20.156 3.912 1 94.88 373 VAL A CA 1
ATOM 2849 C C . VAL A 1 373 ? -32.062 20.109 2.529 1 94.88 373 VAL A C 1
ATOM 2851 O O . VAL A 1 373 ? -31.781 19.031 2.012 1 94.88 373 VAL A O 1
ATOM 2854 N N . THR A 1 374 ? -31.781 21.234 1.985 1 94.5 374 THR A N 1
ATOM 2855 C CA . THR A 1 374 ? -31.234 21.297 0.634 1 94.5 374 THR A CA 1
ATOM 2856 C C . THR A 1 374 ? -29.703 21.281 0.665 1 94.5 374 THR A C 1
ATOM 2858 O O . THR A 1 374 ? -29.094 21.547 1.708 1 94.5 374 THR A O 1
ATOM 2861 N N . VAL A 1 375 ? -29.141 21.016 -0.512 1 95.94 375 VAL A N 1
ATOM 2862 C CA . VAL A 1 375 ? -27.703 21.094 -0.646 1 95.94 375 VAL A CA 1
ATOM 2863 C C . VAL A 1 375 ? -27.219 22.484 -0.262 1 95.94 375 VAL A C 1
ATOM 2865 O O . VAL A 1 375 ? -26.203 22.641 0.432 1 95.94 375 VAL A O 1
ATOM 2868 N N . ALA A 1 376 ? -27.969 23.422 -0.695 1 95.69 376 ALA A N 1
ATOM 2869 C CA . ALA A 1 376 ? -27.625 24.812 -0.399 1 95.69 376 ALA A CA 1
ATOM 2870 C C . ALA A 1 376 ? -27.641 25.062 1.105 1 95.69 376 ALA A C 1
ATOM 2872 O O . ALA A 1 376 ? -26.812 25.828 1.613 1 95.69 376 ALA A O 1
ATOM 2873 N N . ASP A 1 377 ? -28.516 24.469 1.825 1 97 377 ASP A N 1
ATOM 2874 C CA . ASP A 1 377 ? -28.578 24.609 3.277 1 97 377 ASP A CA 1
ATOM 2875 C C . ASP A 1 377 ? -27.297 24.109 3.932 1 97 377 ASP A C 1
ATOM 2877 O O . ASP A 1 377 ? -26.734 24.766 4.809 1 97 377 ASP A O 1
ATOM 2881 N N . TYR A 1 378 ? -26.859 22.953 3.508 1 97 378 TYR A N 1
ATOM 2882 C CA . TYR A 1 378 ? -25.656 22.359 4.078 1 97 378 TYR A CA 1
ATOM 2883 C C . TYR A 1 378 ? -24.438 23.234 3.812 1 97 378 TYR A C 1
ATOM 2885 O O . TYR A 1 378 ? -23.625 23.484 4.711 1 97 378 TYR A O 1
ATOM 2893 N N . VAL A 1 379 ? -24.359 23.703 2.586 1 95.69 379 VAL A N 1
ATOM 2894 C CA . VAL A 1 379 ? -23.203 24.516 2.197 1 95.69 379 VAL A CA 1
ATOM 2895 C C . VAL A 1 379 ? -23.172 25.797 3.027 1 95.69 379 VAL A C 1
ATOM 2897 O O . VAL A 1 379 ? -22.141 26.141 3.607 1 95.69 379 VAL A O 1
ATOM 2900 N N . ARG A 1 380 ? -24.266 26.469 3.125 1 96.25 380 ARG A N 1
ATOM 2901 C CA . ARG A 1 380 ? -24.328 27.719 3.875 1 96.25 380 ARG A CA 1
ATOM 2902 C C . ARG A 1 380 ? -24.047 27.484 5.355 1 96.25 380 ARG A C 1
ATOM 2904 O O . ARG A 1 380 ? -23.297 28.234 5.973 1 96.25 380 ARG A O 1
ATOM 2911 N N . LEU A 1 381 ? -24.672 26.5 5.891 1 97.62 381 LEU A N 1
ATOM 2912 C CA . LEU A 1 381 ? -24.484 26.156 7.297 1 97.62 381 LEU A CA 1
ATOM 2913 C C . LEU A 1 381 ? -23.016 25.906 7.605 1 97.62 381 LEU A C 1
ATOM 2915 O O . LEU A 1 381 ? -22.484 26.438 8.586 1 97.62 381 LEU A O 1
ATOM 2919 N N . ILE A 1 382 ? -22.328 25.125 6.828 1 96.75 382 ILE A N 1
ATOM 2920 C CA . ILE A 1 382 ? -20.938 24.75 7.051 1 96.75 382 ILE A CA 1
ATOM 2921 C C . ILE A 1 382 ? -20.047 26 6.953 1 96.75 382 ILE A C 1
ATOM 2923 O O . ILE A 1 382 ? -19.234 26.25 7.836 1 96.75 382 ILE A O 1
ATOM 2927 N N . PHE A 1 383 ? -20.266 26.844 5.906 1 96.19 383 PHE A N 1
ATOM 2928 C CA . PHE A 1 383 ? -19.406 28 5.688 1 96.19 383 PHE A CA 1
ATOM 2929 C C . PHE A 1 383 ? -19.609 29.031 6.789 1 96.19 383 PHE A C 1
ATOM 2931 O O . PHE A 1 383 ? -18.625 29.594 7.301 1 96.19 383 PHE A O 1
ATOM 2938 N N . ARG A 1 384 ? -20.766 29.234 7.148 1 96.25 384 ARG A N 1
ATOM 2939 C CA . ARG A 1 384 ? -21.047 30.172 8.234 1 96.25 384 ARG A CA 1
ATOM 2940 C C . ARG A 1 384 ? -20.438 29.688 9.547 1 96.25 384 ARG A C 1
ATOM 2942 O O . ARG A 1 384 ? -19.875 30.484 10.297 1 96.25 384 ARG A O 1
ATOM 2949 N N . SER A 1 385 ? -20.625 28.438 9.789 1 97.62 385 SER A N 1
ATOM 2950 C CA . SER A 1 385 ? -20.094 27.859 11.008 1 97.62 385 SER A CA 1
ATOM 2951 C C . SER A 1 385 ? -18.578 28.016 11.07 1 97.62 385 SER A C 1
ATOM 2953 O O . SER A 1 385 ? -18.016 28.344 12.133 1 97.62 385 SER A O 1
ATOM 2955 N N . LEU A 1 386 ? -17.891 27.797 9.969 1 96.81 386 LEU A N 1
ATOM 2956 C CA . LEU A 1 386 ? -16.438 27.922 9.922 1 96.81 386 LEU A CA 1
ATOM 2957 C C . LEU A 1 386 ? -16.031 29.375 10.148 1 96.81 386 LEU A C 1
ATOM 2959 O O . LEU A 1 386 ? -15.148 29.656 10.969 1 96.81 386 LEU A O 1
ATOM 2963 N N . ALA A 1 387 ? -16.688 30.297 9.469 1 96.44 387 ALA A N 1
ATOM 2964 C CA . ALA A 1 387 ? -16.359 31.719 9.602 1 96.44 387 ALA A CA 1
ATOM 2965 C C . ALA A 1 387 ? -16.562 32.188 11.039 1 96.44 387 ALA A C 1
ATOM 2967 O O . ALA A 1 387 ? -15.75 32.938 11.57 1 96.44 387 ALA A O 1
ATOM 2968 N N . LEU A 1 388 ? -17.609 31.75 11.617 1 97.12 388 LEU A N 1
ATOM 2969 C CA . LEU A 1 388 ? -17.906 32.125 12.992 1 97.12 388 LEU A CA 1
ATOM 2970 C C . LEU A 1 388 ? -16.875 31.531 13.953 1 97.12 388 LEU A C 1
ATOM 2972 O O . LEU A 1 388 ? -16.484 32.188 14.922 1 97.12 388 LEU A O 1
ATOM 2976 N N . ARG A 1 389 ? -16.516 30.344 13.711 1 97.44 389 ARG A N 1
ATOM 2977 C CA . ARG A 1 389 ? -15.492 29.719 14.539 1 97.44 389 ARG A CA 1
ATOM 2978 C C . ARG A 1 389 ? -14.156 30.438 14.406 1 97.44 389 ARG A C 1
ATOM 2980 O O . ARG A 1 389 ? -13.438 30.625 15.391 1 97.44 389 ARG A O 1
ATOM 2987 N N . TYR A 1 390 ? -13.805 30.859 13.172 1 97.69 390 TYR A N 1
ATOM 2988 C CA . TYR A 1 390 ? -12.594 31.641 12.961 1 97.69 390 TYR A CA 1
ATOM 2989 C C . TYR A 1 390 ? -12.625 32.938 13.773 1 97.69 390 TYR A C 1
ATOM 2991 O O . TYR A 1 390 ? -11.617 33.312 14.359 1 97.69 390 TYR A O 1
ATOM 2999 N N . LYS A 1 391 ? -13.75 33.562 13.758 1 97.69 391 LYS A N 1
ATOM 3000 C CA . LYS A 1 391 ? -13.922 34.781 14.516 1 97.69 391 LYS A CA 1
ATOM 3001 C C . LYS A 1 391 ? -13.672 34.562 16 1 97.69 391 LYS A C 1
ATOM 3003 O O . LYS A 1 391 ? -12.969 35.312 16.656 1 97.69 391 LYS A O 1
ATOM 3008 N N . GLU A 1 392 ? -14.258 33.562 16.5 1 97.25 392 GLU A N 1
ATOM 3009 C CA . GLU A 1 392 ? -14.102 33.219 17.906 1 97.25 392 GLU A CA 1
ATOM 3010 C C . GLU A 1 392 ? -12.641 32.969 18.25 1 97.25 392 GLU A C 1
ATOM 3012 O O . GLU A 1 392 ? -12.117 33.5 19.219 1 97.25 392 GLU A O 1
ATOM 3017 N N . VAL A 1 393 ? -11.992 32.156 17.5 1 97.25 393 VAL A N 1
ATOM 3018 C CA . VAL A 1 393 ? -10.609 31.75 17.75 1 97.25 393 VAL A CA 1
ATOM 3019 C C . VAL A 1 393 ? -9.688 32.938 17.594 1 97.25 393 VAL A C 1
ATOM 3021 O O . VAL A 1 393 ? -8.75 33.125 18.375 1 97.25 393 VAL A O 1
ATOM 3024 N N . LEU A 1 394 ? -9.938 33.75 16.562 1 97.5 394 LEU A N 1
ATOM 3025 C CA . LEU A 1 394 ? -9.141 34.969 16.391 1 97.5 394 LEU A CA 1
ATOM 3026 C C . LEU A 1 394 ? -9.289 35.875 17.578 1 97.5 394 LEU A C 1
ATOM 3028 O O . LEU A 1 394 ? -8.328 36.562 17.984 1 97.5 394 LEU A O 1
ATOM 3032 N N . GLY A 1 395 ? -10.445 36.031 18.109 1 97.06 395 GLY A N 1
ATOM 3033 C CA . GLY A 1 395 ? -10.656 36.781 19.312 1 97.06 395 GLY A CA 1
ATOM 3034 C C . GLY A 1 395 ? -9.781 36.344 20.469 1 97.06 395 GLY A C 1
ATOM 3035 O O . GLY A 1 395 ? -9.156 37.156 21.141 1 97.06 395 GLY A O 1
ATOM 3036 N N . TRP A 1 396 ? -9.758 35.062 20.688 1 97.19 396 TRP A N 1
ATOM 3037 C CA . TRP A 1 396 ? -8.898 34.5 21.719 1 97.19 396 TRP A CA 1
ATOM 3038 C C . TRP A 1 396 ? -7.43 34.781 21.422 1 97.19 396 TRP A C 1
ATOM 3040 O O . TRP A 1 396 ? -6.66 35.125 22.312 1 97.19 396 TRP A O 1
ATOM 3050 N N . LEU A 1 397 ? -7.086 34.656 20.172 1 96.69 397 LEU A N 1
ATOM 3051 C CA . LEU A 1 397 ? -5.711 34.844 19.734 1 96.69 397 LEU A CA 1
ATOM 3052 C C . LEU A 1 397 ? -5.27 36.281 19.984 1 96.69 397 LEU A C 1
ATOM 3054 O O . LEU A 1 397 ? -4.125 36.531 20.375 1 96.69 397 LEU A O 1
ATOM 3058 N N . ARG A 1 398 ? -6.133 37.219 19.781 1 95.56 398 ARG A N 1
ATOM 3059 C CA . ARG A 1 398 ? -5.832 38.656 20 1 95.56 398 ARG A CA 1
ATOM 3060 C C . ARG A 1 398 ? -5.543 38.906 21.469 1 95.56 398 ARG A C 1
ATOM 3062 O O . ARG A 1 398 ? -4.727 39.781 21.797 1 95.56 398 ARG A O 1
ATOM 3069 N N . GLU A 1 399 ? -6.137 38.156 22.312 1 95.75 399 GLU A N 1
ATOM 3070 C CA . GLU A 1 399 ? -5.895 38.281 23.734 1 95.75 399 GLU A CA 1
ATOM 3071 C C . GLU A 1 399 ? -4.52 37.75 24.125 1 95.75 399 GLU A C 1
ATOM 3073 O O . GLU A 1 399 ? -3.9 38.25 25.078 1 95.75 399 GLU A O 1
ATOM 3078 N N . LEU A 1 400 ? -4.09 36.812 23.422 1 95.75 400 LEU A N 1
ATOM 3079 C CA . LEU A 1 400 ? -2.9 36.062 23.812 1 95.75 400 LEU A CA 1
ATOM 3080 C C . LEU A 1 400 ? -1.681 36.531 23.031 1 95.75 400 LEU A C 1
ATOM 3082 O O . LEU A 1 400 ? -0.543 36.344 23.469 1 95.75 400 LEU A O 1
ATOM 3086 N N . SER A 1 401 ? -1.925 37.125 21.922 1 94.81 401 SER A N 1
ATOM 3087 C CA . SER A 1 401 ? -0.851 37.469 21.016 1 94.81 401 SER A CA 1
ATOM 3088 C C . SER A 1 401 ? -0.035 38.656 21.562 1 94.81 401 SER A C 1
ATOM 3090 O O . SER A 1 401 ? -0.596 39.625 22.078 1 94.81 401 SER A O 1
ATOM 3092 N N . PRO A 1 402 ? 1.3 38.562 21.438 1 92.19 402 PRO A N 1
ATOM 3093 C CA . PRO A 1 402 ? 2.139 39.719 21.828 1 92.19 402 PRO A CA 1
ATOM 3094 C C . PRO A 1 402 ? 2.133 40.844 20.797 1 92.19 402 PRO A C 1
ATOM 3096 O O . PRO A 1 402 ? 2.6 41.938 21.078 1 92.19 402 PRO A O 1
ATOM 3099 N N . LYS A 1 403 ? 1.633 40.562 19.609 1 92 403 LYS A N 1
ATOM 3100 C CA . LYS A 1 403 ? 1.611 41.531 18.531 1 92 403 LYS A CA 1
ATOM 3101 C C . LYS A 1 403 ? 0.186 41.812 18.062 1 92 403 LYS A C 1
ATOM 3103 O O . LYS A 1 403 ? -0.707 40.969 18.266 1 92 403 LYS A O 1
ATOM 3108 N N . GLU A 1 404 ? 0.093 42.938 17.391 1 93.88 404 GLU A N 1
ATOM 3109 C CA . GLU A 1 404 ? -1.193 43.25 16.781 1 93.88 404 GLU A CA 1
ATOM 3110 C C . GLU A 1 404 ? -1.448 42.344 15.562 1 93.88 404 GLU A C 1
ATOM 3112 O O . GLU A 1 404 ? -0.512 41.969 14.859 1 93.88 404 GLU A O 1
ATOM 3117 N N . ILE A 1 405 ? -2.699 42 15.367 1 96.06 405 ILE A N 1
ATOM 3118 C CA . ILE A 1 405 ? -3.127 41.219 14.211 1 96.06 405 ILE A CA 1
ATOM 3119 C C . ILE A 1 405 ? -4.039 42.062 13.328 1 96.06 405 ILE A C 1
ATOM 3121 O O . ILE A 1 405 ? -5.184 42.344 13.688 1 96.06 405 ILE A O 1
ATOM 3125 N N . ASN A 1 406 ? -3.543 42.438 12.172 1 94.56 406 ASN A N 1
ATOM 3126 C CA . ASN A 1 406 ? -4.312 43.344 11.336 1 94.56 406 ASN A CA 1
ATOM 3127 C C . ASN A 1 406 ? -4.703 42.719 10.008 1 94.56 406 ASN A C 1
ATOM 3129 O O . ASN A 1 406 ? -5.504 43.25 9.258 1 94.56 406 ASN A O 1
ATOM 3133 N N . THR A 1 407 ? -4.215 41.562 9.758 1 96 407 THR A N 1
ATOM 3134 C CA . THR A 1 407 ? -4.484 40.875 8.5 1 96 407 THR A CA 1
ATOM 3135 C C . THR A 1 407 ? -4.516 39.344 8.719 1 96 407 THR A C 1
ATOM 3137 O O . THR A 1 407 ? -3.758 38.844 9.539 1 96 407 THR A O 1
ATOM 3140 N N . LEU A 1 408 ? -5.441 38.688 8.047 1 97.5 408 LEU A N 1
ATOM 3141 C CA . LEU A 1 408 ? -5.465 37.25 8.039 1 97.5 408 LEU A CA 1
ATOM 3142 C C . LEU A 1 408 ? -5.008 36.688 6.688 1 97.5 408 LEU A C 1
ATOM 3144 O O . LEU A 1 408 ? -5.641 36.969 5.664 1 97.5 408 LEU A O 1
ATOM 3148 N N . HIS A 1 409 ? -3.896 36.031 6.672 1 96.31 409 HIS A N 1
ATOM 3149 C CA . HIS A 1 409 ? -3.475 35.281 5.484 1 96.31 409 HIS A CA 1
ATOM 3150 C C . HIS A 1 409 ? -4.082 33.906 5.453 1 96.31 409 HIS A C 1
ATOM 3152 O O . HIS A 1 409 ? -3.887 33.125 6.387 1 96.31 409 HIS A O 1
ATOM 3158 N N . VAL A 1 410 ? -4.871 33.594 4.438 1 96.44 410 VAL A N 1
ATOM 3159 C CA . VAL A 1 410 ? -5.434 32.25 4.273 1 96.44 410 VAL A CA 1
ATOM 3160 C C . VAL A 1 410 ? -4.668 31.5 3.188 1 96.44 410 VAL A C 1
ATOM 3162 O O . VAL A 1 410 ? -4.605 31.953 2.041 1 96.44 410 VAL A O 1
ATOM 3165 N N . ILE A 1 411 ? -4.133 30.328 3.584 1 93.5 411 ILE A N 1
ATOM 3166 C CA . ILE A 1 411 ? -3.316 29.562 2.658 1 93.5 411 ILE A CA 1
ATOM 3167 C C . ILE A 1 411 ? -3.889 28.141 2.523 1 93.5 411 ILE A C 1
ATOM 3169 O O . ILE A 1 411 ? -4.703 27.719 3.348 1 93.5 411 ILE A O 1
ATOM 3173 N N . GLY A 1 412 ? -3.492 27.438 1.404 1 88.81 412 GLY A N 1
ATOM 3174 C CA . GLY A 1 412 ? -3.99 26.094 1.155 1 88.81 412 GLY A CA 1
ATOM 3175 C C . GLY A 1 412 ? -5.18 26.062 0.213 1 88.81 412 GLY A C 1
ATOM 3176 O O . GLY A 1 412 ? -5.641 27.094 -0.246 1 88.81 412 GLY A O 1
ATOM 3177 N N . GLY A 1 413 ? -5.711 24.906 0.05 1 84.5 413 GLY A N 1
ATOM 3178 C CA . GLY A 1 413 ? -6.77 24.703 -0.926 1 84.5 413 GLY A CA 1
ATOM 3179 C C . GLY A 1 413 ? -8.039 25.469 -0.601 1 84.5 413 GLY A C 1
ATOM 3180 O O . GLY A 1 413 ? -8.758 25.891 -1.504 1 84.5 413 GLY A O 1
ATOM 3181 N N . GLY A 1 414 ? -8.32 25.656 0.627 1 86.31 414 GLY A N 1
ATOM 3182 C CA . GLY A 1 414 ? -9.516 26.375 1.05 1 86.31 414 GLY A CA 1
ATOM 3183 C C . GLY A 1 414 ? -9.5 27.828 0.65 1 86.31 414 GLY A C 1
ATOM 3184 O O . GLY A 1 414 ? -10.547 28.484 0.62 1 86.31 414 GLY A O 1
ATOM 3185 N N . SER A 1 415 ? -8.352 28.312 0.354 1 90.56 415 SER A N 1
ATOM 3186 C CA . SER A 1 415 ? -8.242 29.719 -0.02 1 90.56 415 SER A CA 1
ATOM 3187 C C . SER A 1 415 ? -8.898 29.984 -1.371 1 90.56 415 SER A C 1
ATOM 3189 O O . SER A 1 415 ? -9.172 31.141 -1.719 1 90.56 415 SER A O 1
ATOM 3191 N N . LEU A 1 416 ? -9.164 28.953 -2.092 1 88.69 416 LEU A N 1
ATOM 3192 C CA . LEU A 1 416 ? -9.781 29.094 -3.406 1 88.69 416 LEU A CA 1
ATOM 3193 C C . LEU A 1 416 ? -11.273 29.359 -3.281 1 88.69 416 LEU A C 1
ATOM 3195 O O . LEU A 1 416 ? -11.922 29.766 -4.25 1 88.69 416 LEU A O 1
ATOM 3199 N N . ASN A 1 417 ? -11.82 29.094 -2.117 1 90.88 417 ASN A N 1
ATOM 3200 C CA . ASN A 1 417 ? -13.242 29.328 -1.888 1 90.88 417 ASN A CA 1
ATOM 3201 C C . ASN A 1 417 ? -13.547 30.797 -1.642 1 90.88 417 ASN A C 1
ATOM 3203 O O . ASN A 1 417 ? -13.562 31.25 -0.495 1 90.88 417 ASN A O 1
ATOM 3207 N N . ALA A 1 418 ? -13.961 31.406 -2.697 1 92.12 418 ALA A N 1
ATOM 3208 C CA . ALA A 1 418 ? -14.156 32.844 -2.645 1 92.12 418 ALA A CA 1
ATOM 3209 C C . ALA A 1 418 ? -15.266 33.219 -1.665 1 92.12 418 ALA A C 1
ATOM 3211 O O . ALA A 1 418 ? -15.195 34.25 -0.989 1 92.12 418 ALA A O 1
ATOM 3212 N N . HIS A 1 419 ? -16.266 32.469 -1.603 1 92.75 419 HIS A N 1
ATOM 3213 C CA . HIS A 1 419 ? -17.391 32.719 -0.711 1 92.75 419 HIS A CA 1
ATOM 3214 C C . HIS A 1 419 ? -16.969 32.625 0.751 1 92.75 419 HIS A C 1
ATOM 3216 O O . HIS A 1 419 ? -17.312 33.5 1.562 1 92.75 419 HIS A O 1
ATOM 3222 N N . LEU A 1 420 ? -16.266 31.625 1.062 1 94.56 420 LEU A N 1
ATOM 3223 C CA . LEU A 1 420 ? -15.781 31.469 2.43 1 94.56 420 LEU A CA 1
ATOM 3224 C C . LEU A 1 420 ? -14.812 32.594 2.793 1 94.56 420 LEU A C 1
ATOM 3226 O O . LEU A 1 420 ? -14.82 33.094 3.924 1 94.56 420 LEU A O 1
ATOM 3230 N N . MET A 1 421 ? -13.953 33 1.857 1 96.25 421 MET A N 1
ATOM 3231 C CA . MET A 1 421 ? -13.008 34.062 2.104 1 96.25 421 MET A CA 1
ATOM 3232 C C . MET A 1 421 ? -13.734 35.375 2.389 1 96.25 421 MET A C 1
ATOM 3234 O O . MET A 1 421 ? -13.391 36.094 3.334 1 96.25 421 MET A O 1
ATOM 3238 N N . GLN A 1 422 ? -14.703 35.656 1.537 1 96 422 GLN A N 1
ATOM 3239 C CA . GLN A 1 422 ? -15.477 36.875 1.734 1 96 422 GLN A CA 1
ATOM 3240 C C . GLN A 1 422 ? -16.219 36.844 3.061 1 96 422 GLN A C 1
ATOM 3242 O O . GLN A 1 422 ? -16.25 37.844 3.793 1 96 422 GLN A O 1
ATOM 3247 N N . LEU A 1 423 ? -16.859 35.75 3.336 1 95.75 423 LEU A N 1
ATOM 3248 C CA . LEU A 1 423 ? -17.578 35.594 4.594 1 95.75 423 LEU A CA 1
ATOM 3249 C C . LEU A 1 423 ? -16.641 35.781 5.785 1 95.75 423 LEU A C 1
ATOM 3251 O O . LEU A 1 423 ? -17.031 36.406 6.781 1 95.75 423 LEU A O 1
ATOM 3255 N N . THR A 1 424 ? -15.469 35.188 5.715 1 97.38 424 THR A N 1
ATOM 3256 C CA . THR A 1 424 ? -14.469 35.312 6.773 1 97.38 424 THR A CA 1
ATOM 3257 C C . THR A 1 424 ? -14.062 36.781 6.977 1 97.38 424 THR A C 1
ATOM 3259 O O . THR A 1 424 ? -14.016 37.25 8.109 1 97.38 424 THR A O 1
ATOM 3262 N N . ALA A 1 425 ? -13.812 37.438 5.906 1 97.88 425 ALA A N 1
ATOM 3263 C CA . ALA A 1 425 ? -13.469 38.875 5.996 1 97.88 425 ALA A CA 1
ATOM 3264 C C . ALA A 1 425 ? -14.594 39.656 6.66 1 97.88 425 ALA A C 1
ATOM 3266 O O . ALA A 1 425 ? -14.336 40.531 7.492 1 97.88 425 ALA A O 1
ATOM 3267 N N . ASN A 1 426 ? -15.812 39.344 6.246 1 97.19 426 ASN A N 1
ATOM 3268 C CA . ASN A 1 426 ? -16.969 40.031 6.812 1 97.19 426 ASN A CA 1
ATOM 3269 C C . ASN A 1 426 ? -17.078 39.812 8.312 1 97.19 426 ASN A C 1
ATOM 3271 O O . ASN A 1 426 ? -17.328 40.75 9.078 1 97.19 426 ASN A O 1
ATOM 3275 N N . GLU A 1 427 ? -16.969 38.594 8.711 1 96.69 427 GLU A N 1
ATOM 3276 C CA . GLU A 1 427 ? -17.141 38.219 10.117 1 96.69 427 GLU A CA 1
ATOM 3277 C C . GLU A 1 427 ? -16.016 38.781 10.977 1 96.69 427 GLU A C 1
ATOM 3279 O O . GLU A 1 427 ? -16.234 39.188 12.117 1 96.69 427 GLU A O 1
ATOM 3284 N N . LEU A 1 428 ? -14.789 38.719 10.461 1 97.38 428 LEU A N 1
ATOM 3285 C CA . LEU A 1 428 ? -13.617 39.094 11.234 1 97.38 428 LEU A CA 1
ATOM 3286 C C . LEU A 1 428 ? -13.453 40.625 11.227 1 97.38 428 LEU A C 1
ATOM 3288 O O . LEU A 1 428 ? -12.727 41.188 12.062 1 97.38 428 LEU A O 1
ATOM 3292 N N . GLN A 1 429 ? -14.047 41.312 10.289 1 96.5 429 GLN A N 1
ATOM 3293 C CA . GLN A 1 429 ? -13.875 42.75 10.094 1 96.5 429 GLN A CA 1
ATOM 3294 C C . GLN A 1 429 ? -12.406 43.094 9.922 1 96.5 429 GLN A C 1
ATOM 3296 O O . GLN A 1 429 ? -11.914 44.031 10.57 1 96.5 429 GLN A O 1
ATOM 3301 N N . MET A 1 430 ? -11.695 42.344 9.148 1 95.94 430 MET A N 1
ATOM 3302 C CA . MET A 1 430 ? -10.289 42.531 8.812 1 95.94 430 MET A CA 1
ATOM 3303 C C . MET A 1 430 ? -9.984 42.031 7.414 1 95.94 430 MET A C 1
ATOM 3305 O O . MET A 1 430 ? -10.68 41.125 6.914 1 95.94 430 MET A O 1
ATOM 3309 N N . PRO A 1 431 ? -8.984 42.594 6.734 1 96.81 431 PRO A N 1
ATOM 3310 C CA . PRO A 1 431 ? -8.625 42.062 5.414 1 96.81 431 PRO A CA 1
ATOM 3311 C C . PRO A 1 431 ? -8.195 40.594 5.453 1 96.81 431 PRO A C 1
ATOM 3313 O O . PRO A 1 431 ? -7.488 40.188 6.371 1 96.81 431 PRO A O 1
ATOM 3316 N N . VAL A 1 432 ? -8.711 39.844 4.516 1 97.69 432 VAL A N 1
ATOM 3317 C CA . VAL A 1 432 ? -8.312 38.469 4.297 1 97.69 432 VAL A CA 1
ATOM 3318 C C . VAL A 1 432 ? -7.531 38.344 2.992 1 97.69 432 VAL A C 1
ATOM 3320 O O . VAL A 1 432 ? -8.047 38.688 1.921 1 97.69 432 VAL A O 1
ATOM 3323 N N . VAL A 1 433 ? -6.273 38 3.105 1 96.38 433 VAL A N 1
ATOM 3324 C CA . VAL A 1 433 ? -5.422 37.781 1.938 1 96.38 433 VAL A CA 1
ATOM 3325 C C . VAL A 1 433 ? -5.367 36.281 1.6 1 96.38 433 VAL A C 1
ATOM 3327 O O . VAL A 1 433 ? -4.758 35.5 2.326 1 96.38 433 VAL A O 1
ATOM 3330 N N . ALA A 1 434 ? -5.973 35.969 0.473 1 95.31 434 ALA A N 1
ATOM 3331 C CA . ALA A 1 434 ? -6.074 34.562 0.069 1 95.31 434 ALA A CA 1
ATOM 3332 C C . ALA A 1 434 ? -4.969 34.188 -0.914 1 95.31 434 ALA A C 1
ATOM 3334 O O . ALA A 1 434 ? -4.742 34.906 -1.898 1 95.31 434 ALA A O 1
ATOM 3335 N N . GLY A 1 435 ? -4.332 33.031 -0.618 1 88.75 435 GLY A N 1
ATOM 3336 C CA . GLY A 1 435 ? -3.254 32.531 -1.464 1 88.75 435 GLY A CA 1
ATOM 3337 C C . GLY A 1 435 ? -1.892 32.594 -0.799 1 88.75 435 GLY A C 1
ATOM 3338 O O . GLY A 1 435 ? -1.695 33.375 0.136 1 88.75 435 GLY A O 1
ATOM 3339 N N . PRO A 1 436 ? -0.943 31.891 -1.338 1 86.81 436 PRO A N 1
ATOM 3340 C CA . PRO A 1 436 ? -1.035 30.969 -2.479 1 86.81 436 PRO A CA 1
ATOM 3341 C C . PRO A 1 436 ? -1.708 29.656 -2.119 1 86.81 436 PRO A C 1
ATOM 3343 O O . PRO A 1 436 ? -1.764 29.281 -0.944 1 86.81 436 PRO A O 1
ATOM 3346 N N . THR A 1 437 ? -2.197 28.922 -3.059 1 84.56 437 THR A N 1
ATOM 3347 C CA . THR A 1 437 ? -2.816 27.625 -2.883 1 84.56 437 THR A CA 1
ATOM 3348 C C . THR A 1 437 ? -1.767 26.562 -2.549 1 84.56 437 THR A C 1
ATOM 3350 O O . THR A 1 437 ? -2.02 25.656 -1.755 1 84.56 437 THR A O 1
ATOM 3353 N N . GLU A 1 438 ? -0.541 26.734 -3.062 1 88.38 438 GLU A N 1
ATOM 3354 C CA . GLU A 1 438 ? 0.522 25.75 -2.867 1 88.38 438 GLU A CA 1
ATOM 3355 C C . GLU A 1 438 ? 1.557 26.25 -1.864 1 88.38 438 GLU A C 1
ATOM 3357 O O . GLU A 1 438 ? 2.762 26.125 -2.088 1 88.38 438 GLU A O 1
ATOM 3362 N N . SER A 1 439 ? 1.058 26.766 -0.795 1 92.81 439 SER A N 1
ATOM 3363 C CA . SER A 1 439 ? 1.947 27.344 0.197 1 92.81 439 SER A CA 1
ATOM 3364 C C . SER A 1 439 ? 2.82 26.297 0.859 1 92.81 439 SER A C 1
ATOM 3366 O O . SER A 1 439 ? 3.969 26.562 1.221 1 92.81 439 SER A O 1
ATOM 3368 N N . THR A 1 440 ? 2.27 25.094 1.063 1 95.31 440 THR A N 1
ATOM 3369 C CA . THR A 1 440 ? 3.033 24.031 1.694 1 95.31 440 THR A CA 1
ATOM 3370 C C . THR A 1 440 ? 4.242 23.656 0.842 1 95.31 440 THR A C 1
ATOM 3372 O O . THR A 1 440 ? 5.363 23.562 1.348 1 95.31 440 THR A O 1
ATOM 3375 N N . ALA A 1 441 ? 4.012 23.484 -0.409 1 95.5 441 ALA A N 1
ATOM 3376 C CA . ALA A 1 441 ? 5.109 23.156 -1.316 1 95.5 441 ALA A CA 1
ATOM 3377 C C . ALA A 1 441 ? 6.129 24.297 -1.369 1 95.5 441 ALA A C 1
ATOM 3379 O O . ALA A 1 441 ? 7.336 24.047 -1.432 1 95.5 441 ALA A O 1
ATOM 3380 N N . LEU A 1 442 ? 5.609 25.5 -1.415 1 96.5 442 LEU A N 1
ATOM 3381 C CA . LEU A 1 442 ? 6.492 26.656 -1.434 1 96.5 442 LEU A CA 1
ATOM 3382 C C . LEU A 1 442 ? 7.387 26.672 -0.197 1 96.5 442 LEU A C 1
ATOM 3384 O O . LEU A 1 442 ? 8.602 26.859 -0.307 1 96.5 442 LEU A O 1
ATOM 3388 N N . GLY A 1 443 ? 6.789 26.516 0.975 1 97 443 GLY A N 1
ATOM 3389 C CA . GLY A 1 443 ? 7.562 26.469 2.205 1 97 443 GLY A CA 1
ATOM 3390 C C . GLY A 1 443 ? 8.57 25.328 2.236 1 97 443 GLY A C 1
ATOM 3391 O O . GLY A 1 443 ? 9.695 25.5 2.703 1 97 443 GLY A O 1
ATOM 3392 N N . ASN A 1 444 ? 8.148 24.172 1.792 1 98.38 444 ASN A N 1
ATOM 3393 C CA . ASN A 1 444 ? 9.031 23.016 1.657 1 98.38 444 ASN A CA 1
ATOM 3394 C C . ASN A 1 444 ? 10.273 23.344 0.838 1 98.38 444 ASN A C 1
ATOM 3396 O O . ASN A 1 444 ? 11.398 23.141 1.299 1 98.38 444 ASN A O 1
ATOM 3400 N N . VAL A 1 445 ? 10.117 23.969 -0.327 1 98.31 445 VAL A N 1
ATOM 3401 C CA . VAL A 1 445 ? 11.211 24.297 -1.239 1 98.31 445 VAL A CA 1
ATOM 3402 C C . VAL A 1 445 ? 12.086 25.391 -0.634 1 98.31 445 VAL A C 1
ATOM 3404 O O . VAL A 1 445 ? 13.305 25.359 -0.783 1 98.31 445 VAL A O 1
ATOM 3407 N N . LEU A 1 446 ? 11.492 26.344 0.016 1 98 446 LEU A N 1
ATOM 3408 C CA . LEU A 1 446 ? 12.25 27.406 0.645 1 98 446 LEU A CA 1
ATOM 3409 C C . LEU A 1 446 ? 13.242 26.844 1.66 1 98 446 LEU A C 1
ATOM 3411 O O . LEU A 1 446 ? 14.383 27.312 1.747 1 98 446 LEU A O 1
ATOM 3415 N N . VAL A 1 447 ? 12.82 25.844 2.455 1 98.12 447 VAL A N 1
ATOM 3416 C CA . VAL A 1 447 ? 13.719 25.234 3.432 1 98.12 447 VAL A CA 1
ATOM 3417 C C . VAL A 1 447 ? 14.836 24.484 2.711 1 98.12 447 VAL A C 1
ATOM 3419 O O . VAL A 1 447 ? 15.984 24.469 3.17 1 98.12 447 VAL A O 1
ATOM 3422 N N . GLN A 1 448 ? 14.484 23.828 1.605 1 98.5 448 GLN A N 1
ATOM 3423 C CA . GLN A 1 448 ? 15.508 23.172 0.796 1 98.5 448 GLN A CA 1
ATOM 3424 C C . GLN A 1 448 ? 16.531 24.188 0.275 1 98.5 448 GLN A C 1
ATOM 3426 O O . GLN A 1 448 ? 17.734 23.922 0.281 1 98.5 448 GLN A O 1
ATOM 3431 N N . LEU A 1 449 ? 16.062 25.375 -0.219 1 97.81 449 LEU A N 1
ATOM 3432 C CA . LEU A 1 449 ? 16.938 26.422 -0.7 1 97.81 449 LEU A CA 1
ATOM 3433 C C . LEU A 1 449 ? 17.891 26.891 0.401 1 97.81 449 LEU A C 1
ATOM 3435 O O . LEU A 1 449 ? 19.078 27.141 0.144 1 97.81 449 LEU A O 1
ATOM 3439 N N . ARG A 1 450 ? 17.328 26.984 1.545 1 96.5 450 ARG A N 1
ATOM 3440 C CA . ARG A 1 450 ? 18.156 27.375 2.684 1 96.5 450 ARG A CA 1
ATOM 3441 C C . ARG A 1 450 ? 19.25 26.344 2.949 1 96.5 450 ARG A C 1
ATOM 3443 O O . ARG A 1 450 ? 20.391 26.703 3.195 1 96.5 450 ARG A O 1
ATOM 3450 N N . ALA A 1 451 ? 18.859 25.094 2.984 1 96.81 451 ALA A N 1
ATOM 3451 C CA . ALA A 1 451 ? 19.812 24.016 3.18 1 96.81 451 ALA A CA 1
ATOM 3452 C C . ALA A 1 451 ? 20.891 24.031 2.102 1 96.81 451 ALA A C 1
ATOM 3454 O O . ALA A 1 451 ? 22.031 23.641 2.35 1 96.81 451 ALA A O 1
ATOM 3455 N N . ASP A 1 452 ? 20.531 24.516 0.918 1 96.62 452 ASP A N 1
ATOM 3456 C CA . ASP A 1 452 ? 21.422 24.609 -0.229 1 96.62 452 ASP A CA 1
ATOM 3457 C C . ASP A 1 452 ? 22.172 25.938 -0.244 1 96.62 452 ASP A C 1
ATOM 3459 O O . ASP A 1 452 ? 22.859 26.266 -1.214 1 96.62 452 ASP A O 1
ATOM 3463 N N . ALA A 1 453 ? 22.016 26.781 0.686 1 95.25 453 ALA A N 1
ATOM 3464 C CA . ALA A 1 453 ? 22.656 28.078 0.861 1 95.25 453 ALA A CA 1
ATOM 3465 C C . ALA A 1 453 ? 22.312 29.031 -0.283 1 95.25 453 ALA A C 1
ATOM 3467 O O . ALA A 1 453 ? 23.141 29.844 -0.696 1 95.25 453 ALA A O 1
ATOM 3468 N N . ARG A 1 454 ? 21.156 28.828 -0.821 1 95.19 454 ARG A N 1
ATOM 3469 C CA . ARG A 1 454 ? 20.703 29.75 -1.865 1 95.19 454 ARG A CA 1
ATOM 3470 C C . ARG A 1 454 ? 19.938 30.922 -1.269 1 95.19 454 ARG A C 1
ATOM 3472 O O . ARG A 1 454 ? 19.781 31.969 -1.914 1 95.19 454 ARG A O 1
ATOM 3479 N N . VAL A 1 455 ? 19.375 30.688 -0.112 1 94 455 VAL A N 1
ATOM 3480 C CA . VAL A 1 455 ? 18.781 31.75 0.703 1 94 455 VAL A CA 1
ATOM 3481 C C . VAL A 1 455 ? 19.344 31.672 2.125 1 94 455 VAL A C 1
ATOM 3483 O O . VAL A 1 455 ? 19.656 30.578 2.615 1 94 455 VAL A O 1
ATOM 3486 N N . SER A 1 456 ? 19.406 32.75 2.789 1 89.94 456 SER A N 1
ATOM 3487 C CA . SER A 1 456 ? 20.156 32.781 4.043 1 89.94 456 SER A CA 1
ATOM 3488 C C . SER A 1 456 ? 19.234 32.656 5.246 1 89.94 456 SER A C 1
ATOM 3490 O O . SER A 1 456 ? 19.516 31.891 6.176 1 89.94 456 SER A O 1
ATOM 3492 N N . ASP A 1 457 ? 18.219 33.531 5.324 1 85.88 457 ASP A N 1
ATOM 3493 C CA . ASP A 1 457 ? 17.391 33.562 6.52 1 85.88 457 ASP A CA 1
ATOM 3494 C C . ASP A 1 457 ? 15.914 33.688 6.16 1 85.88 457 ASP A C 1
ATOM 3496 O O . ASP A 1 457 ? 15.555 33.688 4.98 1 85.88 457 ASP A O 1
ATOM 3500 N N . LEU A 1 458 ? 15.141 33.719 7.188 1 84.38 458 LEU A N 1
ATOM 3501 C CA . LEU A 1 458 ? 13.688 33.75 7.023 1 84.38 458 LEU A CA 1
ATOM 3502 C C . LEU A 1 458 ? 13.25 34.969 6.219 1 84.38 458 LEU A C 1
ATOM 3504 O O . LEU A 1 458 ? 12.297 34.875 5.438 1 84.38 458 LEU A O 1
ATOM 3508 N N . SER A 1 459 ? 13.891 36.062 6.41 1 84.5 459 SER A N 1
ATOM 3509 C CA . SER A 1 459 ? 13.555 37.281 5.684 1 84.5 459 SER A CA 1
ATOM 3510 C C . SER A 1 459 ? 13.734 37.094 4.18 1 84.5 459 SER A C 1
ATOM 3512 O O . SER A 1 459 ? 12.867 37.469 3.395 1 84.5 459 SER A O 1
ATOM 3514 N N . GLU A 1 460 ? 14.836 36.594 3.818 1 90.62 460 GLU A N 1
ATOM 3515 C CA . GLU A 1 460 ? 15.086 36.312 2.404 1 90.62 460 GLU A CA 1
ATOM 3516 C C . GLU A 1 460 ? 14.094 35.312 1.85 1 90.62 460 GLU A C 1
ATOM 3518 O O . GLU A 1 460 ? 13.664 35.406 0.699 1 90.62 460 GLU A O 1
ATOM 3523 N N . MET A 1 461 ? 13.836 34.312 2.609 1 92.75 461 MET A N 1
ATOM 3524 C CA . MET A 1 461 ? 12.859 33.281 2.209 1 92.75 461 MET A CA 1
ATOM 3525 C C . MET A 1 461 ? 11.5 33.906 1.938 1 92.75 461 MET A C 1
ATOM 3527 O O . MET A 1 461 ? 10.844 33.594 0.947 1 92.75 461 MET A O 1
ATOM 3531 N N . ARG A 1 462 ? 11.102 34.812 2.758 1 88.44 462 ARG A N 1
ATOM 3532 C CA . ARG A 1 462 ? 9.82 35.469 2.602 1 88.44 462 ARG A CA 1
ATOM 3533 C C . ARG A 1 462 ? 9.797 36.344 1.342 1 88.44 462 ARG A C 1
ATOM 3535 O O . ARG A 1 462 ? 8.766 36.438 0.676 1 88.44 462 ARG A O 1
ATOM 3542 N N . LYS A 1 463 ? 10.891 36.969 1.084 1 92.25 463 LYS A N 1
ATOM 3543 C CA . LYS A 1 463 ? 10.992 37.75 -0.154 1 92.25 463 LYS A CA 1
ATOM 3544 C C . LYS A 1 463 ? 10.789 36.844 -1.374 1 92.25 463 LYS A C 1
ATOM 3546 O O . LYS A 1 463 ? 10.07 37.219 -2.309 1 92.25 463 LYS A O 1
ATOM 3551 N N . VAL A 1 464 ? 11.461 35.719 -1.355 1 94.44 464 VAL A N 1
ATOM 3552 C CA . VAL A 1 464 ? 11.289 34.781 -2.447 1 94.44 464 VAL A CA 1
ATOM 3553 C C . VAL A 1 464 ? 9.828 34.344 -2.523 1 94.44 464 VAL A C 1
ATOM 3555 O O . VAL A 1 464 ? 9.266 34.219 -3.615 1 94.44 464 VAL A O 1
ATOM 3558 N N . ALA A 1 465 ? 9.188 34.062 -1.396 1 93.5 465 ALA A N 1
ATOM 3559 C CA . ALA A 1 465 ? 7.785 33.688 -1.36 1 93.5 465 ALA A CA 1
ATOM 3560 C C . ALA A 1 465 ? 6.895 34.75 -1.996 1 93.5 465 ALA A C 1
ATOM 3562 O O . ALA A 1 465 ? 5.996 34.406 -2.781 1 93.5 465 ALA A O 1
ATOM 3563 N N . ILE A 1 466 ? 7.16 35.969 -1.662 1 92.38 466 ILE A N 1
ATOM 3564 C CA . ILE A 1 466 ? 6.383 37.094 -2.188 1 92.38 466 ILE A CA 1
ATOM 3565 C C . ILE A 1 466 ? 6.535 37.156 -3.705 1 92.38 466 ILE A C 1
ATOM 3567 O O . ILE A 1 466 ? 5.551 37.312 -4.43 1 92.38 466 ILE A O 1
ATOM 3571 N N . ASN A 1 467 ? 7.707 36.969 -4.141 1 93.38 467 ASN A N 1
ATOM 3572 C CA . ASN A 1 467 ? 8.008 37.062 -5.566 1 93.38 467 ASN A CA 1
ATOM 3573 C C . ASN A 1 467 ? 7.414 35.875 -6.336 1 93.38 467 ASN A C 1
ATOM 3575 O O . ASN A 1 467 ? 7.289 35.938 -7.559 1 93.38 467 ASN A O 1
ATOM 3579 N N . SER A 1 468 ? 7.039 34.875 -5.629 1 93.56 468 SER A N 1
ATOM 3580 C CA . SER A 1 468 ? 6.684 33.594 -6.281 1 93.56 468 SER A CA 1
ATOM 3581 C C . SER A 1 468 ? 5.176 33.406 -6.289 1 93.56 468 SER A C 1
ATOM 3583 O O . SER A 1 468 ? 4.688 32.375 -6.777 1 93.56 468 SER A O 1
ATOM 3585 N N . THR A 1 469 ? 4.438 34.281 -5.715 1 90.88 469 THR A N 1
ATOM 3586 C CA . THR A 1 469 ? 3.025 33.969 -5.504 1 90.88 469 THR A CA 1
ATOM 3587 C C . THR A 1 469 ? 2.156 35.188 -5.883 1 90.88 469 THR A C 1
ATOM 3589 O O . THR A 1 469 ? 2.621 36.312 -5.875 1 90.88 469 THR A O 1
ATOM 3592 N N . GLU A 1 470 ? 0.967 34.812 -6.297 1 88.75 470 GLU A N 1
ATOM 3593 C CA . GLU A 1 470 ? -0.107 35.781 -6.457 1 88.75 470 GLU A CA 1
ATOM 3594 C C . GLU A 1 470 ? -1.199 35.594 -5.41 1 88.75 470 GLU A C 1
ATOM 3596 O O . GLU A 1 470 ? -1.542 34.469 -5.078 1 88.75 470 GLU A O 1
ATOM 3601 N N . THR A 1 471 ? -1.642 36.719 -4.824 1 93.38 471 THR A N 1
ATOM 3602 C CA . THR A 1 471 ? -2.668 36.625 -3.791 1 93.38 471 THR A CA 1
ATOM 3603 C C . THR A 1 471 ? -3.869 37.5 -4.16 1 93.38 471 THR A C 1
ATOM 3605 O O . THR A 1 471 ? -3.77 38.375 -5.023 1 93.38 471 THR A O 1
ATOM 3608 N N . LYS A 1 472 ? -5.027 37.156 -3.605 1 95.44 472 LYS A N 1
ATOM 3609 C CA . LYS A 1 472 ? -6.246 37.938 -3.697 1 95.44 472 LYS A CA 1
ATOM 3610 C C . LYS A 1 472 ? -6.691 38.438 -2.322 1 95.44 472 LYS A C 1
ATOM 3612 O O . LYS A 1 472 ? -6.723 37.656 -1.362 1 95.44 472 LYS A O 1
ATOM 3617 N N . THR A 1 473 ? -7.047 39.719 -2.273 1 96.81 473 THR A N 1
ATOM 3618 C CA . THR A 1 473 ? -7.441 40.312 -0.991 1 96.81 473 THR A CA 1
ATOM 3619 C C . THR A 1 473 ? -8.953 40.531 -0.939 1 96.81 473 THR A C 1
ATOM 3621 O O . THR A 1 473 ? -9.539 41.031 -1.89 1 96.81 473 THR A O 1
ATOM 3624 N N . TYR A 1 474 ? -9.57 40.094 0.097 1 97.69 474 TYR A N 1
ATOM 3625 C CA . TYR A 1 474 ? -10.984 40.312 0.4 1 97.69 474 TYR A CA 1
ATOM 3626 C C . TYR A 1 474 ? -11.141 41.312 1.559 1 97.69 474 TYR A C 1
ATOM 3628 O O . TYR A 1 474 ? -10.594 41.094 2.641 1 97.69 474 TYR A O 1
ATOM 3636 N N . LEU A 1 475 ? -11.898 42.344 1.347 1 97.88 475 LEU A N 1
ATOM 3637 C CA . LEU A 1 475 ? -12.156 43.344 2.387 1 97.88 475 LEU A CA 1
ATOM 3638 C C . LEU A 1 475 ? -13.547 43.125 2.984 1 97.88 475 LEU A C 1
ATOM 3640 O O . LEU A 1 475 ? -14.461 42.688 2.299 1 97.88 475 LEU A O 1
ATOM 3644 N N . PRO A 1 476 ? -13.641 43.531 4.32 1 97.06 476 PRO A N 1
ATOM 3645 C CA . PRO A 1 476 ? -14.977 43.438 4.918 1 97.06 476 PRO A CA 1
ATOM 3646 C C . PRO A 1 476 ? -16.016 44.281 4.164 1 97.06 476 PRO A C 1
ATOM 3648 O O . PRO A 1 476 ? -15.711 45.375 3.703 1 97.06 476 PRO A O 1
ATOM 3651 N N . GLN A 1 477 ? -17.188 43.719 4.012 1 94 477 GLN A N 1
ATOM 3652 C CA . GLN A 1 477 ? -18.328 44.406 3.408 1 94 477 GLN A CA 1
ATOM 3653 C C . GLN A 1 477 ? -19.453 44.594 4.41 1 94 477 GLN A C 1
ATOM 3655 O O . GLN A 1 477 ? -19.609 43.781 5.336 1 94 477 GLN A O 1
ATOM 3660 N N . MET B 1 1 ? -38.812 -26.766 -16.953 1 24.34 1 MET B N 1
ATOM 3661 C CA . MET B 1 1 ? -37.438 -26.703 -16.547 1 24.34 1 MET B CA 1
ATOM 3662 C C . MET B 1 1 ? -37.125 -25.406 -15.789 1 24.34 1 MET B C 1
ATOM 3664 O O . MET B 1 1 ? -37.344 -24.312 -16.328 1 24.34 1 MET B O 1
ATOM 3668 N N . LYS B 1 2 ? -37.312 -25.203 -14.547 1 35.28 2 LYS B N 1
ATOM 3669 C CA . LYS B 1 2 ? -37.25 -23.984 -13.742 1 35.28 2 LYS B CA 1
ATOM 3670 C C . LYS B 1 2 ? -36 -23.172 -14.07 1 35.28 2 LYS B C 1
ATOM 3672 O O . LYS B 1 2 ? -34.906 -23.672 -14.016 1 35.28 2 LYS B O 1
ATOM 3677 N N . THR B 1 3 ? -35.938 -22.312 -15.031 1 41.5 3 THR B N 1
ATOM 3678 C CA . THR B 1 3 ? -34.875 -21.375 -15.414 1 41.5 3 THR B CA 1
ATOM 3679 C C . THR B 1 3 ? -34.062 -20.953 -14.203 1 41.5 3 THR B C 1
ATOM 3681 O O . THR B 1 3 ? -34.562 -20.25 -13.32 1 41.5 3 THR B O 1
ATOM 3684 N N . GLU B 1 4 ? -33.188 -21.734 -13.766 1 54.62 4 GLU B N 1
ATOM 3685 C CA . GLU B 1 4 ? -32.469 -21.406 -12.539 1 54.62 4 GLU B CA 1
ATOM 3686 C C . GLU B 1 4 ? -31.891 -19.984 -12.602 1 54.62 4 GLU B C 1
ATOM 3688 O O . GLU B 1 4 ? -31.375 -19.562 -13.641 1 54.62 4 GLU B O 1
ATOM 3693 N N . SER B 1 5 ? -32.25 -19 -11.703 1 75.5 5 SER B N 1
ATOM 3694 C CA . SER B 1 5 ? -31.953 -17.578 -11.602 1 75.5 5 SER B CA 1
ATOM 3695 C C . SER B 1 5 ? -30.438 -17.344 -11.602 1 75.5 5 SER B C 1
ATOM 3697 O O . SER B 1 5 ? -29.688 -18.141 -11.047 1 75.5 5 SER B O 1
ATOM 3699 N N . ALA B 1 6 ? -29.844 -16.562 -12.562 1 90.94 6 ALA B N 1
ATOM 3700 C CA . ALA B 1 6 ? -28.453 -16.109 -12.703 1 90.94 6 ALA B CA 1
ATOM 3701 C C . ALA B 1 6 ? -27.859 -15.727 -11.352 1 90.94 6 ALA B C 1
ATOM 3703 O O . ALA B 1 6 ? -28.547 -15.133 -10.516 1 90.94 6 ALA B O 1
ATOM 3704 N N . THR B 1 7 ? -26.734 -16.391 -11.055 1 96.94 7 THR B N 1
ATOM 3705 C CA . THR B 1 7 ? -26.047 -16.062 -9.82 1 96.94 7 THR B CA 1
ATOM 3706 C C . THR B 1 7 ? -24.719 -15.375 -10.117 1 96.94 7 THR B C 1
ATOM 3708 O O . THR B 1 7 ? -24.125 -15.578 -11.18 1 96.94 7 THR B O 1
ATOM 3711 N N . TYR B 1 8 ? -24.234 -14.547 -9.195 1 98.31 8 TYR B N 1
ATOM 3712 C CA . TYR B 1 8 ? -23.031 -13.742 -9.391 1 98.31 8 TYR B CA 1
ATOM 3713 C C . TYR B 1 8 ? -21.953 -14.117 -8.391 1 98.31 8 TYR B C 1
ATOM 3715 O O . TYR B 1 8 ? -22.25 -14.383 -7.223 1 98.31 8 TYR B O 1
ATOM 3723 N N . TYR B 1 9 ? -20.734 -14.172 -8.844 1 98.75 9 TYR B N 1
ATOM 3724 C CA . TYR B 1 9 ? -19.547 -14.469 -8.062 1 98.75 9 TYR B CA 1
ATOM 3725 C C . TYR B 1 9 ? -18.422 -13.484 -8.359 1 98.75 9 TYR B C 1
ATOM 3727 O O . TYR B 1 9 ? -18.344 -12.938 -9.461 1 98.75 9 TYR B O 1
ATOM 3735 N N . ILE B 1 10 ? -17.578 -13.234 -7.395 1 98.88 10 ILE B N 1
ATOM 3736 C CA . ILE B 1 10 ? -16.453 -12.328 -7.598 1 98.88 10 ILE B CA 1
ATOM 3737 C C . ILE B 1 10 ? -15.141 -13.094 -7.469 1 98.88 10 ILE B C 1
ATOM 3739 O O . ILE B 1 10 ? -14.914 -13.781 -6.473 1 98.88 10 ILE B O 1
ATOM 3743 N N . ALA B 1 11 ? -14.289 -13.023 -8.469 1 98.81 11 ALA B N 1
ATOM 3744 C CA . ALA B 1 11 ? -12.961 -13.648 -8.469 1 98.81 11 ALA B CA 1
ATOM 3745 C C . ALA B 1 11 ? -11.859 -12.594 -8.398 1 98.81 11 ALA B C 1
ATOM 3747 O O . ALA B 1 11 ? -11.852 -11.648 -9.188 1 98.81 11 ALA B O 1
ATOM 3748 N N . VAL B 1 12 ? -10.992 -12.727 -7.422 1 98.75 12 VAL B N 1
ATOM 3749 C CA . VAL B 1 12 ? -9.766 -11.945 -7.332 1 98.75 12 VAL B CA 1
ATOM 3750 C C . VAL B 1 12 ? -8.586 -12.789 -7.812 1 98.75 12 VAL B C 1
ATOM 3752 O O . VAL B 1 12 ? -8.242 -13.805 -7.199 1 98.75 12 VAL B O 1
ATOM 3755 N N . ASP B 1 13 ? -7.996 -12.375 -8.891 1 97.38 13 ASP B N 1
ATOM 3756 C CA . ASP B 1 13 ? -6.871 -13.078 -9.5 1 97.38 13 ASP B CA 1
ATOM 3757 C C . ASP B 1 13 ? -5.605 -12.227 -9.461 1 97.38 13 ASP B C 1
ATOM 3759 O O . ASP B 1 13 ? -5.496 -11.234 -10.18 1 97.38 13 ASP B O 1
ATOM 3763 N N . LEU B 1 14 ? -4.672 -12.68 -8.609 1 96.69 14 LEU B N 1
ATOM 3764 C CA . LEU B 1 14 ? -3.438 -11.922 -8.438 1 96.69 14 LEU B CA 1
ATOM 3765 C C . LEU B 1 14 ? -2.24 -12.703 -8.961 1 96.69 14 LEU B C 1
ATOM 3767 O O . LEU B 1 14 ? -1.814 -13.68 -8.336 1 96.69 14 LEU B O 1
ATOM 3771 N N . GLY B 1 15 ? -1.677 -12.242 -10.047 1 90.12 15 GLY B N 1
ATOM 3772 C CA . GLY B 1 15 ? -0.389 -12.742 -10.5 1 90.12 15 GLY B CA 1
ATOM 3773 C C . GLY B 1 15 ? 0.786 -11.992 -9.898 1 90.12 15 GLY B C 1
ATOM 3774 O O . GLY B 1 15 ? 0.602 -11.109 -9.062 1 90.12 15 GLY B O 1
ATOM 3775 N N . ALA B 1 16 ? 1.963 -12.297 -10.32 1 82.75 16 ALA B N 1
ATOM 3776 C CA . ALA B 1 16 ? 3.168 -11.711 -9.742 1 82.75 16 ALA B CA 1
ATOM 3777 C C . ALA B 1 16 ? 3.375 -10.281 -10.242 1 82.75 16 ALA B C 1
ATOM 3779 O O . ALA B 1 16 ? 4.137 -9.516 -9.656 1 82.75 16 ALA B O 1
ATOM 3780 N N . THR B 1 17 ? 2.695 -9.875 -11.289 1 83.06 17 THR B N 1
ATOM 3781 C CA . THR B 1 17 ? 2.943 -8.539 -11.828 1 83.06 17 THR B CA 1
ATOM 3782 C C . THR B 1 17 ? 1.671 -7.699 -11.797 1 83.06 17 THR B C 1
ATOM 3784 O O . THR B 1 17 ? 1.735 -6.469 -11.781 1 83.06 17 THR B O 1
ATOM 3787 N N . SER B 1 18 ? 0.547 -8.391 -11.914 1 90.25 18 SER B N 1
ATOM 3788 C CA . SER B 1 18 ? -0.709 -7.648 -11.977 1 90.25 18 SER B CA 1
ATOM 3789 C C . SER B 1 18 ? -1.832 -8.406 -11.273 1 90.25 18 SER B C 1
ATOM 3791 O O . SER B 1 18 ? -1.695 -9.594 -10.984 1 90.25 18 SER B O 1
ATOM 3793 N N . GLY B 1 19 ? -2.875 -7.691 -10.969 1 94.75 19 GLY B N 1
ATOM 3794 C CA . GLY B 1 19 ? -4.074 -8.25 -10.359 1 94.75 19 GLY B CA 1
ATOM 3795 C C . GLY B 1 19 ? -5.352 -7.785 -11.031 1 94.75 19 GLY B C 1
ATOM 3796 O O . GLY B 1 19 ? -5.363 -6.762 -11.711 1 94.75 19 GLY B O 1
ATOM 3797 N N . ARG B 1 20 ? -6.359 -8.57 -10.891 1 96.5 20 ARG B N 1
ATOM 3798 C CA . ARG B 1 20 ? -7.652 -8.188 -11.453 1 96.5 20 ARG B CA 1
ATOM 3799 C C . ARG B 1 20 ? -8.797 -8.719 -10.594 1 96.5 20 ARG B C 1
ATOM 3801 O O . ARG B 1 20 ? -8.648 -9.719 -9.898 1 96.5 20 ARG B O 1
ATOM 3808 N N . LEU B 1 21 ? -9.859 -8.016 -10.633 1 98.31 21 LEU B N 1
ATOM 3809 C CA . LEU B 1 21 ? -11.125 -8.438 -10.047 1 98.31 21 LEU B CA 1
ATOM 3810 C C . LEU B 1 21 ? -12.18 -8.656 -11.133 1 98.31 21 LEU B C 1
ATOM 3812 O O . LEU B 1 21 ? -12.391 -7.785 -11.977 1 98.31 21 LEU B O 1
ATOM 3816 N N . ILE B 1 22 ? -12.812 -9.797 -11.086 1 98.19 22 ILE B N 1
ATOM 3817 C CA . ILE B 1 22 ? -13.719 -10.242 -12.141 1 98.19 22 ILE B CA 1
ATOM 3818 C C . ILE B 1 22 ? -15.094 -10.555 -11.539 1 98.19 22 ILE B C 1
ATOM 3820 O O . ILE B 1 22 ? -15.188 -11.219 -10.508 1 98.19 22 ILE B O 1
ATOM 3824 N N . LEU B 1 23 ? -16.094 -10.039 -12.109 1 98.56 23 LEU B N 1
ATOM 3825 C CA . LEU B 1 23 ? -17.453 -10.445 -11.812 1 98.56 23 LEU B CA 1
ATOM 3826 C C . LEU B 1 23 ? -17.906 -11.555 -12.758 1 98.56 23 LEU B C 1
ATOM 3828 O O . LEU B 1 23 ? -17.828 -11.398 -13.984 1 98.56 23 LEU B O 1
ATOM 3832 N N . ALA B 1 24 ? -18.344 -12.648 -12.227 1 98.19 24 ALA B N 1
ATOM 3833 C CA . ALA B 1 24 ? -18.781 -13.789 -13.023 1 98.19 24 ALA B CA 1
ATOM 3834 C C . ALA B 1 24 ? -20.266 -14.039 -12.852 1 98.19 24 ALA B C 1
ATOM 3836 O O . ALA B 1 24 ? -20.797 -13.953 -11.742 1 98.19 24 ALA B O 1
ATOM 3837 N N . LEU B 1 25 ? -20.906 -14.234 -13.984 1 97.94 25 LEU B N 1
ATOM 3838 C CA . LEU B 1 25 ? -22.312 -14.633 -14.031 1 97.94 25 LEU B CA 1
ATOM 3839 C C . LEU B 1 25 ? -22.453 -16.094 -14.438 1 97.94 25 LEU B C 1
ATOM 3841 O O . LEU B 1 25 ? -21.875 -16.531 -15.438 1 97.94 25 LEU B O 1
ATOM 3845 N N . PHE B 1 26 ? -23.094 -16.891 -13.617 1 97.75 26 PHE B N 1
ATOM 3846 C CA . PHE B 1 26 ? -23.422 -18.266 -13.961 1 97.75 26 PHE B CA 1
ATOM 3847 C C . PHE B 1 26 ? -24.922 -18.422 -14.25 1 97.75 26 PHE B C 1
ATOM 3849 O O . PHE B 1 26 ? -25.75 -18.109 -13.406 1 97.75 26 PHE B O 1
ATOM 3856 N N . ASP B 1 27 ? -25.266 -18.922 -15.422 1 96.25 27 ASP B N 1
ATOM 3857 C CA . ASP B 1 27 ? -26.672 -18.984 -15.82 1 96.25 27 ASP B CA 1
ATOM 3858 C C . ASP B 1 27 ? -27.203 -20.406 -15.711 1 96.25 27 ASP B C 1
ATOM 3860 O O . ASP B 1 27 ? -28.281 -20.703 -16.219 1 96.25 27 ASP B O 1
ATOM 3864 N N . GLY B 1 28 ? -26.391 -21.266 -15.133 1 94 28 GLY B N 1
ATOM 3865 C CA . GLY B 1 28 ? -26.797 -22.656 -15.008 1 94 28 GLY B CA 1
ATOM 3866 C C . GLY B 1 28 ? -26.078 -23.578 -15.969 1 94 28 GLY B C 1
ATOM 3867 O O . GLY B 1 28 ? -26.062 -24.797 -15.773 1 94 28 GLY B O 1
ATOM 3868 N N . GLU B 1 29 ? -25.453 -22.953 -17 1 93.69 29 GLU B N 1
ATOM 3869 C CA . GLU B 1 29 ? -24.766 -23.766 -18 1 93.69 29 GLU B CA 1
ATOM 3870 C C . GLU B 1 29 ? -23.359 -23.219 -18.281 1 93.69 29 GLU B C 1
ATOM 3872 O O . GLU B 1 29 ? -22.422 -24 -18.438 1 93.69 29 GLU B O 1
ATOM 3877 N N . LYS B 1 30 ? -23.297 -21.953 -18.375 1 95.12 30 LYS B N 1
ATOM 3878 C CA . LYS B 1 30 ? -22.016 -21.344 -18.703 1 95.12 30 LYS B CA 1
ATOM 3879 C C . LYS B 1 30 ? -21.703 -20.156 -17.797 1 95.12 30 LYS B C 1
ATOM 3881 O O . LYS B 1 30 ? -22.609 -19.609 -17.156 1 95.12 30 LYS B O 1
ATOM 3886 N N . ILE B 1 31 ? -20.438 -19.812 -17.703 1 96.69 31 ILE B N 1
ATOM 3887 C CA . ILE B 1 31 ? -19.938 -18.672 -16.938 1 96.69 31 ILE B CA 1
ATOM 3888 C C . ILE B 1 31 ? -19.547 -17.547 -17.891 1 96.69 31 ILE B C 1
ATOM 3890 O O . ILE B 1 31 ? -18.828 -17.766 -18.875 1 96.69 31 ILE B O 1
ATOM 3894 N N . SER B 1 32 ? -20.094 -16.391 -17.688 1 96.31 32 SER B N 1
ATOM 3895 C CA . SER B 1 32 ? -19.641 -15.18 -18.359 1 96.31 32 SER B CA 1
ATOM 3896 C C . SER B 1 32 ? -18.938 -14.242 -17.391 1 96.31 32 SER B C 1
ATOM 3898 O O . SER B 1 32 ? -19.359 -14.102 -16.234 1 96.31 32 SER B O 1
ATOM 3900 N N . THR B 1 33 ? -17.891 -13.641 -17.859 1 95.94 33 THR B N 1
ATOM 3901 C CA . THR B 1 33 ? -17.078 -12.844 -16.953 1 95.94 33 THR B CA 1
ATOM 3902 C C . THR B 1 33 ? -16.969 -11.406 -17.438 1 95.94 33 THR B C 1
ATOM 3904 O O . THR B 1 33 ? -17.078 -11.141 -18.641 1 95.94 33 THR B O 1
ATOM 3907 N N . GLU B 1 34 ? -16.828 -10.531 -16.547 1 96.75 34 GLU B N 1
ATOM 3908 C CA . GLU B 1 34 ? -16.562 -9.117 -16.781 1 96.75 34 GLU B CA 1
ATOM 3909 C C . GLU B 1 34 ? -15.445 -8.609 -15.867 1 96.75 34 GLU B C 1
ATOM 3911 O O . GLU B 1 34 ? -15.562 -8.695 -14.641 1 96.75 34 GLU B O 1
ATOM 3916 N N . GLU B 1 35 ? -14.383 -8.133 -16.469 1 97.06 35 GLU B N 1
ATOM 3917 C CA . GLU B 1 35 ? -13.32 -7.512 -15.688 1 97.06 35 GLU B CA 1
ATOM 3918 C C . GLU B 1 35 ? -13.75 -6.148 -15.148 1 97.06 35 GLU B C 1
ATOM 3920 O O . GLU B 1 35 ? -14.086 -5.25 -15.922 1 97.06 35 GLU B O 1
ATOM 3925 N N . LEU B 1 36 ? -13.711 -6 -13.82 1 97.94 36 LEU B N 1
ATOM 3926 C CA . LEU B 1 36 ? -14.203 -4.777 -13.188 1 97.94 36 LEU B CA 1
ATOM 3927 C C . LEU B 1 36 ? -13.047 -3.859 -12.812 1 97.94 36 LEU B C 1
ATOM 3929 O O . LEU B 1 36 ? -13.227 -2.643 -12.703 1 97.94 36 LEU B O 1
ATOM 3933 N N . HIS B 1 37 ? -11.953 -4.441 -12.477 1 97.69 37 HIS B N 1
ATOM 3934 C CA . HIS B 1 37 ? -10.805 -3.697 -11.969 1 97.69 37 HIS B CA 1
ATOM 3935 C C . HIS B 1 37 ? -9.492 -4.41 -12.297 1 97.69 37 HIS B C 1
ATOM 3937 O O . HIS B 1 37 ? -9.398 -5.633 -12.156 1 97.69 37 HIS B O 1
ATOM 3943 N N . ARG B 1 38 ? -8.516 -3.729 -12.828 1 96.56 38 ARG B N 1
ATOM 3944 C CA . ARG B 1 38 ? -7.176 -4.215 -13.117 1 96.56 38 ARG B CA 1
ATOM 3945 C C . ARG B 1 38 ? -6.117 -3.264 -12.57 1 96.56 38 ARG B C 1
ATOM 3947 O O . ARG B 1 38 ? -6.285 -2.043 -12.617 1 96.56 38 ARG B O 1
ATOM 3954 N N . PHE B 1 39 ? -5.027 -3.793 -12.016 1 94.75 39 PHE B N 1
ATOM 3955 C CA . PHE B 1 39 ? -3.984 -2.951 -11.445 1 94.75 39 PHE B CA 1
ATOM 3956 C C . PHE B 1 39 ? -2.633 -3.654 -11.492 1 94.75 39 PHE B C 1
ATOM 3958 O O . PHE B 1 39 ? -2.57 -4.887 -11.531 1 94.75 39 PHE B O 1
ATOM 3965 N N . LYS B 1 40 ? -1.578 -2.902 -11.484 1 91.19 40 LYS B N 1
ATOM 3966 C CA . LYS B 1 40 ? -0.218 -3.398 -11.289 1 91.19 40 LYS B CA 1
ATOM 3967 C C . LYS B 1 40 ? 0.197 -3.326 -9.828 1 91.19 40 LYS B C 1
ATOM 3969 O O . LYS B 1 40 ? -0.363 -2.543 -9.055 1 91.19 40 LYS B O 1
ATOM 3974 N N . HIS B 1 41 ? 1.006 -4.172 -9.406 1 90.19 41 HIS B N 1
ATOM 3975 C CA . HIS B 1 41 ? 1.552 -4.094 -8.055 1 90.19 41 HIS B CA 1
ATOM 3976 C C . HIS B 1 41 ? 3.045 -4.402 -8.047 1 90.19 41 HIS B C 1
ATOM 3978 O O . HIS B 1 41 ? 3.443 -5.551 -7.848 1 90.19 41 HIS B O 1
ATOM 3984 N N . PRO B 1 42 ? 3.861 -3.396 -8.148 1 89.12 42 PRO B N 1
ATOM 3985 C CA . PRO B 1 42 ? 5.316 -3.549 -8.219 1 89.12 42 PRO B CA 1
ATOM 3986 C C . PRO B 1 42 ? 5.934 -3.93 -6.875 1 89.12 42 PRO B C 1
ATOM 3988 O O . PRO B 1 42 ? 5.289 -3.785 -5.832 1 89.12 42 PRO B O 1
ATOM 3991 N N . MET B 1 43 ? 7.113 -4.441 -6.957 1 92.69 43 MET B N 1
ATOM 3992 C CA . MET B 1 43 ? 7.91 -4.695 -5.758 1 92.69 43 MET B CA 1
ATOM 3993 C C . MET B 1 43 ? 8.438 -3.389 -5.172 1 92.69 43 MET B C 1
ATOM 3995 O O . MET B 1 43 ? 8.719 -2.441 -5.906 1 92.69 43 MET B O 1
ATOM 3999 N N . LEU B 1 44 ? 8.57 -3.359 -3.904 1 95.81 44 LEU B N 1
ATOM 4000 C CA . LEU B 1 44 ? 9.047 -2.166 -3.219 1 95.81 44 LEU B CA 1
ATOM 4001 C C . LEU B 1 44 ? 10.43 -2.406 -2.615 1 95.81 44 LEU B C 1
ATOM 4003 O O . LEU B 1 44 ? 10.609 -3.332 -1.821 1 95.81 44 LEU B O 1
ATOM 4007 N N . PRO B 1 45 ? 11.422 -1.595 -2.988 1 95.88 45 PRO B N 1
ATOM 4008 C CA . PRO B 1 45 ? 12.719 -1.688 -2.312 1 95.88 45 PRO B CA 1
ATOM 4009 C C . PRO B 1 45 ? 12.727 -1.011 -0.945 1 95.88 45 PRO B C 1
ATOM 4011 O O . PRO B 1 45 ? 12.5 0.199 -0.851 1 95.88 45 PRO B O 1
ATOM 4014 N N . ILE B 1 46 ? 12.891 -1.722 0.094 1 94.81 46 ILE B N 1
ATOM 4015 C CA . ILE B 1 46 ? 12.961 -1.224 1.464 1 94.81 46 ILE B CA 1
ATOM 4016 C C . ILE B 1 46 ? 14.109 -1.904 2.205 1 94.81 46 ILE B C 1
ATOM 4018 O O . ILE B 1 46 ? 14.188 -3.135 2.248 1 94.81 46 ILE B O 1
ATOM 4022 N N . ALA B 1 47 ? 15.023 -1.152 2.801 1 93.62 47 ALA B N 1
ATOM 4023 C CA . ALA B 1 47 ? 16.109 -1.658 3.633 1 93.62 47 ALA B CA 1
ATOM 4024 C C . ALA B 1 47 ? 16.891 -2.756 2.91 1 93.62 47 ALA B C 1
ATOM 4026 O O . ALA B 1 47 ? 17.109 -3.838 3.463 1 93.62 47 ALA B O 1
ATOM 4027 N N . ASP B 1 48 ? 17.188 -2.619 1.64 1 91.94 48 ASP B N 1
ATOM 4028 C CA . ASP B 1 48 ? 18.047 -3.451 0.808 1 91.94 48 ASP B CA 1
ATOM 4029 C C . ASP B 1 48 ? 17.359 -4.766 0.447 1 91.94 48 ASP B C 1
ATOM 4031 O O . ASP B 1 48 ? 18.016 -5.742 0.095 1 91.94 48 ASP B O 1
ATOM 4035 N N . HIS B 1 49 ? 16.047 -4.812 0.639 1 95.12 49 HIS B N 1
ATOM 4036 C CA . HIS B 1 49 ? 15.25 -5.965 0.242 1 95.12 49 HIS B CA 1
ATOM 4037 C C . HIS B 1 49 ? 14.086 -5.547 -0.641 1 95.12 49 HIS B C 1
ATOM 4039 O O . HIS B 1 49 ? 13.812 -4.355 -0.791 1 95.12 49 HIS B O 1
ATOM 4045 N N . LEU B 1 50 ? 13.477 -6.504 -1.263 1 95.5 50 LEU B N 1
ATOM 4046 C CA . LEU B 1 50 ? 12.281 -6.297 -2.074 1 95.5 50 LEU B CA 1
ATOM 4047 C C . LEU B 1 50 ? 11.055 -6.867 -1.385 1 95.5 50 LEU B C 1
ATOM 4049 O O . LEU B 1 50 ? 11.062 -8.016 -0.93 1 95.5 50 LEU B O 1
ATOM 4053 N N . PHE B 1 51 ? 9.977 -6.027 -1.306 1 97.5 51 PHE B N 1
ATOM 4054 C CA . PHE B 1 51 ? 8.773 -6.438 -0.587 1 97.5 51 PHE B CA 1
ATOM 4055 C C . PHE B 1 51 ? 7.543 -6.297 -1.47 1 97.5 51 PHE B C 1
ATOM 4057 O O . PHE B 1 51 ? 7.531 -5.496 -2.408 1 97.5 51 PHE B O 1
ATOM 4064 N N . TRP B 1 52 ? 6.535 -7.148 -1.127 1 97.5 52 TRP B N 1
ATOM 4065 C CA . TRP B 1 52 ? 5.195 -6.93 -1.666 1 97.5 52 TRP B CA 1
ATOM 4066 C C . TRP B 1 52 ? 4.438 -5.898 -0.839 1 97.5 52 TRP B C 1
ATOM 4068 O O . TRP B 1 52 ? 4.512 -5.902 0.392 1 97.5 52 TRP B O 1
ATOM 4078 N N . ASN B 1 53 ? 3.783 -5.004 -1.495 1 96.94 53 ASN B N 1
ATOM 4079 C CA . ASN B 1 53 ? 2.895 -4.051 -0.84 1 96.94 53 ASN B CA 1
ATOM 4080 C C . ASN B 1 53 ? 1.541 -4.676 -0.517 1 96.94 53 ASN B C 1
ATOM 4082 O O . ASN B 1 53 ? 0.522 -4.297 -1.096 1 96.94 53 ASN B O 1
ATOM 4086 N N . LEU B 1 54 ? 1.529 -5.531 0.476 1 97.94 54 LEU B N 1
ATOM 4087 C CA . LEU B 1 54 ? 0.324 -6.266 0.845 1 97.94 54 LEU B CA 1
ATOM 4088 C C . LEU B 1 54 ? -0.824 -5.312 1.147 1 97.94 54 LEU B C 1
ATOM 4090 O O . LEU B 1 54 ? -1.944 -5.512 0.672 1 97.94 54 LEU B O 1
ATOM 4094 N N . PRO B 1 55 ? -0.632 -4.234 1.943 1 97.75 55 PRO B N 1
ATOM 4095 C CA . PRO B 1 55 ? -1.746 -3.299 2.127 1 97.75 55 PRO B CA 1
ATOM 4096 C C . PRO B 1 55 ? -2.215 -2.676 0.813 1 97.75 55 PRO B C 1
ATOM 4098 O O . PRO B 1 55 ? -3.4 -2.369 0.66 1 97.75 55 PRO B O 1
ATOM 4101 N N . GLY B 1 56 ? -1.295 -2.461 -0.086 1 97 56 GLY B N 1
ATOM 4102 C CA . GLY B 1 56 ? -1.671 -1.975 -1.404 1 97 56 GLY B CA 1
ATOM 4103 C C . GLY B 1 56 ? -2.543 -2.949 -2.174 1 97 56 GLY B C 1
ATOM 4104 O O . GLY B 1 56 ? -3.512 -2.545 -2.82 1 97 56 GLY B O 1
ATOM 4105 N N . LEU B 1 57 ? -2.135 -4.219 -2.123 1 98.12 57 LEU B N 1
ATOM 4106 C CA . LEU B 1 57 ? -2.967 -5.254 -2.729 1 98.12 57 LEU B CA 1
ATOM 4107 C C . LEU B 1 57 ? -4.367 -5.254 -2.121 1 98.12 57 LEU B C 1
ATOM 4109 O O . LEU B 1 57 ? -5.363 -5.32 -2.844 1 98.12 57 LEU B O 1
ATOM 4113 N N . TYR B 1 58 ? -4.414 -5.191 -0.839 1 98.56 58 TYR B N 1
ATOM 4114 C CA . TYR B 1 58 ? -5.672 -5.148 -0.105 1 98.56 58 TYR B CA 1
ATOM 4115 C C . TYR B 1 58 ? -6.52 -3.961 -0.543 1 98.56 58 TYR B C 1
ATOM 4117 O O . TYR B 1 58 ? -7.719 -4.105 -0.794 1 98.56 58 TYR B O 1
ATOM 4125 N N . HIS B 1 59 ? -5.91 -2.826 -0.686 1 97.44 59 HIS B N 1
ATOM 4126 C CA . HIS B 1 59 ? -6.605 -1.623 -1.126 1 97.44 59 HIS B CA 1
ATOM 4127 C C . HIS B 1 59 ? -7.207 -1.811 -2.516 1 97.44 59 HIS B C 1
ATOM 4129 O O . HIS B 1 59 ? -8.344 -1.404 -2.768 1 97.44 59 HIS B O 1
ATOM 4135 N N . GLU B 1 60 ? -6.418 -2.346 -3.426 1 97.75 60 GLU B N 1
ATOM 4136 C CA . GLU B 1 60 ? -6.898 -2.58 -4.785 1 97.75 60 GLU B CA 1
ATOM 4137 C C . GLU B 1 60 ? -8.078 -3.547 -4.789 1 97.75 60 GLU B C 1
ATOM 4139 O O . GLU B 1 60 ? -9.023 -3.379 -5.57 1 97.75 60 GLU B O 1
ATOM 4144 N N . ILE B 1 61 ? -8.008 -4.547 -3.957 1 98.62 61 ILE B N 1
ATOM 4145 C CA . ILE B 1 61 ? -9.109 -5.492 -3.84 1 98.62 61 ILE B CA 1
ATOM 4146 C C . ILE B 1 61 ? -10.359 -4.77 -3.342 1 98.62 61 ILE B C 1
ATOM 4148 O O . ILE B 1 61 ? -11.445 -4.941 -3.896 1 98.62 61 ILE B O 1
ATOM 4152 N N . LEU B 1 62 ? -10.258 -3.934 -2.316 1 98.25 62 LEU B N 1
ATOM 4153 C CA . LEU B 1 62 ? -11.391 -3.178 -1.79 1 98.25 62 LEU B CA 1
ATOM 4154 C C . LEU B 1 62 ? -11.984 -2.279 -2.865 1 98.25 62 LEU B C 1
ATOM 4156 O O . LEU B 1 62 ? -13.211 -2.15 -2.963 1 98.25 62 LEU B O 1
ATOM 4160 N N . THR B 1 63 ? -11.133 -1.662 -3.609 1 97.38 63 THR B N 1
ATOM 4161 C CA . THR B 1 63 ? -11.578 -0.811 -4.707 1 97.38 63 THR B CA 1
ATOM 4162 C C . THR B 1 63 ? -12.406 -1.611 -5.711 1 97.38 63 THR B C 1
ATOM 4164 O O . THR B 1 63 ? -13.469 -1.166 -6.145 1 97.38 63 THR B O 1
ATOM 4167 N N . GLY B 1 64 ? -11.867 -2.764 -6.102 1 98.38 64 GLY B N 1
ATOM 4168 C CA . GLY B 1 64 ? -12.602 -3.631 -7.008 1 98.38 64 GLY B CA 1
ATOM 4169 C C . GLY B 1 64 ? -13.922 -4.117 -6.434 1 98.38 64 GLY B C 1
ATOM 4170 O O . GLY B 1 64 ? -14.914 -4.219 -7.152 1 98.38 64 GLY B O 1
ATOM 4171 N N . LEU B 1 65 ? -13.93 -4.461 -5.168 1 98.69 65 LEU B N 1
ATOM 4172 C CA . LEU B 1 65 ? -15.141 -4.926 -4.508 1 98.69 65 LEU B CA 1
ATOM 4173 C C . LEU B 1 65 ? -16.188 -3.822 -4.465 1 98.69 65 LEU B C 1
ATOM 4175 O O . LEU B 1 65 ? -17.391 -4.094 -4.602 1 98.69 65 LEU B O 1
ATOM 4179 N N . LYS B 1 66 ? -15.797 -2.625 -4.199 1 97.44 66 LYS B N 1
ATOM 4180 C CA . LYS B 1 66 ? -16.719 -1.495 -4.238 1 97.44 66 LYS B CA 1
ATOM 4181 C C . LYS B 1 66 ? -17.359 -1.354 -5.617 1 97.44 66 LYS B C 1
ATOM 4183 O O . LYS B 1 66 ? -18.562 -1.146 -5.73 1 97.44 66 LYS B O 1
ATOM 4188 N N . THR B 1 67 ? -16.547 -1.456 -6.672 1 98 67 THR B N 1
ATOM 4189 C CA . THR B 1 67 ? -17.031 -1.406 -8.047 1 98 67 THR B CA 1
ATOM 4190 C C . THR B 1 67 ? -18.016 -2.535 -8.305 1 98 67 THR B C 1
ATOM 4192 O O . THR B 1 67 ? -19.047 -2.328 -8.969 1 98 67 THR B O 1
ATOM 4195 N N . ALA B 1 68 ? -17.703 -3.684 -7.801 1 98.5 68 ALA B N 1
ATOM 4196 C CA . ALA B 1 68 ? -18.609 -4.824 -7.945 1 98.5 68 ALA B CA 1
ATOM 4197 C C . ALA B 1 68 ? -19.953 -4.555 -7.273 1 98.5 68 ALA B C 1
ATOM 4199 O O . ALA B 1 68 ? -21 -4.895 -7.816 1 98.5 68 ALA B O 1
ATOM 4200 N N . ALA B 1 69 ? -19.891 -4.004 -6.109 1 98.06 69 ALA B N 1
ATOM 4201 C CA . ALA B 1 69 ? -21.109 -3.674 -5.383 1 98.06 69 ALA B CA 1
ATOM 4202 C C . ALA B 1 69 ? -21.984 -2.725 -6.188 1 98.06 69 ALA B C 1
ATOM 4204 O O . ALA B 1 69 ? -23.203 -2.91 -6.266 1 98.06 69 ALA B O 1
ATOM 4205 N N . GLU B 1 70 ? -21.391 -1.69 -6.707 1 96.62 70 GLU B N 1
ATOM 4206 C CA . GLU B 1 70 ? -22.125 -0.725 -7.52 1 96.62 70 GLU B CA 1
ATOM 4207 C C . GLU B 1 70 ? -22.797 -1.402 -8.719 1 96.62 70 GLU B C 1
ATOM 4209 O O . GLU B 1 70 ? -23.969 -1.148 -9.008 1 96.62 70 GLU B O 1
ATOM 4214 N N . LYS B 1 71 ? -22.031 -2.23 -9.398 1 97.38 71 LYS B N 1
ATOM 4215 C CA . LYS B 1 71 ? -22.547 -2.953 -10.555 1 97.38 71 LYS B CA 1
ATOM 4216 C C . LYS B 1 71 ? -23.703 -3.877 -10.156 1 97.38 71 LYS B C 1
ATOM 4218 O O . LYS B 1 71 ? -24.734 -3.914 -10.82 1 97.38 71 LYS B O 1
ATOM 4223 N N . LEU B 1 72 ? -23.531 -4.633 -9.133 1 97.75 72 LEU B N 1
ATOM 4224 C CA . LEU B 1 72 ? -24.547 -5.57 -8.656 1 97.75 72 LEU B CA 1
ATOM 4225 C C . LEU B 1 72 ? -25.812 -4.828 -8.227 1 97.75 72 LEU B C 1
ATOM 4227 O O . LEU B 1 72 ? -26.922 -5.277 -8.508 1 97.75 72 LEU B O 1
ATOM 4231 N N . ASN B 1 73 ? -25.641 -3.711 -7.562 1 95.62 73 ASN B N 1
ATOM 4232 C CA . ASN B 1 73 ? -26.781 -2.893 -7.172 1 95.62 73 ASN B CA 1
ATOM 4233 C C . ASN B 1 73 ? -27.578 -2.428 -8.383 1 95.62 73 ASN B C 1
ATOM 4235 O O . ASN B 1 73 ? -28.812 -2.43 -8.359 1 95.62 73 ASN B O 1
ATOM 4239 N N . SER B 1 74 ? -26.906 -2.014 -9.414 1 96.12 74 SER B N 1
ATOM 4240 C CA . SER B 1 74 ? -27.562 -1.566 -10.633 1 96.12 74 SER B CA 1
ATOM 4241 C C . SER B 1 74 ? -28.344 -2.703 -11.289 1 96.12 74 SER B C 1
ATOM 4243 O O . SER B 1 74 ? -29.328 -2.465 -11.984 1 96.12 74 SER B O 1
ATOM 4245 N N . LEU B 1 75 ? -27.953 -3.916 -11.023 1 94.81 75 LEU B N 1
ATOM 4246 C CA . LEU B 1 75 ? -28.594 -5.094 -11.602 1 94.81 75 LEU B CA 1
ATOM 4247 C C . LEU B 1 75 ? -29.641 -5.668 -10.641 1 94.81 75 LEU B C 1
ATOM 4249 O O . LEU B 1 75 ? -30.344 -6.621 -10.977 1 94.81 75 LEU B O 1
ATOM 4253 N 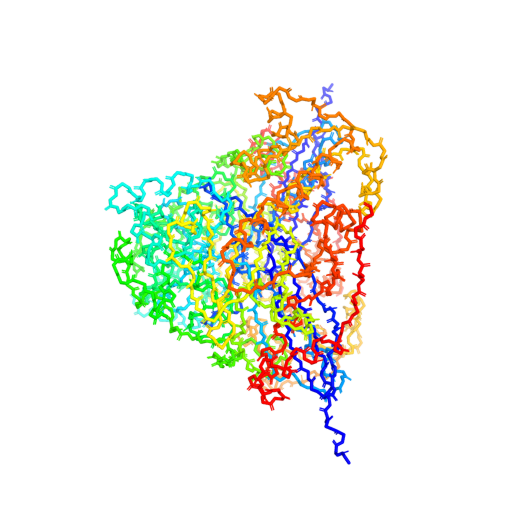N . GLY B 1 76 ? -29.703 -5.105 -9.43 1 95.19 76 GLY B N 1
ATOM 4254 C CA . GLY B 1 76 ? -30.578 -5.664 -8.414 1 95.19 76 GLY B CA 1
ATOM 4255 C C . GLY B 1 76 ? -30.156 -7.055 -7.969 1 95.19 76 GLY B C 1
ATOM 4256 O O . GLY B 1 76 ? -31 -7.898 -7.676 1 95.19 76 GLY B O 1
ATOM 4257 N N . ALA B 1 77 ? -28.891 -7.332 -7.996 1 96.25 77 ALA B N 1
ATOM 4258 C CA . ALA B 1 77 ? -28.359 -8.656 -7.676 1 96.25 77 ALA B CA 1
ATOM 4259 C C . ALA B 1 77 ? -27.375 -8.578 -6.508 1 96.25 77 ALA B C 1
ATOM 4261 O O . ALA B 1 77 ? -27.062 -7.492 -6.016 1 96.25 77 ALA B O 1
ATOM 4262 N N . LYS B 1 78 ? -26.969 -9.742 -5.992 1 96.44 78 LYS B N 1
ATOM 4263 C CA . LYS B 1 78 ? -25.969 -9.867 -4.934 1 96.44 78 LYS B CA 1
ATOM 4264 C C . LYS B 1 78 ? -24.906 -10.906 -5.297 1 96.44 78 LYS B C 1
ATOM 4266 O O . LYS B 1 78 ? -25.188 -11.867 -6.008 1 96.44 78 LYS B O 1
ATOM 4271 N N . ALA B 1 79 ? -23.766 -10.688 -4.832 1 97.88 79 ALA B N 1
ATOM 4272 C CA . ALA B 1 79 ? -22.734 -11.703 -5.016 1 97.88 79 ALA B CA 1
ATOM 4273 C C . ALA B 1 79 ? -22.938 -12.875 -4.066 1 97.88 79 ALA B C 1
ATOM 4275 O O . ALA B 1 79 ? -23.25 -12.688 -2.891 1 97.88 79 ALA B O 1
ATOM 4276 N N . ARG B 1 80 ? -22.734 -14.086 -4.566 1 98.06 80 ARG B N 1
ATOM 4277 C CA . ARG B 1 80 ? -22.875 -15.289 -3.752 1 98.06 80 ARG B CA 1
ATOM 4278 C C . ARG B 1 80 ? -21.609 -15.531 -2.926 1 98.06 80 ARG B C 1
ATOM 4280 O O . ARG B 1 80 ? -21.688 -16.016 -1.794 1 98.06 80 ARG B O 1
ATOM 4287 N N . SER B 1 81 ? -20.453 -15.211 -3.482 1 98.81 81 SER B N 1
ATOM 4288 C CA . SER B 1 81 ? -19.203 -15.414 -2.768 1 98.81 81 SER B CA 1
ATOM 4289 C C . SER B 1 81 ? -18.047 -14.719 -3.473 1 98.81 81 SER B C 1
ATOM 4291 O O . SER B 1 81 ? -18.203 -14.219 -4.586 1 98.81 81 SER B O 1
ATOM 4293 N N . ILE B 1 82 ? -16.938 -14.625 -2.775 1 98.94 82 ILE B N 1
ATOM 4294 C CA . ILE B 1 82 ? -15.672 -14.078 -3.254 1 98.94 82 ILE B CA 1
ATOM 4295 C C . ILE B 1 82 ? -14.578 -15.125 -3.139 1 98.94 82 ILE B C 1
ATOM 4297 O O . ILE B 1 82 ? -14.492 -15.844 -2.135 1 98.94 82 ILE B O 1
ATOM 4301 N N . GLY B 1 83 ? -13.766 -15.312 -4.125 1 98.88 83 GLY B N 1
ATOM 4302 C CA . GLY B 1 83 ? -12.586 -16.156 -4.09 1 98.88 83 GLY B CA 1
ATOM 4303 C C . GLY B 1 83 ? -11.305 -15.43 -4.461 1 98.88 83 GLY B C 1
ATOM 4304 O O . GLY B 1 83 ? -11.305 -14.586 -5.355 1 98.88 83 GLY B O 1
ATOM 4305 N N . ILE B 1 84 ? -10.188 -15.773 -3.818 1 98.94 84 ILE B N 1
ATOM 4306 C CA . ILE B 1 84 ? -8.914 -15.109 -4.059 1 98.94 84 ILE B CA 1
ATOM 4307 C C . ILE B 1 84 ? -7.848 -16.141 -4.398 1 98.94 84 ILE B C 1
ATOM 4309 O O . ILE B 1 84 ? -7.648 -17.109 -3.658 1 98.94 84 ILE B O 1
ATOM 4313 N N . ASP B 1 85 ? -7.16 -15.992 -5.488 1 98.69 85 ASP B N 1
ATOM 4314 C CA . ASP B 1 85 ? -5.988 -16.797 -5.832 1 98.69 85 ASP B CA 1
ATOM 4315 C C . ASP B 1 85 ? -4.781 -15.898 -6.109 1 98.69 85 ASP B C 1
ATOM 4317 O O . ASP B 1 85 ? -4.934 -14.742 -6.512 1 98.69 85 ASP B O 1
ATOM 4321 N N . THR B 1 86 ? -3.639 -16.375 -5.793 1 98 86 THR B N 1
ATOM 4322 C CA . THR B 1 86 ? -2.4 -15.625 -6 1 98 86 THR B CA 1
ATOM 4323 C C . THR B 1 86 ? -1.279 -16.562 -6.453 1 98 86 THR B C 1
ATOM 4325 O O . THR B 1 86 ? -1.489 -17.766 -6.605 1 98 86 THR B O 1
ATOM 4328 N N . TRP B 1 87 ? -0.06 -15.977 -6.648 1 96.31 87 TRP B N 1
ATOM 4329 C CA . TRP B 1 87 ? 1.146 -16.781 -6.824 1 96.31 87 TRP B CA 1
ATOM 4330 C C . TRP B 1 87 ? 1.491 -17.531 -5.551 1 96.31 87 TRP B C 1
ATOM 4332 O O . TRP B 1 87 ? 0.897 -17.297 -4.496 1 96.31 87 TRP B O 1
ATOM 4342 N N . GLY B 1 88 ? 2.418 -18.422 -5.594 1 96.69 88 GLY B N 1
ATOM 4343 C CA . GLY B 1 88 ? 2.734 -19.281 -4.469 1 96.69 88 GLY B CA 1
ATOM 4344 C C . GLY B 1 88 ? 3.986 -18.859 -3.723 1 96.69 88 GLY B C 1
ATOM 4345 O O . GLY B 1 88 ? 4.629 -17.875 -4.09 1 96.69 88 GLY B O 1
ATOM 4346 N N . CYS B 1 89 ? 4.25 -19.484 -2.586 1 97.88 89 CYS B N 1
ATOM 4347 C CA . CYS B 1 89 ? 5.5 -19.547 -1.839 1 97.88 89 CYS B CA 1
ATOM 4348 C C . CYS B 1 89 ? 5.602 -18.391 -0.86 1 97.88 89 CYS B C 1
ATOM 4350 O O . CYS B 1 89 ? 6.082 -18.547 0.263 1 97.88 89 CYS B O 1
ATOM 4352 N N . ASP B 1 90 ? 5.215 -17.156 -1.239 1 98.31 90 ASP B N 1
ATOM 4353 C CA . ASP B 1 90 ? 5.41 -16 -0.365 1 98.31 90 ASP B CA 1
ATOM 4354 C C . ASP B 1 90 ? 4.398 -16 0.778 1 98.31 90 ASP B C 1
ATOM 4356 O O . ASP B 1 90 ? 3.275 -16.484 0.62 1 98.31 90 ASP B O 1
ATOM 4360 N N . VAL B 1 91 ? 4.797 -15.445 1.893 1 98.69 91 VAL B N 1
ATOM 4361 C CA . VAL B 1 91 ? 3.951 -15.453 3.082 1 98.69 91 VAL B CA 1
ATOM 4362 C C . VAL B 1 91 ? 3.938 -14.062 3.719 1 98.69 91 VAL B C 1
ATOM 4364 O O . VAL B 1 91 ? 4.871 -13.281 3.533 1 98.69 91 VAL B O 1
ATOM 4367 N N . ALA B 1 92 ? 2.912 -13.797 4.41 1 98.56 92 ALA B N 1
ATOM 4368 C CA . ALA B 1 92 ? 2.725 -12.562 5.18 1 98.56 92 ALA B CA 1
ATOM 4369 C C . ALA B 1 92 ? 2.744 -12.852 6.68 1 98.56 92 ALA B C 1
ATOM 4371 O O . ALA B 1 92 ? 2.557 -13.992 7.105 1 98.56 92 ALA B O 1
ATOM 4372 N N . TYR B 1 93 ? 2.977 -11.836 7.484 1 98.31 93 TYR B N 1
ATOM 4373 C CA . TYR B 1 93 ? 3.166 -11.945 8.922 1 98.31 93 TYR B CA 1
ATOM 4374 C C . TYR B 1 93 ? 2.164 -11.078 9.68 1 98.31 93 TYR B C 1
ATOM 4376 O O . TYR B 1 93 ? 1.964 -9.914 9.336 1 98.31 93 TYR B O 1
ATOM 4384 N N . PHE B 1 94 ? 1.553 -11.633 10.711 1 98.12 94 PHE B N 1
ATOM 4385 C CA . PHE B 1 94 ? 0.549 -10.898 11.469 1 98.12 94 PHE B CA 1
ATOM 4386 C C . PHE B 1 94 ? 0.824 -11 12.961 1 98.12 94 PHE B C 1
ATOM 4388 O O . PHE B 1 94 ? 1.224 -12.055 13.461 1 98.12 94 PHE B O 1
ATOM 4395 N N . HIS B 1 95 ? 0.621 -9.898 13.695 1 96.81 95 HIS B N 1
ATOM 4396 C CA . HIS B 1 95 ? 0.655 -9.906 15.156 1 96.81 95 HIS B CA 1
ATOM 4397 C C . HIS B 1 95 ? -0.535 -10.664 15.727 1 96.81 95 HIS B C 1
ATOM 4399 O O . HIS B 1 95 ? -1.46 -11.023 15 1 96.81 95 HIS B O 1
ATOM 4405 N N . ALA B 1 96 ? -0.508 -10.844 17.016 1 94.12 96 ALA B N 1
ATOM 4406 C CA . ALA B 1 96 ? -1.557 -11.586 17.703 1 94.12 96 ALA B CA 1
ATOM 4407 C C . ALA B 1 96 ? -2.893 -10.852 17.625 1 94.12 96 ALA B C 1
ATOM 4409 O O . ALA B 1 96 ? -3.955 -11.484 17.641 1 94.12 96 ALA B O 1
ATOM 4410 N N . ASP B 1 97 ? -2.877 -9.523 17.406 1 92.56 97 ASP B N 1
ATOM 4411 C CA . ASP B 1 97 ? -4.105 -8.742 17.391 1 92.56 97 ASP B CA 1
ATOM 4412 C C . ASP B 1 97 ? -4.703 -8.68 15.992 1 92.56 97 ASP B C 1
ATOM 4414 O O . ASP B 1 97 ? -5.691 -7.98 15.766 1 92.56 97 ASP B O 1
ATOM 4418 N N . GLY B 1 98 ? -4.07 -9.359 15.055 1 94.69 98 GLY B N 1
ATOM 4419 C CA . GLY B 1 98 ? -4.609 -9.445 13.703 1 94.69 98 GLY B CA 1
ATOM 4420 C C . GLY B 1 98 ? -4.043 -8.398 12.766 1 94.69 98 GLY B C 1
ATOM 4421 O O . GLY B 1 98 ? -4.363 -8.383 11.578 1 94.69 98 GLY B O 1
ATOM 4422 N N . THR B 1 99 ? -3.164 -7.504 13.273 1 95.56 99 THR B N 1
ATOM 4423 C CA . THR B 1 99 ? -2.572 -6.465 12.438 1 95.56 99 THR B CA 1
ATOM 4424 C C . THR B 1 99 ? -1.287 -6.969 11.781 1 95.56 99 THR B C 1
ATOM 4426 O O . THR B 1 99 ? -0.765 -8.023 12.156 1 95.56 99 THR B O 1
ATOM 4429 N N . LEU B 1 100 ? -0.812 -6.293 10.789 1 97.31 100 LEU B N 1
ATOM 4430 C CA . LEU B 1 100 ? 0.367 -6.699 10.031 1 97.31 100 LEU B CA 1
ATOM 4431 C C . LEU B 1 100 ? 1.629 -6.566 10.883 1 97.31 100 LEU B C 1
ATOM 4433 O O . LEU B 1 100 ? 1.808 -5.57 11.586 1 97.31 100 LEU B O 1
ATOM 4437 N N . ALA B 1 101 ? 2.5 -7.496 10.836 1 97.31 101 ALA B N 1
ATOM 4438 C CA . ALA B 1 101 ? 3.746 -7.488 11.594 1 97.31 101 ALA B CA 1
ATOM 4439 C C . ALA B 1 101 ? 4.938 -7.191 10.688 1 97.31 101 ALA B C 1
ATOM 4441 O O . ALA B 1 101 ? 6.086 -7.199 11.141 1 97.31 101 ALA B O 1
ATOM 4442 N N . GLY B 1 102 ? 4.695 -6.938 9.5 1 96.31 102 GLY B N 1
ATOM 4443 C CA . GLY B 1 102 ? 5.676 -6.656 8.461 1 96.31 102 GLY B CA 1
ATOM 4444 C C . GLY B 1 102 ? 5.152 -6.895 7.059 1 96.31 102 GLY B C 1
ATOM 4445 O O . GLY B 1 102 ? 4.008 -7.32 6.883 1 96.31 102 GLY B O 1
ATOM 4446 N N . LEU B 1 103 ? 5.98 -6.578 6.062 1 97.44 103 LEU B N 1
ATOM 4447 C CA . LEU B 1 103 ? 5.605 -6.824 4.672 1 97.44 103 LEU B CA 1
ATOM 4448 C C . LEU B 1 103 ? 6.148 -8.164 4.195 1 97.44 103 LEU B C 1
ATOM 4450 O O . LEU B 1 103 ? 7.191 -8.625 4.668 1 97.44 103 LEU B O 1
ATOM 4454 N N . PRO B 1 104 ? 5.43 -8.828 3.283 1 97.75 104 PRO B N 1
ATOM 4455 C CA . PRO B 1 104 ? 5.973 -10.055 2.701 1 97.75 104 PRO B CA 1
ATOM 4456 C C . PRO B 1 104 ? 7.203 -9.805 1.834 1 97.75 104 PRO B C 1
ATOM 4458 O O . PRO B 1 104 ? 7.176 -8.945 0.948 1 97.75 104 PRO B O 1
ATOM 4461 N N . TYR B 1 105 ? 8.242 -10.57 2.08 1 97.12 105 TYR B N 1
ATOM 4462 C CA . TYR B 1 105 ? 9.367 -10.57 1.149 1 97.12 105 TYR B CA 1
ATOM 4463 C C . TYR B 1 105 ? 8.93 -11.039 -0.234 1 97.12 105 TYR B C 1
ATOM 4465 O O . TYR B 1 105 ? 8.133 -11.969 -0.358 1 97.12 105 TYR B O 1
ATOM 4473 N N . CYS B 1 106 ? 9.43 -10.406 -1.233 1 96.25 106 CYS B N 1
ATOM 4474 C CA . CYS B 1 106 ? 9.258 -10.898 -2.596 1 96.25 106 CYS B CA 1
ATOM 4475 C C . CYS B 1 106 ? 10.156 -12.102 -2.857 1 96.25 106 CYS B C 1
ATOM 4477 O O . CYS B 1 106 ? 11.336 -12.094 -2.504 1 96.25 106 CYS B O 1
ATOM 4479 N N . TYR B 1 107 ? 9.578 -13.117 -3.506 1 94.5 107 TYR B N 1
ATOM 4480 C CA . TYR B 1 107 ? 10.375 -14.305 -3.822 1 94.5 107 TYR B CA 1
ATOM 4481 C C . TYR B 1 107 ? 11.523 -13.953 -4.762 1 94.5 107 TYR B C 1
ATOM 4483 O O . TYR B 1 107 ? 12.453 -14.742 -4.934 1 94.5 107 TYR B O 1
ATOM 4491 N N . ARG B 1 108 ? 11.531 -12.781 -5.348 1 91.56 108 ARG B N 1
ATOM 4492 C CA . ARG B 1 108 ? 12.594 -12.344 -6.25 1 91.56 108 ARG B CA 1
ATOM 4493 C C . ARG B 1 108 ? 13.727 -11.672 -5.477 1 91.56 108 ARG B C 1
ATOM 4495 O O . ARG B 1 108 ? 14.758 -11.336 -6.055 1 91.56 108 ARG B O 1
ATOM 4502 N N . ASP B 1 109 ? 13.516 -11.43 -4.172 1 93.38 109 ASP B N 1
ATOM 4503 C CA . ASP B 1 109 ? 14.586 -10.859 -3.357 1 93.38 109 ASP B CA 1
ATOM 4504 C C . ASP B 1 109 ? 15.797 -11.781 -3.309 1 93.38 109 ASP B C 1
ATOM 4506 O O . ASP B 1 109 ? 15.648 -13 -3.148 1 93.38 109 ASP B O 1
ATOM 4510 N N . PRO B 1 110 ? 16.969 -11.273 -3.404 1 90.88 110 PRO B N 1
ATOM 4511 C CA . PRO B 1 110 ? 18.172 -12.125 -3.473 1 90.88 110 PRO B CA 1
ATOM 4512 C C . PRO B 1 110 ? 18.562 -12.695 -2.113 1 90.88 110 PRO B C 1
ATOM 4514 O O . PRO B 1 110 ? 19.516 -13.469 -2.02 1 90.88 110 PRO B O 1
ATOM 4517 N N . HIS B 1 111 ? 17.875 -12.375 -1.072 1 91.5 111 HIS B N 1
ATOM 4518 C CA . HIS B 1 111 ? 18.281 -12.789 0.267 1 91.5 111 HIS B CA 1
ATOM 4519 C C . HIS B 1 111 ? 18.266 -14.305 0.404 1 91.5 111 HIS B C 1
ATOM 4521 O O . HIS B 1 111 ? 18.891 -14.859 1.311 1 91.5 111 HIS B O 1
ATOM 4527 N N . THR B 1 112 ? 17.609 -15.047 -0.523 1 94.69 112 THR B N 1
ATOM 4528 C CA . THR B 1 112 ? 17.516 -16.5 -0.412 1 94.69 112 THR B CA 1
ATOM 4529 C C . THR B 1 112 ? 18.516 -17.188 -1.351 1 94.69 112 THR B C 1
ATOM 4531 O O . THR B 1 112 ? 18.516 -18.406 -1.482 1 94.69 112 THR B O 1
ATOM 4534 N N . THR B 1 113 ? 19.344 -16.422 -2.047 1 92.94 113 THR B N 1
ATOM 4535 C CA . THR B 1 113 ? 20.328 -17.031 -2.949 1 92.94 113 THR B CA 1
ATOM 4536 C C . THR B 1 113 ? 21.188 -18.047 -2.209 1 92.94 113 THR B C 1
ATOM 4538 O O . THR B 1 113 ? 21.828 -17.703 -1.208 1 92.94 113 THR B O 1
ATOM 4541 N N . GLY B 1 114 ? 21.172 -19.266 -2.588 1 94.88 114 GLY B N 1
ATOM 4542 C CA . GLY B 1 114 ? 21.984 -20.328 -2.004 1 94.88 114 GLY B CA 1
ATOM 4543 C C . GLY B 1 114 ? 21.328 -20.984 -0.802 1 94.88 114 GLY B C 1
ATOM 4544 O O . GLY B 1 114 ? 21.922 -21.828 -0.139 1 94.88 114 GLY B O 1
ATOM 4545 N N . ALA B 1 115 ? 20.125 -20.641 -0.548 1 96.06 115 ALA B N 1
ATOM 4546 C CA . ALA B 1 115 ? 19.438 -21.078 0.668 1 96.06 115 ALA B CA 1
ATOM 4547 C C . ALA B 1 115 ? 19.219 -22.594 0.647 1 96.06 115 ALA B C 1
ATOM 4549 O O . ALA B 1 115 ? 19.266 -23.25 1.69 1 96.06 115 ALA B O 1
ATOM 4550 N N . VAL B 1 116 ? 18.922 -23.219 -0.532 1 97.31 116 VAL B N 1
ATOM 4551 C CA . VAL B 1 116 ? 18.719 -24.656 -0.641 1 97.31 116 VAL B CA 1
ATOM 4552 C C . VAL B 1 116 ? 19.953 -25.391 -0.142 1 97.31 116 VAL B C 1
ATOM 4554 O O . VAL B 1 116 ? 19.859 -26.281 0.707 1 97.31 116 VAL B O 1
ATOM 4557 N N . ASP B 1 117 ? 21.125 -24.969 -0.647 1 97.06 117 ASP B N 1
ATOM 4558 C CA . ASP B 1 117 ? 22.375 -25.625 -0.281 1 97.06 117 ASP B CA 1
ATOM 4559 C C . ASP B 1 117 ? 22.672 -25.453 1.208 1 97.06 117 ASP B C 1
ATOM 4561 O O . ASP B 1 117 ? 23.094 -26.406 1.873 1 97.06 117 ASP B O 1
ATOM 4565 N N . LYS B 1 118 ? 22.438 -24.266 1.72 1 96.94 118 LYS B N 1
ATOM 4566 C CA . LYS B 1 118 ? 22.703 -24 3.129 1 96.94 118 LYS B CA 1
ATOM 4567 C C . LYS B 1 118 ? 21.797 -24.844 4.031 1 96.94 118 LYS B C 1
ATOM 4569 O O . LYS B 1 118 ? 22.266 -25.422 5.004 1 96.94 118 LYS B O 1
ATOM 4574 N N . PHE B 1 119 ? 20.547 -24.875 3.771 1 97.81 119 PHE B N 1
ATOM 4575 C CA . PHE B 1 119 ? 19.594 -25.672 4.551 1 97.81 119 PHE B CA 1
ATOM 4576 C C . PHE B 1 119 ? 19.953 -27.156 4.504 1 97.81 119 PHE B C 1
ATOM 4578 O O . PHE B 1 119 ? 19.859 -27.844 5.516 1 97.81 119 PHE B O 1
ATOM 4585 N N . CYS B 1 120 ? 20.344 -27.641 3.328 1 97.12 120 CYS B N 1
ATOM 4586 C CA . CYS B 1 120 ? 20.531 -29.078 3.094 1 97.12 120 CYS B CA 1
ATOM 4587 C C . CYS B 1 120 ? 21.891 -29.531 3.629 1 97.12 120 CYS B C 1
ATOM 4589 O O . CYS B 1 120 ? 22.234 -30.719 3.523 1 97.12 120 CYS B O 1
ATOM 4591 N N . GLU B 1 121 ? 22.641 -28.625 4.184 1 96.31 121 GLU B N 1
ATOM 4592 C CA . GLU B 1 121 ? 23.828 -29.047 4.938 1 96.31 121 GLU B CA 1
ATOM 4593 C C . GLU B 1 121 ? 23.438 -29.906 6.133 1 96.31 121 GLU B C 1
ATOM 4595 O O . GLU B 1 121 ? 24.188 -30.797 6.523 1 96.31 121 GLU B O 1
ATOM 4600 N N . ASP B 1 122 ? 22.266 -29.734 6.668 1 93.19 122 ASP B N 1
ATOM 4601 C CA . ASP B 1 122 ? 21.828 -30.422 7.871 1 93.19 122 ASP B CA 1
ATOM 4602 C C . ASP B 1 122 ? 20.812 -31.516 7.531 1 93.19 122 ASP B C 1
ATOM 4604 O O . ASP B 1 122 ? 20.562 -32.406 8.336 1 93.19 122 ASP B O 1
ATOM 4608 N N . MET B 1 123 ? 20.141 -31.438 6.418 1 96.56 123 MET B N 1
ATOM 4609 C CA . MET B 1 123 ? 19.188 -32.406 5.902 1 96.56 123 MET B CA 1
ATOM 4610 C C . MET B 1 123 ? 19.344 -32.594 4.398 1 96.56 123 MET B C 1
ATOM 4612 O O . MET B 1 123 ? 19.203 -31.641 3.633 1 96.56 123 MET B O 1
ATOM 4616 N N . SER B 1 124 ? 19.594 -33.75 4.004 1 97.31 124 SER B N 1
ATOM 4617 C CA . SER B 1 124 ? 19.938 -33.969 2.602 1 97.31 124 SER B CA 1
ATOM 4618 C C . SER B 1 124 ? 18.781 -33.562 1.686 1 97.31 124 SER B C 1
ATOM 4620 O O . SER B 1 124 ? 17.609 -33.656 2.078 1 97.31 124 SER B O 1
ATOM 4622 N N . LYS B 1 125 ? 19.078 -33.219 0.449 1 97.94 125 LYS B N 1
ATOM 4623 C CA . LYS B 1 125 ? 18.062 -32.906 -0.56 1 97.94 125 LYS B CA 1
ATOM 4624 C C . LYS B 1 125 ? 17.156 -34.094 -0.8 1 97.94 125 LYS B C 1
ATOM 4626 O O . LYS B 1 125 ? 15.945 -33.938 -1.005 1 97.94 125 LYS B O 1
ATOM 4631 N N . GLU B 1 126 ? 17.688 -35.281 -0.764 1 97.75 126 GLU B N 1
ATOM 4632 C CA . GLU B 1 126 ? 16.906 -36.5 -0.967 1 97.75 126 GLU B CA 1
ATOM 4633 C C . GLU B 1 126 ? 15.836 -36.656 0.105 1 97.75 126 GLU B C 1
ATOM 4635 O O . GLU B 1 126 ? 14.695 -37 -0.199 1 97.75 126 GLU B O 1
ATOM 4640 N N . THR B 1 127 ? 16.25 -36.375 1.303 1 98 127 THR B N 1
ATOM 4641 C CA . THR B 1 127 ? 15.312 -36.5 2.414 1 98 127 THR B CA 1
ATOM 4642 C C . THR B 1 127 ? 14.195 -35.469 2.281 1 98 127 THR B C 1
ATOM 4644 O O . THR B 1 127 ? 13.016 -35.781 2.451 1 98 127 THR B O 1
ATOM 4647 N N . VAL B 1 128 ? 14.578 -34.219 2.002 1 98.38 128 VAL B N 1
ATOM 4648 C CA . VAL B 1 128 ? 13.602 -33.125 1.866 1 98.38 128 VAL B CA 1
ATOM 4649 C C . VAL B 1 128 ? 12.641 -33.438 0.723 1 98.38 128 VAL B C 1
ATOM 4651 O O . VAL B 1 128 ? 11.422 -33.312 0.875 1 98.38 128 VAL B O 1
ATOM 4654 N N . TYR B 1 129 ? 13.172 -33.875 -0.418 1 98.5 129 TYR B N 1
ATOM 4655 C CA . TYR B 1 129 ? 12.344 -34.219 -1.562 1 98.5 129 TYR B CA 1
ATOM 4656 C C . TYR B 1 129 ? 11.453 -35.406 -1.237 1 98.5 129 TYR B C 1
ATOM 4658 O O . TYR B 1 129 ? 10.297 -35.469 -1.664 1 98.5 129 TYR B O 1
ATOM 4666 N N . GLY B 1 130 ? 11.977 -36.375 -0.541 1 98.25 130 GLY B N 1
ATOM 4667 C CA . GLY B 1 130 ? 11.203 -37.531 -0.143 1 98.25 130 GLY B CA 1
ATOM 4668 C C . GLY B 1 130 ? 9.984 -37.188 0.688 1 98.25 130 GLY B C 1
ATOM 4669 O O . GLY B 1 130 ? 8.945 -37.844 0.59 1 98.25 130 GLY B O 1
ATOM 4670 N N . LYS B 1 131 ? 10.141 -36.156 1.468 1 97.94 131 LYS B N 1
ATOM 4671 C CA . LYS B 1 131 ? 9.047 -35.719 2.34 1 97.94 131 LYS B CA 1
ATOM 4672 C C . LYS B 1 131 ? 8.016 -34.906 1.568 1 97.94 131 LYS B C 1
ATOM 4674 O O . LYS B 1 131 ? 6.816 -35 1.847 1 97.94 131 LYS B O 1
ATOM 4679 N N . THR B 1 132 ? 8.508 -34.094 0.62 1 98.31 132 THR B N 1
ATOM 4680 C CA . THR B 1 132 ? 7.613 -33.062 0.109 1 98.31 132 THR B CA 1
ATOM 4681 C C . THR B 1 132 ? 7.387 -33.25 -1.39 1 98.31 132 THR B C 1
ATOM 4683 O O . THR B 1 132 ? 6.363 -32.812 -1.923 1 98.31 132 THR B O 1
ATOM 4686 N N . GLY B 1 133 ? 8.43 -33.844 -2.09 1 98.38 133 GLY B N 1
ATOM 4687 C CA . GLY B 1 133 ? 8.352 -34 -3.533 1 98.38 133 GLY B CA 1
ATOM 4688 C C . GLY B 1 133 ? 8.312 -32.656 -4.273 1 98.38 133 GLY B C 1
ATOM 4689 O O . GLY B 1 133 ? 7.73 -32.562 -5.355 1 98.38 133 GLY B O 1
ATOM 4690 N N . ILE B 1 134 ? 8.852 -31.594 -3.736 1 98.5 134 ILE B N 1
ATOM 4691 C CA . ILE B 1 134 ? 8.758 -30.25 -4.32 1 98.5 134 ILE B CA 1
ATOM 4692 C C . ILE B 1 134 ? 10.086 -29.891 -4.98 1 98.5 134 ILE B C 1
ATOM 4694 O O . ILE B 1 134 ? 11.156 -30.141 -4.43 1 98.5 134 ILE B O 1
ATOM 4698 N N . GLN B 1 135 ? 9.992 -29.312 -6.18 1 97.44 135 GLN B N 1
ATOM 4699 C CA . GLN B 1 135 ? 11.148 -28.766 -6.891 1 97.44 135 GLN B CA 1
ATOM 4700 C C . GLN B 1 135 ? 11.953 -27.828 -6 1 97.44 135 GLN B C 1
ATOM 4702 O O . GLN B 1 135 ? 11.383 -27 -5.293 1 97.44 135 GLN B O 1
ATOM 4707 N N . PHE B 1 136 ? 13.273 -28.031 -6.059 1 97.06 136 PHE B N 1
ATOM 4708 C CA . PHE B 1 136 ? 14.133 -27.156 -5.266 1 97.06 136 PHE B CA 1
ATOM 4709 C C . PHE B 1 136 ? 14.32 -25.812 -5.953 1 97.06 136 PHE B C 1
ATOM 4711 O O . PHE B 1 136 ? 14.859 -25.75 -7.059 1 97.06 136 PHE B O 1
ATOM 4718 N N . MET B 1 137 ? 13.852 -24.875 -5.352 1 94.94 137 MET B N 1
ATOM 4719 C CA . MET B 1 137 ? 14.086 -23.469 -5.695 1 94.94 137 MET B CA 1
ATOM 4720 C C . MET B 1 137 ? 14.422 -22.656 -4.453 1 94.94 137 MET B C 1
ATOM 4722 O O . MET B 1 137 ? 13.812 -22.844 -3.4 1 94.94 137 MET B O 1
ATOM 4726 N N . ASP B 1 138 ? 15.305 -21.719 -4.551 1 95.19 138 ASP B N 1
ATOM 4727 C CA . ASP B 1 138 ? 15.82 -20.953 -3.41 1 95.19 138 ASP B CA 1
ATOM 4728 C C . ASP B 1 138 ? 14.703 -20.188 -2.711 1 95.19 138 ASP B C 1
ATOM 4730 O O . ASP B 1 138 ? 14.781 -19.922 -1.511 1 95.19 138 ASP B O 1
ATOM 4734 N N . PHE B 1 139 ? 13.625 -19.938 -3.455 1 95.25 139 PHE B N 1
ATOM 4735 C CA . PHE B 1 139 ? 12.625 -19.031 -2.891 1 95.25 139 PHE B CA 1
ATOM 4736 C C . PHE B 1 139 ? 11.438 -19.828 -2.348 1 95.25 139 PHE B C 1
ATOM 4738 O O . PHE B 1 139 ? 10.398 -19.25 -2.008 1 95.25 139 PHE B O 1
ATOM 4745 N N . ASN B 1 140 ? 11.539 -21.172 -2.32 1 98.25 140 ASN B N 1
ATOM 4746 C CA . ASN B 1 140 ? 10.469 -21.891 -1.642 1 98.25 140 ASN B CA 1
ATOM 4747 C C . ASN B 1 140 ? 10.258 -21.375 -0.223 1 98.25 140 ASN B C 1
ATOM 4749 O O . ASN B 1 140 ? 11.188 -20.859 0.403 1 98.25 140 ASN B O 1
ATOM 4753 N N . THR B 1 141 ? 9.055 -21.516 0.302 1 98.69 141 THR B N 1
ATOM 4754 C CA . THR B 1 141 ? 8.695 -20.984 1.607 1 98.69 141 THR B CA 1
ATOM 4755 C C . THR B 1 141 ? 9.648 -21.484 2.686 1 98.69 141 THR B C 1
ATOM 4757 O O . THR B 1 141 ? 10.094 -20.703 3.535 1 98.69 141 THR B O 1
ATOM 4760 N N . LEU B 1 142 ? 9.945 -22.766 2.668 1 98.69 142 LEU B N 1
ATOM 4761 C CA . LEU B 1 142 ? 10.852 -23.375 3.637 1 98.69 142 LEU B CA 1
ATOM 4762 C C . LEU B 1 142 ? 12.172 -22.609 3.703 1 98.69 142 LEU B C 1
ATOM 4764 O O . LEU B 1 142 ? 12.641 -22.266 4.789 1 98.69 142 LEU B O 1
ATOM 4768 N N . PHE B 1 143 ? 12.742 -22.312 2.604 1 98.38 143 PHE B N 1
ATOM 4769 C CA . PHE B 1 143 ? 14.062 -21.703 2.549 1 98.38 143 PHE B CA 1
ATOM 4770 C C . PHE B 1 143 ? 13.984 -20.203 2.854 1 98.38 143 PHE B C 1
ATOM 4772 O O . PHE B 1 143 ? 14.906 -19.641 3.434 1 98.38 143 PHE B O 1
ATOM 4779 N N . GLN B 1 144 ? 12.891 -19.562 2.404 1 97.94 144 GLN B N 1
ATOM 4780 C CA . GLN B 1 144 ? 12.672 -18.188 2.811 1 97.94 144 GLN B CA 1
ATOM 4781 C C . GLN B 1 144 ? 12.633 -18.047 4.332 1 97.94 144 GLN B C 1
ATOM 4783 O O . GLN B 1 144 ? 13.344 -17.234 4.906 1 97.94 144 GLN B O 1
ATOM 4788 N N . LEU B 1 145 ? 11.812 -18.875 4.988 1 98.31 145 LEU B N 1
ATOM 4789 C CA . LEU B 1 145 ? 11.641 -18.812 6.438 1 98.31 145 LEU B CA 1
ATOM 4790 C C . LEU B 1 145 ? 12.93 -19.203 7.152 1 98.31 145 LEU B C 1
ATOM 4792 O O . LEU B 1 145 ? 13.266 -18.641 8.195 1 98.31 145 LEU B O 1
ATOM 4796 N N . TYR B 1 146 ? 13.648 -20.188 6.59 1 97.94 146 TYR B N 1
ATOM 4797 C CA . TYR B 1 146 ? 14.961 -20.578 7.105 1 97.94 146 TYR B CA 1
ATOM 4798 C C . TYR B 1 146 ? 15.914 -19.391 7.105 1 97.94 146 TYR B C 1
ATOM 4800 O O . TYR B 1 146 ? 16.609 -19.141 8.102 1 97.94 146 TYR B O 1
ATOM 4808 N N . THR B 1 147 ? 15.945 -18.656 5.988 1 96.88 147 THR B N 1
ATOM 4809 C CA . THR B 1 147 ? 16.859 -17.547 5.805 1 96.88 147 THR B CA 1
ATOM 4810 C C . THR B 1 147 ? 16.484 -16.375 6.715 1 96.88 147 THR B C 1
ATOM 4812 O O . THR B 1 147 ? 17.344 -15.828 7.418 1 96.88 147 THR B O 1
ATOM 4815 N N . ILE B 1 148 ? 15.227 -16.016 6.777 1 95.5 148 ILE B N 1
ATOM 4816 C CA . ILE B 1 148 ? 14.727 -14.891 7.559 1 95.5 148 ILE B CA 1
ATOM 4817 C C . ILE B 1 148 ? 14.859 -15.195 9.047 1 95.5 148 ILE B C 1
ATOM 4819 O O . ILE B 1 148 ? 15.156 -14.312 9.852 1 95.5 148 ILE B O 1
ATOM 4823 N N . GLY B 1 149 ? 14.711 -16.453 9.414 1 95.12 149 GLY B N 1
ATOM 4824 C CA . GLY B 1 149 ? 14.695 -16.875 10.805 1 95.12 149 GLY B CA 1
ATOM 4825 C C . GLY B 1 149 ? 16.062 -16.812 11.461 1 95.12 149 GLY B C 1
ATOM 4826 O O . GLY B 1 149 ? 16.172 -16.875 12.688 1 95.12 149 GLY B O 1
ATOM 4827 N N . LYS B 1 150 ? 17.109 -16.625 10.703 1 91.75 150 LYS B N 1
ATOM 4828 C CA . LYS B 1 150 ? 18.453 -16.562 11.242 1 91.75 150 LYS B CA 1
ATOM 4829 C C . LYS B 1 150 ? 18.703 -15.258 11.992 1 91.75 150 LYS B C 1
ATOM 4831 O O . LYS B 1 150 ? 19.547 -15.195 12.891 1 91.75 150 LYS B O 1
ATOM 4836 N N . ASP B 1 151 ? 17.953 -14.258 11.547 1 86.62 151 ASP B N 1
ATOM 4837 C CA . ASP B 1 151 ? 18.094 -12.961 12.195 1 86.62 151 ASP B CA 1
ATOM 4838 C C . ASP B 1 151 ? 16.938 -12.711 13.164 1 86.62 151 ASP B C 1
ATOM 4840 O O . ASP B 1 151 ? 15.836 -13.234 12.977 1 86.62 151 ASP B O 1
ATOM 4844 N N . GLN B 1 152 ? 17.312 -11.922 14.172 1 84.88 152 GLN B N 1
ATOM 4845 C CA . GLN B 1 152 ? 16.281 -11.547 15.148 1 84.88 152 GLN B CA 1
ATOM 4846 C C . GLN B 1 152 ? 15.758 -10.141 14.883 1 84.88 152 GLN B C 1
ATOM 4848 O O . GLN B 1 152 ? 16.328 -9.398 14.094 1 84.88 152 GLN B O 1
ATOM 4853 N N . GLY B 1 153 ? 14.688 -9.891 15.5 1 86.19 153 GLY B N 1
ATOM 4854 C CA . GLY B 1 153 ? 14.148 -8.539 15.43 1 86.19 153 GLY B CA 1
ATOM 4855 C C . GLY B 1 153 ? 13.523 -8.219 14.086 1 86.19 153 GLY B C 1
ATOM 4856 O O . GLY B 1 153 ? 13.633 -7.09 13.594 1 86.19 153 GLY B O 1
ATOM 4857 N N . ASN B 1 154 ? 12.984 -9.195 13.391 1 91.75 154 ASN B N 1
ATOM 4858 C CA . ASN B 1 154 ? 12.297 -9.031 12.117 1 91.75 154 ASN B CA 1
ATOM 4859 C C . ASN B 1 154 ? 10.852 -9.508 12.195 1 91.75 154 ASN B C 1
ATOM 4861 O O . ASN B 1 154 ? 10.352 -9.828 13.281 1 91.75 154 ASN B O 1
ATOM 4865 N N . ALA B 1 155 ? 10.172 -9.469 11.117 1 93.94 155 ALA B N 1
ATOM 4866 C CA . ALA B 1 155 ? 8.742 -9.75 11.062 1 93.94 155 ALA B CA 1
ATOM 4867 C C . ALA B 1 155 ? 8.445 -11.18 11.508 1 93.94 155 ALA B C 1
ATOM 4869 O O . ALA B 1 155 ? 7.453 -11.43 12.195 1 93.94 155 ALA B O 1
ATOM 4870 N N . LEU B 1 156 ? 9.32 -12.141 11.125 1 95.81 156 LEU B N 1
ATOM 4871 C CA . LEU B 1 156 ? 9.078 -13.547 11.445 1 95.81 156 LEU B CA 1
ATOM 4872 C C . LEU B 1 156 ? 9.109 -13.773 12.953 1 95.81 156 LEU B C 1
ATOM 4874 O O . LEU B 1 156 ? 8.219 -14.422 13.508 1 95.81 156 LEU B O 1
ATOM 4878 N N . HIS B 1 157 ? 10.078 -13.219 13.633 1 93.25 157 HIS B N 1
ATOM 4879 C CA . HIS B 1 157 ? 10.25 -13.398 15.07 1 93.25 157 HIS B CA 1
ATOM 4880 C C . HIS B 1 157 ? 9.133 -12.719 15.852 1 93.25 157 HIS B C 1
ATOM 4882 O O . HIS B 1 157 ? 8.719 -13.203 16.906 1 93.25 157 HIS B O 1
ATOM 4888 N N . ASN B 1 158 ? 8.641 -11.664 15.336 1 92.5 158 ASN B N 1
ATOM 4889 C CA . ASN B 1 158 ? 7.734 -10.82 16.109 1 92.5 158 ASN B CA 1
ATOM 4890 C C . ASN B 1 158 ? 6.277 -11.055 15.719 1 92.5 158 ASN B C 1
ATOM 4892 O O . ASN B 1 158 ? 5.379 -10.367 16.203 1 92.5 158 ASN B O 1
ATOM 4896 N N . SER B 1 159 ? 6.008 -12.023 14.852 1 95.12 159 SER B N 1
ATOM 4897 C CA . SER B 1 159 ? 4.641 -12.289 14.414 1 95.12 159 SER B CA 1
ATOM 4898 C C . SER B 1 159 ? 4.035 -13.469 15.164 1 95.12 159 SER B C 1
ATOM 4900 O O . SER B 1 159 ? 4.766 -14.289 15.727 1 95.12 159 SER B O 1
ATOM 4902 N N . ASP B 1 160 ? 2.723 -13.484 15.195 1 96.38 160 ASP B N 1
ATOM 4903 C CA . ASP B 1 160 ? 1.944 -14.594 15.742 1 96.38 160 ASP B CA 1
ATOM 4904 C C . ASP B 1 160 ? 1.549 -15.578 14.641 1 96.38 160 ASP B C 1
ATOM 4906 O O . ASP B 1 160 ? 1.644 -16.797 14.828 1 96.38 160 ASP B O 1
ATOM 4910 N N . LYS B 1 161 ? 1.131 -15.086 13.477 1 98 161 LYS B N 1
ATOM 4911 C CA . LYS B 1 161 ? 0.67 -15.93 12.375 1 98 161 LYS B CA 1
ATOM 4912 C C . LYS B 1 161 ? 1.484 -15.68 11.109 1 98 161 LYS B C 1
ATOM 4914 O O . LYS B 1 161 ? 1.844 -14.539 10.812 1 98 161 LYS B O 1
ATOM 4919 N N . ILE B 1 162 ? 1.716 -16.719 10.422 1 98.75 162 ILE B N 1
ATOM 4920 C CA . ILE B 1 162 ? 2.309 -16.734 9.086 1 98.75 162 ILE B CA 1
ATOM 4921 C C . ILE B 1 162 ? 1.289 -17.25 8.078 1 98.75 162 ILE B C 1
ATOM 4923 O O . ILE B 1 162 ? 0.822 -18.391 8.188 1 98.75 162 ILE B O 1
ATOM 4927 N N . LEU B 1 163 ? 0.904 -16.453 7.121 1 98.88 163 LEU B N 1
ATOM 4928 C CA . LEU B 1 163 ? -0.137 -16.828 6.176 1 98.88 163 LEU B CA 1
ATOM 4929 C C . LEU B 1 163 ? 0.339 -16.641 4.738 1 98.88 163 LEU B C 1
ATOM 4931 O O . LEU B 1 163 ? 1.02 -15.656 4.43 1 98.88 163 LEU B O 1
ATOM 4935 N N . PHE B 1 164 ? -0.008 -17.609 3.891 1 98.88 164 PHE B N 1
ATOM 4936 C CA . PHE B 1 164 ? 0.257 -17.406 2.471 1 98.88 164 PHE B CA 1
ATOM 4937 C C . PHE B 1 164 ? -0.544 -16.234 1.928 1 98.88 164 PHE B C 1
ATOM 4939 O O . PHE B 1 164 ? -1.562 -15.844 2.508 1 98.88 164 PHE B O 1
ATOM 4946 N N . ILE B 1 165 ? -0.221 -15.672 0.817 1 98.75 165 ILE B N 1
ATOM 4947 C CA . ILE B 1 165 ? -0.713 -14.383 0.345 1 98.75 165 ILE B CA 1
ATOM 4948 C C . ILE B 1 165 ? -2.227 -14.445 0.157 1 98.75 165 ILE B C 1
ATOM 4950 O O . ILE B 1 165 ? -2.953 -13.562 0.613 1 98.75 165 ILE B O 1
ATOM 4954 N N . PRO B 1 166 ? -2.844 -15.477 -0.547 1 98.81 166 PRO B N 1
ATOM 4955 C CA . PRO B 1 166 ? -4.305 -15.469 -0.667 1 98.81 166 PRO B CA 1
ATOM 4956 C C . PRO B 1 166 ? -5.008 -15.594 0.684 1 98.81 166 PRO B C 1
ATOM 4958 O O . PRO B 1 166 ? -6.078 -15.016 0.882 1 98.81 166 PRO B O 1
ATOM 4961 N N . ASP B 1 167 ? -4.402 -16.328 1.596 1 98.88 167 ASP B N 1
ATOM 4962 C CA . ASP B 1 167 ? -4.961 -16.516 2.932 1 98.88 167 ASP B CA 1
ATOM 4963 C C . ASP B 1 167 ? -4.828 -15.242 3.766 1 98.88 167 ASP B C 1
ATOM 4965 O O . ASP B 1 167 ? -5.699 -14.93 4.578 1 98.88 167 ASP B O 1
ATOM 4969 N N . ALA B 1 168 ? -3.68 -14.609 3.592 1 98.81 168 ALA B N 1
ATOM 4970 C CA . ALA B 1 168 ? -3.479 -13.328 4.262 1 98.81 168 ALA B CA 1
ATOM 4971 C C . ALA B 1 168 ? -4.555 -12.32 3.857 1 98.81 168 ALA B C 1
ATOM 4973 O O . ALA B 1 168 ? -5.117 -11.625 4.707 1 98.81 168 ALA B O 1
ATOM 4974 N N . LEU B 1 169 ? -4.82 -12.242 2.566 1 98.88 169 LEU B N 1
ATOM 4975 C CA . LEU B 1 169 ? -5.828 -11.312 2.057 1 98.88 169 LEU B CA 1
ATOM 4976 C C . LEU B 1 169 ? -7.219 -11.703 2.543 1 98.88 169 LEU B C 1
ATOM 4978 O O . LEU B 1 169 ? -8.016 -10.836 2.912 1 98.88 169 LEU B O 1
ATOM 4982 N N . ALA B 1 170 ? -7.496 -12.984 2.578 1 98.88 170 ALA B N 1
ATOM 4983 C CA . ALA B 1 170 ? -8.766 -13.453 3.125 1 98.88 170 ALA B CA 1
ATOM 4984 C C . ALA B 1 170 ? -8.883 -13.117 4.609 1 98.88 170 ALA B C 1
ATOM 4986 O O . ALA B 1 170 ? -9.953 -12.734 5.086 1 98.88 170 ALA B O 1
ATOM 4987 N N . TYR B 1 171 ? -7.789 -13.336 5.34 1 98.69 171 TYR B N 1
ATOM 4988 C CA . TYR B 1 171 ? -7.75 -13 6.758 1 98.69 171 TYR B CA 1
ATOM 4989 C C . TYR B 1 171 ? -8.07 -11.523 6.98 1 98.69 171 TYR B C 1
ATOM 4991 O O . TYR B 1 171 ? -8.82 -11.18 7.895 1 98.69 171 TYR B O 1
ATOM 4999 N N . MET B 1 172 ? -7.539 -10.656 6.18 1 98.44 172 MET B N 1
ATOM 5000 C CA . MET B 1 172 ? -7.742 -9.211 6.285 1 98.44 172 MET B CA 1
ATOM 5001 C C . MET B 1 172 ? -9.188 -8.844 5.957 1 98.44 172 MET B C 1
ATOM 5003 O O . MET B 1 172 ? -9.719 -7.875 6.5 1 98.44 172 MET B O 1
ATOM 5007 N N . LEU B 1 173 ? -9.867 -9.617 5.098 1 98.56 173 LEU B N 1
ATOM 5008 C CA . LEU B 1 173 ? -11.242 -9.344 4.699 1 98.56 173 LEU B CA 1
ATOM 5009 C C . LEU B 1 173 ? -12.227 -9.898 5.727 1 98.56 173 LEU B C 1
ATOM 5011 O O . LEU B 1 173 ? -13.328 -9.375 5.879 1 98.56 173 LEU B O 1
ATOM 5015 N N . THR B 1 174 ? -11.852 -11.023 6.48 1 98.25 174 THR B N 1
ATOM 5016 C CA . THR B 1 174 ? -12.867 -11.773 7.215 1 98.25 174 THR B CA 1
ATOM 5017 C C . THR B 1 174 ? -12.5 -11.859 8.695 1 98.25 174 THR B C 1
ATOM 5019 O O . THR B 1 174 ? -13.367 -12.141 9.531 1 98.25 174 THR B O 1
ATOM 5022 N N . GLY B 1 175 ? -11.203 -11.805 8.977 1 97.44 175 GLY B N 1
ATOM 5023 C CA . GLY B 1 175 ? -10.742 -12.016 10.344 1 97.44 175 GLY B CA 1
ATOM 5024 C C . GLY B 1 175 ? -10.438 -13.461 10.656 1 97.44 175 GLY B C 1
ATOM 5025 O O . GLY B 1 175 ? -10.016 -13.789 11.773 1 97.44 175 GLY B O 1
ATOM 5026 N N . GLU B 1 176 ? -10.57 -14.375 9.625 1 98.19 176 GLU B N 1
ATOM 5027 C CA . GLU B 1 176 ? -10.352 -15.797 9.859 1 98.19 176 GLU B CA 1
ATOM 5028 C C . GLU B 1 176 ? -9.086 -16.281 9.164 1 98.19 176 GLU B C 1
ATOM 5030 O O . GLU B 1 176 ? -8.945 -16.156 7.945 1 98.19 176 GLU B O 1
ATOM 5035 N N . ALA B 1 177 ? -8.195 -16.844 9.953 1 98.31 177 ALA B N 1
ATOM 5036 C CA . ALA B 1 177 ? -6.914 -17.297 9.422 1 98.31 177 ALA B CA 1
ATOM 5037 C C . ALA B 1 177 ? -6.992 -18.766 8.984 1 98.31 177 ALA B C 1
ATOM 5039 O O . ALA B 1 177 ? -7.336 -19.641 9.789 1 98.31 177 ALA B O 1
ATOM 5040 N N . VAL B 1 178 ? -6.715 -19.031 7.777 1 98.75 178 VAL B N 1
ATOM 5041 C CA . VAL B 1 178 ? -6.652 -20.406 7.262 1 98.75 178 VAL B CA 1
ATOM 5042 C C . VAL B 1 178 ? -5.344 -20.609 6.496 1 98.75 178 VAL B C 1
ATOM 5044 O O . VAL B 1 178 ? -4.59 -19.656 6.277 1 98.75 178 VAL B O 1
ATOM 5047 N N . THR B 1 179 ? -4.996 -21.797 6.207 1 98.75 179 THR B N 1
ATOM 5048 C CA . THR B 1 179 ? -3.947 -22.25 5.301 1 98.75 179 THR B CA 1
ATOM 5049 C C . THR B 1 179 ? -4.52 -23.172 4.227 1 98.75 179 THR B C 1
ATOM 5051 O O . THR B 1 179 ? -4.754 -24.359 4.473 1 98.75 179 THR B O 1
ATOM 5054 N N . GLU B 1 180 ? -4.805 -22.609 3.078 1 98.75 180 GLU B N 1
ATOM 5055 C CA . GLU B 1 180 ? -5.438 -23.375 2.014 1 98.75 180 GLU B CA 1
ATOM 5056 C C . GLU B 1 180 ? -4.449 -24.344 1.372 1 98.75 180 GLU B C 1
ATOM 5058 O O . GLU B 1 180 ? -3.283 -24 1.159 1 98.75 180 GLU B O 1
ATOM 5063 N N . TYR B 1 181 ? -4.84 -25.469 1.034 1 98.56 181 TYR B N 1
ATOM 5064 C CA . TYR B 1 181 ? -4.023 -26.625 0.727 1 98.56 181 TYR B CA 1
ATOM 5065 C C . TYR B 1 181 ? -3.172 -26.391 -0.514 1 98.56 181 TYR B C 1
ATOM 5067 O O . TYR B 1 181 ? -1.977 -26.688 -0.521 1 98.56 181 TYR B O 1
ATOM 5075 N N . THR B 1 182 ? -3.719 -25.891 -1.587 1 98.56 182 THR B N 1
ATOM 5076 C CA . THR B 1 182 ? -2.994 -25.812 -2.85 1 98.56 182 THR B CA 1
ATOM 5077 C C . THR B 1 182 ? -1.827 -24.828 -2.738 1 98.56 182 THR B C 1
ATOM 5079 O O . THR B 1 182 ? -0.733 -25.109 -3.236 1 98.56 182 THR B O 1
ATOM 5082 N N . VAL B 1 183 ? -2.051 -23.75 -2.086 1 98.62 183 VAL B N 1
ATOM 5083 C CA . VAL B 1 183 ? -0.962 -22.797 -1.95 1 98.62 183 VAL B CA 1
ATOM 5084 C C . VAL B 1 183 ? 0.048 -23.297 -0.923 1 98.62 183 VAL B C 1
ATOM 5086 O O . VAL B 1 183 ? 1.254 -23.094 -1.076 1 98.62 183 VAL B O 1
ATOM 5089 N N . ALA B 1 184 ? -0.403 -23.938 0.127 1 98.75 184 ALA B N 1
ATOM 5090 C CA . ALA B 1 184 ? 0.499 -24.547 1.105 1 98.75 184 ALA B CA 1
ATOM 5091 C C . ALA B 1 184 ? 1.394 -25.594 0.453 1 98.75 184 ALA B C 1
ATOM 5093 O O . ALA B 1 184 ? 2.547 -25.766 0.854 1 98.75 184 ALA B O 1
ATOM 5094 N N . SER B 1 185 ? 0.891 -26.234 -0.551 1 98.56 185 SER B N 1
ATOM 5095 C CA . SER B 1 185 ? 1.619 -27.328 -1.193 1 98.56 185 SER B CA 1
ATOM 5096 C C . SER B 1 185 ? 2.811 -26.812 -1.988 1 98.56 185 SER B C 1
ATOM 5098 O O . SER B 1 185 ? 3.697 -27.578 -2.365 1 98.56 185 SER B O 1
ATOM 5100 N N . THR B 1 186 ? 2.881 -25.516 -2.238 1 98.44 186 THR B N 1
ATOM 5101 C CA . THR B 1 186 ? 4.008 -24.938 -2.955 1 98.44 186 THR B CA 1
ATOM 5102 C C . THR B 1 186 ? 5.176 -24.672 -2.008 1 98.44 186 THR B C 1
ATOM 5104 O O . THR B 1 186 ? 6.281 -24.359 -2.449 1 98.44 186 THR B O 1
ATOM 5107 N N . SER B 1 187 ? 5.094 -24.906 -0.744 1 98.69 187 SER B N 1
ATOM 5108 C CA . SER B 1 187 ? 5.918 -24.328 0.309 1 98.69 187 SER B CA 1
ATOM 5109 C C . SER B 1 187 ? 7.203 -25.125 0.512 1 98.69 187 SER B C 1
ATOM 5111 O O . SER B 1 187 ? 8.156 -24.625 1.12 1 98.69 187 SER B O 1
ATOM 5113 N N . GLN B 1 188 ? 7.238 -26.406 0.047 1 98.69 188 GLN B N 1
ATOM 5114 C CA . GLN B 1 188 ? 8.289 -27.344 0.416 1 98.69 188 GLN B CA 1
ATOM 5115 C C . GLN B 1 188 ? 8.25 -27.656 1.91 1 98.69 188 GLN B C 1
ATOM 5117 O O . GLN B 1 188 ? 9.281 -27.984 2.508 1 98.69 188 GLN B O 1
ATOM 5122 N N . ILE B 1 189 ? 7.09 -27.484 2.52 1 98.75 189 ILE B N 1
ATOM 5123 C CA . ILE B 1 189 ? 6.863 -27.859 3.914 1 98.75 189 ILE B CA 1
ATOM 5124 C C . ILE B 1 189 ? 5.75 -28.891 4.004 1 98.75 189 ILE B C 1
ATOM 5126 O O . ILE B 1 189 ? 5.812 -29.812 4.832 1 98.75 189 ILE B O 1
ATOM 5130 N N . LEU B 1 190 ? 4.754 -28.781 3.154 1 98.56 190 LEU B N 1
ATOM 5131 C CA . LEU B 1 190 ? 3.615 -29.703 3.162 1 98.56 190 LEU B CA 1
ATOM 5132 C C . LEU B 1 190 ? 4.016 -31.062 2.625 1 98.56 190 LEU B C 1
ATOM 5134 O O . LEU B 1 190 ? 4.699 -31.156 1.604 1 98.56 190 LEU B O 1
ATOM 5138 N N . ASN B 1 191 ? 3.691 -32.062 3.354 1 97.81 191 ASN B N 1
ATOM 5139 C CA . ASN B 1 191 ? 3.844 -33.438 2.938 1 97.81 191 ASN B CA 1
ATOM 5140 C C . ASN B 1 191 ? 2.613 -33.938 2.188 1 97.81 191 ASN B C 1
ATOM 5142 O O . ASN B 1 191 ? 1.549 -34.125 2.779 1 97.81 191 ASN B O 1
ATOM 5146 N N . PRO B 1 192 ? 2.764 -34.156 0.884 1 96.62 192 PRO B N 1
ATOM 5147 C CA . PRO B 1 192 ? 1.578 -34.5 0.093 1 96.62 192 PRO B CA 1
ATOM 5148 C C . PRO B 1 192 ? 1.017 -35.875 0.436 1 96.62 192 PRO B C 1
ATOM 5150 O O . PRO B 1 192 ? -0.125 -36.188 0.085 1 96.62 192 PRO B O 1
ATOM 5153 N N . THR B 1 193 ? 1.765 -36.719 1.075 1 93.44 193 THR B N 1
ATOM 5154 C CA . THR B 1 193 ? 1.304 -38.062 1.475 1 93.44 193 THR B CA 1
ATOM 5155 C C . THR B 1 193 ? 0.391 -37.969 2.693 1 93.44 193 THR B C 1
ATOM 5157 O O . THR B 1 193 ? -0.657 -38.625 2.74 1 93.44 193 THR B O 1
ATOM 5160 N N . THR B 1 194 ? 0.746 -37.156 3.645 1 93.94 194 THR B N 1
ATOM 5161 C CA . THR B 1 194 ? -0.046 -37.031 4.863 1 93.94 194 THR B CA 1
ATOM 5162 C C . THR B 1 194 ? -1.087 -35.906 4.719 1 93.94 194 THR B C 1
ATOM 5164 O O . THR B 1 194 ? -2.072 -35.875 5.457 1 93.94 194 THR B O 1
ATOM 5167 N N . GLY B 1 195 ? -0.783 -35.031 3.818 1 94.44 195 GLY B N 1
ATOM 5168 C CA . GLY B 1 195 ? -1.666 -33.875 3.637 1 94.44 195 GLY B CA 1
ATOM 5169 C C . GLY B 1 195 ? -1.493 -32.812 4.703 1 94.44 195 GLY B C 1
ATOM 5170 O O . GLY B 1 195 ? -2.348 -31.938 4.859 1 94.44 195 GLY B O 1
ATOM 5171 N N . ARG B 1 196 ? -0.392 -32.875 5.488 1 96.31 196 ARG B N 1
ATOM 5172 C CA . ARG B 1 196 ? -0.127 -31.938 6.586 1 96.31 196 ARG B CA 1
ATOM 5173 C C . ARG B 1 196 ? 1.24 -31.281 6.426 1 96.31 196 ARG B C 1
ATOM 5175 O O . ARG B 1 196 ? 2.072 -31.734 5.645 1 96.31 196 ARG B O 1
ATOM 5182 N N . LEU B 1 197 ? 1.419 -30.188 7.164 1 98.25 197 LEU B N 1
ATOM 5183 C CA . LEU B 1 197 ? 2.764 -29.625 7.223 1 98.25 197 LEU B CA 1
ATOM 5184 C C . LEU B 1 197 ? 3.717 -30.562 7.953 1 98.25 197 LEU B C 1
ATOM 5186 O O . LEU B 1 197 ? 3.352 -31.156 8.969 1 98.25 197 LEU B O 1
ATOM 5190 N N . ASP B 1 198 ? 4.875 -30.734 7.402 1 98.44 198 ASP B N 1
ATOM 5191 C CA . ASP B 1 198 ? 5.836 -31.688 7.957 1 98.44 198 ASP B CA 1
ATOM 5192 C C . ASP B 1 198 ? 6.441 -31.156 9.258 1 98.44 198 ASP B C 1
ATOM 5194 O O . ASP B 1 198 ? 7.156 -30.156 9.25 1 98.44 198 ASP B O 1
ATOM 5198 N N . ASP B 1 199 ? 6.285 -31.875 10.336 1 97.69 199 ASP B N 1
ATOM 5199 C CA . ASP B 1 199 ? 6.695 -31.438 11.664 1 97.69 199 ASP B CA 1
ATOM 5200 C C . ASP B 1 199 ? 8.219 -31.312 11.758 1 97.69 199 ASP B C 1
ATOM 5202 O O . ASP B 1 199 ? 8.734 -30.422 12.422 1 97.69 199 ASP B O 1
ATOM 5206 N N . GLU B 1 200 ? 8.898 -32.25 11.195 1 97.81 200 GLU B N 1
ATOM 5207 C CA . GLU B 1 200 ? 10.352 -32.219 11.266 1 97.81 200 GLU B CA 1
ATOM 5208 C C . GLU B 1 200 ? 10.93 -31.031 10.523 1 97.81 200 GLU B C 1
ATOM 5210 O O . GLU B 1 200 ? 11.867 -30.391 11 1 97.81 200 GLU B O 1
ATOM 5215 N N . LEU B 1 201 ? 10.398 -30.734 9.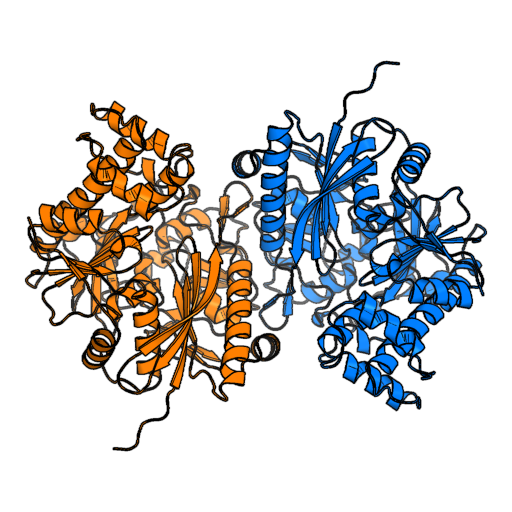336 1 98.44 201 LEU B N 1
ATOM 5216 C CA . LEU B 1 201 ? 10.852 -29.578 8.578 1 98.44 201 LEU B CA 1
ATOM 5217 C C . LEU B 1 201 ? 10.547 -28.281 9.336 1 98.44 201 LEU B C 1
ATOM 5219 O O . LEU B 1 201 ? 11.391 -27.391 9.391 1 98.44 201 LEU B O 1
ATOM 5223 N N . LEU B 1 202 ? 9.367 -28.172 9.914 1 98.25 202 LEU B N 1
ATOM 5224 C CA . LEU B 1 202 ? 9.008 -27 10.711 1 98.25 202 LEU B CA 1
ATOM 5225 C C . LEU B 1 202 ? 9.953 -26.844 11.891 1 98.25 202 LEU B C 1
ATOM 5227 O O . LEU B 1 202 ? 10.445 -25.734 12.148 1 98.25 202 LEU B O 1
ATOM 5231 N N . ALA B 1 203 ? 10.227 -27.922 12.578 1 97.5 203 ALA B N 1
ATOM 5232 C CA . ALA B 1 203 ? 11.109 -27.891 13.734 1 97.5 203 ALA B CA 1
ATOM 5233 C C . ALA B 1 203 ? 12.508 -27.406 13.352 1 97.5 203 ALA B C 1
ATOM 5235 O O . ALA B 1 203 ? 13.164 -26.688 14.117 1 97.5 203 ALA B O 1
ATOM 5236 N N . ARG B 1 204 ? 12.93 -27.766 12.203 1 96.62 204 ARG B N 1
ATOM 5237 C CA . ARG B 1 204 ? 14.266 -27.422 11.727 1 96.62 204 ARG B CA 1
ATOM 5238 C C . ARG B 1 204 ? 14.398 -25.906 11.531 1 96.62 204 ARG B C 1
ATOM 5240 O O . ARG B 1 204 ? 15.5 -25.359 11.617 1 96.62 204 ARG B O 1
ATOM 5247 N N . ILE B 1 205 ? 13.289 -25.25 11.273 1 96.62 205 ILE B N 1
ATOM 5248 C CA . ILE B 1 205 ? 13.375 -23.812 11.07 1 96.62 205 ILE B CA 1
ATOM 5249 C C . ILE B 1 205 ? 12.758 -23.094 12.266 1 96.62 205 ILE B C 1
ATOM 5251 O O . ILE B 1 205 ? 12.414 -21.906 12.18 1 96.62 205 ILE B O 1
ATOM 5255 N N . GLY B 1 206 ? 12.547 -23.812 13.352 1 95.75 206 GLY B N 1
ATOM 5256 C CA . GLY B 1 206 ? 12.117 -23.219 14.609 1 95.75 206 GLY B CA 1
ATOM 5257 C C . GLY B 1 206 ? 10.656 -22.828 14.617 1 95.75 206 GLY B C 1
ATOM 5258 O O . GLY B 1 206 ? 10.266 -21.891 15.312 1 95.75 206 GLY B O 1
ATOM 5259 N N . LEU B 1 207 ? 9.859 -23.484 13.797 1 97.56 207 LEU B N 1
ATOM 5260 C CA . LEU B 1 207 ? 8.438 -23.156 13.711 1 97.56 207 LEU B CA 1
ATOM 5261 C C . LEU B 1 207 ? 7.578 -24.359 14.039 1 97.56 207 LEU B C 1
ATOM 5263 O O . LEU B 1 207 ? 8.102 -25.469 14.203 1 97.56 207 LEU B O 1
ATOM 5267 N N . SER B 1 208 ? 6.34 -24.172 14.281 1 97.38 208 SER B N 1
ATOM 5268 C CA . SER B 1 208 ? 5.332 -25.203 14.492 1 97.38 208 SER B CA 1
ATOM 5269 C C . SER B 1 208 ? 4.051 -24.891 13.734 1 97.38 208 SER B C 1
ATOM 5271 O O . SER B 1 208 ? 3.869 -23.766 13.242 1 97.38 208 SER B O 1
ATOM 5273 N N . GLU B 1 209 ? 3.256 -25.859 13.609 1 96.38 209 GLU B N 1
ATOM 5274 C CA . GLU B 1 209 ? 2.041 -25.75 12.805 1 96.38 209 GLU B CA 1
ATOM 5275 C C . GLU B 1 209 ? 1.132 -24.641 13.328 1 96.38 209 GLU B C 1
ATOM 5277 O O . GLU B 1 209 ? 0.415 -24 12.555 1 96.38 209 GLU B O 1
ATOM 5282 N N . ASP B 1 210 ? 1.189 -24.344 14.641 1 96.12 210 ASP B N 1
ATOM 5283 C CA . ASP B 1 210 ? 0.29 -23.375 15.258 1 96.12 210 ASP B CA 1
ATOM 5284 C C . ASP B 1 210 ? 0.615 -21.953 14.797 1 96.12 210 ASP B C 1
ATOM 5286 O O . ASP B 1 210 ? -0.18 -21.031 15 1 96.12 210 ASP B O 1
ATOM 5290 N N . ARG B 1 211 ? 1.785 -21.781 14.156 1 97.69 211 ARG B N 1
ATOM 5291 C CA . ARG B 1 211 ? 2.182 -20.484 13.633 1 97.69 211 ARG B CA 1
ATOM 5292 C C . ARG B 1 211 ? 1.436 -20.156 12.336 1 97.69 211 ARG B C 1
ATOM 5294 O O . ARG B 1 211 ? 1.456 -19.016 11.875 1 97.69 211 ARG B O 1
ATOM 5301 N N . PHE B 1 212 ? 0.767 -21.156 11.812 1 98.38 212 PHE B N 1
ATOM 5302 C CA . PHE B 1 212 ? 0.007 -21 10.578 1 98.38 212 PHE B CA 1
ATOM 5303 C C . PHE B 1 212 ? -1.491 -21.031 10.859 1 98.38 212 PHE B C 1
ATOM 5305 O O . PHE B 1 212 ? -1.912 -21.078 12.016 1 98.38 212 PHE B O 1
ATOM 5312 N N . GLY B 1 213 ? -2.34 -20.859 9.891 1 97.81 213 GLY B N 1
ATOM 5313 C CA . GLY B 1 213 ? -3.779 -21.016 10.031 1 97.81 213 GLY B CA 1
ATOM 5314 C C . GLY B 1 213 ? -4.23 -22.453 9.93 1 97.81 213 GLY B C 1
ATOM 5315 O O . GLY B 1 213 ? -3.422 -23.344 9.656 1 97.81 213 GLY B O 1
ATOM 5316 N N . LYS B 1 214 ? -5.469 -22.703 10.125 1 97.88 214 LYS B N 1
ATOM 5317 C CA . LYS B 1 214 ? -6.055 -24.031 9.961 1 97.88 214 LYS B CA 1
ATOM 5318 C C . LYS B 1 214 ? -5.945 -24.5 8.508 1 97.88 214 LYS B C 1
ATOM 5320 O O . LYS B 1 214 ? -6.309 -23.766 7.586 1 97.88 214 LYS B O 1
ATOM 5325 N N . LEU B 1 215 ? -5.387 -25.703 8.336 1 98.19 215 LEU B N 1
ATOM 5326 C CA . LEU B 1 215 ? -5.305 -26.266 6.996 1 98.19 215 LEU B CA 1
ATOM 5327 C C . LEU B 1 215 ? -6.695 -26.594 6.457 1 98.19 215 LEU B C 1
ATOM 5329 O O . LEU B 1 215 ? -7.488 -27.25 7.133 1 98.19 215 LEU B O 1
ATOM 5333 N N . VAL B 1 216 ? -7.035 -26.094 5.293 1 98.25 216 VAL B N 1
ATOM 5334 C CA . VAL B 1 216 ? -8.352 -26.312 4.695 1 98.25 216 VAL B CA 1
ATOM 5335 C C . VAL B 1 216 ? -8.195 -26.656 3.217 1 98.25 216 VAL B C 1
ATOM 5337 O O . VAL B 1 216 ? -7.156 -26.375 2.611 1 98.25 216 VAL B O 1
ATOM 5340 N N . ASN B 1 217 ? -9.195 -27.297 2.654 1 97.44 217 ASN B N 1
ATOM 5341 C CA . ASN B 1 217 ? -9.227 -27.641 1.236 1 97.44 217 ASN B CA 1
ATOM 5342 C C . ASN B 1 217 ? -10.008 -26.609 0.427 1 97.44 217 ASN B C 1
ATOM 5344 O O . ASN B 1 217 ? -10.789 -25.844 0.986 1 97.44 217 ASN B O 1
ATOM 5348 N N . PRO B 1 218 ? -9.758 -26.547 -0.934 1 97.56 218 PRO B N 1
ATOM 5349 C CA . PRO B 1 218 ? -10.594 -25.672 -1.766 1 97.56 218 PRO B CA 1
ATOM 5350 C C . PRO B 1 218 ? -12.086 -25.922 -1.572 1 97.56 218 PRO B C 1
ATOM 5352 O O . PRO B 1 218 ? -12.508 -27.078 -1.466 1 97.56 218 PRO B O 1
ATOM 5355 N N . GLY B 1 219 ? -12.828 -24.844 -1.535 1 97.06 219 GLY B N 1
ATOM 5356 C CA . GLY B 1 219 ? -14.258 -24.953 -1.318 1 97.06 219 GLY B CA 1
ATOM 5357 C C . GLY B 1 219 ? -14.68 -24.609 0.097 1 97.06 219 GLY B C 1
ATOM 5358 O O . GLY B 1 219 ? -15.859 -24.375 0.363 1 97.06 219 GLY B O 1
ATOM 5359 N N . HIS B 1 220 ? -13.75 -24.5 0.993 1 98.06 220 HIS B N 1
ATOM 5360 C CA . HIS B 1 220 ? -14.023 -24.188 2.389 1 98.06 220 HIS B CA 1
ATOM 5361 C C . HIS B 1 220 ? -14.492 -22.734 2.541 1 98.06 220 HIS B C 1
ATOM 5363 O O . HIS B 1 220 ? -13.898 -21.828 1.96 1 98.06 220 HIS B O 1
ATOM 5369 N N . ARG B 1 221 ? -15.562 -22.562 3.248 1 98.62 221 ARG B N 1
ATOM 5370 C CA . ARG B 1 221 ? -15.984 -21.219 3.605 1 98.62 221 ARG B CA 1
ATOM 5371 C C . ARG B 1 221 ? -15.102 -20.641 4.707 1 98.62 221 ARG B C 1
ATOM 5373 O O . ARG B 1 221 ? -15.172 -21.078 5.859 1 98.62 221 ARG B O 1
ATOM 5380 N N . ILE B 1 222 ? -14.312 -19.672 4.465 1 98.75 222 ILE B N 1
ATOM 5381 C CA . ILE B 1 222 ? -13.375 -19.094 5.422 1 98.75 222 ILE B CA 1
ATOM 5382 C C . ILE B 1 222 ? -14.133 -18.234 6.441 1 98.75 222 ILE B C 1
ATOM 5384 O O . ILE B 1 222 ? -13.977 -18.422 7.648 1 98.75 222 ILE B O 1
ATOM 5388 N N . GLY B 1 223 ? -14.953 -17.344 5.965 1 98.38 223 GLY B N 1
ATOM 5389 C CA . GLY B 1 223 ? -15.75 -16.391 6.715 1 98.38 223 GLY B CA 1
ATOM 5390 C C . GLY B 1 223 ? -16.5 -15.406 5.828 1 98.38 223 GLY B C 1
ATOM 5391 O O . GLY B 1 223 ? -16.625 -15.625 4.621 1 98.38 223 GLY B O 1
ATOM 5392 N N . SER B 1 224 ? -17.062 -14.406 6.457 1 98.25 224 SER B N 1
ATOM 5393 C CA . SER B 1 224 ? -17.734 -13.344 5.727 1 98.25 224 SER B CA 1
ATOM 5394 C C . SER B 1 224 ? -17 -12.016 5.863 1 98.25 224 SER B C 1
ATOM 5396 O O . SER B 1 224 ? -16.188 -11.844 6.777 1 98.25 224 SER B O 1
ATOM 5398 N N . LEU B 1 225 ? -17.234 -11.125 4.883 1 98.44 225 LEU B N 1
ATOM 5399 C CA . LEU B 1 225 ? -16.625 -9.797 4.961 1 98.44 225 LEU B CA 1
ATOM 5400 C C . LEU B 1 225 ? -16.906 -9.156 6.316 1 98.44 225 LEU B C 1
ATOM 5402 O O . LEU B 1 225 ? -18.031 -9.25 6.832 1 98.44 225 LEU B O 1
ATOM 5406 N N . THR B 1 226 ? -15.945 -8.539 6.973 1 97.25 226 THR B N 1
ATOM 5407 C CA . THR B 1 226 ? -16.125 -7.844 8.242 1 97.25 226 THR B CA 1
ATOM 5408 C C . THR B 1 226 ? -17.078 -6.668 8.086 1 97.25 226 THR B C 1
ATOM 5410 O O . THR B 1 226 ? -17.281 -6.164 6.98 1 97.25 226 THR B O 1
ATOM 5413 N N . PRO B 1 227 ? -1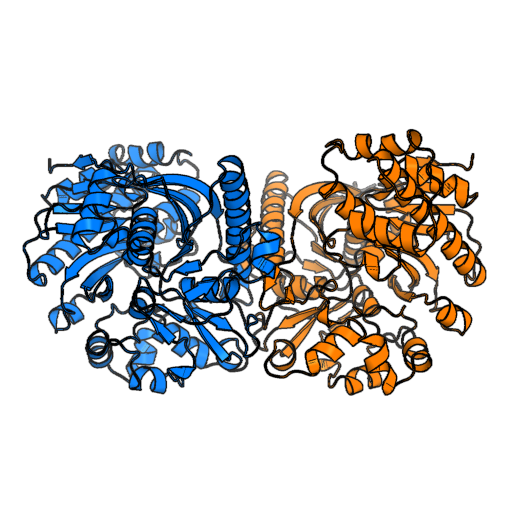7.641 -6.156 9.203 1 95.19 227 PRO B N 1
ATOM 5414 C CA . PRO B 1 227 ? -18.547 -5.008 9.133 1 95.19 227 PRO B CA 1
ATOM 5415 C C . PRO B 1 227 ? -17.891 -3.783 8.492 1 95.19 227 PRO B C 1
ATOM 5417 O O . PRO B 1 227 ? -18.531 -3.086 7.699 1 95.19 227 PRO B O 1
ATOM 5420 N N . ALA B 1 228 ? -16.703 -3.525 8.789 1 93.44 228 ALA B N 1
ATOM 5421 C CA . ALA B 1 228 ? -16 -2.375 8.227 1 93.44 228 ALA B CA 1
ATOM 5422 C C . ALA B 1 228 ? -15.859 -2.502 6.711 1 93.44 228 ALA B C 1
ATOM 5424 O O . ALA B 1 228 ? -16.031 -1.524 5.98 1 93.44 228 ALA B O 1
ATOM 5425 N N . VAL B 1 229 ? -15.516 -3.727 6.266 1 96.62 229 VAL B N 1
ATOM 5426 C CA . VAL B 1 229 ? -15.359 -3.965 4.832 1 96.62 229 VAL B CA 1
ATOM 5427 C C . VAL B 1 229 ? -16.719 -3.863 4.141 1 96.62 229 VAL B C 1
ATOM 5429 O O . VAL B 1 229 ? -16.812 -3.326 3.037 1 96.62 229 VAL B O 1
ATOM 5432 N N . GLN B 1 230 ? -17.766 -4.383 4.824 1 96.69 230 GLN B N 1
ATOM 5433 C CA . GLN B 1 230 ? -19.125 -4.27 4.293 1 96.69 230 GLN B CA 1
ATOM 5434 C C . GLN B 1 230 ? -19.5 -2.807 4.066 1 96.69 230 GLN B C 1
ATOM 5436 O O . GLN B 1 230 ? -20.016 -2.449 3 1 96.69 230 GLN B O 1
ATOM 5441 N N . GLN B 1 231 ? -19.234 -1.998 4.988 1 90.94 231 GLN B N 1
ATOM 5442 C CA . GLN B 1 231 ? -19.594 -0.583 4.926 1 90.94 231 GLN B CA 1
ATOM 5443 C C . GLN B 1 231 ? -18.797 0.13 3.832 1 90.94 231 GLN B C 1
ATOM 5445 O O . GLN B 1 231 ? -19.359 0.91 3.061 1 90.94 231 GLN B O 1
ATOM 5450 N N . LEU B 1 232 ? -17.578 -0.144 3.74 1 91.94 232 LEU B N 1
ATOM 5451 C CA . LEU B 1 232 ? -16.688 0.526 2.791 1 91.94 232 LEU B CA 1
ATOM 5452 C C . LEU B 1 232 ? -17.047 0.143 1.357 1 91.94 232 LEU B C 1
ATOM 5454 O O . LEU B 1 232 ? -17 0.984 0.457 1 91.94 232 LEU B O 1
ATOM 5458 N N . THR B 1 233 ? -17.312 -1.123 1.124 1 95.38 233 THR B N 1
ATOM 5459 C CA . THR B 1 233 ? -17.5 -1.613 -0.238 1 95.38 233 THR B CA 1
ATOM 5460 C C . THR B 1 233 ? -18.953 -1.513 -0.66 1 95.38 233 THR B C 1
ATOM 5462 O O . THR B 1 233 ? -19.266 -1.479 -1.854 1 95.38 233 THR B O 1
ATOM 5465 N N . GLY B 1 234 ? -19.797 -1.502 0.331 1 94 234 GLY B N 1
ATOM 5466 C CA . GLY B 1 234 ? -21.219 -1.564 0.023 1 94 234 GLY B CA 1
ATOM 5467 C C . GLY B 1 234 ? -21.703 -2.973 -0.26 1 94 234 GLY B C 1
ATOM 5468 O O . GLY B 1 234 ? -22.844 -3.168 -0.685 1 94 234 GLY B O 1
ATOM 5469 N N . LEU B 1 235 ? -20.688 -3.805 0.166 1 94.69 235 LEU B N 1
ATOM 5470 C CA . LEU B 1 235 ? -21.078 -5.203 0.02 1 94.69 235 LEU B CA 1
ATOM 5471 C C . LEU B 1 235 ? -21.672 -5.738 1.315 1 94.69 235 LEU B C 1
ATOM 5473 O O . LEU B 1 235 ? -21.344 -5.254 2.402 1 94.69 235 LEU B O 1
ATOM 5477 N N . GLY B 1 236 ? -22.703 -6.418 1.503 1 94.19 236 GLY B N 1
ATOM 5478 C CA . GLY B 1 236 ? -23.25 -7.121 2.65 1 94.19 236 GLY B CA 1
ATOM 5479 C C . GLY B 1 236 ? -22.359 -8.242 3.148 1 94.19 236 GLY B C 1
ATOM 5480 O O . GLY B 1 236 ? -21.141 -8.211 2.957 1 94.19 236 GLY B O 1
ATOM 5481 N N . GLU B 1 237 ? -22.828 -9.078 3.818 1 96.62 237 GLU B N 1
ATOM 5482 C CA . GLU B 1 237 ? -22.109 -10.188 4.441 1 96.62 237 GLU B CA 1
ATOM 5483 C C . GLU B 1 237 ? -21.797 -11.273 3.422 1 96.62 237 GLU B C 1
ATOM 5485 O O . GLU B 1 237 ? -22.125 -12.445 3.631 1 96.62 237 GLU B O 1
ATOM 5490 N N . VAL B 1 238 ? -21.062 -10.953 2.453 1 98.31 238 VAL B N 1
ATOM 5491 C CA . VAL B 1 238 ? -20.703 -11.891 1.393 1 98.31 238 VAL B CA 1
ATOM 5492 C C . VAL B 1 238 ? -19.641 -12.867 1.899 1 98.31 238 VAL B C 1
ATOM 5494 O O . VAL B 1 238 ? -18.625 -12.453 2.467 1 98.31 238 VAL B O 1
ATOM 5497 N N . PRO B 1 239 ? -19.812 -14.172 1.736 1 98.62 239 PRO B N 1
ATOM 5498 C CA . PRO B 1 239 ? -18.828 -15.156 2.162 1 98.62 239 PRO B CA 1
ATOM 5499 C C . PRO B 1 239 ? -17.562 -15.141 1.296 1 98.62 239 PRO B C 1
ATOM 5501 O O . PRO B 1 239 ? -17.656 -14.93 0.082 1 98.62 239 PRO B O 1
ATOM 5504 N N . VAL B 1 240 ? -16.438 -15.367 1.903 1 98.88 240 VAL B N 1
ATOM 5505 C CA . VAL B 1 240 ? -15.18 -15.602 1.214 1 98.88 240 VAL B CA 1
ATOM 5506 C C . VAL B 1 240 ? -14.844 -17.094 1.231 1 98.88 240 VAL B C 1
ATOM 5508 O O . VAL B 1 240 ? -14.844 -17.719 2.291 1 98.88 240 VAL B O 1
ATOM 5511 N N . ILE B 1 241 ? -14.586 -17.625 0.042 1 98.88 241 ILE B N 1
ATOM 5512 C CA . ILE B 1 241 ? -14.352 -19.062 -0.127 1 98.88 241 ILE B CA 1
ATOM 5513 C C . ILE B 1 241 ? -12.883 -19.312 -0.43 1 98.88 241 ILE B C 1
ATOM 5515 O O . ILE B 1 241 ? -12.281 -18.594 -1.242 1 98.88 241 ILE B O 1
ATOM 5519 N N . ALA B 1 242 ? -12.305 -20.25 0.344 1 98.69 242 ALA B N 1
ATOM 5520 C CA . ALA B 1 242 ? -11 -20.75 -0.066 1 98.69 242 ALA B CA 1
ATOM 5521 C C . ALA B 1 242 ? -11.086 -21.484 -1.399 1 98.69 242 ALA B C 1
ATOM 5523 O O . ALA B 1 242 ? -11.477 -22.656 -1.446 1 98.69 242 ALA B O 1
ATOM 5524 N N . VAL B 1 243 ? -10.781 -20.812 -2.406 1 98.5 243 VAL B N 1
ATOM 5525 C CA . VAL B 1 243 ? -10.703 -21.516 -3.682 1 98.5 243 VAL B CA 1
ATOM 5526 C C . VAL B 1 243 ? -9.359 -22.219 -3.799 1 98.5 243 VAL B C 1
ATOM 5528 O O . VAL B 1 243 ? -8.734 -22.547 -2.789 1 98.5 243 VAL B O 1
ATOM 5531 N N . ALA B 1 244 ? -8.914 -22.656 -4.992 1 98.12 244 ALA B N 1
ATOM 5532 C CA . ALA B 1 244 ? -7.516 -23.031 -5.152 1 98.12 244 ALA B CA 1
ATOM 5533 C C . ALA B 1 244 ? -6.605 -21.812 -5.078 1 98.12 244 ALA B C 1
ATOM 5535 O O . ALA B 1 244 ? -6.438 -21.094 -6.066 1 98.12 244 ALA B O 1
ATOM 5536 N N . GLY B 1 245 ? -6.062 -21.672 -3.906 1 98.19 245 GLY B N 1
ATOM 5537 C CA . GLY B 1 245 ? -5.371 -20.438 -3.584 1 98.19 245 GLY B CA 1
ATOM 5538 C C . GLY B 1 245 ? -4.172 -20.172 -4.477 1 98.19 245 GLY B C 1
ATOM 5539 O O . GLY B 1 245 ? -3.799 -19.031 -4.703 1 98.19 245 GLY B O 1
ATOM 5540 N N . HIS B 1 246 ? -3.506 -21.234 -4.926 1 98.25 246 HIS B N 1
ATOM 5541 C CA . HIS B 1 246 ? -2.461 -21.062 -5.934 1 98.25 246 HIS B CA 1
ATOM 5542 C C . HIS B 1 246 ? -3.061 -20.828 -7.312 1 98.25 246 HIS B C 1
ATOM 5544 O O . HIS B 1 246 ? -3.844 -21.641 -7.805 1 98.25 246 HIS B O 1
ATOM 5550 N N . ASP B 1 247 ? -2.732 -19.75 -7.941 1 96.5 247 ASP B N 1
ATOM 5551 C CA . ASP B 1 247 ? -3.357 -19.344 -9.195 1 96.5 247 ASP B CA 1
ATOM 5552 C C . ASP B 1 247 ? -3.209 -20.422 -10.258 1 96.5 247 ASP B C 1
ATOM 5554 O O . ASP B 1 247 ? -4.129 -20.672 -11.047 1 96.5 247 ASP B O 1
ATOM 5558 N N . THR B 1 248 ? -2.094 -21.156 -10.242 1 95.75 248 THR B N 1
ATOM 5559 C CA . THR B 1 248 ? -1.922 -22.25 -11.203 1 95.75 248 THR B CA 1
ATOM 5560 C C . THR B 1 248 ? -2.92 -23.375 -10.938 1 95.75 248 THR B C 1
ATOM 5562 O O . THR B 1 248 ? -3.4 -24.016 -11.867 1 95.75 248 THR B O 1
ATOM 5565 N N . ALA B 1 249 ? -3.168 -23.672 -9.688 1 97.25 249 ALA B N 1
ATOM 5566 C CA . ALA B 1 249 ? -4.168 -24.688 -9.359 1 97.25 249 ALA B CA 1
ATOM 5567 C C . ALA B 1 249 ? -5.547 -24.281 -9.867 1 97.25 249 ALA B C 1
ATOM 5569 O O . ALA B 1 249 ? -6.281 -25.109 -10.414 1 97.25 249 ALA B O 1
ATOM 5570 N N . SER B 1 250 ? -5.883 -23.047 -9.664 1 96.94 250 SER B N 1
ATOM 5571 C CA . SER B 1 250 ? -7.133 -22.547 -10.219 1 96.94 250 SER B CA 1
ATOM 5572 C C . SER B 1 250 ? -7.148 -22.641 -11.742 1 96.94 250 SER B C 1
ATOM 5574 O O . SER B 1 250 ? -8.148 -23.047 -12.336 1 96.94 250 SER B O 1
ATOM 5576 N N . ALA B 1 251 ? -6.055 -22.297 -12.367 1 95.31 251 ALA B N 1
ATOM 5577 C CA . ALA B 1 251 ? -5.965 -22.344 -13.828 1 95.31 251 ALA B CA 1
ATOM 5578 C C . ALA B 1 251 ? -6.176 -23.766 -14.336 1 95.31 251 ALA B C 1
ATOM 5580 O O . ALA B 1 251 ? -6.867 -23.984 -15.336 1 95.31 251 ALA B O 1
ATOM 5581 N N . VAL B 1 252 ? -5.594 -24.734 -13.664 1 94.56 252 VAL B N 1
ATOM 5582 C CA . VAL B 1 252 ? -5.668 -26.125 -14.078 1 94.56 252 VAL B CA 1
ATOM 5583 C C . VAL B 1 252 ? -7.105 -26.625 -13.945 1 94.56 252 VAL B C 1
ATOM 5585 O O . VAL B 1 252 ? -7.586 -27.391 -14.789 1 94.56 252 VAL B O 1
ATOM 5588 N N . ILE B 1 253 ? -7.773 -26.234 -12.93 1 94.25 253 ILE B N 1
ATOM 5589 C CA . ILE B 1 253 ? -9.172 -26.594 -12.727 1 94.25 253 ILE B CA 1
ATOM 5590 C C . ILE B 1 253 ? -10.016 -26.078 -13.891 1 94.25 253 ILE B C 1
ATOM 5592 O O . ILE B 1 253 ? -10.977 -26.734 -14.305 1 94.25 253 ILE B O 1
ATOM 5596 N N . GLY B 1 254 ? -9.641 -24.969 -14.484 1 92.81 254 GLY B N 1
ATOM 5597 C CA . GLY B 1 254 ? -10.391 -24.328 -15.555 1 92.81 254 GLY B CA 1
ATOM 5598 C C . GLY B 1 254 ? -10.039 -24.875 -16.922 1 92.81 254 GLY B C 1
ATOM 5599 O O . GLY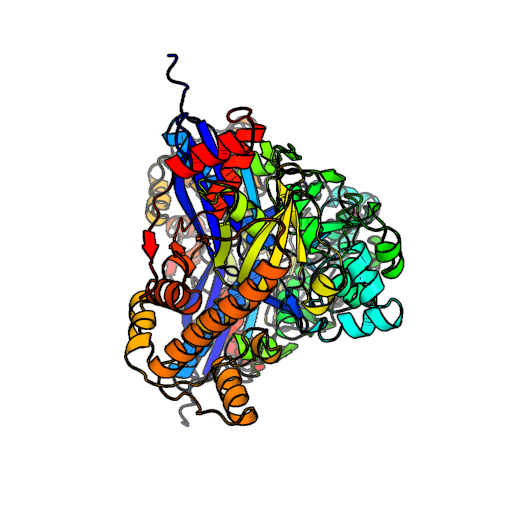 B 1 254 ? -10.609 -24.438 -17.938 1 92.81 254 GLY B O 1
ATOM 5600 N N . VAL B 1 255 ? -9.117 -25.797 -17.031 1 91.81 255 VAL B N 1
ATOM 5601 C CA . VAL B 1 255 ? -8.727 -26.359 -18.328 1 91.81 255 VAL B CA 1
ATOM 5602 C C . VAL B 1 255 ? -9.898 -27.109 -18.953 1 91.81 255 VAL B C 1
ATOM 5604 O O . VAL B 1 255 ? -10.484 -28 -18.312 1 91.81 255 VAL B O 1
ATOM 5607 N N . PRO B 1 256 ? -10.281 -26.75 -20.156 1 89.88 256 PRO B N 1
ATOM 5608 C CA . PRO B 1 256 ? -11.398 -27.438 -20.828 1 89.88 256 PRO B CA 1
ATOM 5609 C C . PRO B 1 256 ? -10.977 -28.75 -21.469 1 89.88 256 PRO B C 1
ATOM 5611 O O . PRO B 1 256 ? -11.133 -28.938 -22.672 1 89.88 256 PRO B O 1
ATOM 5614 N N . ALA B 1 257 ? -10.539 -29.672 -20.688 1 86.69 257 ALA B N 1
ATOM 5615 C CA . ALA B 1 257 ? -10.047 -30.953 -21.203 1 86.69 257 ALA B CA 1
ATOM 5616 C C . ALA B 1 257 ? -11.195 -31.922 -21.453 1 86.69 257 ALA B C 1
ATOM 5618 O O . ALA B 1 257 ? -12.148 -31.984 -20.672 1 86.69 257 ALA B O 1
ATOM 5619 N N . LYS B 1 258 ? -11.062 -32.625 -22.5 1 82.56 258 LYS B N 1
ATOM 5620 C CA . LYS B 1 258 ? -12.102 -33.594 -22.875 1 82.56 258 LYS B CA 1
ATOM 5621 C C . LYS B 1 258 ? -11.867 -34.938 -22.203 1 82.56 258 LYS B C 1
ATOM 5623 O O . LYS B 1 258 ? -12.805 -35.75 -22.062 1 82.56 258 LYS B O 1
ATOM 5628 N N . ASP B 1 259 ? -10.656 -35.188 -21.891 1 85.06 259 ASP B N 1
ATOM 5629 C CA . ASP B 1 259 ? -10.289 -36.438 -21.203 1 85.06 259 ASP B CA 1
ATOM 5630 C C . ASP B 1 259 ? -9.055 -36.25 -20.328 1 85.06 259 ASP B C 1
ATOM 5632 O O . ASP B 1 259 ? -8.633 -35.094 -20.094 1 85.06 259 ASP B O 1
ATOM 5636 N N . ALA B 1 260 ? -8.555 -37.406 -19.812 1 85.5 260 ALA B N 1
ATOM 5637 C CA . ALA B 1 260 ? -7.477 -37.312 -18.828 1 85.5 260 ALA B CA 1
ATOM 5638 C C . ALA B 1 260 ? -6.109 -37.406 -19.516 1 85.5 260 ALA B C 1
ATOM 5640 O O . ALA B 1 260 ? -5.074 -37.312 -18.844 1 85.5 260 ALA B O 1
ATOM 5641 N N . ASN B 1 261 ? -6.008 -37.531 -20.812 1 92 261 ASN B N 1
ATOM 5642 C CA . ASN B 1 261 ? -4.75 -37.781 -21.516 1 92 261 ASN B CA 1
ATOM 5643 C C . ASN B 1 261 ? -4.16 -36.469 -22.062 1 92 261 ASN B C 1
ATOM 5645 O O . ASN B 1 261 ? -3.93 -36.375 -23.266 1 92 261 ASN B O 1
ATOM 5649 N N . PHE B 1 262 ? -3.941 -35.594 -21.234 1 93.75 262 PHE B N 1
ATOM 5650 C CA . PHE B 1 262 ? -3.387 -34.281 -21.625 1 93.75 262 PHE B CA 1
ATOM 5651 C C . PHE B 1 262 ? -2.369 -33.781 -20.609 1 93.75 262 PHE B C 1
ATOM 5653 O O . PHE B 1 262 ? -2.342 -34.281 -19.469 1 93.75 262 PHE B O 1
ATOM 5660 N N . ALA B 1 263 ? -1.479 -32.938 -21.047 1 97 263 ALA B N 1
ATOM 5661 C CA . ALA B 1 263 ? -0.667 -32.062 -20.188 1 97 263 ALA B CA 1
ATOM 5662 C C . ALA B 1 263 ? -1.146 -30.625 -20.266 1 97 263 ALA B C 1
ATOM 5664 O O . ALA B 1 263 ? -1.888 -30.25 -21.172 1 97 263 ALA B O 1
ATOM 5665 N N . TYR B 1 264 ? -0.87 -29.891 -19.266 1 96.69 264 TYR B N 1
ATOM 5666 C CA . TYR B 1 264 ? -1.19 -28.469 -19.281 1 96.69 264 TYR B CA 1
ATOM 5667 C C . TYR B 1 264 ? 0.073 -27.625 -19.172 1 96.69 264 TYR B C 1
ATOM 5669 O O . TYR B 1 264 ? 1.079 -28.078 -18.609 1 96.69 264 TYR B O 1
ATOM 5677 N N . LEU B 1 265 ? 0.042 -26.453 -19.75 1 97.25 265 LEU B N 1
ATOM 5678 C CA . LEU B 1 265 ? 1.042 -25.406 -19.625 1 97.25 265 LEU B CA 1
ATOM 5679 C C . LEU B 1 265 ? 0.394 -24.078 -19.219 1 97.25 265 LEU B C 1
ATOM 5681 O O . LEU B 1 265 ? -0.287 -23.453 -20.016 1 97.25 265 LEU B O 1
ATOM 5685 N N . SER B 1 266 ? 0.508 -23.766 -17.938 1 95.06 266 SER B N 1
ATOM 5686 C CA . SER B 1 266 ? 0.118 -22.422 -17.5 1 95.06 266 SER B CA 1
ATOM 5687 C C . SER B 1 266 ? 1.17 -21.391 -17.891 1 95.06 266 SER B C 1
ATOM 5689 O O . SER B 1 266 ? 2.229 -21.297 -17.266 1 95.06 266 SER B O 1
ATOM 5691 N N . CYS B 1 267 ? 0.858 -20.625 -18.891 1 91.75 267 CYS B N 1
ATOM 5692 C CA . CYS B 1 267 ? 1.846 -19.797 -19.578 1 91.75 267 CYS B CA 1
ATOM 5693 C C . CYS B 1 267 ? 1.688 -18.328 -19.203 1 91.75 267 CYS B C 1
ATOM 5695 O O . CYS B 1 267 ? 0.842 -17.641 -19.766 1 91.75 267 CYS B O 1
ATOM 5697 N N . GLY B 1 268 ? 2.506 -17.812 -18.297 1 88.31 268 GLY B N 1
ATOM 5698 C CA . GLY B 1 268 ? 2.611 -16.438 -17.859 1 88.31 268 GLY B CA 1
ATOM 5699 C C . GLY B 1 268 ? 4.027 -16.031 -17.5 1 88.31 268 GLY B C 1
ATOM 5700 O O . GLY B 1 268 ? 4.98 -16.391 -18.203 1 88.31 268 GLY B O 1
ATOM 5701 N N . THR B 1 269 ? 4.125 -15.25 -16.406 1 85.5 269 THR B N 1
ATOM 5702 C CA . THR B 1 269 ? 5.457 -14.922 -15.922 1 85.5 269 THR B CA 1
ATOM 5703 C C . THR B 1 269 ? 6.293 -16.188 -15.719 1 85.5 269 THR B C 1
ATOM 5705 O O . THR B 1 269 ? 7.477 -16.219 -16.062 1 85.5 269 THR B O 1
ATOM 5708 N N . TRP B 1 270 ? 5.602 -17.109 -15.195 1 88.5 270 TRP B N 1
ATOM 5709 C CA . TRP B 1 270 ? 6.133 -18.469 -15.109 1 88.5 270 TRP B CA 1
ATOM 5710 C C . TRP B 1 270 ? 5.434 -19.391 -16.109 1 88.5 270 TRP B C 1
ATOM 5712 O O . TRP B 1 270 ? 4.289 -19.141 -16.5 1 88.5 270 TRP B O 1
ATOM 5722 N N . SER B 1 271 ? 6.168 -20.422 -16.562 1 93.44 271 SER B N 1
ATOM 5723 C CA . SER B 1 271 ? 5.586 -21.5 -17.344 1 93.44 271 SER B CA 1
ATOM 5724 C C . SER B 1 271 ? 5.574 -22.812 -16.547 1 93.44 271 SER B C 1
ATOM 5726 O O . SER B 1 271 ? 6.602 -23.469 -16.422 1 93.44 271 SER B O 1
ATOM 5728 N N . LEU B 1 272 ? 4.434 -23.141 -16.109 1 96.5 272 LEU B N 1
ATOM 5729 C CA . LEU B 1 272 ? 4.305 -24.375 -15.352 1 96.5 272 LEU B CA 1
ATOM 5730 C C . LEU B 1 272 ? 3.736 -25.5 -16.219 1 96.5 272 LEU B C 1
ATOM 5732 O O . LEU B 1 272 ? 2.572 -25.438 -16.625 1 96.5 272 LEU B O 1
ATOM 5736 N N . LEU B 1 273 ? 4.516 -26.469 -16.5 1 97.81 273 LEU B N 1
ATOM 5737 C CA . LEU B 1 273 ? 4.156 -27.594 -17.359 1 97.81 273 LEU B CA 1
ATOM 5738 C C . LEU B 1 273 ? 3.979 -28.875 -16.531 1 97.81 273 LEU B C 1
ATOM 5740 O O . LEU B 1 273 ? 4.887 -29.281 -15.805 1 97.81 273 LEU B O 1
ATOM 5744 N N . GLY B 1 274 ? 2.76 -29.422 -16.656 1 97.5 274 GLY B N 1
ATOM 5745 C CA . GLY B 1 274 ? 2.545 -30.594 -15.82 1 97.5 274 GLY B CA 1
ATOM 5746 C C . GLY B 1 274 ? 1.293 -31.375 -16.188 1 97.5 274 GLY B C 1
ATOM 5747 O O . GLY B 1 274 ? 0.729 -31.172 -17.266 1 97.5 274 GLY B O 1
ATOM 5748 N N . ILE B 1 275 ? 0.969 -32.375 -15.359 1 96.88 275 ILE B N 1
ATOM 5749 C CA . ILE B 1 275 ? -0.216 -33.219 -15.453 1 96.88 275 ILE B CA 1
ATOM 5750 C C . ILE B 1 275 ? -0.885 -33.312 -14.086 1 96.88 275 ILE B C 1
ATOM 5752 O O . ILE B 1 275 ? -0.323 -32.875 -13.078 1 96.88 275 ILE B O 1
ATOM 5756 N N . GLU B 1 276 ? -2.086 -33.75 -14.117 1 94.69 276 GLU B N 1
ATOM 5757 C CA . GLU B 1 276 ? -2.779 -34.094 -12.875 1 94.69 276 GLU B CA 1
ATOM 5758 C C . GLU B 1 276 ? -2.711 -35.562 -12.578 1 94.69 276 GLU B C 1
ATOM 5760 O O . GLU B 1 276 ? -2.934 -36.406 -13.469 1 94.69 276 GLU B O 1
ATOM 5765 N N . THR B 1 277 ? -2.344 -35.938 -11.359 1 95.38 277 THR B N 1
ATOM 5766 C CA . THR B 1 277 ? -2.266 -37.312 -10.938 1 95.38 277 THR B CA 1
ATOM 5767 C C . THR B 1 277 ? -3.076 -37.562 -9.664 1 95.38 277 THR B C 1
ATOM 5769 O O . THR B 1 277 ? -3.287 -36.625 -8.883 1 95.38 277 THR B O 1
ATOM 5772 N N . PRO B 1 278 ? -3.562 -38.781 -9.43 1 93 278 PRO B N 1
ATOM 5773 C CA . PRO B 1 278 ? -4.324 -39.062 -8.211 1 93 278 PRO B CA 1
ATOM 5774 C C . PRO B 1 278 ? -3.439 -39.156 -6.969 1 93 278 PRO B C 1
ATOM 5776 O O . PRO B 1 278 ? -3.922 -38.969 -5.848 1 93 278 PRO B O 1
ATOM 5779 N N . LYS B 1 279 ? -2.15 -39.5 -7.18 1 94.81 279 LYS B N 1
ATOM 5780 C CA . LYS B 1 279 ? -1.179 -39.625 -6.098 1 94.81 279 LYS B CA 1
ATOM 5781 C C . LYS B 1 279 ? 0.123 -38.906 -6.449 1 94.81 279 LYS B C 1
ATOM 5783 O O . LYS B 1 279 ? 0.45 -38.75 -7.625 1 94.81 279 LYS B O 1
ATOM 5788 N N . PRO B 1 280 ? 0.827 -38.469 -5.395 1 97.31 280 PRO B N 1
ATOM 5789 C CA . PRO B 1 280 ? 2.123 -37.844 -5.691 1 97.31 280 PRO B CA 1
ATOM 5790 C C . PRO B 1 280 ? 3.105 -38.844 -6.336 1 97.31 280 PRO B C 1
ATOM 5792 O O . PRO B 1 280 ? 3.045 -40.031 -6.07 1 97.31 280 PRO B O 1
ATOM 5795 N N . ILE B 1 281 ? 3.941 -38.312 -7.176 1 97.44 281 ILE B N 1
ATOM 5796 C CA . ILE B 1 281 ? 5.031 -39.094 -7.781 1 97.44 281 ILE B CA 1
ATOM 5797 C C . ILE B 1 281 ? 6.359 -38.688 -7.148 1 97.44 281 ILE B C 1
ATOM 5799 O O . ILE B 1 281 ? 6.988 -37.719 -7.578 1 97.44 281 ILE B O 1
ATOM 5803 N N . ILE B 1 282 ? 6.809 -39.438 -6.176 1 97.62 282 ILE B N 1
ATOM 5804 C CA . ILE B 1 282 ? 8.047 -39.188 -5.457 1 97.62 282 ILE B CA 1
ATOM 5805 C C . ILE B 1 282 ? 8.984 -40.375 -5.582 1 97.62 282 ILE B C 1
ATOM 5807 O O . ILE B 1 282 ? 8.773 -41.406 -4.934 1 97.62 282 ILE B O 1
ATOM 5811 N N . ASN B 1 283 ? 9.914 -40.312 -6.445 1 96.75 283 ASN B N 1
ATOM 5812 C CA . ASN B 1 283 ? 10.898 -41.344 -6.695 1 96.75 283 ASN B CA 1
ATOM 5813 C C . ASN B 1 283 ? 12.227 -40.781 -7.184 1 96.75 283 ASN B C 1
ATOM 5815 O O . ASN B 1 283 ? 12.383 -39.562 -7.238 1 96.75 283 ASN B O 1
ATOM 5819 N N . GLU B 1 284 ? 13.18 -41.562 -7.48 1 96.88 284 GLU B N 1
ATOM 5820 C CA . GLU B 1 284 ? 14.531 -41.156 -7.832 1 96.88 284 GLU B CA 1
ATOM 5821 C C . GLU B 1 284 ? 14.539 -40.312 -9.109 1 96.88 284 GLU B C 1
ATOM 5823 O O . GLU B 1 284 ? 15.273 -39.344 -9.211 1 96.88 284 GLU B O 1
ATOM 5828 N N . LYS B 1 285 ? 13.734 -40.688 -10.078 1 96.69 285 LYS B N 1
ATOM 5829 C CA . LYS B 1 285 ? 13.695 -39.969 -11.336 1 96.69 285 LYS B CA 1
ATOM 5830 C C . LYS B 1 285 ? 13.086 -38.594 -11.148 1 96.69 285 LYS B C 1
ATOM 5832 O O . LYS B 1 285 ? 13.586 -37.594 -11.695 1 96.69 285 LYS B O 1
ATOM 5837 N N . GLY B 1 286 ? 11.961 -38.562 -10.414 1 97.06 286 GLY B N 1
ATOM 5838 C CA . GLY B 1 286 ? 11.367 -37.281 -10.102 1 97.06 286 GLY B CA 1
ATOM 5839 C C . GLY B 1 286 ? 12.328 -36.344 -9.406 1 97.06 286 GLY B C 1
ATOM 5840 O O . GLY B 1 286 ? 12.359 -35.156 -9.711 1 97.06 286 GLY B O 1
ATOM 5841 N N . PHE B 1 287 ? 13.086 -36.875 -8.477 1 97.69 287 PHE B N 1
ATOM 5842 C CA . PHE B 1 287 ? 14.094 -36.125 -7.762 1 97.69 287 PHE B CA 1
ATOM 5843 C C . PHE B 1 287 ? 15.18 -35.625 -8.719 1 97.69 287 PHE B C 1
ATOM 5845 O O . PHE B 1 287 ? 15.547 -34.469 -8.703 1 97.69 287 PHE B O 1
ATOM 5852 N N . ALA B 1 288 ? 15.688 -36.5 -9.57 1 97.19 288 ALA B N 1
ATOM 5853 C CA . ALA B 1 288 ? 16.766 -36.188 -10.5 1 97.19 288 ALA B CA 1
ATOM 5854 C C . ALA B 1 288 ? 16.344 -35.094 -11.484 1 97.19 288 ALA B C 1
ATOM 5856 O O . ALA B 1 288 ? 17.125 -34.219 -11.828 1 97.19 288 ALA B O 1
ATOM 5857 N N . TYR B 1 289 ? 15.07 -35.188 -11.938 1 96.75 289 TYR B N 1
ATOM 5858 C CA . TYR B 1 289 ? 14.555 -34.219 -12.883 1 96.75 289 TYR B CA 1
ATOM 5859 C C . TYR B 1 289 ? 14.039 -32.969 -12.172 1 96.75 289 TYR B C 1
ATOM 5861 O O . TYR B 1 289 ? 13.688 -31.969 -12.812 1 96.75 289 TYR B O 1
ATOM 5869 N N . ASN B 1 290 ? 13.969 -33 -10.852 1 96.88 290 ASN B N 1
ATOM 5870 C CA . ASN B 1 290 ? 13.578 -31.859 -10.008 1 96.88 290 ASN B CA 1
ATOM 5871 C C . ASN B 1 290 ? 12.156 -31.391 -10.32 1 96.88 290 ASN B C 1
ATOM 5873 O O . ASN B 1 290 ? 11.93 -30.203 -10.57 1 96.88 290 ASN B O 1
ATOM 5877 N N . PHE B 1 291 ? 11.195 -32.375 -10.312 1 97.5 291 PHE B N 1
ATOM 5878 C CA . PHE B 1 291 ? 9.781 -32.094 -10.5 1 97.5 291 PHE B CA 1
ATOM 5879 C C . PHE B 1 291 ? 9.117 -31.719 -9.18 1 97.5 291 PHE B C 1
ATOM 5881 O O . PHE B 1 291 ? 9.695 -31.922 -8.109 1 97.5 291 PHE B O 1
ATOM 5888 N N . THR B 1 292 ? 7.961 -31.172 -9.289 1 97.5 292 THR B N 1
ATOM 5889 C CA . THR B 1 292 ? 7.242 -30.719 -8.094 1 97.5 292 THR B CA 1
ATOM 5890 C C . THR B 1 292 ? 5.883 -31.406 -8 1 97.5 292 THR B C 1
ATOM 5892 O O . THR B 1 292 ? 5.238 -31.656 -9.023 1 97.5 292 THR B O 1
ATOM 5895 N N . ASN B 1 293 ? 5.43 -31.844 -6.805 1 98.25 293 ASN B N 1
ATOM 5896 C CA . ASN B 1 293 ? 4.098 -32.344 -6.457 1 98.25 293 ASN B CA 1
ATOM 5897 C C . ASN B 1 293 ? 3.291 -31.281 -5.703 1 98.25 293 ASN B C 1
ATOM 5899 O O . ASN B 1 293 ? 3.439 -31.125 -4.488 1 98.25 293 ASN B O 1
ATOM 5903 N N . GLU B 1 294 ? 2.371 -30.562 -6.387 1 98.12 294 GLU B N 1
ATOM 5904 C CA . GLU B 1 294 ? 1.515 -29.562 -5.754 1 98.12 294 GLU B CA 1
ATOM 5905 C C . GLU B 1 294 ? 0.065 -30.047 -5.699 1 98.12 294 GLU B C 1
ATOM 5907 O O . GLU B 1 294 ? -0.391 -30.766 -6.582 1 98.12 294 GLU B O 1
ATOM 5912 N N . GLY B 1 295 ? -0.592 -29.656 -4.699 1 97.12 295 GLY B N 1
ATOM 5913 C CA . GLY B 1 295 ? -1.965 -30.094 -4.504 1 97.12 295 GLY B CA 1
ATOM 5914 C C . GLY B 1 295 ? -2.932 -29.484 -5.5 1 97.12 295 GLY B C 1
ATOM 5915 O O . GLY B 1 295 ? -2.709 -28.375 -5.992 1 97.12 295 GLY B O 1
ATOM 5916 N N . GLY B 1 296 ? -4 -30.156 -5.828 1 94.5 296 GLY B N 1
ATOM 5917 C CA . GLY B 1 296 ? -5.125 -29.703 -6.625 1 94.5 296 GLY B CA 1
ATOM 5918 C C . GLY B 1 296 ? -6.465 -29.891 -5.934 1 94.5 296 GLY B C 1
ATOM 5919 O O . GLY B 1 296 ? -6.551 -29.797 -4.707 1 94.5 296 GLY B O 1
ATOM 5920 N N . LEU B 1 297 ? -7.457 -30.016 -6.734 1 93 297 LEU B N 1
ATOM 5921 C CA . LEU B 1 297 ? -8.805 -30.188 -6.219 1 93 297 LEU B CA 1
ATOM 5922 C C . LEU B 1 297 ? -9.102 -31.656 -5.949 1 93 297 LEU B C 1
ATOM 5924 O O . LEU B 1 297 ? -8.641 -32.531 -6.684 1 93 297 LEU B O 1
ATOM 5928 N N . ASP B 1 298 ? -9.836 -32 -4.875 1 89.69 298 ASP B N 1
ATOM 5929 C CA . ASP B 1 298 ? -10.359 -33.344 -4.539 1 89.69 298 ASP B CA 1
ATOM 5930 C C . ASP B 1 298 ? -9.234 -34.344 -4.422 1 89.69 298 ASP B C 1
ATOM 5932 O O . ASP B 1 298 ? -9.359 -35.469 -4.914 1 89.69 298 ASP B O 1
ATOM 5936 N N . GLY B 1 299 ? -8.133 -33.938 -3.922 1 89.25 299 GLY B N 1
ATOM 5937 C CA . GLY B 1 299 ? -7.047 -34.844 -3.607 1 89.25 299 GLY B CA 1
ATOM 5938 C C . GLY B 1 299 ? -6.109 -35.094 -4.777 1 89.25 299 GLY B C 1
ATOM 5939 O O . GLY B 1 299 ? -5.129 -35.812 -4.652 1 89.25 299 GLY B O 1
ATOM 5940 N N . THR B 1 300 ? -6.379 -34.438 -5.906 1 92.56 300 THR B N 1
ATOM 5941 C CA . THR B 1 300 ? -5.477 -34.562 -7.043 1 92.56 300 THR B CA 1
ATOM 5942 C C . THR B 1 300 ? -4.156 -33.844 -6.777 1 92.56 300 THR B C 1
ATOM 5944 O O . THR B 1 300 ? -4.09 -32.969 -5.926 1 92.56 300 THR B O 1
ATOM 5947 N N . ILE B 1 301 ? -3.131 -34.312 -7.488 1 96.44 301 ILE B N 1
ATOM 5948 C CA . ILE B 1 301 ? -1.801 -33.719 -7.43 1 96.44 301 ILE B CA 1
ATOM 5949 C C . ILE B 1 301 ? -1.461 -33.094 -8.773 1 96.44 301 ILE B C 1
ATOM 5951 O O . ILE B 1 301 ? -1.663 -33.719 -9.828 1 96.44 301 ILE B O 1
ATOM 5955 N N . ARG B 1 302 ? -1.089 -31.844 -8.719 1 97.25 302 ARG B N 1
ATOM 5956 C CA . ARG B 1 302 ? -0.466 -31.234 -9.898 1 97.25 302 ARG B CA 1
ATOM 5957 C C . ARG B 1 302 ? 1.023 -31.562 -9.953 1 97.25 302 ARG B C 1
ATOM 5959 O O . ARG B 1 302 ? 1.825 -30.922 -9.258 1 97.25 302 ARG B O 1
ATOM 5966 N N . TYR B 1 303 ? 1.395 -32.562 -10.727 1 98 303 TYR B N 1
ATOM 5967 C CA . TYR B 1 303 ? 2.783 -32.938 -10.961 1 98 303 TYR B CA 1
ATOM 5968 C C . TYR B 1 303 ? 3.375 -32.125 -12.117 1 98 303 TYR B C 1
ATOM 5970 O O . TYR B 1 303 ? 2.979 -32.312 -13.273 1 98 303 TYR B O 1
ATOM 5978 N N . LEU B 1 304 ? 4.328 -31.234 -11.758 1 98.06 304 LEU B N 1
ATOM 5979 C CA . LEU B 1 304 ? 4.703 -30.25 -12.766 1 98.06 304 LEU B CA 1
ATOM 5980 C C . LEU B 1 304 ? 6.137 -29.766 -12.547 1 98.06 304 LEU B C 1
ATOM 5982 O O . LEU B 1 304 ? 6.789 -30.172 -11.578 1 98.06 304 LEU B O 1
ATOM 5986 N N . LYS B 1 305 ? 6.652 -29.094 -13.492 1 96.94 305 LYS B N 1
ATOM 5987 C CA . LYS B 1 305 ? 7.926 -28.391 -13.438 1 96.94 305 LYS B CA 1
ATOM 5988 C C . LYS B 1 305 ? 7.738 -26.891 -13.648 1 96.94 305 LYS B C 1
ATOM 5990 O O . LYS B 1 305 ? 7.012 -26.469 -14.555 1 96.94 305 LYS B O 1
ATOM 5995 N N . ASN B 1 306 ? 8.336 -26.109 -12.742 1 95 306 ASN B N 1
ATOM 5996 C CA . ASN B 1 306 ? 8.359 -24.656 -12.906 1 95 306 ASN B CA 1
ATOM 5997 C C . ASN B 1 306 ? 9.445 -24.219 -13.883 1 95 306 ASN B C 1
ATOM 5999 O O . ASN B 1 306 ? 10.625 -24.484 -13.664 1 95 306 ASN B O 1
ATOM 6003 N N . ILE B 1 307 ? 9.078 -23.594 -14.93 1 93.62 307 ILE B N 1
ATOM 6004 C CA . ILE B 1 307 ? 9.984 -23.031 -15.93 1 93.62 307 ILE B CA 1
ATOM 6005 C C . ILE B 1 307 ? 9.891 -21.516 -15.914 1 93.62 307 ILE B C 1
ATOM 6007 O O . ILE B 1 307 ? 8.797 -20.953 -15.805 1 93.62 307 ILE B O 1
ATOM 6011 N N . CYS B 1 308 ? 11.102 -20.875 -15.898 1 89.06 308 CYS B N 1
ATOM 6012 C CA . CYS B 1 308 ? 11.047 -19.422 -16.047 1 89.06 308 CYS B CA 1
ATOM 6013 C C . CYS B 1 308 ? 10.406 -19.031 -17.359 1 89.06 308 CYS B C 1
ATOM 6015 O O . CYS B 1 308 ? 10.938 -19.328 -18.438 1 89.06 308 CYS B O 1
ATOM 6017 N N . GLY B 1 309 ? 9.328 -18.484 -17.438 1 90 309 GLY B N 1
ATOM 6018 C CA . GLY B 1 309 ? 8.469 -18.297 -18.594 1 90 309 GLY B CA 1
ATOM 6019 C C . GLY B 1 309 ? 8.625 -16.938 -19.234 1 90 309 GLY B C 1
ATOM 6020 O O . GLY B 1 309 ? 9.742 -16.516 -19.562 1 90 309 GLY B O 1
ATOM 6021 N N . MET B 1 310 ? 7.516 -16.297 -19.328 1 89 310 MET B N 1
ATOM 6022 C CA . MET B 1 310 ? 7.434 -15.055 -20.078 1 89 310 MET B CA 1
ATOM 6023 C C . ME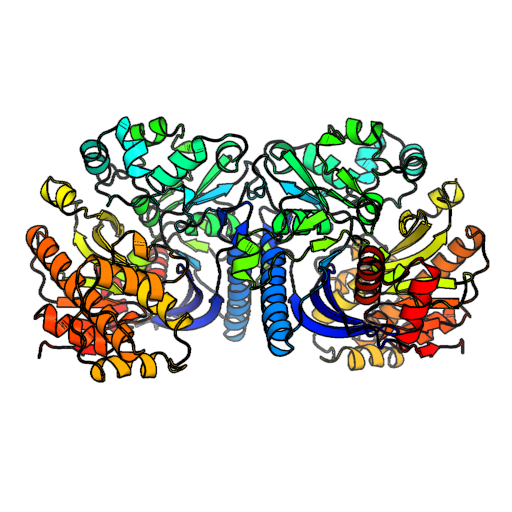T B 1 310 ? 8.094 -13.914 -19.312 1 89 310 MET B C 1
ATOM 6025 O O . MET B 1 310 ? 8.281 -12.82 -19.844 1 89 310 MET B O 1
ATOM 6029 N N . TRP B 1 311 ? 8.562 -14.234 -18.172 1 89.88 311 TRP B N 1
ATOM 6030 C CA . TRP B 1 311 ? 9.328 -13.273 -17.375 1 89.88 311 TRP B CA 1
ATOM 6031 C C . TRP B 1 311 ? 10.492 -12.711 -18.188 1 89.88 311 TRP B C 1
ATOM 6033 O O . TRP B 1 311 ? 10.727 -11.5 -18.172 1 89.88 311 TRP B O 1
ATOM 6043 N N . ILE B 1 312 ? 11.188 -13.555 -18.875 1 93.62 312 ILE B N 1
ATOM 6044 C CA . ILE B 1 312 ? 12.352 -13.156 -19.656 1 93.62 312 ILE B CA 1
ATOM 6045 C C . ILE B 1 312 ? 11.93 -12.203 -20.766 1 93.62 312 ILE B C 1
ATOM 6047 O O . ILE B 1 312 ? 12.562 -11.164 -20.984 1 93.62 312 ILE B O 1
ATOM 6051 N N . PHE B 1 313 ? 10.836 -12.539 -21.391 1 92.56 313 PHE B N 1
ATOM 6052 C CA . PHE B 1 313 ? 10.312 -11.727 -22.484 1 92.56 313 PHE B CA 1
ATOM 6053 C C . PHE B 1 313 ? 9.852 -10.367 -21.969 1 92.56 313 PHE B C 1
ATOM 6055 O O . PHE B 1 313 ? 10.188 -9.328 -22.547 1 92.56 313 PHE B O 1
ATOM 6062 N N . GLU B 1 314 ? 9.133 -10.367 -20.859 1 89.06 314 GLU B N 1
ATOM 6063 C CA . GLU B 1 314 ? 8.57 -9.141 -20.297 1 89.06 314 GLU B CA 1
ATOM 6064 C C . GLU B 1 314 ? 9.672 -8.195 -19.844 1 89.06 314 GLU B C 1
ATOM 6066 O O . GLU B 1 314 ? 9.594 -6.984 -20.078 1 89.06 314 GLU B O 1
ATOM 6071 N N . ARG B 1 315 ? 10.68 -8.688 -19.203 1 90.19 315 ARG B N 1
ATOM 6072 C CA . ARG B 1 315 ? 11.797 -7.871 -18.734 1 90.19 315 ARG B CA 1
ATOM 6073 C C . ARG B 1 315 ? 12.602 -7.328 -19.906 1 90.19 315 ARG B C 1
ATOM 6075 O O . ARG B 1 315 ? 13.008 -6.164 -19.906 1 90.19 315 ARG B O 1
ATOM 6082 N N . ALA B 1 316 ? 12.82 -8.141 -20.922 1 93.19 316 ALA B N 1
ATOM 6083 C CA . ALA B 1 316 ? 13.586 -7.73 -22.094 1 93.19 316 ALA B CA 1
ATOM 6084 C C . ALA B 1 316 ? 12.859 -6.641 -22.875 1 93.19 316 ALA B C 1
ATOM 6086 O O . ALA B 1 316 ? 13.477 -5.68 -23.344 1 93.19 316 ALA B O 1
ATOM 6087 N N . ARG B 1 317 ? 11.594 -6.785 -22.953 1 91.25 317 ARG B N 1
ATOM 6088 C CA . ARG B 1 317 ? 10.781 -5.859 -23.75 1 91.25 317 ARG B CA 1
ATOM 6089 C C . ARG B 1 317 ? 10.906 -4.434 -23.203 1 91.25 317 ARG B C 1
ATOM 6091 O O . ARG B 1 317 ? 10.906 -3.475 -23.984 1 91.25 317 ARG B O 1
ATOM 6098 N N . THR B 1 318 ? 10.984 -4.312 -21.891 1 85.5 318 THR B N 1
ATOM 6099 C CA . THR B 1 318 ? 11.047 -2.988 -21.281 1 85.5 318 THR B CA 1
ATOM 6100 C C . THR B 1 318 ? 12.398 -2.328 -21.547 1 85.5 318 THR B C 1
ATOM 6102 O O . THR B 1 318 ? 12.539 -1.112 -21.422 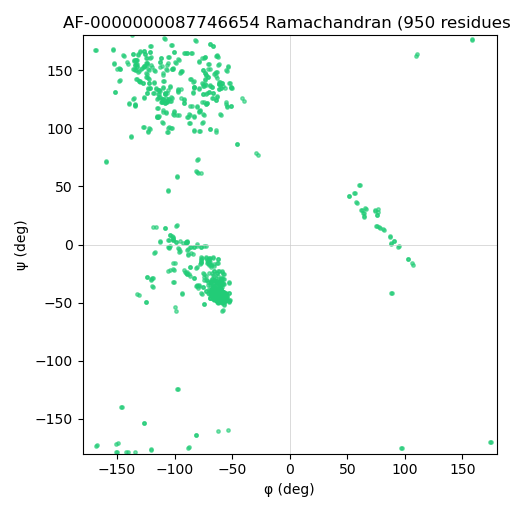1 85.5 318 THR B O 1
ATOM 6105 N N . GLU B 1 319 ? 13.344 -3.086 -21.953 1 89.75 319 GLU B N 1
ATOM 6106 C CA . GLU B 1 319 ? 14.703 -2.59 -22.141 1 89.75 319 GLU B CA 1
ATOM 6107 C C . GLU B 1 319 ? 15 -2.32 -23.609 1 89.75 319 GLU B C 1
ATOM 6109 O O . GLU B 1 319 ? 15.961 -1.624 -23.938 1 89.75 319 GLU B O 1
ATOM 6114 N N . LEU B 1 320 ? 14.18 -2.846 -24.422 1 90.62 320 LEU B N 1
ATOM 6115 C CA . LEU B 1 320 ? 14.438 -2.738 -25.859 1 90.62 320 LEU B CA 1
ATOM 6116 C C . LEU B 1 320 ? 13.836 -1.452 -26.422 1 90.62 320 LEU B C 1
ATOM 6118 O O . LEU B 1 320 ? 12.617 -1.335 -26.562 1 90.62 320 LEU B O 1
ATOM 6122 N N . LYS B 1 321 ? 14.586 -0.365 -26.75 1 80.5 321 LYS B N 1
ATOM 6123 C CA . LYS B 1 321 ? 14.188 0.979 -27.156 1 80.5 321 LYS B CA 1
ATOM 6124 C C . LYS B 1 321 ? 13.453 0.95 -28.5 1 80.5 321 LYS B C 1
ATOM 6126 O O . LYS B 1 321 ? 12.508 1.714 -28.703 1 80.5 321 LYS B O 1
ATOM 6131 N N . ASP B 1 322 ? 13.812 0.055 -29.438 1 82.12 322 ASP B N 1
ATOM 6132 C CA . ASP B 1 322 ? 13.234 0.049 -30.781 1 82.12 322 ASP B CA 1
ATOM 6133 C C . ASP B 1 322 ? 12.109 -0.983 -30.891 1 82.12 322 ASP B C 1
ATOM 6135 O O . ASP B 1 322 ? 11.664 -1.306 -31.984 1 82.12 322 ASP B O 1
ATOM 6139 N N . ALA B 1 323 ? 11.648 -1.388 -29.812 1 84.44 323 ALA B N 1
ATOM 6140 C CA . ALA B 1 323 ? 10.594 -2.402 -29.812 1 84.44 323 ALA B CA 1
ATOM 6141 C C . ALA B 1 323 ? 9.219 -1.767 -30.016 1 84.44 323 ALA B C 1
ATOM 6143 O O . ALA B 1 323 ? 8.938 -0.696 -29.484 1 84.44 323 ALA B O 1
ATOM 6144 N N . PRO B 1 324 ? 8.414 -2.379 -30.891 1 87.56 324 PRO B N 1
ATOM 6145 C CA . PRO B 1 324 ? 7.039 -1.895 -31.016 1 87.56 324 PRO B CA 1
ATOM 6146 C C . PRO B 1 324 ? 6.297 -1.878 -29.672 1 87.56 324 PRO B C 1
ATOM 6148 O O . PRO B 1 324 ? 6.555 -2.721 -28.812 1 87.56 324 PRO B O 1
ATOM 6151 N N . ALA B 1 325 ? 5.363 -0.92 -29.578 1 78.81 325 ALA B N 1
ATOM 6152 C CA . ALA B 1 325 ? 4.598 -0.766 -28.344 1 78.81 325 ALA B CA 1
ATOM 6153 C C . ALA B 1 325 ? 3.619 -1.921 -28.156 1 78.81 325 ALA B C 1
ATOM 6155 O O . ALA B 1 325 ? 3.416 -2.396 -27.031 1 78.81 325 ALA B O 1
ATOM 6156 N N . SER B 1 326 ? 3.105 -2.379 -29.266 1 86.62 326 SER B N 1
ATOM 6157 C CA . SER B 1 326 ? 2.154 -3.484 -29.219 1 86.62 326 SER B CA 1
ATOM 6158 C C . SER B 1 326 ? 2.867 -4.82 -29.031 1 86.62 326 SER B C 1
ATOM 6160 O O . SER B 1 326 ? 3.805 -5.137 -29.766 1 86.62 326 SER B O 1
ATOM 6162 N N . VAL B 1 327 ? 2.4 -5.676 -28.125 1 84.19 327 VAL B N 1
ATOM 6163 C CA . VAL B 1 327 ? 2.98 -6.988 -27.859 1 84.19 327 VAL B CA 1
ATOM 6164 C C . VAL B 1 327 ? 2.805 -7.887 -29.078 1 84.19 327 VAL B C 1
ATOM 6166 O O . VAL B 1 327 ? 3.705 -8.656 -29.422 1 84.19 327 VAL B O 1
ATOM 6169 N N . ALA B 1 328 ? 1.645 -7.75 -29.672 1 84.06 328 ALA B N 1
ATOM 6170 C CA . ALA B 1 328 ? 1.373 -8.555 -30.875 1 84.06 328 ALA B CA 1
ATOM 6171 C C . ALA B 1 328 ? 2.375 -8.242 -31.984 1 84.06 328 ALA B C 1
ATOM 6173 O O . ALA B 1 328 ? 2.885 -9.156 -32.625 1 84.06 328 ALA B O 1
ATOM 6174 N N . ASP B 1 329 ? 2.635 -6.938 -32.156 1 89.62 329 ASP B N 1
ATOM 6175 C CA . ASP B 1 329 ? 3.596 -6.523 -33.156 1 89.62 329 ASP B CA 1
ATOM 6176 C C . ASP B 1 329 ? 5.008 -6.977 -32.812 1 89.62 329 ASP B C 1
ATOM 6178 O O . ASP B 1 329 ? 5.785 -7.359 -33.688 1 89.62 329 ASP B O 1
ATOM 6182 N N . LEU B 1 330 ? 5.305 -6.891 -31.562 1 90.88 330 LEU B N 1
ATOM 6183 C CA . LEU B 1 330 ? 6.609 -7.344 -31.094 1 90.88 330 LEU B CA 1
ATOM 6184 C C . LEU B 1 330 ? 6.785 -8.836 -31.344 1 90.88 330 LEU B C 1
ATOM 6186 O O . LEU B 1 330 ? 7.832 -9.273 -31.828 1 90.88 330 LEU B O 1
ATOM 6190 N N . CYS B 1 331 ? 5.801 -9.641 -31.094 1 89.69 331 CYS B N 1
ATOM 6191 C CA . CYS B 1 331 ? 5.852 -11.086 -31.266 1 89.69 331 CYS B CA 1
ATOM 6192 C C . CYS B 1 331 ? 6.012 -11.453 -32.75 1 89.69 331 CYS B C 1
ATOM 6194 O O . CYS B 1 331 ? 6.664 -12.445 -33.062 1 89.69 331 CYS B O 1
ATOM 6196 N N . ALA B 1 332 ? 5.492 -10.656 -33.594 1 89.25 332 ALA B N 1
ATOM 6197 C CA . ALA B 1 332 ? 5.535 -10.914 -35.031 1 89.25 332 ALA B CA 1
ATOM 6198 C C . ALA B 1 332 ? 6.961 -10.797 -35.562 1 89.25 332 ALA B C 1
ATOM 6200 O O . ALA B 1 332 ? 7.281 -11.344 -36.625 1 89.25 332 ALA B O 1
ATOM 6201 N N . LEU B 1 333 ? 7.781 -10.148 -34.812 1 91.19 333 LEU B N 1
ATOM 6202 C CA . LEU B 1 333 ? 9.164 -9.969 -35.25 1 91.19 333 LEU B CA 1
ATOM 6203 C C . LEU B 1 333 ? 9.922 -11.289 -35.219 1 91.19 333 LEU B C 1
ATOM 6205 O O . LEU B 1 333 ? 11.016 -11.398 -35.781 1 91.19 333 LEU B O 1
ATOM 6209 N N . TYR B 1 334 ? 9.336 -12.242 -34.625 1 90.62 334 TYR B N 1
ATOM 6210 C CA . TYR B 1 334 ? 9.93 -13.57 -34.5 1 90.62 334 TYR B CA 1
ATOM 6211 C C . TYR B 1 334 ? 10.367 -14.102 -35.844 1 90.62 334 TYR B C 1
ATOM 6213 O O . TYR B 1 334 ? 11.406 -14.75 -35.969 1 90.62 334 TYR B O 1
ATOM 6221 N N . THR B 1 335 ? 9.719 -13.797 -36.906 1 91.69 335 THR B N 1
ATOM 6222 C CA . THR B 1 335 ? 9.953 -14.359 -38.219 1 91.69 335 THR B CA 1
ATOM 6223 C C . THR B 1 335 ? 11 -13.547 -38.969 1 91.69 335 THR B C 1
ATOM 6225 O O . THR B 1 335 ? 11.445 -13.938 -40.062 1 91.69 335 THR B O 1
ATOM 6228 N N . GLU B 1 336 ? 11.43 -12.492 -38.406 1 93.5 336 GLU B N 1
ATOM 6229 C CA . GLU B 1 336 ? 12.312 -11.578 -39.125 1 93.5 336 GLU B CA 1
ATOM 6230 C C . GLU B 1 336 ? 13.781 -11.852 -38.812 1 93.5 336 GLU B C 1
ATOM 6232 O O . GLU B 1 336 ? 14.672 -11.18 -39.312 1 93.5 336 GLU B O 1
ATOM 6237 N N . SER B 1 337 ? 14 -12.75 -37.938 1 94.81 337 SER B N 1
ATOM 6238 C CA . SER B 1 337 ? 15.359 -13.109 -37.562 1 94.81 337 SER B CA 1
ATOM 6239 C C . SER B 1 337 ? 15.641 -14.578 -37.844 1 94.81 337 SER B C 1
ATOM 6241 O O . SER B 1 337 ? 14.727 -15.406 -37.844 1 94.81 337 SER B O 1
ATOM 6243 N N . ASP B 1 338 ? 16.984 -14.875 -38.094 1 94.31 338 ASP B N 1
ATOM 6244 C CA . ASP B 1 338 ? 17.375 -16.266 -38.312 1 94.31 338 ASP B CA 1
ATOM 6245 C C . ASP B 1 338 ? 18.328 -16.734 -37.219 1 94.31 338 ASP B C 1
ATOM 6247 O O . ASP B 1 338 ? 18.984 -17.781 -37.375 1 94.31 338 ASP B O 1
ATOM 6251 N N . ILE B 1 339 ? 18.391 -15.969 -36.156 1 96.25 339 ILE B N 1
ATOM 6252 C CA . ILE B 1 339 ? 19.297 -16.359 -35.094 1 96.25 339 ILE B CA 1
ATOM 6253 C C . ILE B 1 339 ? 18.906 -17.734 -34.531 1 96.25 339 ILE B C 1
ATOM 6255 O O . ILE B 1 339 ? 17.719 -18.047 -34.438 1 96.25 339 ILE B O 1
ATOM 6259 N N . ASP B 1 340 ? 19.875 -18.562 -34.281 1 95.12 340 ASP B N 1
ATOM 6260 C CA . ASP B 1 340 ? 19.609 -19.906 -33.844 1 95.12 340 ASP B CA 1
ATOM 6261 C C . ASP B 1 340 ? 20.078 -20.109 -32.406 1 95.12 340 ASP B C 1
ATOM 6263 O O . ASP B 1 340 ? 19.938 -21.203 -31.828 1 95.12 340 ASP B O 1
ATOM 6267 N N . SER B 1 341 ? 20.578 -19.094 -31.781 1 97.5 341 SER B N 1
ATOM 6268 C CA . SER B 1 341 ? 21.016 -19.156 -30.391 1 97.5 341 SER B CA 1
ATOM 6269 C C . SER B 1 341 ? 19.844 -19.438 -29.453 1 97.5 341 SER B C 1
ATOM 6271 O O . SER B 1 341 ? 18.703 -19.062 -29.75 1 97.5 341 SER B O 1
ATOM 6273 N N . THR B 1 342 ? 20.141 -20.203 -28.375 1 97.19 342 THR B N 1
ATOM 6274 C CA . THR B 1 342 ? 19.125 -20.5 -27.375 1 97.19 342 THR B CA 1
ATOM 6275 C C . THR B 1 342 ? 19.703 -20.312 -25.969 1 97.19 342 THR B C 1
ATOM 6277 O O . THR B 1 342 ? 20.922 -20.266 -25.797 1 97.19 342 THR B O 1
ATOM 6280 N N . ILE B 1 343 ? 18.828 -20.125 -25.031 1 97.62 343 ILE B N 1
ATOM 6281 C CA . ILE B 1 343 ? 19.203 -20.047 -23.625 1 97.62 343 ILE B CA 1
ATOM 6282 C C . ILE B 1 343 ? 18.422 -21.078 -22.828 1 97.62 343 ILE B C 1
ATOM 6284 O O . ILE B 1 343 ? 17.406 -21.594 -23.312 1 97.62 343 ILE B O 1
ATOM 6288 N N . ASN B 1 344 ? 18.984 -21.469 -21.672 1 96.69 344 ASN B N 1
ATOM 6289 C CA . ASN B 1 344 ? 18.188 -22.156 -20.672 1 96.69 344 ASN B CA 1
ATOM 6290 C C . ASN B 1 344 ? 17.391 -21.188 -19.797 1 96.69 344 ASN B C 1
ATOM 6292 O O . ASN B 1 344 ? 17.953 -20.516 -18.938 1 96.69 344 ASN B O 1
ATOM 6296 N N . PRO B 1 345 ? 16.094 -21.203 -20 1 95.38 345 PRO B N 1
ATOM 6297 C CA . PRO B 1 345 ? 15.305 -20.219 -19.281 1 95.38 345 PRO B CA 1
ATOM 6298 C C . PRO B 1 345 ? 15.445 -20.328 -17.766 1 95.38 345 PRO B C 1
ATOM 6300 O O . PRO B 1 345 ? 15.219 -19.359 -17.047 1 95.38 345 PRO B O 1
ATOM 6303 N N . ASP B 1 346 ? 15.82 -21.438 -17.266 1 93.25 346 ASP B N 1
ATOM 6304 C CA . ASP B 1 346 ? 15.867 -21.672 -15.828 1 93.25 346 ASP B CA 1
ATOM 6305 C C . ASP B 1 346 ? 17.234 -21.297 -15.258 1 93.25 346 ASP B C 1
ATOM 6307 O O . ASP B 1 346 ? 17.516 -21.531 -14.078 1 93.25 346 ASP B O 1
ATOM 6311 N N . ASP B 1 347 ? 18.094 -20.812 -16.109 1 93.62 347 ASP B N 1
ATOM 6312 C CA . ASP B 1 347 ? 19.406 -20.391 -15.617 1 93.62 347 ASP B CA 1
ATOM 6313 C C . ASP B 1 347 ? 19.25 -19.328 -14.531 1 93.62 347 ASP B C 1
ATOM 6315 O O . ASP B 1 347 ? 18.469 -18.391 -14.664 1 93.62 347 ASP B O 1
ATOM 6319 N N . PRO B 1 348 ? 20.031 -19.469 -13.43 1 88.44 348 PRO B N 1
ATOM 6320 C CA . PRO B 1 348 ? 19.906 -18.531 -12.305 1 88.44 348 PRO B CA 1
ATOM 6321 C C . PRO B 1 348 ? 20.141 -17.078 -12.711 1 88.44 348 PRO B C 1
ATOM 6323 O O . PRO B 1 348 ? 19.625 -16.172 -12.07 1 88.44 348 PRO B O 1
ATOM 6326 N N . SER B 1 349 ? 20.891 -16.844 -13.789 1 91.81 349 SER B N 1
ATOM 6327 C CA . SER B 1 349 ? 21.219 -15.484 -14.234 1 91.81 349 SER B CA 1
ATOM 6328 C C . SER B 1 349 ? 19.969 -14.75 -14.711 1 91.81 349 SER B C 1
ATOM 6330 O O . SER B 1 349 ? 19.984 -13.523 -14.867 1 91.81 349 SER B O 1
ATOM 6332 N N . PHE B 1 350 ? 18.844 -15.477 -14.898 1 92.88 350 PHE B N 1
ATOM 6333 C CA . PHE B 1 350 ? 17.625 -14.859 -15.438 1 92.88 350 PHE B CA 1
ATOM 6334 C C . PHE B 1 350 ? 16.609 -14.625 -14.336 1 92.88 350 PHE B C 1
ATOM 6336 O O . PHE B 1 350 ? 15.508 -14.125 -14.594 1 92.88 350 PHE B O 1
ATOM 6343 N N . ALA B 1 351 ? 16.922 -15.016 -13.062 1 87.38 351 ALA B N 1
ATOM 6344 C CA . ALA B 1 351 ? 15.977 -14.867 -11.961 1 87.38 351 ALA B CA 1
ATOM 6345 C C . ALA B 1 351 ? 15.57 -13.406 -11.781 1 87.38 351 ALA B C 1
ATOM 6347 O O . ALA B 1 351 ? 14.391 -13.07 -11.828 1 87.38 351 ALA B O 1
ATOM 6348 N N . ASN B 1 352 ? 16.469 -12.469 -11.57 1 86.38 352 ASN B N 1
ATOM 6349 C CA . ASN B 1 352 ? 16.219 -11.039 -11.453 1 86.38 352 ASN B CA 1
ATOM 6350 C C . ASN B 1 352 ? 17.484 -10.227 -11.711 1 86.38 352 ASN B C 1
ATOM 6352 O O . ASN B 1 352 ? 17.953 -9.492 -10.836 1 86.38 352 ASN B O 1
ATOM 6356 N N . PRO B 1 353 ? 17.906 -10.188 -12.969 1 89.44 353 PRO B N 1
ATOM 6357 C CA . PRO B 1 353 ? 19.125 -9.43 -13.281 1 89.44 353 PRO B CA 1
ATOM 6358 C C . PRO B 1 353 ? 18.875 -7.93 -13.367 1 89.44 353 PRO B C 1
ATOM 6360 O O . PRO B 1 353 ? 17.734 -7.5 -13.555 1 89.44 353 PRO B O 1
ATOM 6363 N N . ALA B 1 354 ? 19.984 -7.184 -13.18 1 86.44 354 ALA B N 1
ATOM 6364 C CA . ALA B 1 354 ? 19.891 -5.738 -13.383 1 86.44 354 ALA B CA 1
ATOM 6365 C C . ALA B 1 354 ? 19.391 -5.414 -14.781 1 86.44 354 ALA B C 1
ATOM 6367 O O . ALA B 1 354 ? 18.562 -4.508 -14.961 1 86.44 354 ALA B O 1
ATOM 6368 N N . SER B 1 355 ? 19.891 -6.137 -15.758 1 92.5 355 SER B N 1
ATOM 6369 C CA . SER B 1 355 ? 19.453 -6.039 -17.156 1 92.5 355 SER B CA 1
ATOM 6370 C C . SER B 1 355 ? 19.25 -7.422 -17.766 1 92.5 355 SER B C 1
ATOM 6372 O O . SER B 1 355 ? 20.188 -8.219 -17.844 1 92.5 355 SER B O 1
ATOM 6374 N N . MET B 1 356 ? 18.047 -7.68 -18.219 1 95.25 356 MET B N 1
ATOM 6375 C CA . MET B 1 356 ? 17.734 -8.984 -18.797 1 95.25 356 MET B CA 1
ATOM 6376 C C . MET B 1 356 ? 18.422 -9.156 -20.141 1 95.25 356 MET B C 1
ATOM 6378 O O . MET B 1 356 ? 18.922 -10.234 -20.453 1 95.25 356 MET B O 1
ATOM 6382 N N . THR B 1 357 ? 18.406 -8.117 -20.953 1 96.38 357 THR B N 1
ATOM 6383 C CA . THR B 1 357 ? 19.062 -8.195 -22.266 1 96.38 357 THR B CA 1
ATOM 6384 C C . THR B 1 357 ? 20.547 -8.453 -22.109 1 96.38 357 THR B C 1
ATOM 6386 O O . THR B 1 357 ? 21.125 -9.25 -22.859 1 96.38 357 THR B O 1
ATOM 6389 N N . GLN B 1 358 ? 21.156 -7.805 -21.141 1 96.5 358 GLN B N 1
ATOM 6390 C CA . GLN B 1 358 ? 22.578 -8.039 -20.891 1 96.5 358 GLN B CA 1
ATOM 6391 C C . GLN B 1 358 ? 22.828 -9.461 -20.406 1 96.5 358 GLN B C 1
ATOM 6393 O O . GLN B 1 358 ? 23.812 -10.094 -20.797 1 96.5 358 GLN B O 1
ATOM 6398 N N . ALA B 1 359 ? 21.953 -9.938 -19.562 1 97 359 ALA B N 1
ATOM 6399 C CA . ALA B 1 359 ? 22.078 -11.312 -19.078 1 97 359 ALA B CA 1
ATOM 6400 C C . ALA B 1 359 ? 22.016 -12.305 -20.234 1 97 359 ALA B C 1
ATOM 6402 O O . ALA B 1 359 ? 22.75 -13.305 -20.234 1 97 359 ALA B O 1
ATOM 6403 N N . ILE B 1 360 ? 21.156 -12.055 -21.203 1 97.88 360 ILE B N 1
ATOM 6404 C CA . ILE B 1 360 ? 21.016 -12.906 -22.375 1 97.88 360 ILE B CA 1
ATOM 6405 C C . ILE B 1 360 ? 22.312 -12.867 -23.203 1 97.88 360 ILE B C 1
ATOM 6407 O O . ILE B 1 360 ? 22.812 -13.914 -23.609 1 97.88 360 ILE B O 1
ATOM 6411 N N . CYS B 1 361 ? 22.828 -11.703 -23.391 1 98 361 CYS B N 1
ATOM 6412 C CA . CYS B 1 361 ? 24.078 -11.547 -24.125 1 98 361 CYS B CA 1
ATOM 6413 C C . CYS B 1 361 ? 25.219 -12.297 -23.438 1 98 361 CYS B C 1
ATOM 6415 O O . CYS B 1 361 ? 25.969 -13.031 -24.078 1 98 361 CYS B O 1
ATOM 6417 N N . ASP B 1 362 ? 25.312 -12.086 -22.188 1 98.12 362 ASP B N 1
ATOM 6418 C CA . ASP B 1 362 ? 26.359 -12.742 -21.422 1 98.12 362 ASP B CA 1
ATOM 6419 C C . ASP B 1 362 ? 26.266 -14.258 -21.516 1 98.12 362 ASP B C 1
ATOM 6421 O O . ASP B 1 362 ? 27.281 -14.945 -21.625 1 98.12 362 ASP B O 1
ATOM 6425 N N . TYR B 1 363 ? 25.062 -14.773 -21.438 1 98.12 363 TYR B N 1
ATOM 6426 C CA . TYR B 1 363 ? 24.828 -16.219 -21.562 1 98.12 363 TYR B CA 1
ATOM 6427 C C . TYR B 1 363 ? 25.297 -16.734 -22.906 1 98.12 363 TYR B C 1
ATOM 6429 O O . TYR B 1 363 ? 25.969 -17.766 -22.984 1 98.12 363 TYR B O 1
ATOM 6437 N N . CYS B 1 364 ? 24.969 -16.062 -23.984 1 98.12 364 CYS B N 1
ATOM 6438 C CA . CYS B 1 364 ? 25.344 -16.469 -25.328 1 98.12 364 CYS B CA 1
ATOM 6439 C C . CYS B 1 364 ? 26.859 -16.438 -25.5 1 98.12 364 CYS B C 1
ATOM 6441 O O . CYS B 1 364 ? 27.453 -17.344 -26.078 1 98.12 364 CYS B O 1
ATOM 6443 N N . GLU B 1 365 ? 27.453 -15.406 -24.953 1 97.88 365 GLU B N 1
ATOM 6444 C CA . GLU B 1 365 ? 28.906 -15.281 -25.031 1 97.88 365 GLU B CA 1
ATOM 6445 C C . GLU B 1 365 ? 29.594 -16.422 -24.281 1 97.88 365 GLU B C 1
ATOM 6447 O O . GLU B 1 365 ? 30.484 -17.078 -24.844 1 97.88 365 GLU B O 1
ATOM 6452 N N . ARG B 1 366 ? 29.156 -16.656 -23.125 1 97.06 366 ARG B N 1
ATOM 6453 C CA . ARG B 1 366 ? 29.844 -17.641 -22.297 1 97.06 366 ARG B CA 1
ATOM 6454 C C . ARG B 1 366 ? 29.625 -19.047 -22.844 1 97.06 366 ARG B C 1
ATOM 6456 O O . ARG B 1 366 ? 30.438 -19.938 -22.609 1 97.06 366 ARG B O 1
ATOM 6463 N N . THR B 1 367 ? 28.547 -19.297 -23.594 1 97.38 367 THR B N 1
ATOM 6464 C CA . THR B 1 367 ? 28.266 -20.625 -24.141 1 97.38 367 THR B CA 1
ATOM 6465 C C . THR B 1 367 ? 28.719 -20.719 -25.594 1 97.38 367 THR B C 1
ATOM 6467 O O . THR B 1 367 ? 28.438 -21.703 -26.281 1 97.38 367 THR B O 1
ATOM 6470 N N . GLY B 1 368 ? 29.312 -19.719 -26.156 1 97.25 368 GLY B N 1
ATOM 6471 C CA . GLY B 1 368 ? 29.891 -19.719 -27.484 1 97.25 368 GLY B CA 1
ATOM 6472 C C . GLY B 1 368 ? 28.844 -19.609 -28.578 1 97.25 368 GLY B C 1
ATOM 6473 O O . GLY B 1 368 ? 29.031 -20.172 -29.672 1 97.25 368 GLY B O 1
ATOM 6474 N N . GLN B 1 369 ? 27.719 -18.938 -28.312 1 98.06 369 GLN B N 1
ATOM 6475 C CA . GLN B 1 369 ? 26.641 -18.781 -29.297 1 98.06 369 GLN B CA 1
ATOM 6476 C C . GLN B 1 369 ? 26.609 -17.359 -29.859 1 98.06 369 GLN B C 1
ATOM 6478 O O . GLN B 1 369 ? 27.25 -16.469 -29.297 1 98.06 369 GLN B O 1
ATOM 6483 N N . LYS B 1 370 ? 25.969 -17.219 -30.969 1 97.81 370 LYS B N 1
ATOM 6484 C CA . LYS B 1 370 ? 25.797 -15.883 -31.547 1 97.81 370 LYS B CA 1
ATOM 6485 C C . LYS B 1 370 ? 25 -14.977 -30.594 1 97.81 370 LYS B C 1
ATOM 6487 O O . LYS B 1 370 ? 23.953 -15.375 -30.078 1 97.81 370 LYS B O 1
ATOM 6492 N N . VAL B 1 371 ? 25.531 -13.789 -30.438 1 98.12 371 VAL B N 1
ATOM 6493 C CA . VAL B 1 371 ? 24.891 -12.82 -29.562 1 98.12 371 VAL B CA 1
ATOM 6494 C C . VAL B 1 371 ? 23.781 -12.078 -30.312 1 98.12 371 VAL B C 1
ATOM 6496 O O . VAL B 1 371 ? 24 -11.641 -31.453 1 98.12 371 VAL B O 1
ATOM 6499 N N . PRO B 1 372 ? 22.531 -11.977 -29.719 1 97.56 372 PRO B N 1
ATOM 6500 C CA . PRO B 1 372 ? 21.469 -11.227 -30.375 1 97.56 372 PRO B CA 1
ATOM 6501 C C . PRO B 1 372 ? 21.766 -9.734 -30.484 1 97.56 372 PRO B C 1
ATOM 6503 O O . PRO B 1 372 ? 22.391 -9.156 -29.578 1 97.56 372 PRO B O 1
ATOM 6506 N N . VAL B 1 373 ? 21.297 -9.117 -31.531 1 94.88 373 VAL B N 1
ATOM 6507 C CA . VAL B 1 373 ? 21.578 -7.711 -31.797 1 94.88 373 VAL B CA 1
ATOM 6508 C C . VAL B 1 373 ? 20.266 -6.941 -31.969 1 94.88 373 VAL B C 1
ATOM 6510 O O . VAL B 1 373 ? 20.047 -5.93 -31.312 1 94.88 373 VAL B O 1
ATOM 6513 N N . THR B 1 374 ? 19.391 -7.457 -32.781 1 94.5 374 THR B N 1
ATOM 6514 C CA . THR B 1 374 ? 18.156 -6.762 -33.094 1 94.5 374 THR B CA 1
ATOM 6515 C C . THR B 1 374 ? 17.031 -7.199 -32.125 1 94.5 374 THR B C 1
ATOM 6517 O O . THR B 1 374 ? 17.141 -8.234 -31.469 1 94.5 374 THR B O 1
ATOM 6520 N N . VAL B 1 375 ? 15.977 -6.395 -32.125 1 95.88 375 VAL B N 1
ATOM 6521 C CA . VAL B 1 375 ? 14.797 -6.758 -31.359 1 95.88 375 VAL B CA 1
ATOM 6522 C C . VAL B 1 375 ? 14.281 -8.117 -31.812 1 95.88 375 VAL B C 1
ATOM 6524 O O . VAL B 1 375 ? 13.914 -8.961 -30.984 1 95.88 375 VAL B O 1
ATOM 6527 N N . ALA B 1 376 ? 14.32 -8.281 -33.062 1 95.69 376 ALA B N 1
ATOM 6528 C CA . ALA B 1 376 ? 13.859 -9.539 -33.656 1 95.69 376 ALA B CA 1
ATOM 6529 C C . ALA B 1 376 ? 14.711 -10.711 -33.156 1 95.69 376 ALA B C 1
ATOM 6531 O O . ALA B 1 376 ? 14.188 -11.805 -32.938 1 95.69 376 ALA B O 1
ATOM 6532 N N . ASP B 1 377 ? 15.969 -10.531 -33 1 97 377 ASP B N 1
ATOM 6533 C CA . ASP B 1 377 ? 16.859 -11.57 -32.469 1 97 377 ASP B CA 1
ATOM 6534 C C . ASP B 1 377 ? 16.438 -12.008 -31.078 1 97 377 ASP B C 1
ATOM 6536 O O . ASP B 1 377 ? 16.375 -13.203 -30.797 1 97 377 ASP B O 1
ATOM 6540 N N . TYR B 1 378 ? 16.188 -11.047 -30.234 1 97 378 TYR B N 1
ATOM 6541 C CA . TYR B 1 378 ? 15.805 -11.336 -28.859 1 97 378 TYR B CA 1
ATOM 6542 C C . TYR B 1 378 ? 14.492 -12.109 -28.812 1 97 378 TYR B C 1
ATOM 6544 O O . TYR B 1 378 ? 14.367 -13.086 -28.062 1 97 378 TYR B O 1
ATOM 6552 N N . VAL B 1 379 ? 13.555 -11.648 -29.609 1 95.62 379 VAL B N 1
ATOM 6553 C CA . VAL B 1 379 ? 12.234 -12.273 -29.609 1 95.62 379 VAL B CA 1
ATOM 6554 C C . VAL B 1 379 ? 12.359 -13.727 -30.062 1 95.62 379 VAL B C 1
ATOM 6556 O O . VAL B 1 379 ? 11.844 -14.633 -29.406 1 95.62 379 VAL B O 1
ATOM 6559 N N . ARG B 1 380 ? 13.031 -13.961 -31.141 1 96.25 380 ARG B N 1
ATOM 6560 C CA . ARG B 1 380 ? 13.188 -15.305 -31.672 1 96.25 380 ARG B CA 1
ATOM 6561 C C . ARG B 1 380 ? 13.938 -16.203 -30.688 1 96.25 380 ARG B C 1
ATOM 6563 O O . ARG B 1 380 ? 13.539 -17.344 -30.453 1 96.25 380 ARG B O 1
ATOM 6570 N N . LEU B 1 381 ? 15.016 -15.688 -30.188 1 97.62 381 LEU B N 1
ATOM 6571 C CA . LEU B 1 381 ? 15.828 -16.438 -29.234 1 97.62 381 LEU B CA 1
ATOM 6572 C C . LEU B 1 381 ? 14.992 -16.875 -28.031 1 97.62 381 LEU B C 1
ATOM 6574 O O . LEU B 1 381 ? 15.047 -18.031 -27.625 1 97.62 381 LEU B O 1
ATOM 6578 N N . ILE B 1 382 ? 14.227 -16 -27.422 1 96.75 382 ILE B N 1
ATOM 6579 C CA . ILE B 1 382 ? 13.43 -16.281 -26.234 1 96.75 382 ILE B CA 1
ATOM 6580 C C . ILE B 1 382 ? 12.367 -17.328 -26.562 1 96.75 382 ILE B C 1
ATOM 6582 O O . ILE B 1 382 ? 12.219 -18.312 -25.844 1 96.75 382 ILE B O 1
ATOM 6586 N N . PHE B 1 383 ? 11.656 -17.172 -27.703 1 96.19 383 PHE B N 1
ATOM 6587 C CA . PHE B 1 383 ? 10.555 -18.078 -28.047 1 96.19 383 PHE B CA 1
ATOM 6588 C C . PHE B 1 383 ? 11.078 -19.469 -28.359 1 96.19 383 PHE B C 1
ATOM 6590 O O . PHE B 1 383 ? 10.516 -20.469 -27.922 1 96.19 383 PHE B O 1
ATOM 6597 N N . ARG B 1 384 ? 12.109 -19.531 -29.062 1 96.25 384 ARG B N 1
ATOM 6598 C CA . ARG B 1 384 ? 12.703 -20.828 -29.375 1 96.25 384 ARG B CA 1
ATOM 6599 C C . ARG B 1 384 ? 13.18 -21.516 -28.109 1 96.25 384 ARG B C 1
ATOM 6601 O O . ARG B 1 384 ? 13 -22.734 -27.953 1 96.25 384 ARG B O 1
ATOM 6608 N N . SER B 1 385 ? 13.828 -20.75 -27.281 1 97.62 385 SER B N 1
ATOM 6609 C CA . SER B 1 385 ? 14.336 -21.312 -26.031 1 97.62 385 SER B CA 1
ATOM 6610 C C . SER B 1 385 ? 13.203 -21.875 -25.188 1 97.62 385 SER B C 1
ATOM 6612 O O . SER B 1 385 ? 13.344 -22.953 -24.594 1 97.62 385 SER B O 1
ATOM 6614 N N . LEU B 1 386 ? 12.094 -21.188 -25.109 1 96.81 386 LEU B N 1
ATOM 6615 C CA . LEU B 1 386 ? 10.945 -21.641 -24.328 1 96.81 386 LEU B CA 1
ATOM 6616 C C . LEU B 1 386 ? 10.367 -22.922 -24.922 1 96.81 386 LEU B C 1
ATOM 6618 O O . LEU B 1 386 ? 10.133 -23.891 -24.203 1 96.81 386 LEU B O 1
ATOM 6622 N N . ALA B 1 387 ? 10.195 -22.953 -26.234 1 96.44 387 ALA B N 1
ATOM 6623 C CA . ALA B 1 387 ? 9.625 -24.125 -26.906 1 96.44 387 ALA B CA 1
ATOM 6624 C C . ALA B 1 387 ? 10.516 -25.344 -26.719 1 96.44 387 ALA B C 1
ATOM 6626 O O . ALA B 1 387 ? 10.023 -26.453 -26.484 1 96.44 387 ALA B O 1
ATOM 6627 N N . LEU B 1 388 ? 11.766 -25.125 -26.812 1 97.06 388 LEU B N 1
ATOM 6628 C CA . LEU B 1 388 ? 12.703 -26.234 -26.641 1 97.06 388 LEU B CA 1
ATOM 6629 C C . LEU B 1 388 ? 12.695 -26.719 -25.203 1 97.06 388 LEU B C 1
ATOM 6631 O O . LEU B 1 388 ? 12.805 -27.922 -24.953 1 97.06 388 LEU B O 1
ATOM 6635 N N . ARG B 1 389 ? 12.609 -25.844 -24.281 1 97.44 389 ARG B N 1
ATOM 6636 C CA . ARG B 1 389 ? 12.531 -26.234 -22.875 1 97.44 389 ARG B CA 1
ATOM 6637 C C . ARG B 1 389 ? 11.25 -27.016 -22.609 1 97.44 389 ARG B C 1
ATOM 6639 O O . ARG B 1 389 ? 11.273 -27.984 -21.859 1 97.44 389 ARG B O 1
ATOM 6646 N N . TYR B 1 390 ? 10.133 -26.594 -23.203 1 97.62 390 TYR B N 1
ATOM 6647 C CA . TYR B 1 390 ? 8.875 -27.328 -23.078 1 97.62 390 TYR B CA 1
ATOM 6648 C C . TYR B 1 390 ? 9.031 -28.75 -23.578 1 97.62 390 TYR B C 1
ATOM 6650 O O . TYR B 1 390 ? 8.531 -29.703 -22.969 1 97.62 390 TYR B O 1
ATOM 6658 N N . LYS B 1 391 ? 9.68 -28.875 -24.703 1 97.69 391 LYS B N 1
ATOM 6659 C CA . LYS B 1 391 ? 9.922 -30.203 -25.281 1 97.69 391 LYS B CA 1
ATOM 6660 C C . LYS B 1 391 ? 10.711 -31.078 -24.312 1 97.69 391 LYS B C 1
ATOM 6662 O O . LYS B 1 391 ? 10.359 -32.25 -24.109 1 97.69 391 LYS B O 1
ATOM 6667 N N . GLU B 1 392 ? 11.719 -30.562 -23.797 1 97.25 392 GLU B N 1
ATOM 6668 C CA . GLU B 1 392 ? 12.555 -31.297 -22.859 1 97.25 392 GLU B CA 1
ATOM 6669 C C . GLU B 1 392 ? 11.758 -31.734 -21.641 1 97.25 392 GLU B C 1
ATOM 6671 O O . GLU B 1 392 ? 11.805 -32.906 -21.25 1 97.25 392 GLU B O 1
ATOM 6676 N N . VAL B 1 393 ? 11.047 -30.844 -21.047 1 97.25 393 VAL B N 1
ATOM 6677 C CA . VAL B 1 393 ? 10.289 -31.125 -19.828 1 97.25 393 VAL B CA 1
ATOM 6678 C C . VAL B 1 393 ? 9.164 -32.094 -20.125 1 97.25 393 VAL B C 1
ATOM 6680 O O . VAL B 1 393 ? 8.891 -33 -19.328 1 97.25 393 VAL B O 1
ATOM 6683 N N . LEU B 1 394 ? 8.5 -31.922 -21.25 1 97.5 394 LEU B N 1
ATOM 6684 C CA . LEU B 1 394 ? 7.457 -32.875 -21.641 1 97.5 394 LEU B CA 1
ATOM 6685 C C . LEU B 1 394 ? 8.031 -34.25 -21.812 1 97.5 394 LEU B C 1
ATOM 6687 O O . LEU B 1 394 ? 7.367 -35.25 -21.5 1 97.5 394 LEU B O 1
ATOM 6691 N N . GLY B 1 395 ? 9.172 -34.375 -22.375 1 97.06 395 GLY B N 1
ATOM 6692 C CA . GLY B 1 395 ? 9.844 -35.656 -22.484 1 97.06 395 GLY B CA 1
ATOM 6693 C C . GLY B 1 395 ? 10.023 -36.375 -21.141 1 97.06 395 GLY B C 1
ATOM 6694 O O . GLY B 1 395 ? 9.734 -37.562 -21.016 1 97.06 395 GLY B O 1
ATOM 6695 N N . TRP B 1 396 ? 10.5 -35.625 -20.188 1 97.19 396 TRP B N 1
ATOM 6696 C CA . TRP B 1 396 ? 10.648 -36.125 -18.828 1 97.19 396 TRP B CA 1
ATOM 6697 C C . TRP B 1 396 ? 9.297 -36.531 -18.266 1 97.19 396 TRP B C 1
ATOM 6699 O O . TRP B 1 396 ? 9.18 -37.594 -17.609 1 97.19 396 TRP B O 1
ATOM 6709 N N . LEU B 1 397 ? 8.32 -35.719 -18.516 1 96.69 397 LEU B N 1
ATOM 6710 C CA . LEU B 1 397 ? 6.977 -35.938 -18 1 96.69 397 LEU B CA 1
ATOM 6711 C C . LEU B 1 397 ? 6.398 -37.25 -18.562 1 96.69 397 LEU B C 1
ATOM 6713 O O . LEU B 1 397 ? 5.715 -38 -17.859 1 96.69 397 LEU B O 1
ATOM 6717 N N . ARG B 1 398 ? 6.652 -37.531 -19.797 1 95.56 398 ARG B N 1
ATOM 6718 C CA . ARG B 1 398 ? 6.164 -38.75 -20.453 1 95.56 398 ARG B CA 1
ATOM 6719 C C . ARG B 1 398 ? 6.766 -40 -19.812 1 95.56 398 ARG B C 1
ATOM 6721 O O . ARG B 1 398 ? 6.113 -41.031 -19.734 1 95.56 398 ARG B O 1
ATOM 6728 N N . GLU B 1 399 ? 7.922 -39.844 -19.297 1 95.75 399 GLU B N 1
ATOM 6729 C CA . GLU B 1 399 ? 8.578 -40.969 -18.609 1 95.75 399 GLU B CA 1
ATOM 6730 C C . GLU B 1 399 ? 7.938 -41.219 -17.234 1 95.75 399 GLU B C 1
ATOM 6732 O O . GLU B 1 399 ? 7.91 -42.344 -16.766 1 95.75 399 GLU B O 1
ATOM 6737 N N . LEU B 1 400 ? 7.465 -40.219 -16.656 1 95.75 400 LEU B N 1
ATOM 6738 C CA . LEU B 1 400 ? 7.035 -40.281 -15.273 1 95.75 400 LEU B CA 1
ATOM 6739 C C . LEU B 1 400 ? 5.52 -40.406 -15.18 1 95.75 400 LEU B C 1
ATOM 6741 O O . LEU B 1 400 ? 4.996 -40.875 -14.164 1 95.75 400 LEU B O 1
ATOM 6745 N N . SER B 1 401 ? 4.855 -40.031 -16.203 1 94.75 401 SER B N 1
ATOM 6746 C CA . SER B 1 401 ? 3.398 -40 -16.188 1 94.75 401 SER B CA 1
ATOM 6747 C C . SER B 1 401 ? 2.795 -41.375 -16.234 1 94.75 401 SER B C 1
ATOM 6749 O O . SER B 1 401 ? 3.254 -42.25 -16.984 1 94.75 401 SER B O 1
ATOM 6751 N N . PRO B 1 402 ? 1.764 -41.625 -15.43 1 92.12 402 PRO B N 1
ATOM 6752 C CA . PRO B 1 402 ? 1.058 -42.906 -15.492 1 92.12 402 PRO B CA 1
ATOM 6753 C C . PRO B 1 402 ? 0.112 -43 -16.688 1 92.12 402 PRO B C 1
ATOM 6755 O O . PRO B 1 402 ? -0.382 -44.094 -17 1 92.12 402 PRO B O 1
ATOM 6758 N N . LYS B 1 403 ? -0.151 -41.906 -17.344 1 91.94 403 LYS B N 1
ATOM 6759 C CA . LYS B 1 403 ? -1.072 -41.844 -18.469 1 91.94 403 LYS B CA 1
ATOM 6760 C C . LYS B 1 403 ? -0.378 -41.344 -19.719 1 91.94 403 LYS B C 1
ATOM 6762 O O . LYS B 1 403 ? 0.651 -40.656 -19.641 1 91.94 403 LYS B O 1
ATOM 6767 N N . GLU B 1 404 ? -1.033 -41.656 -20.812 1 93.81 404 GLU B N 1
ATOM 6768 C CA . GLU B 1 404 ? -0.542 -41.094 -22.062 1 93.81 404 GLU B CA 1
ATOM 6769 C C . GLU B 1 404 ? -0.835 -39.625 -22.172 1 93.81 404 GLU B C 1
ATOM 6771 O O . GLU B 1 404 ? -1.854 -39.125 -21.672 1 93.81 404 GLU B O 1
ATOM 6776 N N . ILE B 1 405 ? 0.074 -38.906 -22.812 1 96.06 405 ILE B N 1
ATOM 6777 C CA . ILE B 1 405 ? -0.09 -37.469 -23.062 1 96.06 405 ILE B CA 1
ATOM 6778 C C . ILE B 1 405 ? -0.189 -37.219 -24.562 1 96.06 405 ILE B C 1
ATOM 6780 O O . ILE B 1 405 ? 0.802 -37.344 -25.281 1 96.06 405 ILE B O 1
ATOM 6784 N N . ASN B 1 406 ? -1.363 -36.844 -25 1 94.62 406 ASN B N 1
ATOM 6785 C CA . ASN B 1 406 ? -1.558 -36.719 -26.453 1 94.62 406 ASN B CA 1
ATOM 6786 C C . ASN B 1 406 ? -1.89 -35.281 -26.844 1 94.62 406 ASN B C 1
ATOM 6788 O O . ASN B 1 406 ? -1.9 -34.969 -28.047 1 94.62 406 ASN B O 1
ATOM 6792 N N . THR B 1 407 ? -2.09 -34.469 -25.906 1 96 407 THR B N 1
ATOM 6793 C CA . THR B 1 407 ? -2.449 -33.062 -26.172 1 96 407 THR B CA 1
ATOM 6794 C C . THR B 1 407 ? -1.871 -32.156 -25.094 1 96 407 THR B C 1
ATOM 6796 O O . THR B 1 407 ? -1.788 -32.531 -23.922 1 96 407 THR B O 1
ATOM 6799 N N . LEU B 1 408 ? -1.401 -30.969 -25.516 1 97.5 408 LEU B N 1
ATOM 6800 C CA . LEU B 1 408 ? -0.979 -29.953 -24.578 1 97.5 408 LEU B CA 1
ATOM 6801 C C . LEU B 1 408 ? -1.983 -28.797 -24.531 1 97.5 408 LEU B C 1
ATOM 6803 O O . LEU B 1 408 ? -2.213 -28.141 -25.547 1 97.5 408 LEU B O 1
ATOM 6807 N N . HIS B 1 409 ? -2.621 -28.625 -23.438 1 96.31 409 HIS B N 1
ATOM 6808 C CA . HIS B 1 409 ? -3.451 -27.438 -23.219 1 96.31 409 HIS B CA 1
ATOM 6809 C C . HIS B 1 409 ? -2.625 -26.281 -22.672 1 96.31 409 HIS B C 1
ATOM 6811 O O . HIS B 1 409 ? -1.986 -26.406 -21.625 1 96.31 409 HIS B O 1
ATOM 6817 N N . VAL B 1 410 ? -2.564 -25.172 -23.406 1 96.44 410 VAL B N 1
ATOM 6818 C CA . VAL B 1 410 ? -1.869 -23.984 -22.938 1 96.44 410 VAL B CA 1
ATOM 6819 C C . VAL B 1 410 ? -2.885 -22.938 -22.469 1 96.44 410 VAL B C 1
ATOM 6821 O O . VAL B 1 410 ? -3.756 -22.516 -23.219 1 96.44 410 VAL B O 1
ATOM 6824 N N . ILE B 1 411 ? -2.713 -22.531 -21.188 1 93.44 411 ILE B N 1
ATOM 6825 C CA . ILE B 1 411 ? -3.662 -21.594 -20.594 1 93.44 411 ILE B CA 1
ATOM 6826 C C . ILE B 1 411 ? -2.92 -20.359 -20.062 1 93.44 411 ILE B C 1
ATOM 6828 O O . ILE B 1 411 ? -1.696 -20.391 -19.922 1 93.44 411 ILE B O 1
ATOM 6832 N N . GLY B 1 412 ? -3.686 -19.219 -19.859 1 88.88 412 GLY B N 1
ATOM 6833 C CA . GLY B 1 412 ? -3.09 -17.984 -19.391 1 88.88 412 GLY B CA 1
ATOM 6834 C C . GLY B 1 412 ? -2.773 -17.016 -20.5 1 88.88 412 GLY B C 1
ATOM 6835 O O . GLY B 1 412 ? -3.004 -17.312 -21.672 1 88.88 412 GLY B O 1
ATOM 6836 N N . GLY B 1 413 ? -2.154 -15.945 -20.141 1 84.56 413 GLY B N 1
ATOM 6837 C CA . GLY B 1 413 ? -1.905 -14.867 -21.078 1 84.56 413 GLY B CA 1
ATOM 6838 C C . GLY B 1 413 ? -0.98 -15.266 -22.219 1 84.56 413 GLY B C 1
ATOM 6839 O O . GLY B 1 413 ? -1.111 -14.766 -23.344 1 84.56 413 GLY B O 1
ATOM 6840 N N . GLY B 1 414 ? -0.084 -16.141 -21.969 1 86.25 414 GLY B N 1
ATOM 6841 C CA . GLY B 1 414 ? 0.856 -16.594 -22.984 1 86.25 414 GLY B CA 1
ATOM 6842 C C . GLY B 1 414 ? 0.194 -17.359 -24.109 1 86.25 414 GLY B C 1
ATOM 6843 O O . GLY B 1 414 ? 0.772 -17.5 -25.188 1 86.25 414 GLY B O 1
ATOM 6844 N N . SER B 1 415 ? -0.985 -17.797 -23.875 1 90.44 415 SER B N 1
ATOM 6845 C CA . SER B 1 415 ? -1.689 -18.562 -24.891 1 90.44 415 SER B CA 1
ATOM 6846 C C . SER B 1 415 ? -2.1 -17.672 -26.062 1 90.44 415 SER B C 1
ATOM 6848 O O . SER B 1 415 ? -2.439 -18.172 -27.141 1 90.44 415 SER B O 1
ATOM 6850 N N . LEU B 1 416 ? -2.053 -16.406 -25.859 1 88.69 416 LEU B N 1
ATOM 6851 C CA . LEU B 1 416 ? -2.432 -15.461 -26.906 1 88.69 416 LEU B CA 1
ATOM 6852 C C . LEU B 1 416 ? -1.323 -15.32 -27.938 1 88.69 416 LEU B C 1
ATOM 6854 O O . LEU B 1 416 ? -1.548 -14.781 -29.031 1 88.69 416 LEU B O 1
ATOM 6858 N N . ASN B 1 417 ? -0.136 -15.766 -27.578 1 90.75 417 ASN B N 1
ATOM 6859 C CA . ASN B 1 417 ? 0.997 -15.68 -28.5 1 90.75 417 ASN B CA 1
ATOM 6860 C C . ASN B 1 417 ? 0.957 -16.781 -29.547 1 90.75 417 ASN B C 1
ATOM 6862 O O . ASN B 1 417 ? 1.532 -17.859 -29.344 1 90.75 417 ASN B O 1
ATOM 6866 N N . ALA B 1 418 ? 0.446 -16.422 -30.672 1 92.06 418 ALA B N 1
ATOM 6867 C CA . ALA B 1 418 ? 0.219 -17.406 -31.719 1 92.06 418 ALA B CA 1
ATOM 6868 C C . ALA B 1 418 ? 1.536 -18 -32.219 1 92.06 418 ALA B C 1
ATOM 6870 O O . ALA B 1 418 ? 1.605 -19.188 -32.531 1 92.06 418 ALA B O 1
ATOM 6871 N N . HIS B 1 419 ? 2.533 -17.234 -32.281 1 92.75 419 HIS B N 1
ATOM 6872 C CA . HIS B 1 419 ? 3.83 -17.703 -32.75 1 92.75 419 HIS B CA 1
ATOM 6873 C C . HIS B 1 419 ? 4.434 -18.719 -31.797 1 92.75 419 HIS B C 1
ATOM 6875 O O . HIS B 1 419 ? 4.941 -19.75 -32.219 1 92.75 419 HIS B O 1
ATOM 6881 N N . LEU B 1 420 ? 4.391 -18.422 -30.562 1 94.5 420 LEU B N 1
ATOM 6882 C CA . LEU B 1 420 ? 4.906 -19.344 -29.562 1 94.5 420 LEU B CA 1
ATOM 6883 C C . LEU B 1 420 ? 4.09 -20.641 -29.547 1 94.5 420 LEU B C 1
ATOM 6885 O O . LEU B 1 420 ? 4.648 -21.734 -29.375 1 94.5 420 LEU B O 1
ATOM 6889 N N . MET B 1 421 ? 2.771 -20.547 -29.703 1 96.19 421 MET B N 1
ATOM 6890 C CA . MET B 1 421 ? 1.912 -21.719 -29.719 1 96.19 421 MET B CA 1
ATOM 6891 C C . MET B 1 421 ? 2.254 -22.625 -30.906 1 96.19 421 MET B C 1
ATOM 6893 O O . MET B 1 421 ? 2.373 -23.844 -30.75 1 96.19 421 MET B O 1
ATOM 6897 N N . GLN B 1 422 ? 2.387 -21.984 -32.062 1 95.94 422 GLN B N 1
ATOM 6898 C CA . GLN B 1 422 ? 2.732 -22.766 -33.25 1 95.94 422 GLN B CA 1
ATOM 6899 C C . GLN B 1 422 ? 4.105 -23.406 -33.094 1 95.94 422 GLN B C 1
ATOM 6901 O O . GLN B 1 422 ? 4.285 -24.578 -33.438 1 95.94 422 GLN B O 1
ATOM 6906 N N . LEU B 1 423 ? 5.039 -22.672 -32.656 1 95.75 423 LEU B N 1
ATOM 6907 C CA . LEU B 1 423 ? 6.387 -23.188 -32.438 1 95.75 423 LEU B CA 1
ATOM 6908 C C . LEU B 1 423 ? 6.367 -24.359 -31.453 1 95.75 423 LEU B C 1
ATOM 6910 O O . LEU B 1 423 ? 7.074 -25.344 -31.656 1 95.75 423 LEU B O 1
ATOM 6914 N N . THR B 1 424 ? 5.609 -24.234 -30.375 1 97.38 424 THR B N 1
ATOM 6915 C CA . THR B 1 424 ? 5.48 -25.281 -29.375 1 97.38 424 THR B CA 1
ATOM 6916 C C . THR B 1 424 ? 4.891 -26.547 -30 1 97.38 424 THR B C 1
ATOM 6918 O O . THR B 1 424 ? 5.402 -27.656 -29.781 1 97.38 424 THR B O 1
ATOM 6921 N N . ALA B 1 425 ? 3.863 -26.391 -30.766 1 97.88 425 ALA B N 1
ATOM 6922 C CA . ALA B 1 425 ? 3.266 -27.531 -31.453 1 97.88 425 ALA B CA 1
ATOM 6923 C C . ALA B 1 425 ? 4.281 -28.203 -32.375 1 97.88 425 ALA B C 1
ATOM 6925 O O . ALA B 1 425 ? 4.352 -29.438 -32.406 1 97.88 425 ALA B O 1
ATOM 6926 N N . ASN B 1 426 ? 5.027 -27.391 -33.094 1 97.25 426 ASN B N 1
ATOM 6927 C CA . ASN B 1 426 ? 6.039 -27.922 -34 1 97.25 426 ASN B CA 1
ATOM 6928 C C . ASN B 1 426 ? 7.102 -28.719 -33.25 1 97.25 426 ASN B C 1
ATOM 6930 O O . ASN B 1 426 ? 7.484 -29.812 -33.688 1 97.25 426 ASN B O 1
ATOM 6934 N N . GLU B 1 427 ? 7.594 -28.172 -32.188 1 96.75 427 GLU B N 1
ATOM 6935 C CA . GLU B 1 427 ? 8.68 -28.797 -31.438 1 96.75 427 GLU B CA 1
ATOM 6936 C C . GLU B 1 427 ? 8.203 -30.062 -30.734 1 96.75 427 GLU B C 1
ATOM 6938 O O . GLU B 1 427 ? 8.953 -31.047 -30.641 1 96.75 427 GLU B O 1
ATOM 6943 N N . LEU B 1 428 ? 6.992 -30.016 -30.172 1 97.38 428 LEU B N 1
ATOM 6944 C CA . LEU B 1 428 ? 6.484 -31.141 -29.391 1 97.38 428 LEU B CA 1
ATOM 6945 C C . LEU B 1 428 ? 5.93 -32.219 -30.281 1 97.38 428 LEU B C 1
ATOM 6947 O O . LEU B 1 428 ? 5.738 -33.375 -29.844 1 97.38 428 LEU B O 1
ATOM 6951 N N . GLN B 1 429 ? 5.605 -31.922 -31.5 1 96.5 429 GLN B N 1
ATOM 6952 C CA . GLN B 1 429 ? 4.961 -32.844 -32.438 1 96.5 429 GLN B CA 1
ATOM 6953 C C . GLN B 1 429 ? 3.66 -33.375 -31.844 1 96.5 429 GLN B C 1
ATOM 6955 O O . GLN B 1 429 ? 3.426 -34.594 -31.859 1 96.5 429 GLN B O 1
ATOM 6960 N N . MET B 1 430 ? 2.871 -32.531 -31.266 1 95.94 430 MET B N 1
ATOM 6961 C CA . MET B 1 430 ? 1.572 -32.844 -30.656 1 95.94 430 MET B CA 1
ATOM 6962 C C . MET B 1 430 ? 0.646 -31.625 -30.75 1 95.94 430 MET B C 1
ATOM 6964 O O . MET B 1 430 ? 1.108 -30.484 -30.812 1 95.94 430 MET B O 1
ATOM 6968 N N . PRO B 1 431 ? -0.665 -31.844 -30.812 1 96.81 431 PRO B N 1
ATOM 6969 C CA . PRO B 1 431 ? -1.591 -30.703 -30.828 1 96.81 431 PRO B CA 1
ATOM 6970 C C . PRO B 1 431 ? -1.469 -29.828 -29.594 1 96.81 431 PRO B C 1
ATOM 6972 O O . PRO B 1 431 ? -1.322 -30.328 -28.484 1 96.81 431 PRO B O 1
ATOM 6975 N N . VAL B 1 432 ? -1.445 -28.531 -29.828 1 97.69 432 VAL B N 1
ATOM 6976 C CA . VAL B 1 432 ? -1.482 -27.531 -28.766 1 97.69 432 VAL B CA 1
ATOM 6977 C C . VAL B 1 432 ? -2.824 -26.812 -28.797 1 97.69 432 VAL B C 1
ATOM 6979 O O . VAL B 1 432 ? -3.188 -26.188 -29.797 1 97.69 432 VAL B O 1
ATOM 6982 N N . VAL B 1 433 ? -3.586 -26.969 -27.75 1 96.38 433 VAL B N 1
ATOM 6983 C CA . VAL B 1 433 ? -4.867 -26.281 -27.609 1 96.38 433 VAL B CA 1
ATOM 6984 C C . VAL B 1 433 ? -4.691 -25.031 -26.75 1 96.38 433 VAL B C 1
ATOM 6986 O O . VAL B 1 433 ? -4.496 -25.141 -25.531 1 96.38 433 VAL B O 1
ATOM 6989 N N . ALA B 1 434 ? -4.828 -23.891 -27.391 1 95.31 434 ALA B N 1
ATOM 6990 C CA . ALA B 1 434 ? -4.598 -22.625 -26.703 1 95.31 434 ALA B CA 1
ATOM 6991 C C . ALA B 1 434 ? -5.914 -22.016 -26.219 1 95.31 434 ALA B C 1
ATOM 6993 O O . ALA B 1 434 ? -6.879 -21.922 -26.984 1 95.31 434 ALA B O 1
ATOM 6994 N N . GLY B 1 435 ? -5.879 -21.562 -24.938 1 88.69 435 GLY B N 1
ATOM 6995 C CA . GLY B 1 435 ? -7.055 -20.953 -24.328 1 88.69 435 GLY B CA 1
ATOM 6996 C C . GLY B 1 435 ? -7.688 -21.828 -23.25 1 88.69 435 GLY B C 1
ATOM 6997 O O . GLY B 1 435 ? -7.488 -23.047 -23.234 1 88.69 435 GLY B O 1
ATOM 6998 N N . PRO B 1 436 ? -8.5 -21.219 -22.438 1 86.94 436 PRO B N 1
ATOM 6999 C CA . PRO B 1 436 ? -8.867 -19.797 -22.391 1 86.94 436 PRO B CA 1
ATOM 7000 C C . PRO B 1 436 ? -7.781 -18.922 -21.781 1 86.94 436 PRO B C 1
ATOM 7002 O O . PRO B 1 436 ? -6.9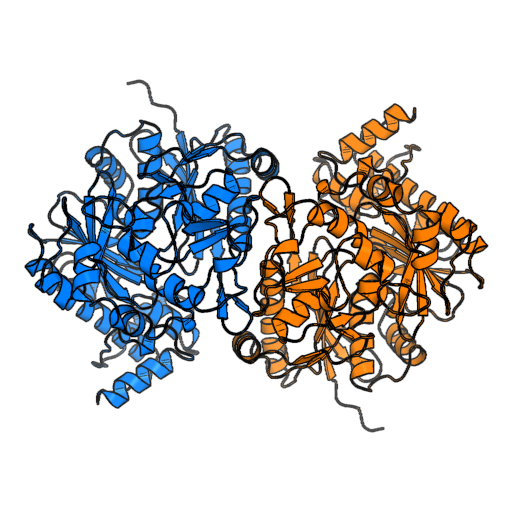18 -19.422 -21.047 1 86.94 436 PRO B O 1
ATOM 7005 N N . THR B 1 437 ? -7.781 -17.656 -22.016 1 84.56 437 THR B N 1
ATOM 7006 C CA . THR B 1 437 ? -6.848 -16.688 -21.453 1 84.56 437 THR B CA 1
ATOM 7007 C C . THR B 1 437 ? -7.125 -16.469 -19.969 1 84.56 437 THR B C 1
ATOM 7009 O O . THR B 1 437 ? -6.195 -16.297 -19.188 1 84.56 437 THR B O 1
ATOM 7012 N N . GLU B 1 438 ? -8.391 -16.578 -19.562 1 88.38 438 GLU B N 1
ATOM 7013 C CA . GLU B 1 438 ? -8.781 -16.328 -18.172 1 88.38 438 GLU B CA 1
ATOM 7014 C C . GLU B 1 438 ? -9.086 -17.625 -17.438 1 88.38 438 GLU B C 1
ATOM 7016 O O . GLU B 1 438 ? -10.086 -17.703 -16.703 1 88.38 438 GLU B O 1
ATOM 7021 N N . SER B 1 439 ? -8.211 -18.547 -17.609 1 92.81 439 SER B N 1
ATOM 7022 C CA . SER B 1 439 ? -8.438 -19.859 -17.016 1 92.81 439 SER B CA 1
ATOM 7023 C C . SER B 1 439 ? -8.383 -19.797 -15.492 1 92.81 439 SER B C 1
ATOM 7025 O O . SER B 1 439 ? -9.094 -20.547 -14.812 1 92.81 439 SER B O 1
ATOM 7027 N N . THR B 1 440 ? -7.516 -18.953 -14.953 1 95.31 440 THR B N 1
ATOM 7028 C CA . THR B 1 440 ? -7.398 -18.828 -13.508 1 95.31 440 THR B CA 1
ATOM 7029 C C . THR B 1 440 ? -8.711 -18.328 -12.898 1 95.31 440 THR B C 1
ATOM 7031 O O . THR B 1 440 ? -9.211 -18.922 -11.938 1 95.31 440 THR B O 1
ATOM 7034 N N . ALA B 1 441 ? -9.25 -17.328 -13.477 1 95.5 441 ALA B N 1
ATOM 7035 C CA . ALA B 1 441 ? -10.523 -16.797 -13 1 95.5 441 ALA B CA 1
ATOM 7036 C C . ALA B 1 441 ? -11.633 -17.844 -13.148 1 95.5 441 ALA B C 1
ATOM 7038 O O . ALA B 1 441 ? -12.5 -17.969 -12.273 1 95.5 441 ALA B O 1
ATOM 7039 N N . LEU B 1 442 ? -11.609 -18.516 -14.273 1 96.5 442 LEU B N 1
ATOM 7040 C CA . LEU B 1 442 ? -12.602 -19.562 -14.508 1 96.5 442 LEU B CA 1
ATOM 7041 C C . LEU B 1 442 ? -12.523 -20.641 -13.438 1 96.5 442 LEU B C 1
ATOM 7043 O O . LEU B 1 442 ? -13.539 -21.031 -12.859 1 96.5 442 LEU B O 1
ATOM 7047 N N . GLY B 1 443 ? -11.32 -21.141 -13.172 1 97.06 443 GLY B N 1
ATOM 7048 C CA . GLY B 1 443 ? -11.133 -22.125 -12.133 1 97.06 443 GLY B CA 1
ATOM 7049 C C . GLY B 1 443 ? -11.547 -21.641 -10.758 1 97.06 443 GLY B C 1
ATOM 7050 O O . GLY B 1 443 ? -12.148 -22.375 -9.977 1 97.06 443 GLY B O 1
ATOM 7051 N N . ASN B 1 444 ? -11.188 -20.406 -10.438 1 98.38 444 ASN B N 1
ATOM 7052 C CA . ASN B 1 444 ? -11.602 -19.75 -9.203 1 98.38 444 ASN B CA 1
ATOM 7053 C C . ASN B 1 444 ? -13.117 -19.797 -9.023 1 98.38 444 ASN B C 1
ATOM 7055 O O . ASN B 1 444 ? -13.617 -20.266 -8.008 1 98.38 444 ASN B O 1
ATOM 7059 N N . VAL B 1 445 ? -13.875 -19.422 -10.055 1 98.31 445 VAL B N 1
ATOM 7060 C CA . VAL B 1 445 ? -15.328 -19.344 -10.008 1 98.31 445 VAL B CA 1
ATOM 7061 C C . VAL B 1 445 ? -15.922 -20.75 -9.93 1 98.31 445 VAL B C 1
ATOM 7063 O O . VAL B 1 445 ? -16.922 -20.969 -9.234 1 98.31 445 VAL B O 1
ATOM 7066 N N . LEU B 1 446 ? -15.352 -21.672 -10.625 1 98 446 LEU B N 1
ATOM 7067 C CA . LEU B 1 446 ? -15.836 -23.047 -10.586 1 98 446 LEU B CA 1
ATOM 7068 C C . LEU B 1 446 ? -15.797 -23.609 -9.164 1 98 446 LEU B C 1
ATOM 7070 O O . LEU B 1 446 ? -16.719 -24.297 -8.734 1 98 446 LEU B O 1
ATOM 7074 N N . VAL B 1 447 ? -14.727 -23.312 -8.406 1 98.19 447 VAL B N 1
ATOM 7075 C CA . VAL B 1 447 ? -14.625 -23.781 -7.027 1 98.19 447 VAL B CA 1
ATOM 7076 C C . VAL B 1 447 ? -15.68 -23.094 -6.172 1 98.19 447 VAL B C 1
ATOM 7078 O O . VAL B 1 447 ? -16.25 -23.703 -5.262 1 98.19 447 VAL B O 1
ATOM 7081 N N . GLN B 1 448 ? -15.898 -21.797 -6.445 1 98.5 448 GLN B N 1
ATOM 7082 C CA . GLN B 1 448 ? -16.969 -21.078 -5.75 1 98.5 448 GLN B CA 1
ATOM 7083 C C . GLN B 1 448 ? -18.328 -21.734 -6.027 1 98.5 448 GLN B C 1
ATOM 7085 O O . GLN B 1 448 ? -19.141 -21.875 -5.117 1 98.5 448 GLN B O 1
ATOM 7090 N N . LEU B 1 449 ? -18.609 -22.094 -7.305 1 97.81 449 LEU B N 1
ATOM 7091 C CA . LEU B 1 449 ? -19.859 -22.766 -7.68 1 97.81 449 LEU B CA 1
ATOM 7092 C C . LEU B 1 449 ? -20.031 -24.078 -6.918 1 97.81 449 LEU B C 1
ATOM 7094 O O . LEU B 1 449 ? -21.125 -24.406 -6.48 1 97.81 449 LEU B O 1
ATOM 7098 N N . ARG B 1 450 ? -18.953 -24.75 -6.816 1 96.56 450 ARG B N 1
ATOM 7099 C CA . ARG B 1 450 ? -18.984 -26 -6.07 1 96.56 450 ARG B CA 1
ATOM 7100 C C . ARG B 1 450 ? -19.344 -25.75 -4.605 1 96.56 450 ARG B C 1
ATOM 7102 O O . ARG B 1 450 ? -20.141 -26.484 -4.031 1 96.56 450 ARG B O 1
ATOM 7109 N N . ALA B 1 451 ? -18.672 -24.797 -4 1 96.88 451 ALA B N 1
ATOM 7110 C CA . ALA B 1 451 ? -18.969 -24.438 -2.615 1 96.88 451 ALA B CA 1
ATOM 7111 C C . ALA B 1 451 ? -20.422 -24.031 -2.449 1 96.88 451 ALA B C 1
ATOM 7113 O O . ALA B 1 451 ? -21.016 -24.234 -1.386 1 96.88 451 ALA B O 1
ATOM 7114 N N . ASP B 1 452 ? -21 -23.484 -3.521 1 96.62 452 ASP B N 1
ATOM 7115 C CA . ASP B 1 452 ? -22.391 -23.031 -3.537 1 96.62 452 ASP B CA 1
ATOM 7116 C C . ASP B 1 452 ? -23.328 -24.156 -3.969 1 96.62 452 ASP B C 1
ATOM 7118 O O . ASP B 1 452 ? -24.516 -23.938 -4.191 1 96.62 452 ASP B O 1
ATOM 7122 N N . ALA B 1 453 ? -22.875 -25.328 -4.207 1 95.31 453 ALA B N 1
ATOM 7123 C CA . ALA B 1 453 ? -23.625 -26.516 -4.59 1 95.31 453 ALA B CA 1
ATOM 7124 C C . ALA B 1 453 ? -24.328 -26.328 -5.934 1 95.31 453 ALA B C 1
ATOM 7126 O O . ALA B 1 453 ? -25.422 -26.844 -6.148 1 95.31 453 ALA B O 1
ATOM 7127 N N . ARG B 1 454 ? -23.734 -25.516 -6.754 1 95.25 454 ARG B N 1
ATOM 7128 C CA . ARG B 1 454 ? -24.281 -25.328 -8.094 1 95.25 454 ARG B CA 1
ATOM 7129 C C . ARG B 1 454 ? -23.688 -26.344 -9.07 1 95.25 454 ARG B C 1
ATOM 7131 O O . ARG B 1 454 ? -24.25 -26.594 -10.133 1 95.25 454 ARG B O 1
ATOM 7138 N N . VAL B 1 455 ? -22.5 -26.812 -8.742 1 94.06 455 VAL B N 1
ATOM 7139 C CA . VAL B 1 455 ? -21.859 -27.922 -9.438 1 94.06 455 VAL B CA 1
ATOM 7140 C C . VAL B 1 455 ? -21.391 -28.953 -8.422 1 94.06 455 VAL B C 1
ATOM 7142 O O . VAL B 1 455 ? -21.016 -28.609 -7.297 1 94.06 455 VAL B O 1
ATOM 7145 N N . SER B 1 456 ? -21.328 -30.172 -8.781 1 90 456 SER B N 1
ATOM 7146 C CA . SER B 1 456 ? -21.125 -31.234 -7.801 1 90 456 SER B CA 1
ATOM 7147 C C . SER B 1 456 ? -19.656 -31.672 -7.754 1 90 456 SER B C 1
ATOM 7149 O O . SER B 1 456 ? -19.094 -31.828 -6.672 1 90 456 SER B O 1
ATOM 7151 N N . ASP B 1 457 ? -19.125 -32.094 -8.906 1 86.06 457 ASP B N 1
ATOM 7152 C CA . ASP B 1 457 ? -17.781 -32.656 -8.906 1 86.06 457 ASP B CA 1
ATOM 7153 C C . ASP B 1 457 ? -16.953 -32.094 -10.055 1 86.06 457 ASP B C 1
ATOM 7155 O O . ASP B 1 457 ? -17.406 -31.219 -10.789 1 86.06 457 ASP B O 1
ATOM 7159 N N . LEU B 1 458 ? -15.766 -32.594 -10.102 1 84.62 458 LEU B N 1
ATOM 7160 C CA . LEU B 1 458 ? -14.797 -32.094 -11.07 1 84.62 458 LEU B CA 1
ATOM 7161 C C . LEU B 1 458 ? -15.305 -32.312 -12.5 1 84.62 458 LEU B C 1
ATOM 7163 O O . LEU B 1 458 ? -15.047 -31.469 -13.375 1 84.62 458 LEU B O 1
ATOM 7167 N N . SER B 1 459 ? -15.984 -33.344 -12.742 1 84.62 459 SER B N 1
ATOM 7168 C CA . SER B 1 459 ? -16.516 -33.625 -14.07 1 84.62 459 SER B CA 1
ATOM 7169 C C . SER B 1 459 ? -17.516 -32.562 -14.5 1 84.62 459 SER B C 1
ATOM 7171 O O . SER B 1 459 ? -17.453 -32.062 -15.633 1 84.62 459 SER B O 1
ATOM 7173 N N . GLU B 1 460 ? -18.391 -32.25 -13.648 1 90.69 460 GLU B N 1
ATOM 7174 C CA . GLU B 1 460 ? -19.359 -31.219 -13.953 1 90.69 460 GLU B CA 1
ATOM 7175 C C . GLU B 1 460 ? -18.688 -29.859 -14.125 1 90.69 460 GLU B C 1
ATOM 7177 O O . GLU B 1 460 ? -19.094 -29.062 -14.961 1 90.69 460 GLU B O 1
ATOM 7182 N N . MET B 1 461 ? -17.734 -29.594 -13.289 1 92.81 461 MET B N 1
ATOM 7183 C CA . MET B 1 461 ? -16.984 -28.359 -13.391 1 92.81 461 MET B CA 1
ATOM 7184 C C . MET B 1 461 ? -16.312 -28.234 -14.758 1 92.81 461 MET B C 1
ATOM 7186 O O . MET B 1 461 ? -16.328 -27.172 -15.375 1 92.81 461 MET B O 1
ATOM 7190 N N . ARG B 1 462 ? -15.773 -29.281 -15.234 1 88.56 462 ARG B N 1
ATOM 7191 C CA . ARG B 1 462 ? -15.102 -29.297 -16.531 1 88.56 462 ARG B CA 1
ATOM 7192 C C . ARG B 1 462 ? -16.094 -29.062 -17.656 1 88.56 462 ARG B C 1
ATOM 7194 O O . ARG B 1 462 ? -15.773 -28.422 -18.656 1 88.56 462 ARG B O 1
ATOM 7201 N N . LYS B 1 463 ? -17.25 -29.625 -17.516 1 92.31 463 LYS B N 1
ATOM 7202 C CA . LYS B 1 463 ? -18.297 -29.375 -18.5 1 92.31 463 LYS B CA 1
ATOM 7203 C C . LYS B 1 463 ? -18.641 -27.891 -18.578 1 92.31 463 LYS B C 1
ATOM 7205 O O . LYS B 1 463 ? -18.781 -27.328 -19.672 1 92.31 463 LYS B O 1
ATOM 7210 N N . VAL B 1 464 ? -18.797 -27.312 -17.422 1 94.44 464 VAL B N 1
ATOM 7211 C CA . VAL B 1 464 ? -19.062 -25.875 -17.391 1 94.44 464 VAL B CA 1
ATOM 7212 C C . VAL B 1 464 ? -17.906 -25.109 -18.016 1 94.44 464 VAL B C 1
ATOM 7214 O O . VAL B 1 464 ? -18.125 -24.156 -18.766 1 94.44 464 VAL B O 1
ATOM 7217 N N . ALA B 1 465 ? -16.672 -25.516 -17.75 1 93.56 465 ALA B N 1
ATOM 7218 C CA . ALA B 1 465 ? -15.492 -24.859 -18.328 1 93.56 465 ALA B CA 1
ATOM 7219 C C . ALA B 1 465 ? -15.516 -24.938 -19.844 1 93.56 465 ALA B C 1
ATOM 7221 O O . ALA B 1 465 ? -15.242 -23.953 -20.531 1 93.56 465 ALA B O 1
ATOM 7222 N N . ILE B 1 466 ? -15.875 -26.094 -20.359 1 92.44 466 ILE B N 1
ATOM 7223 C CA . ILE B 1 466 ? -15.938 -26.312 -21.797 1 92.44 466 ILE B CA 1
ATOM 7224 C C . ILE B 1 466 ? -16.984 -25.406 -22.422 1 92.44 466 ILE B C 1
ATOM 7226 O O . ILE B 1 466 ? -16.734 -24.766 -23.438 1 92.44 466 ILE B O 1
ATOM 7230 N N . ASN B 1 467 ? -18.062 -25.281 -21.766 1 93.38 467 ASN B N 1
ATOM 7231 C CA . ASN B 1 467 ? -19.172 -24.484 -22.266 1 93.38 467 ASN B CA 1
ATOM 7232 C C . ASN B 1 467 ? -18.859 -23 -22.188 1 93.38 467 ASN B C 1
ATOM 7234 O O . ASN B 1 467 ? -19.531 -22.188 -22.844 1 93.38 467 ASN B O 1
ATOM 7238 N N . SER B 1 468 ? -17.859 -22.656 -21.438 1 93.56 468 SER B N 1
ATOM 7239 C CA . SER B 1 468 ? -17.641 -21.25 -21.109 1 93.56 468 SER B CA 1
ATOM 7240 C C . SER B 1 468 ? -16.469 -20.672 -21.891 1 93.56 468 SER B C 1
ATOM 7242 O O . SER B 1 468 ? -16.109 -19.5 -21.734 1 93.56 468 SER B O 1
ATOM 7244 N N . THR B 1 469 ? -15.82 -21.484 -22.672 1 90.88 469 THR B N 1
ATOM 7245 C CA . THR B 1 469 ? -14.562 -21.016 -23.25 1 90.88 469 THR B CA 1
ATOM 7246 C C . THR B 1 469 ? -14.477 -21.375 -24.719 1 90.88 469 THR B C 1
ATOM 7248 O O . THR B 1 469 ? -15.133 -22.297 -25.188 1 90.88 469 THR B O 1
ATOM 7251 N N . GLU B 1 470 ? -13.742 -20.516 -25.406 1 88.69 470 GLU B N 1
ATOM 7252 C CA . GLU B 1 470 ? -13.32 -20.797 -26.766 1 88.69 470 GLU B CA 1
ATOM 7253 C C . GLU B 1 470 ? -11.812 -21.062 -26.844 1 88.69 470 GLU B C 1
ATOM 7255 O O . GLU B 1 470 ? -11.039 -20.391 -26.156 1 88.69 470 GLU B O 1
ATOM 7260 N N . THR B 1 471 ? -11.445 -22.109 -27.594 1 93.25 471 THR B N 1
ATOM 7261 C CA . THR B 1 471 ? -10.039 -22.469 -27.719 1 93.25 471 THR B CA 1
ATOM 7262 C C . THR B 1 471 ? -9.609 -22.5 -29.172 1 93.25 471 THR B C 1
ATOM 7264 O O . THR B 1 471 ? -10.453 -22.562 -30.078 1 93.25 471 THR B O 1
ATOM 7267 N N . LYS B 1 472 ? -8.32 -22.297 -29.422 1 95.5 472 LYS B N 1
ATOM 7268 C CA . LYS B 1 472 ? -7.695 -22.453 -30.719 1 95.5 472 LYS B CA 1
ATOM 7269 C C . LYS B 1 472 ? -6.668 -23.578 -30.703 1 95.5 472 LYS B C 1
ATOM 7271 O O . LYS B 1 472 ? -5.848 -23.672 -29.797 1 95.5 472 LYS B O 1
ATOM 7276 N N . THR B 1 473 ? -6.742 -24.422 -31.766 1 96.75 473 THR B N 1
ATOM 7277 C CA . THR B 1 473 ? -5.828 -25.562 -31.812 1 96.75 473 THR B CA 1
ATOM 7278 C C . THR B 1 473 ? -4.734 -25.328 -32.844 1 96.75 473 THR B C 1
ATOM 7280 O O . THR B 1 473 ? -5.02 -24.906 -33.969 1 96.75 473 THR B O 1
ATOM 7283 N N . TYR B 1 474 ? -3.527 -25.562 -32.5 1 97.75 474 TYR B N 1
ATOM 7284 C CA . TYR B 1 474 ? -2.357 -25.531 -33.375 1 97.75 474 TYR B CA 1
ATOM 7285 C C . TYR B 1 474 ? -1.808 -26.938 -33.594 1 97.75 474 TYR B C 1
ATOM 7287 O O . TYR B 1 474 ? -1.494 -27.656 -32.656 1 97.75 474 TYR B O 1
ATOM 7295 N N . LEU B 1 475 ? -1.684 -27.312 -34.844 1 97.88 475 LEU B N 1
ATOM 7296 C CA . LEU B 1 475 ? -1.14 -28.625 -35.188 1 97.88 475 LEU B CA 1
ATOM 7297 C C . LEU B 1 475 ? 0.31 -28.5 -35.625 1 97.88 475 LEU B C 1
ATOM 7299 O O . LEU B 1 475 ? 0.706 -27.484 -36.188 1 97.88 475 LEU B O 1
ATOM 7303 N N . PRO B 1 476 ? 1.082 -29.641 -35.375 1 97.12 476 PRO B N 1
ATOM 7304 C CA . PRO B 1 476 ? 2.461 -29.609 -35.875 1 97.12 476 PRO B CA 1
ATOM 7305 C C . PRO B 1 476 ? 2.539 -29.406 -37.375 1 97.12 476 PRO B C 1
ATOM 7307 O O . PRO B 1 476 ? 1.724 -29.969 -38.125 1 97.12 476 PRO B O 1
ATOM 7310 N N . GLN B 1 477 ? 3.467 -28.594 -37.781 1 94 477 GLN B N 1
ATOM 7311 C CA . GLN B 1 477 ? 3.746 -28.359 -39.188 1 94 477 GLN B CA 1
ATOM 7312 C C . GLN B 1 477 ? 5.148 -28.844 -39.562 1 94 477 GLN B C 1
ATOM 7314 O O . GLN B 1 477 ? 6.047 -28.859 -38.719 1 94 477 GLN B O 1
#

Radius of gyration: 30.52 Å; Cα contacts (8 Å, |Δi|>4): 2213; chains: 2; bounding box: 67×87×76 Å

Sequence (954 aa):
MKTESATYYIAVDLGATSGRLILALFDGEKISTEELHRFKHPMLPIADHLFWNLPGLYHEILTGLKTAAEKLNSLGAKARSIGIDTWGCDVAYFHADGTLAGLPYCYRDPHTTGAVDKFCEDMSKETVYGKTGIQFMDFNTLFQLYTIGKDQGNALHNSDKILFIPDALAYMLTGEAVTEYTVASTSQILNPTTGRLDDELLARIGLSEDRFGKLVNPGHRIGSLTPAVQQLTGLGEVPVIAVAGHDTASAVIGVPAKDANFAYLSCGTWSLLGIETPKPIINEKGFAYNFTNEGGLDGTIRYLKNICGMWIFERARTELKDAPASVADLCALYTESDIDSTINPDDPSFANPASMTQAICDYCERTGQKVPVTVADYVRLIFRSLALRYKEVLGWLRELSPKEINTLHVIGGGSLNAHLMQLTANELQMPVVAGPTESTALGNVLVQLRADARVSDLSEMRKVAINSTETKTYLPQMKTESATYYIAVDLGATSGRLILALFDGEKISTEELHRFKHPMLPIADHLFWNLPGLYHEILTGLKTAAEKLNSLGAKARSIGIDTWGCDVAYFHADGTLAGLPYCYRDPHTTGAVDKFCEDMSKETVYGKTGIQFMDFNTLFQLYTIGKDQGNALHNSDKILFIPDALAYMLTGEAVTEYTVASTSQILNPTTGRLDDELLARIGLSEDRFGKLVNPGHRIGSLTPAVQQLTGLGEVPVIAVAGHDTASAVIGVPAKDANFAYLSCGTWSLLGIETPKPIINEKGFAYNFTNEGGLDGTIRYLKNICGMWIFERARTELKDAPASVADLCALYTESDIDSTINPDDPSFANPASMTQAICDYCERTGQKVPVTVADYVRLIFRSLALRYKEVLGWLRELSPKEINTLHVIGGGSLNAHLMQLTANELQMPVVAGPTESTALGNVLVQLRADARVSDLSEMRKVAINSTETKTYLPQ